Protein AF-A0A8H4RDZ2-F1 (afdb_monomer_lite)

Foldseek 3Di:
DDDDDPPPVVVVVVVVVVVVVVVVVVCPPVVVPDPQPDPPPAQKAKEWEAELFWIKMKMWGADPVRDIDIDMDIGGDDDVSNVLSVLQQDPVLAAQDPPDPDPVSVVVCVVLVVQLVVQVVVLHQSDPSLVSVLVRVLVNQVVVCVVPVDHAAAHEYEYADGNHDAVVSVCSSCVSSRHHHHDDPPDDGDHQYVVLVLCVLVVHQFAPPSSDPVVRVVRLVVADWFWEWEWEAEQQWTKTFGWTDSHSNRIRTPPLRIDIGRCLHPVNCLVDPHNVVSLVVVLCRSCVSCVVCVVDDDGPAYEYHYPPCDDPNVVSSQVSCCVPVVDGHPYDYRCSPPDDDPDDDDPDDDLPFDQKKKWKWWQQPPPGIDTDDIEPDDPPDDPCVVQVPPCVRDQQCADQLVVDQKAKGKWWGWRPADDPRHIWIKIKIKIKGKDQQVLAPDRDPSCPDRMIIMIMMMIGRACQLVVVVVVLRVLLVVLCVVLSYNVDCVSVRLQSVLSRVQVVVVVVPPPPPDRNQQAPFLLCVCLLCQLCLVLLLLVLLLFWLEEEEENGNRNLLRSLSSSQLLQPCQSVVRTQAAAQQFAVDLVPAAFDDDADLVDPVRLCVQLQPPLHSGGHQEHETSEDGPVRVVSLQDPRNGGYHYYGHDCVCVVVVVRRGCWYQYPVVRDIDGPDPLSVQLSDFAPLSNQLSNLLNVQSVVQADPVDRQAGVVLFDGNHSVNSSVSSVLQVLLLSLLVLVVVQCVVCVPPPVSDDPVDDDRQNPNGPPSSVVSSCPHPSVVSSVVRHDSRSCVVRPNHGLRPDPRHSVNSVVVVVVVCVVVVRRVVSNVVCVVVVCVVVVVVCVLVVVVVVVVVVVVVVVVVVVVVVVVVVVVCVPPPDDDDDDDDDDDDPPPPPVVPVVVPPPPPPPDDDPPPVPPDDDDDDDDDDDDDDDDDDDDDDDDDDDDDDDDDDDDDDDDDDDDDDDDDDDDDDDDDDDDDDDDDDDDDDDDDDDDDDDDDDDDDDDDDDDDDDDDDDDDDDDDDDDDDDDDDDDDDDDDDDDPDDPPDDDDDDDDSVVSCVVSVVVSCVSSSDRSPD

pLDDT: mean 70.74, std 25.77, range [21.31, 97.94]

Organism: NCBI:txid354080

Structure (mmCIF, N/CA/C/O backbone):
data_AF-A0A8H4RDZ2-F1
#
_entry.id   AF-A0A8H4RDZ2-F1
#
loop_
_atom_site.group_PDB
_atom_site.id
_atom_site.type_symbol
_atom_site.label_atom_id
_atom_site.label_alt_id
_atom_site.label_comp_id
_atom_site.label_asym_id
_atom_site.label_entity_id
_atom_site.label_seq_id
_atom_site.pdbx_PDB_ins_code
_atom_site.Cartn_x
_atom_site.Cartn_y
_atom_site.Cartn_z
_atom_site.occupancy
_atom_site.B_iso_or_equiv
_atom_site.auth_seq_id
_atom_site.auth_comp_id
_atom_site.auth_asym_id
_atom_site.auth_atom_id
_atom_site.pdbx_PDB_model_num
ATOM 1 N N . MET A 1 1 ? 24.893 74.018 -33.056 1.00 38.31 1 MET A N 1
ATOM 2 C CA . MET A 1 1 ? 23.865 74.024 -34.118 1.00 38.31 1 MET A CA 1
ATOM 3 C C . MET A 1 1 ? 24.213 72.903 -35.084 1.00 38.31 1 MET A C 1
ATOM 5 O O . MET A 1 1 ? 24.991 73.124 -35.998 1.00 38.31 1 MET A O 1
ATOM 9 N N . SER A 1 2 ? 23.742 71.685 -34.803 1.00 29.33 2 SER A N 1
ATOM 10 C CA . SER A 1 2 ? 24.086 70.484 -35.578 1.00 29.33 2 SER A CA 1
ATOM 11 C C . SER A 1 2 ? 23.153 69.316 -35.227 1.00 29.33 2 SER A C 1
ATOM 13 O O . SER A 1 2 ? 23.283 68.683 -34.184 1.00 29.33 2 SER A O 1
ATOM 15 N N . LEU A 1 3 ? 22.215 69.053 -36.131 1.00 38.19 3 LEU A N 1
ATOM 16 C CA . LEU A 1 3 ? 21.516 67.783 -36.361 1.00 38.19 3 LEU A CA 1
ATOM 17 C C . LEU A 1 3 ? 21.890 67.392 -37.810 1.00 38.19 3 LEU A C 1
ATOM 19 O O . LEU A 1 3 ? 22.105 68.316 -38.601 1.00 38.19 3 LEU A O 1
ATOM 23 N N . PRO A 1 4 ? 22.028 66.099 -38.171 1.00 44.91 4 PRO A N 1
ATOM 24 C CA . PRO A 1 4 ? 20.987 65.089 -37.951 1.00 44.91 4 PRO A CA 1
ATOM 25 C C . PRO A 1 4 ? 21.491 63.694 -37.514 1.00 44.91 4 PRO A C 1
ATOM 27 O O . PRO A 1 4 ? 22.685 63.472 -37.351 1.00 44.91 4 PRO A O 1
ATOM 30 N N . ASN A 1 5 ? 20.532 62.775 -37.304 1.00 37.06 5 ASN A N 1
ATOM 31 C CA . ASN A 1 5 ? 20.542 61.347 -37.716 1.00 37.06 5 ASN A CA 1
ATOM 32 C C . ASN A 1 5 ? 19.446 60.519 -37.008 1.00 37.06 5 ASN A C 1
ATOM 34 O O . ASN A 1 5 ? 19.099 59.436 -37.464 1.00 37.06 5 ASN A O 1
ATOM 38 N N . TYR A 1 6 ? 18.853 61.028 -35.922 1.00 38.53 6 TYR A N 1
ATOM 39 C CA . TYR A 1 6 ? 17.926 60.256 -35.077 1.00 38.53 6 TYR A CA 1
ATOM 40 C C . TYR A 1 6 ? 16.517 60.003 -35.650 1.00 38.53 6 TYR A C 1
ATOM 42 O O . TYR A 1 6 ? 15.778 59.192 -35.094 1.00 38.53 6 TYR A O 1
ATOM 50 N N . PHE A 1 7 ? 16.123 60.680 -36.734 1.00 38.53 7 PHE A N 1
ATOM 51 C CA . PHE A 1 7 ? 14.777 60.535 -37.305 1.00 38.53 7 PHE A CA 1
ATOM 52 C C . PHE A 1 7 ? 14.648 59.345 -38.262 1.00 38.53 7 PHE A C 1
ATOM 54 O O . PHE A 1 7 ? 13.670 58.610 -38.171 1.00 38.53 7 PHE A O 1
ATOM 61 N N . THR A 1 8 ? 15.639 59.097 -39.124 1.00 40.09 8 THR A N 1
ATOM 62 C CA . THR A 1 8 ? 15.565 58.044 -40.151 1.00 40.09 8 THR A CA 1
ATOM 63 C C . THR A 1 8 ? 15.389 56.658 -39.535 1.00 40.09 8 THR A C 1
ATOM 65 O O . THR A 1 8 ? 14.474 55.937 -39.922 1.00 40.09 8 THR A O 1
ATOM 68 N N . SER A 1 9 ? 16.186 56.304 -38.521 1.00 40.53 9 SER A N 1
ATOM 69 C CA . SER A 1 9 ? 16.080 54.990 -37.872 1.00 40.53 9 SER A CA 1
ATOM 70 C C . SER A 1 9 ? 14.755 54.784 -37.138 1.00 40.53 9 SER A C 1
ATOM 72 O O . SER A 1 9 ? 14.264 53.664 -37.121 1.00 40.53 9 SER A O 1
ATOM 74 N N . ARG A 1 10 ? 14.139 55.833 -36.567 1.00 42.47 10 ARG A N 1
ATOM 75 C CA . ARG A 1 10 ? 12.811 55.712 -35.935 1.00 42.47 10 ARG A CA 1
ATOM 76 C C . ARG A 1 10 ? 11.699 55.533 -36.963 1.00 42.47 10 ARG A C 1
ATOM 78 O O . ARG A 1 10 ? 10.831 54.697 -36.739 1.00 42.47 10 ARG A O 1
ATOM 85 N N . THR A 1 11 ? 11.747 56.244 -38.089 1.00 42.66 11 THR A N 1
ATOM 86 C CA . THR A 1 11 ? 10.783 56.037 -39.181 1.00 42.66 11 THR A CA 1
ATOM 87 C C . THR A 1 11 ? 10.941 54.649 -39.804 1.00 42.66 11 THR A C 1
ATOM 89 O O . THR A 1 11 ? 9.939 54.012 -40.096 1.00 42.66 11 THR A O 1
ATOM 92 N N . ILE A 1 12 ? 12.171 54.137 -39.936 1.00 44.69 12 ILE A N 1
ATOM 93 C CA . ILE A 1 12 ? 12.432 52.771 -40.420 1.00 44.69 12 ILE A CA 1
ATOM 94 C C . ILE A 1 12 ? 11.966 51.717 -39.404 1.00 44.69 12 ILE A C 1
ATOM 96 O O . ILE A 1 12 ? 11.333 50.751 -39.812 1.00 44.69 12 ILE A O 1
ATOM 100 N N . LEU A 1 13 ? 12.198 51.900 -38.096 1.00 42.69 13 LEU A N 1
ATOM 101 C CA . LEU A 1 13 ? 11.701 50.959 -37.081 1.00 42.69 13 LEU A CA 1
ATOM 102 C C . LEU A 1 13 ? 10.170 50.945 -37.005 1.00 42.69 13 LEU A C 1
ATOM 104 O O . LEU A 1 13 ? 9.587 49.878 -36.876 1.00 42.69 13 LEU A O 1
ATOM 108 N N . LEU A 1 14 ? 9.518 52.107 -37.112 1.00 40.84 14 LEU A N 1
ATOM 109 C CA . LEU A 1 14 ? 8.056 52.200 -37.154 1.00 40.84 14 LEU A CA 1
ATOM 110 C C . LEU A 1 14 ? 7.483 51.649 -38.464 1.00 40.84 14 LEU A C 1
ATOM 112 O O . LEU A 1 14 ? 6.452 50.990 -38.424 1.00 40.84 14 LEU A O 1
ATOM 116 N N . ALA A 1 15 ? 8.151 51.852 -39.603 1.00 37.69 15 ALA A N 1
ATOM 117 C CA . ALA A 1 15 ? 7.760 51.242 -40.872 1.00 37.69 15 ALA A CA 1
ATOM 118 C C . ALA A 1 15 ? 7.949 49.718 -40.859 1.00 37.69 15 ALA A C 1
ATOM 120 O O . ALA A 1 15 ? 7.100 49.016 -41.389 1.00 37.69 15 ALA A O 1
ATOM 121 N N . LEU A 1 16 ? 8.999 49.194 -40.216 1.00 40.59 16 LEU A N 1
ATOM 122 C CA . LEU A 1 16 ? 9.197 47.754 -40.020 1.00 40.59 16 LEU A CA 1
ATOM 123 C C . LEU A 1 16 ? 8.201 47.165 -39.018 1.00 40.59 16 LEU A C 1
ATOM 125 O O . LEU A 1 16 ? 7.631 46.123 -39.299 1.00 40.59 16 LEU A O 1
ATOM 129 N N . ALA A 1 17 ? 7.927 47.836 -37.897 1.00 40.91 17 ALA A N 1
ATOM 130 C CA . ALA A 1 17 ? 6.894 47.409 -36.953 1.00 40.91 17 ALA A CA 1
ATOM 131 C C . ALA A 1 17 ? 5.498 47.447 -37.594 1.00 40.91 17 ALA A C 1
ATOM 133 O O . ALA A 1 17 ? 4.718 46.520 -37.410 1.00 40.91 17 ALA A O 1
ATOM 134 N N . SER A 1 18 ? 5.214 48.465 -38.415 1.00 36.94 18 SER A N 1
ATOM 135 C CA . SER A 1 18 ? 3.989 48.526 -39.219 1.00 36.94 18 SER A CA 1
ATOM 136 C C . SER A 1 18 ? 3.969 47.440 -40.289 1.00 36.94 18 SER A C 1
ATOM 138 O O . SER A 1 18 ? 2.933 46.833 -40.470 1.00 36.94 18 SER A O 1
ATOM 140 N N . LEU A 1 19 ? 5.081 47.137 -40.967 1.00 35.50 19 LEU A N 1
ATOM 141 C CA . LEU A 1 19 ? 5.150 46.049 -41.951 1.00 35.50 19 LEU A CA 1
ATOM 142 C C . LEU A 1 19 ? 5.032 44.664 -41.311 1.00 35.50 19 LEU A C 1
ATOM 144 O O . LEU A 1 19 ? 4.464 43.785 -41.940 1.00 35.50 19 LEU A O 1
ATOM 148 N N . VAL A 1 20 ? 5.506 44.466 -40.078 1.00 41.31 20 VAL A N 1
ATOM 149 C CA . VAL A 1 20 ? 5.295 43.225 -39.316 1.00 41.31 20 VAL A CA 1
ATOM 150 C C . VAL A 1 20 ? 3.849 43.132 -38.829 1.00 41.31 20 VAL A C 1
ATOM 152 O O . VAL A 1 20 ? 3.243 42.085 -39.004 1.00 41.31 20 VAL A O 1
ATOM 155 N N . ALA A 1 21 ? 3.262 44.219 -38.316 1.00 33.84 21 ALA A N 1
ATOM 156 C CA . ALA A 1 21 ? 1.850 44.261 -37.924 1.00 33.84 21 ALA A CA 1
ATOM 157 C C . ALA A 1 21 ? 0.895 44.112 -39.126 1.00 33.84 21 ALA A C 1
ATOM 159 O O . ALA A 1 21 ? -0.152 43.484 -39.014 1.00 33.84 21 ALA A O 1
ATOM 160 N N . ILE A 1 22 ? 1.267 44.656 -40.288 1.00 34.25 22 ILE A N 1
ATOM 161 C CA . ILE A 1 22 ? 0.556 44.493 -41.560 1.00 34.25 22 ILE A CA 1
ATOM 162 C C . ILE A 1 22 ? 0.773 43.078 -42.100 1.00 34.25 22 ILE A C 1
ATOM 164 O O . ILE A 1 22 ? -0.191 42.472 -42.539 1.00 34.25 22 ILE A O 1
ATOM 168 N N . ALA A 1 23 ? 1.976 42.502 -42.013 1.00 33.03 23 ALA A N 1
ATOM 169 C CA . ALA A 1 23 ? 2.203 41.107 -42.389 1.00 33.03 23 ALA A CA 1
ATOM 170 C C . ALA A 1 23 ? 1.396 40.146 -41.505 1.00 33.03 23 ALA A C 1
ATOM 172 O O . ALA A 1 23 ? 0.756 39.258 -42.045 1.00 33.03 23 ALA A O 1
ATOM 173 N N . SER A 1 24 ? 1.324 40.362 -40.187 1.00 33.22 24 SER A N 1
ATOM 174 C CA . SER A 1 24 ? 0.476 39.553 -39.302 1.00 33.22 24 SER A CA 1
ATOM 175 C C . SER A 1 24 ? -1.022 39.802 -39.517 1.00 33.22 24 SER A C 1
ATOM 177 O O . SER A 1 24 ? -1.807 38.870 -39.405 1.00 33.22 24 SER A O 1
ATOM 179 N N . ALA A 1 25 ? -1.433 41.025 -39.877 1.00 29.70 25 ALA A N 1
ATOM 180 C CA . ALA A 1 25 ? -2.824 41.334 -40.231 1.00 29.70 25 ALA A CA 1
ATOM 181 C C . ALA A 1 25 ? -3.230 40.821 -41.629 1.00 29.70 25 ALA A C 1
ATOM 183 O O . ALA A 1 25 ? -4.409 40.584 -41.862 1.00 29.70 25 ALA A O 1
ATOM 184 N N . PHE A 1 26 ? -2.278 40.609 -42.543 1.00 30.09 26 PHE A N 1
ATOM 185 C CA . PHE A 1 26 ? -2.483 39.900 -43.814 1.00 30.09 26 PHE A CA 1
ATOM 186 C C . PHE A 1 26 ? -2.165 38.395 -43.729 1.00 30.09 26 PHE A C 1
ATOM 188 O O . PHE A 1 26 ? -2.415 37.672 -44.684 1.00 30.09 26 PHE A O 1
ATOM 195 N N . SER A 1 27 ? -1.708 37.897 -42.575 1.00 29.64 27 SER A N 1
ATOM 196 C CA . SER A 1 27 ? -1.743 36.472 -42.203 1.00 29.64 27 SER A CA 1
ATOM 197 C C . SER A 1 27 ? -3.034 36.093 -41.457 1.00 29.64 27 SER A C 1
ATOM 199 O O . SER A 1 27 ? -3.097 35.036 -40.838 1.00 29.64 27 SER A O 1
ATOM 201 N N . LEU A 1 28 ? -4.075 36.937 -41.521 1.00 34.56 28 LEU A N 1
ATOM 202 C CA . LEU A 1 28 ? -5.428 36.602 -41.052 1.00 34.56 28 LEU A CA 1
ATOM 203 C C . LEU A 1 28 ? -6.223 35.728 -42.040 1.00 34.56 28 LEU A C 1
ATOM 205 O O . LEU A 1 28 ? -7.307 35.271 -41.696 1.00 34.56 28 LEU A O 1
ATOM 209 N N . GLU A 1 29 ? -5.665 35.422 -43.214 1.00 34.56 29 GLU A N 1
ATOM 210 C CA . GLU A 1 29 ? -6.064 34.265 -44.024 1.00 34.56 29 GLU A CA 1
ATOM 211 C C . GLU A 1 29 ? -5.061 33.128 -43.771 1.00 34.56 29 GLU A C 1
ATOM 213 O O . GLU A 1 29 ? -4.165 32.856 -44.568 1.00 34.56 29 GLU A O 1
ATOM 218 N N . ASN A 1 30 ? -5.189 32.481 -42.607 1.00 32.09 30 ASN A N 1
ATOM 219 C CA . ASN A 1 30 ? -4.454 31.256 -42.280 1.00 32.09 30 ASN A CA 1
ATOM 220 C C . ASN A 1 30 ? -5.146 30.060 -42.961 1.00 32.09 30 ASN A C 1
ATOM 222 O O . ASN A 1 30 ? -5.777 29.228 -42.306 1.00 32.09 30 ASN A O 1
ATOM 226 N N . ASP A 1 31 ? -5.095 30.056 -44.296 1.00 32.03 31 ASP A N 1
ATOM 227 C CA . ASP A 1 31 ? -5.957 29.268 -45.192 1.00 32.03 31 ASP A CA 1
ATOM 228 C C . ASP A 1 31 ? -5.860 27.746 -44.934 1.00 32.03 31 ASP A C 1
ATOM 230 O O . ASP A 1 31 ? -6.842 27.023 -45.076 1.00 32.03 31 ASP A O 1
ATOM 234 N N . ASP A 1 32 ? -4.729 27.260 -44.406 1.00 33.28 32 ASP A N 1
ATOM 235 C CA . ASP A 1 32 ? -4.523 25.858 -43.999 1.00 33.28 32 ASP A CA 1
ATOM 236 C C . ASP A 1 32 ? -5.460 25.370 -42.866 1.00 33.28 32 ASP A C 1
ATOM 238 O O . ASP A 1 32 ? -5.598 24.158 -42.643 1.00 33.28 32 ASP A O 1
ATOM 242 N N . GLN A 1 33 ? -6.189 26.264 -42.181 1.00 35.22 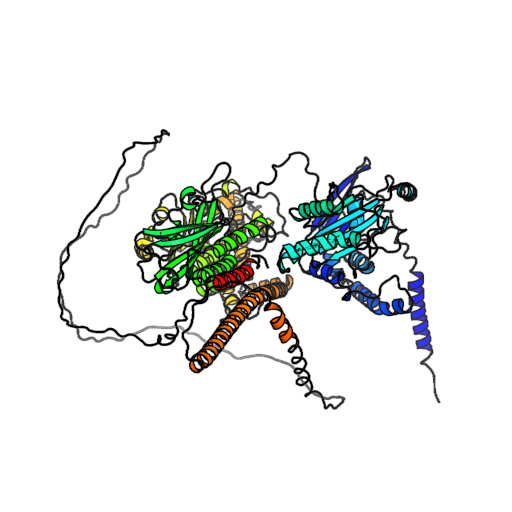33 GLN A N 1
ATOM 243 C CA . GLN A 1 33 ? -7.362 25.883 -41.381 1.00 35.22 33 GLN A CA 1
ATOM 244 C C . GLN A 1 33 ? -8.573 25.567 -42.280 1.00 35.22 33 GLN A C 1
ATOM 246 O O . GLN A 1 33 ? -9.625 26.199 -42.218 1.00 35.22 33 GLN A O 1
ATOM 251 N N . HIS A 1 34 ? -8.437 24.508 -43.081 1.00 29.58 34 HIS A N 1
ATOM 252 C CA . HIS A 1 34 ? -9.537 23.791 -43.725 1.00 29.58 34 HIS A CA 1
ATOM 253 C C . HIS A 1 34 ? -10.074 22.672 -42.797 1.00 29.58 34 HIS A C 1
ATOM 255 O O . HIS A 1 34 ? -9.351 21.701 -42.542 1.00 29.58 34 HIS A O 1
ATOM 261 N N . PRO A 1 35 ? -11.331 22.747 -42.313 1.00 34.28 35 PRO A N 1
ATOM 262 C CA . PRO A 1 35 ? -12.045 21.592 -41.753 1.00 34.28 35 PRO A CA 1
ATOM 263 C C . PRO A 1 35 ? -12.568 20.579 -42.781 1.00 34.28 35 PRO A C 1
ATOM 265 O O . PRO A 1 35 ? -12.789 20.905 -43.952 1.00 34.28 35 PRO A O 1
ATOM 268 N N . LEU A 1 36 ? -12.820 19.361 -42.284 1.00 33.84 36 LEU A N 1
ATOM 269 C CA . LEU A 1 36 ? -13.608 18.256 -42.862 1.00 33.84 36 LEU A CA 1
ATOM 270 C C . LEU A 1 36 ? -13.286 17.777 -44.290 1.00 33.84 36 LEU A C 1
ATOM 272 O O . LEU A 1 36 ? -13.912 16.840 -44.778 1.00 33.84 36 LEU A O 1
ATOM 276 N N . HIS A 1 37 ? -12.195 18.254 -44.882 1.00 37.19 37 HIS A N 1
ATOM 277 C CA . HIS A 1 37 ? -11.285 17.322 -45.540 1.00 37.19 37 HIS A CA 1
ATOM 278 C C . HIS A 1 37 ? -10.313 16.771 -44.501 1.00 37.19 37 HIS A C 1
ATOM 280 O O . HIS A 1 37 ? -9.178 17.231 -44.390 1.00 37.19 37 HIS A O 1
ATOM 286 N N . ALA A 1 38 ? -10.772 15.736 -43.789 1.00 38.62 38 ALA A N 1
ATOM 287 C CA . ALA A 1 38 ? -9.855 14.704 -43.328 1.00 38.62 38 ALA A CA 1
ATOM 288 C C . ALA A 1 38 ? -9.030 14.213 -44.527 1.00 38.62 38 ALA A C 1
ATOM 290 O O . ALA A 1 38 ? -9.506 14.263 -45.673 1.00 38.62 38 ALA A O 1
ATOM 291 N N . HIS A 1 39 ? -7.806 13.732 -44.293 1.00 40.53 39 HIS A N 1
ATOM 292 C CA . HIS A 1 39 ? -7.022 13.118 -45.365 1.00 40.53 39 HIS A CA 1
ATOM 293 C C . HIS A 1 39 ? -7.887 12.069 -46.076 1.00 40.53 39 HIS A C 1
ATOM 295 O O . HIS A 1 39 ? -8.401 11.151 -45.447 1.00 40.53 39 HIS A O 1
ATOM 301 N N . THR A 1 40 ? -8.032 12.165 -47.401 1.00 46.25 40 THR A N 1
ATOM 302 C CA . THR A 1 40 ? -8.973 11.345 -48.197 1.00 46.25 40 THR A CA 1
ATOM 303 C C . THR A 1 40 ? -8.625 9.846 -48.269 1.00 46.25 40 THR A C 1
ATOM 305 O O . THR A 1 40 ? -9.189 9.115 -49.078 1.00 46.25 40 THR A O 1
ATOM 308 N N . ASN A 1 41 ? -7.711 9.400 -47.402 1.00 51.84 41 ASN A N 1
ATOM 309 C CA . ASN A 1 41 ? -7.205 8.045 -47.230 1.00 51.84 41 ASN A CA 1
ATOM 310 C C . ASN A 1 41 ? -7.295 7.541 -45.766 1.00 51.84 41 ASN A C 1
ATOM 312 O O . ASN A 1 41 ? -6.972 6.379 -45.533 1.00 51.84 41 ASN A O 1
ATOM 316 N N . SER A 1 42 ? -7.667 8.368 -44.773 1.00 61.16 42 SER A N 1
ATOM 317 C CA . SER A 1 42 ? -7.775 7.942 -43.365 1.00 61.16 42 SER A CA 1
ATOM 318 C C . SER A 1 42 ? -9.177 7.416 -43.056 1.00 61.16 42 SER A C 1
ATOM 320 O O . SER A 1 42 ? -10.150 8.164 -43.106 1.00 61.16 42 SER A O 1
ATOM 322 N N . ASN A 1 43 ? -9.279 6.135 -42.702 1.00 77.44 43 ASN A N 1
ATOM 323 C CA . ASN A 1 43 ? -10.534 5.453 -42.369 1.00 77.44 43 ASN A CA 1
ATOM 324 C C . ASN A 1 43 ? -10.903 5.548 -40.876 1.00 77.44 43 ASN A C 1
ATOM 326 O O . ASN A 1 43 ? -11.546 4.643 -40.347 1.00 77.44 43 ASN A O 1
ATOM 330 N N . PHE A 1 44 ? -10.459 6.596 -40.179 1.00 84.00 44 PHE A N 1
ATOM 331 C CA . PHE A 1 44 ? -10.735 6.789 -38.758 1.00 84.00 44 PHE A CA 1
ATOM 332 C C . PHE A 1 44 ? -10.823 8.271 -38.371 1.00 84.00 44 PHE A C 1
ATOM 334 O O . PHE A 1 44 ? -10.459 9.160 -39.142 1.00 84.00 44 PHE A O 1
ATOM 341 N N . SER A 1 45 ? -11.315 8.547 -37.166 1.00 82.38 45 SER A N 1
ATOM 342 C CA . SER A 1 45 ? -11.378 9.880 -36.550 1.00 82.38 45 SER A CA 1
ATOM 343 C C . SER A 1 45 ? -11.136 9.778 -35.043 1.00 82.38 45 SER A C 1
ATOM 345 O O . SER A 1 45 ? -11.507 8.773 -34.440 1.00 82.38 45 SER A O 1
ATOM 347 N N . VAL A 1 46 ? -10.517 10.797 -34.433 1.00 86.88 46 VAL A N 1
ATOM 348 C CA . VAL A 1 46 ? -10.157 10.797 -33.001 1.00 86.88 46 VAL A CA 1
ATOM 349 C C . VAL A 1 46 ? -10.679 12.032 -32.272 1.00 86.88 46 VAL A C 1
ATOM 351 O O . VAL A 1 46 ? -10.591 13.155 -32.776 1.00 86.88 46 VAL A O 1
ATOM 354 N N . GLY A 1 47 ? -11.177 11.812 -31.056 1.00 87.81 47 GLY A N 1
ATOM 355 C CA . GLY A 1 47 ? -11.476 12.849 -30.074 1.00 87.81 47 GLY A CA 1
ATOM 356 C C . GLY A 1 47 ? -10.726 12.620 -28.758 1.00 87.81 47 GLY A C 1
ATOM 357 O O . GLY A 1 47 ? -10.564 11.478 -28.328 1.00 87.81 47 GLY A O 1
ATOM 358 N N . PHE A 1 48 ? -10.309 13.705 -28.107 1.00 91.31 48 PHE A N 1
ATOM 359 C CA . PHE A 1 48 ? -9.769 13.722 -26.743 1.00 91.31 48 PHE A CA 1
ATOM 360 C C . PHE A 1 48 ? -10.685 14.537 -25.821 1.00 91.31 48 PHE A C 1
ATOM 362 O O . PHE A 1 48 ? -11.315 15.506 -26.252 1.00 91.31 48 PHE A O 1
ATOM 369 N N . SER A 1 49 ? -10.757 14.156 -24.549 1.00 90.88 49 SER A N 1
ATOM 370 C CA . SER A 1 49 ? -11.602 14.786 -23.535 1.00 90.88 49 SER A CA 1
ATOM 371 C C . SER A 1 49 ? -10.822 15.028 -22.249 1.00 90.88 49 SER A C 1
ATOM 373 O O . SER A 1 49 ? -10.228 14.102 -21.699 1.00 90.88 49 SER A O 1
ATOM 375 N N . LEU A 1 50 ? -10.809 16.277 -21.790 1.00 92.81 50 LEU A N 1
ATOM 376 C CA . LEU A 1 50 ? -10.101 16.740 -20.598 1.00 92.81 50 LEU A CA 1
ATOM 377 C C . LEU A 1 50 ? -11.117 16.990 -19.481 1.00 92.81 50 LEU A C 1
ATOM 379 O O . LEU A 1 50 ? -11.700 18.077 -19.399 1.00 92.81 50 LEU A O 1
ATOM 383 N N . GLN A 1 51 ? -11.357 15.965 -18.662 1.00 91.25 51 GLN A N 1
ATOM 384 C CA . GLN A 1 51 ? -12.321 15.995 -17.562 1.00 91.25 51 GLN A CA 1
ATOM 385 C C . GLN A 1 51 ? -11.672 16.422 -16.243 1.00 91.25 51 GLN A C 1
ATOM 387 O O . GLN A 1 51 ? -10.452 16.356 -16.111 1.00 91.25 51 GLN A O 1
ATOM 392 N N . SER A 1 52 ? -12.454 16.878 -15.262 1.00 90.19 52 SER A N 1
ATOM 393 C CA . SER A 1 52 ? -11.944 17.521 -14.035 1.00 90.19 52 SER A CA 1
ATOM 394 C C . SER A 1 52 ? -10.961 16.680 -13.209 1.00 90.19 52 SER A C 1
ATOM 396 O O . SER A 1 52 ? -10.132 17.259 -12.507 1.00 90.19 52 SER A O 1
ATOM 398 N N . SER A 1 53 ? -11.016 15.350 -13.320 1.00 88.88 53 SER A N 1
ATOM 399 C CA . SER A 1 53 ? -10.094 14.401 -12.676 1.00 88.88 53 SER A CA 1
ATOM 400 C C . SER A 1 53 ? -9.328 13.487 -13.645 1.00 88.88 53 SER A C 1
ATOM 402 O O . SER A 1 53 ? -8.237 13.041 -13.295 1.00 88.88 53 SER A O 1
ATOM 404 N N . TYR A 1 54 ? -9.845 13.231 -14.856 1.00 90.25 54 TYR A N 1
ATOM 405 C CA . TYR A 1 54 ? -9.277 12.269 -15.814 1.00 90.25 54 TYR A CA 1
ATOM 406 C C . TYR A 1 54 ? -9.182 12.797 -17.252 1.00 90.25 54 TYR A C 1
ATOM 408 O O . TYR A 1 54 ? -9.866 13.739 -17.650 1.00 90.25 54 TYR A O 1
ATOM 416 N N . GLY A 1 55 ? -8.334 12.161 -18.059 1.00 90.62 55 GLY A N 1
ATOM 417 C CA . GLY A 1 55 ? -8.326 12.302 -19.511 1.00 90.62 55 GLY A CA 1
ATOM 418 C C . GLY A 1 55 ? -8.992 11.099 -20.176 1.00 90.62 55 GLY A C 1
ATOM 419 O O . GLY A 1 55 ? -8.793 9.962 -19.755 1.00 90.62 55 GLY A O 1
ATOM 420 N N . ALA A 1 56 ? -9.747 11.318 -21.247 1.00 89.62 56 ALA A N 1
ATOM 421 C CA . ALA A 1 56 ? -10.297 10.246 -22.072 1.00 89.62 56 ALA A CA 1
ATOM 422 C C . ALA A 1 56 ? -10.016 10.478 -23.559 1.00 89.62 56 ALA A C 1
ATOM 424 O O . ALA A 1 56 ? -9.801 11.606 -24.005 1.00 89.62 56 ALA A O 1
ATOM 425 N N . ALA A 1 57 ? -10.033 9.405 -24.340 1.00 89.75 57 ALA A N 1
ATOM 426 C CA . ALA A 1 57 ? -9.921 9.453 -25.789 1.00 89.75 57 ALA A CA 1
ATOM 427 C C . ALA A 1 57 ? -10.874 8.454 -26.446 1.00 89.75 57 ALA A C 1
ATOM 429 O O . ALA A 1 57 ? -11.171 7.398 -25.885 1.00 89.75 57 ALA A O 1
ATOM 430 N N . ALA A 1 58 ? -11.320 8.778 -27.654 1.00 84.94 58 ALA A N 1
ATOM 431 C CA . ALA A 1 58 ? -12.120 7.905 -28.497 1.00 84.94 58 ALA A CA 1
ATOM 432 C C . ALA A 1 58 ? -11.550 7.899 -29.917 1.00 84.94 58 ALA A C 1
ATOM 434 O O . ALA A 1 58 ? -11.290 8.962 -30.481 1.00 84.94 58 ALA A O 1
ATOM 435 N N . VAL A 1 59 ? -11.396 6.713 -30.503 1.00 84.44 59 VAL A N 1
ATOM 436 C CA . VAL A 1 59 ? -11.134 6.523 -31.934 1.00 84.44 59 VAL A CA 1
ATOM 437 C C . VAL A 1 59 ? -12.322 5.808 -32.564 1.00 84.44 59 VAL A C 1
ATOM 439 O O . VAL A 1 59 ? -12.803 4.809 -32.033 1.00 84.44 59 VAL A O 1
ATOM 442 N N . ILE A 1 60 ? -12.810 6.329 -33.686 1.00 81.75 60 ILE A N 1
ATOM 443 C CA . ILE A 1 60 ? -13.883 5.731 -34.482 1.00 81.75 60 ILE A CA 1
ATOM 444 C C . ILE A 1 60 ? -13.272 5.289 -35.806 1.00 81.75 60 ILE A C 1
ATOM 446 O O . ILE A 1 60 ? -12.762 6.134 -36.538 1.00 81.75 60 ILE A O 1
ATOM 450 N N . PHE A 1 61 ? -13.327 3.997 -36.116 1.00 83.00 61 PHE A N 1
ATOM 451 C CA . PHE A 1 61 ? -12.958 3.445 -37.421 1.00 83.00 61 PHE A CA 1
ATOM 452 C C . PHE A 1 61 ? -14.188 3.295 -38.314 1.00 83.00 61 PHE A C 1
ATOM 454 O O . PHE A 1 61 ? -15.276 2.995 -37.826 1.00 83.00 61 PHE A O 1
ATOM 461 N N . GLU A 1 62 ? -14.011 3.449 -39.625 1.00 80.38 62 GLU A N 1
ATOM 462 C CA . GLU A 1 62 ? -15.039 3.168 -40.625 1.00 80.38 62 GLU A CA 1
ATOM 463 C C . GLU A 1 62 ? -14.695 1.909 -41.434 1.00 80.38 62 GLU A C 1
ATOM 465 O O . GLU A 1 62 ? -13.601 1.778 -41.998 1.00 80.38 62 GLU A O 1
ATOM 470 N N . GLY A 1 63 ? -15.652 0.982 -41.489 1.00 75.94 63 GLY A N 1
ATOM 471 C CA . GLY A 1 63 ? -15.603 -0.235 -42.289 1.00 75.94 63 GLY A CA 1
ATOM 472 C C . GLY A 1 63 ? -15.866 0.014 -43.778 1.00 75.94 63 GLY A C 1
ATOM 473 O O . GLY A 1 63 ? -16.426 1.028 -44.187 1.00 75.94 63 GLY A O 1
ATOM 474 N N . VAL A 1 64 ? -15.499 -0.956 -44.620 1.00 72.62 64 VAL A N 1
ATOM 475 C CA . VAL A 1 64 ? -15.655 -0.880 -46.093 1.00 72.62 64 VAL A CA 1
ATOM 476 C C . VAL A 1 64 ? -17.133 -0.839 -46.534 1.00 72.62 64 VAL A C 1
ATOM 478 O O . VAL A 1 64 ? -17.443 -0.463 -47.662 1.00 72.62 64 VAL A O 1
ATOM 481 N N . ASP A 1 65 ? -18.049 -1.211 -45.642 1.00 71.44 65 ASP A N 1
ATOM 482 C CA . ASP A 1 65 ? -19.505 -1.147 -45.792 1.00 71.44 65 ASP A CA 1
ATOM 483 C C . ASP A 1 65 ? -20.142 0.125 -45.191 1.00 71.44 65 ASP A C 1
ATOM 485 O O . ASP A 1 65 ? -21.358 0.298 -45.283 1.00 71.44 65 ASP A O 1
ATOM 489 N N . GLY A 1 66 ? -19.340 1.021 -44.602 1.00 66.50 66 GLY A N 1
ATOM 490 C CA . GLY A 1 66 ? -19.804 2.228 -43.914 1.00 66.50 66 GLY A CA 1
ATOM 491 C C . GLY A 1 66 ? -20.238 2.009 -42.459 1.00 66.50 66 GLY A C 1
ATOM 492 O O . GLY A 1 66 ? -20.839 2.907 -41.870 1.00 66.50 66 GLY A O 1
ATOM 493 N N . THR A 1 67 ? -19.966 0.841 -41.864 1.00 73.31 67 THR A N 1
ATOM 494 C CA . THR A 1 67 ? -20.132 0.635 -40.413 1.00 73.31 67 THR A CA 1
ATOM 495 C C . THR A 1 67 ? -19.112 1.452 -39.616 1.00 73.31 67 THR A C 1
ATOM 497 O O . THR A 1 67 ? -18.004 1.693 -40.088 1.00 73.31 67 THR A O 1
ATOM 500 N N . LEU A 1 68 ? -19.481 1.885 -38.406 1.00 75.12 68 LEU A N 1
ATOM 501 C CA . LEU A 1 68 ? -18.607 2.649 -37.510 1.00 75.12 68 LEU A CA 1
ATOM 502 C C . LEU A 1 68 ? -18.277 1.827 -36.258 1.00 75.12 68 LEU A C 1
ATOM 504 O O . LEU A 1 68 ? -19.180 1.302 -35.600 1.00 75.12 68 LEU A O 1
ATOM 508 N N . GLU A 1 69 ? -16.993 1.732 -35.916 1.00 77.38 69 GLU A N 1
ATOM 509 C CA . GLU A 1 69 ? -16.493 1.026 -34.734 1.00 77.38 69 GLU A CA 1
ATOM 510 C C . GLU A 1 69 ? -15.723 1.974 -33.810 1.00 77.38 69 GLU A C 1
ATOM 512 O O . GLU A 1 69 ? -14.606 2.392 -34.114 1.00 77.38 69 GLU A O 1
ATOM 517 N N . THR A 1 70 ? -16.329 2.306 -32.669 1.00 77.25 70 THR A N 1
ATOM 518 C CA . THR A 1 70 ? -15.731 3.165 -31.639 1.00 77.25 70 THR A CA 1
ATOM 519 C C . THR A 1 70 ? -14.953 2.344 -30.612 1.00 77.25 70 THR A C 1
ATOM 521 O O . THR A 1 70 ? -15.474 1.368 -30.071 1.00 77.25 70 THR A O 1
ATOM 524 N N . TYR A 1 71 ? -13.746 2.797 -30.280 1.00 81.00 71 TYR A N 1
ATOM 525 C CA . TYR A 1 71 ? -12.925 2.301 -29.178 1.00 81.00 71 TYR A CA 1
ATOM 526 C C . TYR A 1 71 ? -12.522 3.469 -28.275 1.00 81.00 71 TYR A C 1
ATOM 528 O O . TYR A 1 71 ? -12.155 4.534 -28.772 1.00 81.00 71 TYR A O 1
ATOM 536 N N . THR A 1 72 ? -12.553 3.272 -26.958 1.00 81.31 72 THR A N 1
ATOM 537 C CA . THR A 1 72 ? -12.208 4.304 -25.970 1.00 81.31 72 THR A CA 1
ATOM 538 C C . THR A 1 72 ? -10.969 3.955 -25.152 1.00 81.31 72 THR A C 1
ATOM 540 O O . THR A 1 72 ? -10.581 2.789 -25.026 1.00 81.31 72 THR A O 1
ATOM 543 N N . ARG A 1 73 ? -10.332 4.987 -24.598 1.00 83.94 73 ARG A N 1
ATOM 544 C CA . ARG A 1 73 ? -9.275 4.908 -23.584 1.00 83.94 73 ARG A CA 1
ATOM 545 C C . ARG A 1 73 ? -9.534 5.948 -22.502 1.00 83.94 73 ARG A C 1
ATOM 547 O O . ARG A 1 73 ? -10.045 7.027 -22.795 1.00 83.94 73 ARG A O 1
ATOM 554 N N . ILE A 1 74 ? -9.157 5.619 -21.274 1.00 85.38 74 ILE A N 1
ATOM 555 C CA . ILE A 1 74 ? -9.151 6.520 -20.121 1.00 85.38 74 ILE A CA 1
ATOM 556 C C . ILE A 1 74 ? -7.730 6.503 -19.556 1.00 85.38 74 ILE A C 1
ATOM 558 O O . ILE A 1 74 ? -7.070 5.464 -19.549 1.00 85.38 74 ILE A O 1
ATOM 562 N N . TYR A 1 75 ? -7.264 7.665 -19.120 1.00 88.75 75 TYR A N 1
ATOM 563 C CA . TYR A 1 75 ? -6.008 7.871 -18.416 1.00 88.75 75 TYR A CA 1
ATOM 564 C C . TYR A 1 75 ? -6.310 8.745 -17.199 1.00 88.75 75 TYR A C 1
ATOM 566 O O . TYR A 1 75 ? -6.918 9.804 -17.343 1.00 88.75 75 TYR A O 1
ATOM 574 N N . GLU A 1 76 ? -5.897 8.312 -16.010 1.00 86.12 76 GLU A N 1
ATOM 575 C CA . GLU A 1 76 ? -6.032 9.075 -14.766 1.00 86.12 76 GLU A CA 1
ATOM 576 C C . GLU A 1 76 ? -4.693 9.778 -14.466 1.00 86.12 76 GLU A C 1
ATOM 578 O O . GLU A 1 76 ? -3.765 9.161 -13.937 1.00 86.12 76 GLU A O 1
ATOM 583 N N . PRO A 1 77 ? -4.522 11.057 -14.855 1.00 74.06 77 PRO A N 1
ATOM 584 C CA . PRO A 1 77 ? -3.314 11.808 -14.573 1.00 74.06 77 PRO A CA 1
ATOM 585 C C . PRO A 1 77 ? -3.298 12.252 -13.108 1.00 74.06 77 PRO A C 1
ATOM 587 O O . PRO A 1 77 ? -4.257 12.821 -12.588 1.00 74.06 77 PRO A O 1
ATOM 590 N N . GLY A 1 78 ? -2.162 12.047 -12.445 1.00 76.94 78 GLY A N 1
ATOM 591 C CA . GLY A 1 78 ? -2.011 12.399 -11.036 1.00 76.94 78 GLY A CA 1
ATOM 592 C C . GLY A 1 78 ? -2.175 13.895 -10.727 1.00 76.94 78 GLY A C 1
ATOM 593 O O . GLY A 1 78 ? -2.182 14.758 -11.607 1.00 76.94 78 GLY A O 1
ATOM 594 N N . TYR A 1 79 ? -2.217 14.182 -9.424 1.00 79.06 79 TYR A N 1
ATOM 595 C CA . TYR A 1 79 ? -2.462 15.464 -8.743 1.00 79.06 79 TYR A CA 1
ATOM 596 C C . TYR A 1 79 ? -2.060 16.779 -9.452 1.00 79.06 79 TYR A C 1
ATOM 598 O O . TYR A 1 79 ? -2.753 17.780 -9.295 1.00 79.06 79 TYR A O 1
ATOM 606 N N . LEU A 1 80 ? -0.985 16.826 -10.249 1.00 81.69 80 LEU A N 1
ATOM 607 C CA . LEU A 1 80 ? -0.613 18.032 -11.010 1.00 81.69 80 LEU A CA 1
ATOM 608 C C . LEU A 1 80 ? -1.672 18.441 -12.049 1.00 81.69 80 LEU A C 1
ATOM 610 O O . LEU A 1 80 ? -1.902 19.635 -12.236 1.00 81.69 80 LEU A O 1
ATOM 614 N N . TYR A 1 81 ? -2.335 17.478 -12.696 1.00 91.12 81 TYR A N 1
ATOM 615 C CA . TYR A 1 81 ? -3.445 17.757 -13.611 1.00 91.12 81 TYR A CA 1
ATOM 616 C C . TYR A 1 81 ? -4.679 18.240 -12.850 1.00 91.12 81 TYR A C 1
ATOM 618 O O . TYR A 1 81 ? -5.218 19.294 -13.170 1.00 91.12 81 TYR A O 1
ATOM 626 N N . GLN A 1 82 ? -5.052 17.546 -11.774 1.00 87.31 82 GLN A N 1
ATOM 627 C CA . GLN A 1 82 ? -6.148 17.942 -10.884 1.00 87.31 82 GLN A CA 1
ATOM 628 C C . GLN A 1 82 ? -5.956 19.359 -10.308 1.00 87.31 82 GLN A C 1
ATOM 630 O O . GLN A 1 82 ? -6.907 20.145 -10.248 1.00 87.31 82 GLN A O 1
ATOM 635 N N . GLN A 1 83 ? -4.719 19.730 -9.947 1.00 87.88 83 GLN A N 1
ATOM 636 C CA . GLN A 1 83 ? -4.362 21.096 -9.554 1.00 87.88 83 GLN A CA 1
ATOM 637 C C . GLN A 1 83 ? -4.538 22.101 -10.694 1.00 87.88 83 GLN A C 1
ATOM 639 O O . GLN A 1 83 ? -4.971 23.221 -10.435 1.00 87.88 83 GLN A O 1
ATOM 644 N N . VAL A 1 84 ? -4.211 21.740 -11.939 1.00 92.69 84 VAL A N 1
ATOM 645 C CA . VAL A 1 84 ? -4.428 22.610 -13.104 1.00 92.69 84 VAL A CA 1
ATOM 646 C C . VAL A 1 84 ? -5.921 22.772 -13.395 1.00 92.69 84 VAL A C 1
ATOM 648 O O . VAL A 1 84 ? -6.357 23.910 -13.534 1.00 92.69 84 VAL A O 1
ATOM 651 N N . MET A 1 85 ? -6.725 21.705 -13.371 1.00 92.62 85 MET A N 1
ATOM 652 C CA . MET A 1 85 ? -8.184 21.797 -13.544 1.00 92.62 85 MET A CA 1
ATOM 653 C C . MET A 1 85 ? -8.821 22.663 -12.444 1.00 92.62 85 MET A C 1
ATOM 655 O O . MET A 1 85 ? -9.497 23.645 -12.743 1.00 92.62 85 MET A O 1
ATOM 659 N N . THR A 1 86 ? -8.503 22.396 -11.171 1.00 88.94 86 THR A N 1
ATOM 660 C CA . THR A 1 86 ? -8.961 23.214 -10.028 1.00 88.94 86 THR A CA 1
ATOM 661 C C . THR A 1 86 ? -8.456 24.660 -10.095 1.00 88.94 86 THR A C 1
ATOM 663 O O . THR A 1 86 ? -9.150 25.577 -9.672 1.00 88.94 86 THR A O 1
ATOM 666 N N . LYS A 1 87 ? -7.259 24.917 -10.637 1.00 91.69 87 LYS A N 1
ATOM 667 C CA . LYS A 1 87 ? -6.760 26.285 -10.846 1.00 91.69 87 LYS A CA 1
ATOM 668 C C . LYS A 1 87 ? -7.533 26.999 -11.957 1.00 91.69 87 LYS A C 1
ATOM 670 O O . LYS A 1 87 ? -7.824 28.185 -11.808 1.00 91.69 87 LYS A O 1
ATOM 675 N N . LEU A 1 88 ? -7.835 26.314 -13.058 1.00 92.19 88 LEU A N 1
ATOM 676 C CA . LEU A 1 88 ? -8.516 26.879 -14.226 1.00 92.19 88 LEU A CA 1
ATOM 677 C C . LEU A 1 88 ? -10.016 27.127 -13.989 1.00 92.19 88 LEU A C 1
ATOM 679 O O . LEU A 1 88 ? -10.606 27.917 -14.720 1.00 92.19 88 LEU A O 1
ATOM 683 N N . SER A 1 89 ? -10.631 26.539 -12.959 1.00 89.75 89 SER A N 1
ATOM 684 C CA . SER A 1 89 ? -11.991 26.899 -12.525 1.00 89.75 89 SER A CA 1
ATOM 685 C C . SER A 1 89 ? -12.049 28.119 -11.594 1.00 89.75 89 SER A C 1
ATOM 687 O O . SER A 1 89 ? -13.126 28.670 -11.374 1.00 89.75 89 SER A O 1
ATOM 689 N N . LEU A 1 90 ? -10.917 28.616 -11.075 1.00 88.75 90 LEU A N 1
ATOM 690 C CA . LEU A 1 90 ? -10.905 29.822 -10.240 1.00 88.75 90 LEU A CA 1
ATOM 691 C C . LEU A 1 90 ? -11.024 31.103 -11.074 1.00 88.75 90 LEU A C 1
ATOM 693 O O . LEU A 1 90 ? -10.196 31.380 -11.942 1.00 88.75 90 LEU A O 1
ATOM 697 N N . GLN A 1 91 ? -11.958 31.979 -10.691 1.00 86.06 91 GLN A N 1
ATOM 698 C CA . GLN A 1 91 ? -12.090 33.329 -11.258 1.00 86.06 91 GLN A CA 1
ATOM 699 C C . GLN A 1 91 ? -10.786 34.153 -11.152 1.00 86.06 91 GLN A C 1
ATOM 701 O O . GLN A 1 91 ? -10.485 34.971 -12.016 1.00 86.06 91 GLN A O 1
ATOM 706 N N . SER A 1 92 ? -9.965 33.913 -10.124 1.00 87.62 92 SER A N 1
ATOM 707 C CA . SER A 1 92 ? -8.659 34.567 -9.939 1.00 87.62 92 SER A CA 1
ATOM 708 C C . SER A 1 92 ? -7.579 34.135 -10.942 1.00 87.62 92 SER A C 1
ATOM 710 O O . SER A 1 92 ? -6.539 34.791 -11.013 1.00 87.62 92 SER A O 1
ATOM 712 N N . SER A 1 93 ? -7.813 33.071 -11.716 1.00 90.31 93 SER A N 1
ATOM 713 C CA . SER A 1 93 ? -6.948 32.634 -12.821 1.00 90.31 93 SER A CA 1
ATOM 714 C C . SER A 1 93 ? -7.325 33.268 -14.165 1.00 90.31 93 SER A C 1
ATOM 716 O O . SER A 1 93 ? -6.594 33.086 -15.139 1.00 90.31 93 SER A O 1
ATOM 718 N N . GLN A 1 94 ? -8.442 34.003 -14.249 1.00 89.50 94 GLN A N 1
ATOM 719 C CA . GLN A 1 94 ? -8.881 34.624 -15.499 1.00 89.50 94 GLN A CA 1
ATOM 720 C C . GLN A 1 94 ? -7.929 35.731 -15.975 1.00 89.50 94 GLN A C 1
ATOM 722 O O . GLN A 1 94 ? -7.316 36.452 -15.184 1.00 89.50 94 GLN A O 1
ATOM 727 N N . HIS A 1 95 ? -7.836 35.895 -17.294 1.00 87.75 95 HIS A N 1
ATOM 728 C CA . HIS A 1 95 ? -7.052 36.942 -17.940 1.00 87.75 95 HIS A CA 1
ATOM 729 C C . HIS A 1 95 ? -7.770 37.464 -19.187 1.00 87.75 95 HIS A C 1
ATOM 731 O O . HIS A 1 95 ? -8.619 36.785 -19.757 1.00 87.75 95 HIS A O 1
ATOM 737 N N . VAL A 1 96 ? -7.384 38.650 -19.659 1.00 86.69 96 VAL A N 1
ATOM 738 C CA . VAL A 1 96 ? -7.896 39.206 -20.920 1.00 86.69 96 VAL A CA 1
ATOM 739 C C . VAL A 1 96 ? -7.579 38.250 -22.077 1.00 86.69 96 VAL A C 1
ATOM 741 O O . VAL A 1 96 ? -6.425 37.867 -22.262 1.00 86.69 96 VAL A O 1
ATOM 744 N N . ALA A 1 97 ? -8.596 37.864 -22.845 1.00 83.38 97 ALA A N 1
ATOM 745 C CA . ALA A 1 97 ? -8.506 36.915 -23.954 1.00 83.38 97 ALA A CA 1
ATOM 746 C C . ALA A 1 97 ? -9.519 37.282 -25.061 1.00 83.38 97 ALA A C 1
ATOM 748 O O . ALA A 1 97 ? -10.437 38.060 -24.802 1.00 83.38 97 ALA A O 1
ATOM 749 N N . PRO A 1 98 ? -9.376 36.763 -26.296 1.00 77.62 98 PRO A N 1
ATOM 750 C CA . PRO A 1 98 ? -10.381 36.949 -27.342 1.00 77.62 98 PRO A CA 1
ATOM 751 C C . PRO A 1 98 ? -11.710 36.238 -27.008 1.00 77.62 98 PRO A C 1
ATOM 753 O O . PRO A 1 98 ? -11.661 35.144 -26.449 1.00 77.62 98 PRO A O 1
ATOM 756 N N . PRO A 1 99 ? -12.872 36.766 -27.443 1.00 77.06 99 PRO A N 1
ATOM 757 C CA . PRO A 1 99 ? -13.055 38.034 -28.151 1.00 77.06 99 PRO A CA 1
ATOM 758 C C . PRO A 1 99 ? -12.923 39.240 -27.208 1.00 77.06 99 PRO A C 1
ATOM 760 O O . PRO A 1 99 ? -13.562 39.296 -26.166 1.00 77.06 99 PRO A O 1
ATOM 763 N N . TYR A 1 100 ? -12.115 40.225 -27.603 1.00 81.62 100 TYR A N 1
ATOM 764 C CA . TYR A 1 100 ? -11.951 41.472 -26.851 1.00 81.62 100 TYR A CA 1
ATOM 765 C C . TYR A 1 100 ? -13.136 42.414 -27.110 1.00 81.62 100 TYR A C 1
ATOM 767 O O . TYR A 1 100 ? -13.550 42.564 -28.263 1.00 81.62 100 TYR A O 1
ATOM 775 N N . GLU A 1 101 ? -13.630 43.113 -26.087 1.00 81.31 101 GLU A N 1
ATOM 776 C CA . GLU A 1 101 ? -14.679 44.130 -26.252 1.00 81.31 101 GLU A CA 1
ATOM 777 C C . GLU A 1 101 ? -14.140 45.416 -26.901 1.00 81.31 101 GLU A C 1
ATOM 779 O O . GLU A 1 101 ? -14.898 46.209 -27.465 1.00 81.31 101 GLU A O 1
ATOM 784 N N . ASN A 1 102 ? -12.827 45.661 -26.806 1.00 86.94 102 ASN A N 1
ATOM 785 C CA . ASN A 1 102 ? -12.183 46.884 -27.286 1.00 86.94 102 ASN A CA 1
ATOM 786 C C . ASN A 1 102 ? -10.677 46.722 -27.579 1.00 86.94 102 ASN A C 1
ATOM 788 O O . ASN A 1 102 ? -10.005 45.816 -27.085 1.00 86.94 102 ASN A O 1
ATOM 792 N N . ASP A 1 103 ? -10.116 47.680 -28.326 1.00 82.00 103 ASP A N 1
ATOM 793 C CA . ASP A 1 103 ? -8.681 47.758 -28.643 1.00 82.00 103 ASP A CA 1
ATOM 794 C C . ASP A 1 103 ? -7.776 47.763 -27.394 1.00 82.00 103 ASP A C 1
ATOM 796 O O . ASP A 1 103 ? -6.628 47.321 -27.457 1.00 82.00 103 ASP A O 1
ATOM 800 N N . GLY A 1 104 ? -8.252 48.281 -26.257 1.00 85.88 104 GLY A N 1
ATOM 801 C CA . GLY A 1 104 ? -7.477 48.361 -25.016 1.00 85.88 104 GLY A CA 1
ATOM 802 C C . GLY A 1 104 ? -7.131 46.981 -24.462 1.00 85.88 104 GLY A C 1
ATOM 803 O O . GLY A 1 104 ? -5.979 46.731 -24.109 1.00 85.88 104 GLY A O 1
ATOM 804 N N . GLU A 1 105 ? -8.102 46.072 -24.462 1.00 86.81 105 GLU A N 1
ATOM 805 C CA . GLU A 1 105 ? -7.926 44.657 -24.121 1.00 86.81 105 GLU A CA 1
ATOM 806 C C . GLU A 1 105 ? -7.020 43.930 -25.117 1.00 86.81 105 GLU A C 1
ATOM 808 O O . GLU A 1 105 ? -6.089 43.237 -24.697 1.00 86.81 105 GLU A O 1
ATOM 813 N N . TYR A 1 106 ? -7.208 44.164 -26.422 1.00 85.06 106 TYR A N 1
ATOM 814 C CA . TYR A 1 106 ? -6.309 43.634 -27.453 1.00 85.06 106 TYR A CA 1
ATOM 815 C C . TYR A 1 106 ? -4.846 43.999 -27.158 1.00 85.06 106 TYR A C 1
ATOM 817 O O . TYR A 1 106 ? -3.970 43.132 -27.219 1.00 85.06 106 TYR A O 1
ATOM 825 N N . TRP A 1 107 ? -4.566 45.262 -26.809 1.00 85.94 107 TRP A N 1
ATOM 826 C CA . TRP A 1 107 ? -3.214 45.724 -26.472 1.00 85.94 107 TRP A CA 1
ATOM 827 C C . TRP A 1 107 ? -2.723 45.232 -25.103 1.00 85.94 107 TRP A C 1
ATOM 829 O O . TRP A 1 107 ? -1.519 45.011 -24.946 1.00 85.94 107 TRP A O 1
ATOM 839 N N . ALA A 1 108 ? -3.620 45.022 -24.136 1.00 85.62 108 ALA A N 1
ATOM 840 C CA . ALA A 1 108 ? -3.290 44.487 -22.814 1.00 85.62 108 ALA A CA 1
ATOM 841 C C . ALA A 1 108 ? -2.861 43.008 -22.847 1.00 85.62 108 ALA A C 1
ATOM 843 O O . ALA A 1 108 ? -2.032 42.609 -22.030 1.00 85.62 108 ALA A O 1
ATOM 844 N N . ASP A 1 109 ? -3.369 42.215 -23.797 1.00 89.50 109 ASP A N 1
ATOM 845 C CA . ASP A 1 109 ? -3.041 40.787 -23.951 1.00 89.50 109 ASP A CA 1
ATOM 846 C C . ASP A 1 109 ? -1.748 40.524 -24.765 1.00 89.50 109 ASP A C 1
ATOM 848 O O . ASP A 1 109 ? -1.120 39.468 -24.647 1.00 89.50 109 ASP A O 1
ATOM 852 N N . GLN A 1 110 ? -1.264 41.497 -25.554 1.00 87.81 110 GLN A N 1
ATOM 853 C CA . GLN A 1 110 ? -0.042 41.324 -26.366 1.00 87.81 110 GLN A CA 1
ATOM 854 C C . GLN A 1 110 ? 1.197 40.837 -25.578 1.00 87.81 110 GLN A C 1
ATOM 856 O O . GLN A 1 110 ? 1.936 40.011 -26.118 1.00 87.81 110 GLN A O 1
ATOM 861 N N . PRO A 1 111 ? 1.462 41.267 -24.324 1.00 88.19 111 PRO A N 1
ATOM 862 C CA . PRO A 1 111 ? 2.575 40.741 -23.535 1.00 88.19 111 PRO A CA 1
ATOM 863 C C . PRO A 1 111 ? 2.438 39.249 -23.197 1.00 88.19 111 PRO A C 1
ATOM 865 O O . PRO A 1 111 ? 3.442 38.537 -23.242 1.00 88.19 111 PRO A O 1
ATOM 868 N N . ARG A 1 112 ? 1.220 38.755 -22.908 1.00 89.06 112 ARG A N 1
ATOM 869 C CA . ARG A 1 112 ? 0.965 37.323 -22.655 1.00 89.06 112 ARG A CA 1
ATOM 870 C C . ARG A 1 112 ? 1.199 36.529 -23.936 1.00 89.06 112 ARG A C 1
ATOM 872 O O . ARG A 1 112 ? 1.992 35.590 -23.930 1.00 89.06 112 ARG A O 1
ATOM 879 N N . LYS A 1 113 ? 0.601 36.956 -25.051 1.00 87.25 113 LYS A N 1
ATOM 880 C CA . LYS A 1 113 ? 0.778 36.314 -26.367 1.00 87.25 113 LYS A CA 1
ATOM 881 C C . LYS A 1 113 ? 2.236 36.305 -26.835 1.00 87.25 113 LYS A C 1
ATOM 883 O O . LYS A 1 113 ? 2.717 35.283 -27.318 1.00 87.25 113 LYS A O 1
ATOM 888 N N . GLY A 1 114 ? 2.973 37.395 -26.614 1.00 83.19 114 GLY A N 1
ATOM 889 C CA . GLY A 1 114 ? 4.410 37.464 -26.884 1.00 83.19 114 GLY A CA 1
ATOM 890 C C . GLY A 1 114 ? 5.239 36.490 -26.037 1.00 83.19 114 GLY A C 1
ATOM 891 O O . GLY A 1 114 ? 6.161 35.866 -26.559 1.00 83.19 114 GLY A O 1
ATOM 892 N N . ALA A 1 115 ? 4.896 36.312 -24.756 1.00 82.12 115 ALA A N 1
ATOM 893 C CA . ALA A 1 115 ? 5.558 35.346 -23.877 1.00 82.12 115 ALA A CA 1
ATOM 894 C C . ALA A 1 115 ? 5.263 33.888 -24.277 1.00 82.12 115 ALA A C 1
ATOM 896 O O . ALA A 1 115 ? 6.198 33.092 -24.377 1.00 82.12 115 ALA A O 1
ATOM 897 N N . ARG A 1 116 ? 3.998 33.561 -24.585 1.00 89.38 116 ARG A N 1
ATOM 898 C CA . ARG A 1 116 ? 3.581 32.244 -25.107 1.00 89.38 116 ARG A CA 1
ATOM 899 C C . ARG A 1 116 ? 4.345 31.891 -26.383 1.00 89.38 116 ARG A C 1
ATOM 901 O O . ARG A 1 116 ? 4.979 30.842 -26.454 1.00 89.38 116 ARG A O 1
ATOM 908 N N . MET A 1 117 ? 4.371 32.807 -27.356 1.00 86.38 117 MET A N 1
ATOM 909 C CA . MET A 1 117 ? 5.107 32.615 -28.610 1.00 86.38 117 MET A CA 1
ATOM 910 C C . MET A 1 117 ? 6.610 32.407 -28.371 1.00 86.38 117 MET A C 1
ATOM 912 O O . MET A 1 117 ? 7.209 31.524 -28.981 1.00 86.38 117 MET A O 1
ATOM 916 N N . ALA A 1 118 ? 7.222 33.171 -27.458 1.00 81.31 118 ALA A N 1
ATOM 917 C CA . ALA A 1 118 ? 8.633 33.004 -27.119 1.00 81.31 118 ALA A CA 1
ATOM 918 C C . ALA A 1 118 ? 8.934 31.602 -26.555 1.00 81.31 118 ALA A C 1
ATOM 920 O O . ALA A 1 118 ? 9.910 30.983 -26.979 1.00 81.31 118 ALA A O 1
ATOM 921 N N . LEU A 1 119 ? 8.083 31.072 -25.667 1.00 80.38 119 LEU A N 1
ATOM 922 C CA . LEU A 1 119 ? 8.215 29.709 -25.137 1.00 80.38 119 LEU A CA 1
ATOM 923 C C . LEU A 1 119 ? 8.093 28.652 -26.245 1.00 80.38 119 LEU A C 1
ATOM 925 O O . LEU A 1 119 ? 8.989 27.814 -26.372 1.00 80.38 119 LEU A O 1
ATOM 929 N N . LYS A 1 120 ? 7.081 28.755 -27.120 1.00 88.94 120 LYS A N 1
ATOM 930 C CA . LYS A 1 120 ? 6.922 27.831 -28.259 1.00 88.94 120 LYS A CA 1
ATOM 931 C C . LYS A 1 120 ? 8.127 27.858 -29.206 1.00 88.94 120 LYS A C 1
ATOM 933 O O . LYS A 1 120 ? 8.626 26.804 -29.589 1.00 88.94 120 LYS A O 1
ATOM 938 N N . THR A 1 121 ? 8.702 29.033 -29.494 1.00 81.00 121 THR A N 1
ATOM 939 C CA . THR A 1 121 ? 9.938 29.133 -30.309 1.00 81.00 121 THR A CA 1
ATOM 940 C C . THR A 1 121 ? 11.194 28.541 -29.654 1.00 81.00 121 THR A C 1
ATOM 942 O O . THR A 1 121 ? 12.205 28.367 -30.334 1.00 81.00 121 THR A O 1
ATOM 945 N N . LEU A 1 122 ? 11.146 28.210 -28.359 1.00 81.38 122 LEU A N 1
ATOM 946 C CA . LEU A 1 122 ? 12.199 27.489 -27.632 1.00 81.38 122 LEU A CA 1
ATOM 947 C C . LEU A 1 122 ? 11.901 25.983 -27.483 1.00 81.38 122 LEU A C 1
ATOM 949 O O . LEU A 1 122 ? 12.675 25.282 -26.835 1.00 81.38 122 LEU A O 1
ATOM 953 N N . GLY A 1 123 ? 10.804 25.482 -28.065 1.00 80.81 123 GLY A N 1
ATOM 954 C CA . GLY A 1 123 ? 10.355 24.095 -27.909 1.00 80.81 123 GLY A CA 1
ATOM 955 C C . GLY A 1 123 ? 9.698 23.801 -26.555 1.00 80.81 123 GLY A C 1
ATOM 956 O O . GLY A 1 123 ? 9.626 22.643 -26.154 1.00 80.81 123 GLY A O 1
ATOM 957 N N . LEU A 1 124 ? 9.246 24.834 -25.835 1.00 84.62 124 LEU A N 1
ATOM 958 C CA . LEU A 1 124 ? 8.569 24.710 -24.542 1.00 84.62 124 LEU A CA 1
ATOM 959 C C . LEU A 1 124 ? 7.050 24.921 -24.696 1.00 84.62 124 LEU A C 1
ATOM 961 O O . LEU A 1 124 ? 6.633 25.679 -25.576 1.00 84.62 124 LEU A O 1
ATOM 965 N N . PRO A 1 125 ? 6.212 24.315 -23.832 1.00 90.50 125 PRO A N 1
ATOM 966 C CA . PRO A 1 125 ? 4.783 24.620 -23.780 1.00 90.50 125 PRO A CA 1
ATOM 967 C C . PRO A 1 125 ? 4.514 26.112 -23.534 1.00 90.50 125 PRO A C 1
ATOM 969 O O . PRO A 1 125 ? 5.271 26.785 -22.830 1.00 90.50 125 PRO A O 1
ATOM 972 N N . ALA A 1 126 ? 3.414 26.630 -24.085 1.00 88.69 126 ALA A N 1
ATOM 973 C CA . ALA A 1 126 ? 3.071 28.054 -24.017 1.00 88.69 126 ALA A CA 1
ATOM 974 C C . ALA A 1 126 ? 2.798 28.572 -22.590 1.00 88.69 126 ALA A C 1
ATOM 976 O O . ALA A 1 126 ? 2.998 29.755 -22.310 1.00 88.69 126 ALA A O 1
ATOM 977 N N . SER A 1 127 ? 2.367 27.691 -21.686 1.00 92.25 127 SER A N 1
ATOM 978 C CA . SER A 1 127 ? 2.299 27.918 -20.241 1.00 92.25 127 SER A CA 1
ATOM 979 C C . SER A 1 127 ? 2.536 26.602 -19.487 1.00 92.25 127 SER A C 1
ATOM 981 O O . SER A 1 127 ? 2.637 25.536 -20.098 1.00 92.25 127 SER A O 1
ATOM 983 N N . TYR A 1 128 ? 2.615 26.661 -18.154 1.00 92.12 128 TYR A N 1
ATOM 984 C CA . TYR A 1 128 ? 2.686 25.457 -17.320 1.00 92.12 128 TYR A CA 1
ATOM 985 C C . TYR A 1 128 ? 1.425 24.593 -17.477 1.00 92.12 128 TYR A C 1
ATOM 987 O O . TYR A 1 128 ? 1.515 23.388 -17.684 1.00 92.12 128 TYR A O 1
ATOM 995 N N . GLU A 1 129 ? 0.257 25.233 -17.451 1.00 93.44 129 GLU A N 1
ATOM 996 C CA . GLU A 1 129 ? -1.064 24.620 -17.596 1.00 93.44 129 GLU A CA 1
ATOM 997 C C . GLU A 1 129 ? -1.185 23.916 -18.951 1.00 93.44 129 GLU A C 1
ATOM 999 O O . GLU A 1 129 ? -1.484 22.726 -18.994 1.00 93.44 129 GLU A O 1
ATOM 1004 N N . VAL A 1 130 ? -0.836 24.609 -20.044 1.00 94.81 130 VAL A N 1
ATOM 1005 C CA . VAL A 1 130 ? -0.777 24.029 -21.398 1.00 94.81 130 VAL A CA 1
ATOM 1006 C C . VAL A 1 130 ? 0.134 22.801 -21.438 1.00 94.81 130 VAL A C 1
ATOM 1008 O O . VAL A 1 130 ? -0.228 21.799 -22.044 1.00 94.81 130 VAL A O 1
ATOM 1011 N N . GLY A 1 131 ? 1.289 22.838 -20.763 1.00 94.19 131 GLY A N 1
ATOM 1012 C CA . GLY A 1 131 ? 2.204 21.696 -20.685 1.00 94.19 131 GLY A CA 1
ATOM 1013 C C . GLY A 1 131 ? 1.629 20.484 -19.945 1.00 94.19 131 GLY A C 1
ATOM 1014 O O . GLY A 1 131 ? 1.899 19.351 -20.335 1.00 94.19 131 GLY A O 1
ATOM 1015 N N . VAL A 1 132 ? 0.814 20.704 -18.911 1.00 94.31 132 VAL A N 1
ATOM 1016 C CA . VAL A 1 132 ? 0.130 19.636 -18.162 1.00 94.31 132 VAL A CA 1
ATOM 1017 C C . VAL A 1 132 ? -1.027 19.044 -18.977 1.00 94.31 132 VAL A C 1
ATOM 1019 O O . VAL A 1 132 ? -1.139 17.822 -19.062 1.00 94.31 132 VAL A O 1
ATOM 1022 N N . LEU A 1 133 ? -1.838 19.873 -19.646 1.00 94.94 133 LEU A N 1
ATOM 1023 C CA . LEU A 1 133 ? -2.905 19.393 -20.540 1.00 94.94 133 LEU A CA 1
ATOM 1024 C C . LEU A 1 133 ? -2.326 18.634 -21.751 1.00 94.94 133 LEU A C 1
ATOM 1026 O O . LEU A 1 133 ? -2.808 17.555 -22.101 1.00 94.94 133 LEU A O 1
ATOM 1030 N N . ALA A 1 134 ? -1.239 19.140 -22.343 1.00 95.44 134 ALA A N 1
ATOM 1031 C CA . ALA A 1 134 ? -0.527 18.482 -23.436 1.00 95.44 134 ALA A CA 1
ATOM 1032 C C . ALA A 1 134 ? 0.040 17.108 -23.035 1.00 95.44 134 ALA A C 1
ATOM 1034 O O . ALA A 1 134 ? -0.015 16.181 -23.836 1.00 95.44 134 ALA A O 1
ATOM 1035 N N . GLN A 1 135 ? 0.519 16.919 -21.800 1.00 95.75 135 GLN A N 1
ATOM 1036 C CA . GLN A 1 135 ? 0.987 15.603 -21.332 1.00 95.75 135 GLN A CA 1
ATOM 1037 C C . GLN A 1 135 ? -0.132 14.549 -21.305 1.00 95.75 135 GLN A C 1
ATOM 1039 O O . GLN A 1 135 ? 0.105 13.402 -21.687 1.00 95.75 135 GLN A O 1
ATOM 1044 N N . VAL A 1 136 ? -1.352 14.932 -20.914 1.00 94.81 136 VAL A N 1
ATOM 1045 C CA . VAL A 1 136 ? -2.530 14.042 -20.929 1.00 94.81 136 VAL A CA 1
ATOM 1046 C C . VAL A 1 136 ? -2.891 13.642 -22.358 1.00 94.81 136 VAL A C 1
ATOM 1048 O O . VAL A 1 136 ? -3.051 12.453 -22.646 1.00 94.81 136 VAL A O 1
ATOM 1051 N N . ILE A 1 137 ? -2.935 14.614 -23.274 1.00 95.12 137 ILE A N 1
ATOM 1052 C CA . ILE A 1 137 ? -3.204 14.360 -24.695 1.00 95.12 137 ILE A CA 1
ATOM 1053 C C . ILE A 1 137 ? -2.089 13.498 -25.307 1.00 95.12 137 ILE A C 1
ATOM 1055 O O . ILE A 1 137 ? -2.388 12.541 -26.013 1.00 95.12 137 ILE A O 1
ATOM 1059 N N . GLN A 1 138 ? -0.814 13.766 -25.007 1.00 95.12 138 GLN A N 1
ATOM 1060 C CA . GLN A 1 138 ? 0.320 12.993 -25.525 1.00 95.12 138 GLN A CA 1
ATOM 1061 C C . GLN A 1 138 ? 0.306 11.541 -25.036 1.00 95.12 138 GLN A C 1
ATOM 1063 O O . GLN A 1 138 ? 0.624 10.644 -25.818 1.00 95.12 138 GLN A O 1
ATOM 1068 N N . HIS A 1 139 ? -0.072 11.283 -23.779 1.00 95.06 139 HIS A N 1
ATOM 1069 C CA . HIS A 1 139 ? -0.211 9.920 -23.262 1.00 95.06 139 HIS A CA 1
ATOM 1070 C C . HIS A 1 139 ? -1.283 9.151 -24.047 1.00 95.06 139 HIS A C 1
ATOM 1072 O O . HIS A 1 139 ? -0.991 8.117 -24.649 1.00 95.06 139 HIS A O 1
ATOM 1078 N N . LEU A 1 140 ? -2.497 9.705 -24.120 1.00 93.31 140 LEU A N 1
ATOM 1079 C CA . LEU A 1 140 ? -3.628 9.099 -24.827 1.00 93.31 140 LEU A CA 1
ATOM 1080 C C . LEU A 1 140 ? -3.359 8.951 -26.338 1.00 93.31 140 LEU A C 1
ATOM 1082 O O . LEU A 1 140 ? -3.685 7.918 -26.921 1.00 93.31 140 LEU A O 1
ATOM 1086 N N . ARG A 1 141 ? -2.708 9.940 -26.969 1.00 93.06 141 ARG A N 1
ATOM 1087 C CA . ARG A 1 141 ? -2.226 9.882 -28.361 1.00 93.06 141 ARG A CA 1
ATOM 1088 C C . ARG A 1 141 ? -1.308 8.676 -28.555 1.00 93.06 141 ARG A C 1
ATOM 1090 O O . ARG A 1 141 ? -1.568 7.853 -29.426 1.00 93.06 141 ARG A O 1
ATOM 1097 N N . SER A 1 142 ? -0.271 8.562 -27.725 1.00 92.38 142 SER A N 1
ATOM 1098 C CA . SER A 1 142 ? 0.737 7.496 -27.827 1.00 92.38 142 SER A CA 1
ATOM 1099 C C . SER A 1 142 ? 0.114 6.110 -27.634 1.00 92.38 142 SER A C 1
ATOM 1101 O O . SER A 1 142 ? 0.488 5.168 -28.330 1.00 92.38 142 SER A O 1
ATOM 1103 N N . GLN A 1 143 ? -0.868 5.993 -26.734 1.00 90.50 143 GLN A N 1
ATOM 1104 C CA . GLN A 1 143 ? -1.627 4.763 -26.510 1.00 90.50 143 GLN A CA 1
ATOM 1105 C C . GLN A 1 143 ? -2.472 4.375 -27.734 1.00 90.50 143 GLN A C 1
ATOM 1107 O O . GLN A 1 143 ? -2.419 3.226 -28.160 1.00 90.50 143 GLN A O 1
ATOM 1112 N N . LEU A 1 144 ? -3.205 5.316 -28.343 1.00 87.50 144 LEU A N 1
ATOM 1113 C CA . LEU A 1 144 ? -3.998 5.045 -29.550 1.00 87.50 144 LEU A CA 1
ATOM 1114 C C . LEU A 1 144 ? -3.127 4.719 -30.777 1.00 87.50 144 LEU A C 1
ATOM 1116 O O . LEU A 1 144 ? -3.465 3.816 -31.541 1.00 87.50 144 LEU A O 1
ATOM 1120 N N . GLU A 1 145 ? -2.004 5.418 -30.968 1.00 91.44 145 GLU A N 1
ATOM 1121 C CA . GLU A 1 145 ? -1.056 5.123 -32.054 1.00 91.44 145 GLU A CA 1
ATOM 1122 C C . GLU A 1 145 ? -0.427 3.727 -31.897 1.00 91.44 145 GLU A C 1
ATOM 1124 O O . GLU A 1 145 ? -0.301 2.997 -32.881 1.00 91.44 145 GLU A O 1
ATOM 1129 N N . PHE A 1 146 ? -0.104 3.320 -30.664 1.00 88.50 146 PHE A N 1
ATOM 1130 C CA . PHE A 1 146 ? 0.418 1.986 -30.359 1.00 88.50 146 PHE A CA 1
ATOM 1131 C C . PHE A 1 146 ? -0.637 0.880 -30.525 1.00 88.50 146 PHE A C 1
ATOM 1133 O O . PHE A 1 146 ? -0.402 -0.077 -31.262 1.00 88.50 146 PHE A O 1
ATOM 1140 N N . ASP A 1 147 ? -1.800 1.015 -29.880 1.00 87.69 147 ASP A N 1
ATOM 1141 C CA . ASP A 1 147 ? -2.826 -0.037 -29.807 1.00 87.69 147 ASP A CA 1
ATOM 1142 C C . ASP A 1 147 ? -3.427 -0.391 -31.176 1.00 87.69 147 ASP A C 1
ATOM 1144 O O . ASP A 1 147 ? -3.805 -1.541 -31.408 1.00 87.69 147 ASP A O 1
ATOM 1148 N N . PHE A 1 148 ? -3.526 0.588 -32.083 1.00 86.19 148 PHE A N 1
ATOM 1149 C CA . PHE A 1 148 ? -4.173 0.421 -33.389 1.00 86.19 148 PHE A CA 1
ATOM 1150 C C . PHE A 1 148 ? -3.214 0.530 -34.585 1.00 86.19 148 PHE A C 1
ATOM 1152 O O . PHE A 1 148 ? -3.644 0.359 -35.726 1.00 86.19 148 PHE A O 1
ATOM 1159 N N . GLY A 1 149 ? -1.925 0.816 -34.362 1.00 85.81 149 GLY A N 1
ATOM 1160 C CA . GLY A 1 149 ? -0.934 0.984 -35.436 1.00 85.81 149 GLY A CA 1
ATOM 1161 C C . GLY A 1 149 ? -1.205 2.178 -36.363 1.00 85.81 149 GLY A C 1
ATOM 1162 O O . GLY A 1 149 ? -0.766 2.182 -37.515 1.00 85.81 149 GLY A O 1
ATOM 1163 N N . ILE A 1 150 ? -1.960 3.167 -35.880 1.00 85.75 150 ILE A N 1
ATOM 1164 C CA . ILE A 1 150 ? -2.328 4.390 -36.605 1.00 85.75 150 ILE A CA 1
ATOM 1165 C C . ILE A 1 150 ? -1.315 5.511 -36.344 1.00 85.75 150 ILE A C 1
ATOM 1167 O O . ILE A 1 150 ? -0.517 5.441 -35.415 1.00 85.75 150 ILE A O 1
ATOM 1171 N N . SER A 1 151 ? -1.368 6.575 -37.148 1.00 86.94 151 SER A N 1
ATOM 1172 C CA . SER A 1 151 ? -0.668 7.828 -36.850 1.00 86.94 151 SER A CA 1
ATOM 1173 C C . SER A 1 151 ? -1.659 8.984 -36.832 1.00 86.94 151 SER A C 1
ATOM 1175 O O . SER A 1 151 ? -2.457 9.139 -37.758 1.00 86.94 151 SER A O 1
ATOM 1177 N N . LEU A 1 152 ? -1.631 9.769 -35.759 1.00 87.88 152 LEU A N 1
ATOM 1178 C CA . LEU A 1 152 ? -2.584 10.839 -35.498 1.00 87.88 152 LEU A CA 1
ATOM 1179 C C . LEU A 1 152 ? -2.030 12.174 -35.999 1.00 87.88 152 LEU A C 1
ATOM 1181 O O . LEU A 1 152 ? -1.044 12.695 -35.477 1.00 87.88 152 LEU A O 1
ATOM 1185 N N . SER A 1 153 ? -2.681 12.727 -37.022 1.00 85.25 153 SER A N 1
ATOM 1186 C CA . SER A 1 153 ? -2.390 14.056 -37.571 1.00 85.25 153 SER A CA 1
ATOM 1187 C C . SER A 1 153 ? -3.334 15.139 -37.049 1.00 85.25 153 SER A C 1
ATOM 1189 O O . SER A 1 153 ? -2.953 16.305 -36.989 1.00 85.25 153 SER A O 1
ATOM 1191 N N . GLU A 1 154 ? -4.566 14.777 -36.686 1.00 86.75 154 GLU A N 1
ATOM 1192 C CA . GLU A 1 154 ? -5.608 15.711 -36.254 1.00 86.75 154 GLU A CA 1
ATOM 1193 C C . GLU A 1 154 ? -6.600 15.052 -35.284 1.00 86.75 154 GLU A C 1
ATOM 1195 O O . GLU A 1 154 ? -6.774 13.832 -35.309 1.00 86.75 154 GLU A O 1
ATOM 1200 N N . ALA A 1 155 ? -7.221 15.853 -34.413 1.00 87.88 155 ALA A N 1
ATOM 1201 C CA . ALA A 1 155 ? -8.234 15.398 -33.460 1.00 87.88 155 ALA A CA 1
ATOM 1202 C C . ALA A 1 155 ? -9.149 16.542 -32.988 1.00 87.88 155 ALA A C 1
ATOM 1204 O O . ALA A 1 155 ? -8.774 17.717 -33.006 1.00 87.88 155 ALA A O 1
ATOM 1205 N N . VAL A 1 156 ? -10.342 16.186 -32.511 1.00 85.19 156 VAL A N 1
ATOM 1206 C CA . VAL A 1 156 ? -11.251 17.100 -31.797 1.00 85.19 156 VAL A CA 1
ATOM 1207 C C . VAL A 1 156 ? -10.912 17.076 -30.304 1.00 85.19 156 VAL A C 1
ATOM 1209 O O . VAL A 1 156 ? -10.732 15.998 -29.742 1.00 85.19 156 VAL A O 1
ATOM 1212 N N . PHE A 1 157 ? -10.828 18.231 -29.641 1.00 87.81 157 PHE A N 1
ATOM 1213 C CA . PHE A 1 157 ? -10.674 18.306 -28.178 1.00 87.81 157 PHE A CA 1
ATOM 1214 C C . PHE A 1 157 ? -11.974 18.757 -27.520 1.00 87.81 157 PHE A C 1
ATOM 1216 O O . PHE A 1 157 ? -12.703 19.584 -28.066 1.00 87.81 157 PHE A O 1
ATOM 1223 N N . THR A 1 158 ? -12.228 18.228 -26.328 1.00 87.94 158 THR A N 1
ATOM 1224 C CA . THR A 1 158 ? -13.394 18.531 -25.493 1.00 87.94 158 THR A CA 1
ATOM 1225 C C . THR A 1 158 ? -12.952 18.683 -24.035 1.00 87.94 158 THR A C 1
ATOM 1227 O O . THR A 1 158 ? -11.906 18.147 -23.660 1.00 87.94 158 THR A O 1
ATOM 1230 N N . SER A 1 159 ? -13.692 19.415 -23.200 1.00 88.69 159 SER A N 1
ATOM 1231 C CA . SER A 1 159 ? -13.315 19.618 -21.790 1.00 88.69 159 SER A CA 1
ATOM 1232 C C . SER A 1 159 ? -14.521 19.745 -20.856 1.00 88.69 159 SER A C 1
ATOM 1234 O O . SER A 1 159 ? -15.619 20.094 -21.300 1.00 88.69 159 SER A O 1
ATOM 1236 N N . SER A 1 160 ? -14.313 19.503 -19.556 1.00 86.25 160 SER A N 1
ATOM 1237 C CA . SER A 1 160 ? -15.181 20.074 -18.521 1.00 86.25 160 SER A CA 1
ATOM 1238 C C . SER A 1 160 ? -15.219 21.603 -18.641 1.00 86.25 160 SER A C 1
ATOM 1240 O O . SER A 1 160 ? -14.265 22.236 -19.098 1.00 86.25 160 SER A O 1
ATOM 1242 N N . HIS A 1 161 ? -16.313 22.212 -18.190 1.00 80.81 161 HIS A N 1
ATOM 1243 C CA . HIS A 1 161 ? -16.417 23.667 -18.087 1.00 80.81 161 HIS A CA 1
ATOM 1244 C C . HIS A 1 161 ? -15.366 24.224 -17.105 1.00 80.81 161 HIS A C 1
ATOM 1246 O O . HIS A 1 161 ? -15.194 23.686 -16.011 1.00 80.81 161 HIS A O 1
ATOM 1252 N N . LEU A 1 162 ? -14.630 25.263 -17.524 1.00 88.31 162 LEU A N 1
ATOM 1253 C CA . LEU A 1 162 ? -13.559 25.909 -16.753 1.00 88.31 162 LEU A CA 1
ATOM 1254 C C . LEU A 1 162 ? -13.499 27.415 -17.059 1.00 88.31 162 LEU A C 1
ATOM 1256 O O . LEU A 1 162 ? -13.271 27.810 -18.203 1.00 88.31 162 LEU A O 1
ATOM 1260 N N . LEU A 1 163 ? -13.635 28.262 -16.033 1.00 86.25 163 LEU A N 1
ATOM 1261 C CA . LEU A 1 163 ? -13.703 29.728 -16.169 1.00 86.25 163 LEU A CA 1
ATOM 1262 C C . LEU A 1 163 ? -12.464 30.403 -16.788 1.00 86.25 163 LEU A C 1
ATOM 1264 O O . LEU A 1 163 ? -12.577 31.523 -17.290 1.00 86.25 163 LEU A O 1
ATOM 1268 N N . ALA A 1 164 ? -11.289 29.778 -16.711 1.00 90.12 164 ALA A N 1
ATOM 1269 C CA . ALA A 1 164 ? -10.014 30.325 -17.176 1.00 90.12 164 ALA A CA 1
ATOM 1270 C C . ALA A 1 164 ? -9.261 29.406 -18.158 1.00 90.12 164 ALA A C 1
ATOM 1272 O O . ALA A 1 164 ? -8.062 29.600 -18.352 1.00 90.12 164 ALA A O 1
ATOM 1273 N N . LEU A 1 165 ? -9.939 28.430 -18.776 1.00 90.31 165 LEU A N 1
ATOM 1274 C CA . LEU A 1 165 ? -9.425 27.720 -19.953 1.00 90.31 165 LEU A CA 1
ATOM 1275 C C . LEU A 1 165 ? -9.859 28.469 -21.221 1.00 90.31 165 LEU A C 1
ATOM 1277 O O . LEU A 1 165 ? -11.053 28.683 -21.430 1.00 90.31 165 LEU A O 1
ATOM 1281 N N . TYR A 1 166 ? -8.913 28.829 -22.088 1.00 88.12 166 TYR A N 1
ATOM 1282 C CA . TYR A 1 166 ? -9.192 29.551 -23.332 1.00 88.12 166 TYR A CA 1
ATOM 1283 C C . TYR A 1 166 ? -8.854 28.701 -24.562 1.00 88.12 166 TYR A C 1
ATOM 1285 O O . TYR A 1 166 ? -8.069 27.755 -24.502 1.00 88.12 166 TYR A O 1
ATOM 1293 N N . GLN A 1 167 ? -9.420 29.043 -25.724 1.00 84.00 167 GLN A N 1
ATOM 1294 C CA . GLN A 1 167 ? -9.137 28.287 -26.949 1.00 84.00 167 GLN A CA 1
ATOM 1295 C C . GLN A 1 167 ? -7.652 28.353 -27.357 1.00 84.00 167 GLN A C 1
ATOM 1297 O O . GLN A 1 167 ? -7.155 27.387 -27.932 1.00 84.00 167 GLN A O 1
ATOM 1302 N N . ASP A 1 168 ? -6.917 29.424 -27.031 1.00 87.00 168 ASP A N 1
ATOM 1303 C CA . ASP A 1 168 ? -5.469 29.471 -27.270 1.00 87.00 168 ASP A CA 1
ATOM 1304 C C . ASP A 1 168 ? -4.668 28.519 -26.358 1.00 87.00 168 ASP A C 1
ATOM 1306 O O . ASP A 1 168 ? -3.548 28.159 -26.711 1.00 87.00 168 ASP A O 1
ATOM 1310 N N . ASP A 1 169 ? -5.232 28.021 -25.250 1.00 91.12 169 ASP A N 1
ATOM 1311 C CA . ASP A 1 169 ? -4.631 26.936 -24.457 1.00 91.12 169 ASP A CA 1
ATOM 1312 C C . ASP A 1 169 ? -4.785 25.570 -25.129 1.00 91.12 169 ASP A C 1
ATOM 1314 O O . ASP A 1 169 ? -3.827 24.799 -25.169 1.00 91.12 169 ASP A O 1
ATOM 1318 N N . LEU A 1 170 ? -5.955 25.286 -25.710 1.00 89.81 170 LEU A N 1
ATOM 1319 C CA . LEU A 1 170 ? -6.193 24.047 -26.459 1.00 89.81 170 LEU A CA 1
ATOM 1320 C C . LEU A 1 170 ? -5.442 24.030 -27.800 1.00 89.81 170 LEU A C 1
ATOM 1322 O O . LEU A 1 170 ? -4.892 22.997 -28.178 1.00 89.81 170 LEU A O 1
ATOM 1326 N N . GLU A 1 171 ? -5.353 25.172 -28.488 1.00 89.00 171 GLU A N 1
ATOM 1327 C CA . GLU A 1 171 ? -4.543 25.327 -29.705 1.00 89.00 171 GLU A CA 1
ATOM 1328 C C . GLU A 1 171 ? -3.044 25.158 -29.410 1.00 89.00 171 GLU A C 1
ATOM 1330 O O . GLU A 1 171 ? -2.372 24.392 -30.103 1.00 89.00 171 GLU A O 1
ATOM 1335 N N . ASP A 1 172 ? -2.523 25.786 -28.348 1.00 92.19 172 ASP A N 1
ATOM 1336 C CA . ASP A 1 172 ? -1.117 25.625 -27.955 1.00 92.19 172 ASP A CA 1
ATOM 1337 C C . ASP A 1 172 ? -0.808 24.210 -27.422 1.00 92.19 172 ASP A C 1
ATOM 1339 O O . ASP A 1 172 ? 0.309 23.723 -27.608 1.00 92.19 172 ASP A O 1
ATOM 1343 N N . ALA A 1 173 ? -1.773 23.519 -26.798 1.00 93.19 173 ALA A N 1
ATOM 1344 C CA . ALA A 1 173 ? -1.618 22.121 -26.382 1.00 93.19 173 ALA A CA 1
ATOM 1345 C C . ALA A 1 173 ? -1.580 21.166 -27.588 1.00 93.19 173 ALA A C 1
ATOM 1347 O O . ALA A 1 173 ? -0.744 20.262 -27.625 1.00 93.19 173 ALA A O 1
ATOM 1348 N N . ALA A 1 174 ? -2.427 21.392 -28.599 1.00 91.00 174 ALA A N 1
ATOM 1349 C CA . ALA A 1 174 ? -2.422 20.631 -29.850 1.00 91.00 174 ALA A CA 1
ATOM 1350 C C . ALA A 1 174 ? -1.101 20.803 -30.621 1.00 91.00 174 ALA A C 1
ATOM 1352 O O . ALA A 1 174 ? -0.507 19.820 -31.072 1.00 91.00 174 ALA A O 1
ATOM 1353 N N . GLU A 1 175 ? -0.594 22.039 -30.699 1.00 90.06 175 GLU A N 1
ATOM 1354 C CA . GLU A 1 175 ? 0.720 22.340 -31.277 1.00 90.06 175 GLU A CA 1
ATOM 1355 C C . GLU A 1 175 ? 1.850 21.640 -30.504 1.00 90.06 175 GLU A C 1
ATOM 1357 O O . GLU A 1 175 ? 2.753 21.073 -31.119 1.00 90.06 175 GLU A O 1
ATOM 1362 N N . ASN A 1 176 ? 1.782 21.608 -29.166 1.00 90.19 176 ASN A N 1
ATOM 1363 C CA . ASN A 1 176 ? 2.810 20.985 -28.329 1.00 90.19 176 ASN A CA 1
ATOM 1364 C C . ASN A 1 176 ? 2.902 19.455 -28.494 1.00 90.19 176 ASN A C 1
ATOM 1366 O O . ASN A 1 176 ? 4.008 18.920 -28.460 1.00 90.19 176 ASN A O 1
ATOM 1370 N N . VAL A 1 177 ? 1.777 18.766 -28.724 1.00 92.31 177 VAL A N 1
ATOM 1371 C CA . VAL A 1 177 ? 1.741 17.311 -29.009 1.00 92.31 177 VAL A CA 1
ATOM 1372 C C . VAL A 1 177 ? 1.829 16.973 -30.504 1.00 92.31 177 VAL A C 1
ATOM 1374 O O . VAL A 1 177 ? 1.785 15.800 -30.881 1.00 92.31 177 VAL A O 1
ATOM 1377 N N . GLY A 1 178 ? 1.922 17.979 -31.378 1.00 89.12 178 GLY A N 1
ATOM 1378 C CA . GLY A 1 178 ? 2.054 17.800 -32.824 1.00 89.12 178 GLY A CA 1
ATOM 1379 C C . GLY A 1 178 ? 0.822 17.195 -33.510 1.00 89.12 178 GLY A C 1
ATOM 1380 O O . GLY A 1 178 ? 0.980 16.279 -34.321 1.00 89.12 178 GLY A O 1
ATOM 1381 N N . ILE A 1 179 ? -0.385 17.681 -33.196 1.00 89.06 179 ILE A N 1
ATOM 1382 C CA . ILE A 1 179 ? -1.624 17.385 -33.946 1.00 89.06 179 ILE A CA 1
ATOM 1383 C C . ILE A 1 179 ? -2.412 18.661 -34.256 1.00 89.06 179 ILE A C 1
ATOM 1385 O O . ILE A 1 179 ? -2.361 19.645 -33.523 1.00 89.06 179 ILE A O 1
ATOM 1389 N N . LYS A 1 180 ? -3.185 18.643 -35.341 1.00 86.06 180 LYS A N 1
ATOM 1390 C CA . LYS A 1 180 ? -4.130 19.711 -35.685 1.00 86.06 180 LYS A CA 1
ATOM 1391 C C . LYS A 1 180 ? -5.399 19.587 -34.832 1.00 86.06 180 LYS A C 1
ATOM 1393 O O . LYS A 1 180 ? -6.101 18.582 -34.909 1.00 86.06 180 LYS A O 1
ATOM 1398 N N . TYR A 1 181 ? -5.707 20.621 -34.051 1.00 85.06 181 TYR A N 1
ATOM 1399 C CA . TYR A 1 181 ? -7.004 20.764 -33.381 1.00 85.06 181 TYR A CA 1
ATOM 1400 C C . TYR A 1 181 ? -8.102 21.040 -34.422 1.00 85.06 181 TYR A C 1
ATOM 1402 O O . TYR A 1 181 ? -7.960 21.934 -35.262 1.00 85.06 181 TYR A O 1
ATOM 1410 N N . VAL A 1 182 ? -9.181 20.257 -34.388 1.00 78.88 182 VAL A N 1
ATOM 1411 C CA . VAL A 1 182 ? -10.302 20.334 -35.338 1.00 78.88 182 VAL A CA 1
ATOM 1412 C C . VAL A 1 182 ? -11.531 20.942 -34.660 1.00 78.88 182 VAL A C 1
ATOM 1414 O O . VAL A 1 182 ? -12.009 20.418 -33.657 1.00 78.88 182 VAL A O 1
ATOM 1417 N N . ALA A 1 183 ? -12.073 22.013 -35.249 1.00 68.81 183 ALA A N 1
ATOM 1418 C CA . ALA A 1 183 ? -13.287 22.700 -34.798 1.00 68.81 183 ALA A CA 1
ATOM 1419 C C . ALA A 1 183 ? -14.212 23.077 -35.988 1.00 68.81 183 ALA A C 1
ATOM 1421 O O . ALA A 1 183 ? -13.726 23.185 -37.121 1.00 68.81 183 ALA A O 1
ATOM 1422 N N . PRO A 1 184 ? -15.533 23.275 -35.783 1.00 60.25 184 PRO A N 1
ATOM 1423 C CA . PRO A 1 184 ? -16.481 23.543 -36.875 1.00 60.25 184 PRO A CA 1
ATOM 1424 C C . PRO A 1 184 ? -16.351 24.951 -37.483 1.00 60.25 184 PRO A C 1
ATOM 1426 O O . PRO A 1 184 ? -16.287 25.939 -36.758 1.00 60.25 184 PRO A O 1
ATOM 1429 N N . ARG A 1 185 ? -16.432 25.069 -38.822 1.00 52.72 185 ARG A N 1
ATOM 1430 C CA . ARG A 1 185 ? -16.310 26.348 -39.571 1.00 52.72 185 ARG A CA 1
ATOM 1431 C C . ARG A 1 185 ? -17.262 27.465 -39.115 1.00 52.72 185 ARG A C 1
ATOM 1433 O O . ARG A 1 185 ? -16.945 28.638 -39.274 1.00 52.72 185 ARG A O 1
ATOM 1440 N N . TRP A 1 186 ? -18.456 27.106 -38.647 1.00 55.91 186 TRP A N 1
ATOM 1441 C CA . TRP A 1 186 ? -19.574 28.034 -38.403 1.00 55.91 186 TRP A CA 1
ATOM 1442 C C . TRP A 1 186 ? -19.599 28.592 -36.978 1.00 55.91 186 TRP A C 1
ATOM 1444 O O . TRP A 1 186 ? -20.237 29.611 -36.727 1.00 55.91 186 TRP A O 1
ATOM 1454 N N . GLN A 1 187 ? -18.932 27.910 -36.047 1.00 57.72 187 GLN A N 1
ATOM 1455 C CA . GLN A 1 187 ? -18.883 28.280 -34.640 1.00 57.72 187 GLN A CA 1
ATOM 1456 C C . GLN A 1 187 ? -17.713 29.244 -34.412 1.00 57.72 187 GLN A C 1
ATOM 1458 O O . GLN A 1 187 ? -16.550 28.893 -34.609 1.00 57.72 187 GLN A O 1
ATOM 1463 N N . PHE A 1 188 ? -18.005 30.474 -33.982 1.00 49.25 188 PHE A N 1
ATOM 1464 C CA . PHE A 1 188 ? -16.972 31.478 -33.720 1.00 49.25 188 PHE A CA 1
ATOM 1465 C C . PHE A 1 188 ? -16.255 31.200 -32.387 1.00 49.25 188 PHE A C 1
ATOM 1467 O O . PHE A 1 188 ? -16.618 31.742 -31.348 1.00 49.25 188 PHE A O 1
ATOM 1474 N N . LYS A 1 189 ? -15.247 30.321 -32.439 1.00 59.38 189 LYS A N 1
ATOM 1475 C CA . LYS A 1 189 ? -14.328 29.968 -31.341 1.00 59.38 189 LYS A CA 1
ATOM 1476 C C . LYS A 1 189 ? -14.950 29.607 -29.962 1.00 59.38 189 LYS A C 1
ATOM 1478 O O . LYS A 1 189 ? -14.530 30.163 -28.946 1.00 59.38 189 LYS A O 1
ATOM 1483 N N . PRO A 1 190 ? -15.909 28.662 -29.871 1.00 63.03 190 PRO A N 1
ATOM 1484 C CA . PRO A 1 190 ? -16.235 27.996 -28.614 1.00 63.03 190 PRO A CA 1
ATOM 1485 C C . PRO A 1 190 ? -15.307 26.796 -28.356 1.00 63.03 190 PRO A C 1
ATOM 1487 O O . PRO A 1 190 ? -14.902 26.084 -29.277 1.00 63.03 190 PRO A O 1
ATOM 1490 N N . ILE A 1 191 ? -15.038 26.523 -27.080 1.00 76.00 191 ILE A N 1
ATOM 1491 C CA . ILE A 1 191 ? -14.549 25.214 -26.631 1.00 76.00 191 ILE A CA 1
ATOM 1492 C C . ILE A 1 191 ? -15.724 24.229 -26.712 1.00 76.00 191 ILE A C 1
ATOM 1494 O O . ILE A 1 191 ? -16.846 24.580 -26.348 1.00 76.00 191 ILE A O 1
ATOM 1498 N N . LEU A 1 192 ? -15.487 23.004 -27.191 1.00 80.06 192 LEU A N 1
ATOM 1499 C CA . LEU A 1 192 ? -16.502 21.952 -27.141 1.00 80.06 192 LEU A CA 1
ATOM 1500 C C . LEU A 1 192 ? -16.561 21.364 -25.730 1.00 80.06 192 LEU A C 1
ATOM 1502 O O . LEU A 1 192 ? -15.588 20.803 -25.222 1.00 80.06 192 LEU A O 1
ATOM 1506 N N . TRP A 1 193 ? -17.715 21.501 -25.093 1.00 83.25 193 TRP A N 1
ATOM 1507 C CA . TRP A 1 193 ? -17.924 21.043 -23.727 1.00 83.25 193 TRP A CA 1
ATOM 1508 C C . TRP A 1 193 ? -18.338 19.573 -23.664 1.00 83.25 193 TRP A C 1
ATOM 1510 O O . TRP A 1 193 ? -18.831 18.977 -24.631 1.00 83.25 193 TRP A O 1
ATOM 1520 N N . GLU A 1 194 ? -18.166 18.981 -22.489 1.00 83.25 194 GLU A N 1
ATOM 1521 C CA . GLU A 1 194 ? -18.582 17.609 -22.222 1.00 83.25 194 GLU A CA 1
ATOM 1522 C C . GLU A 1 194 ? -20.063 17.355 -22.541 1.00 83.25 194 GLU A C 1
ATOM 1524 O O . GLU A 1 194 ? -20.362 16.337 -23.156 1.00 83.25 194 GLU A O 1
ATOM 1529 N N . THR A 1 195 ? -20.978 18.272 -22.207 1.00 85.81 195 THR A N 1
ATOM 1530 C CA . THR A 1 195 ? -22.427 18.137 -22.460 1.00 85.81 195 THR A CA 1
ATOM 1531 C C . THR A 1 195 ? -22.728 17.734 -23.908 1.00 85.81 195 THR A C 1
ATOM 1533 O O . THR A 1 195 ? -23.419 16.746 -24.167 1.00 85.81 195 THR A O 1
ATOM 1536 N N . ALA A 1 196 ? -22.146 18.464 -24.863 1.00 82.62 196 ALA A N 1
ATOM 1537 C CA . ALA A 1 196 ? -22.276 18.202 -26.294 1.00 82.62 196 ALA A CA 1
ATOM 1538 C C . ALA A 1 196 ? -21.639 16.859 -26.702 1.00 82.62 196 ALA A C 1
ATOM 1540 O O . ALA A 1 196 ? -22.168 16.127 -27.541 1.00 82.62 196 ALA A O 1
ATOM 1541 N N . THR A 1 197 ? -20.522 16.515 -26.060 1.00 80.00 197 THR A N 1
ATOM 1542 C CA . THR A 1 197 ? -19.740 15.293 -26.300 1.00 80.00 197 THR A CA 1
ATOM 1543 C C . THR A 1 197 ? -20.475 14.043 -25.814 1.00 80.00 197 THR A C 1
ATOM 1545 O O . THR A 1 197 ? -20.524 13.034 -26.517 1.00 80.00 197 THR A O 1
ATOM 1548 N N . ALA A 1 198 ? -21.106 14.113 -24.641 1.00 82.12 198 ALA A N 1
ATOM 1549 C CA . ALA A 1 198 ? -21.945 13.057 -24.094 1.00 82.12 198 ALA A CA 1
ATOM 1550 C C . ALA A 1 198 ? -23.197 12.851 -24.962 1.00 82.12 198 ALA A C 1
ATOM 1552 O O . ALA A 1 198 ? -23.527 11.713 -25.295 1.00 82.12 198 ALA A O 1
ATOM 1553 N N . TYR A 1 199 ? -23.847 13.938 -25.399 1.00 83.44 199 TYR A N 1
ATOM 1554 C CA . TYR A 1 199 ? -24.987 13.892 -26.324 1.00 83.44 199 TYR A CA 1
ATOM 1555 C C . TYR A 1 199 ? -24.625 13.171 -27.636 1.00 83.44 199 TYR A C 1
ATOM 1557 O O . TYR A 1 199 ? -25.289 12.201 -28.011 1.00 83.44 199 TYR A O 1
ATOM 1565 N N . ALA A 1 200 ? -23.501 13.548 -28.257 1.00 78.44 200 ALA A N 1
ATOM 1566 C CA . ALA A 1 200 ? -22.958 12.873 -29.439 1.00 78.44 200 ALA A CA 1
ATOM 1567 C C . ALA A 1 200 ? -22.627 11.392 -29.181 1.00 78.44 200 ALA A C 1
ATOM 1569 O O . ALA A 1 200 ? -22.954 10.529 -29.996 1.00 78.44 200 ALA A O 1
ATOM 1570 N N . GLY A 1 201 ? -22.012 11.084 -28.032 1.00 72.06 201 GLY A N 1
ATOM 1571 C CA . GLY A 1 201 ? -21.635 9.725 -27.632 1.00 72.06 201 GLY A CA 1
ATOM 1572 C C . GLY A 1 201 ? -22.826 8.774 -27.484 1.00 72.06 201 GLY A C 1
ATOM 1573 O O . GLY A 1 201 ? -22.693 7.584 -27.750 1.00 72.06 201 GLY A O 1
ATOM 1574 N N . HIS A 1 202 ? -24.008 9.294 -27.144 1.00 71.25 202 HIS A N 1
ATOM 1575 C CA . HIS A 1 202 ? -25.268 8.543 -27.142 1.00 71.25 202 HIS A CA 1
ATO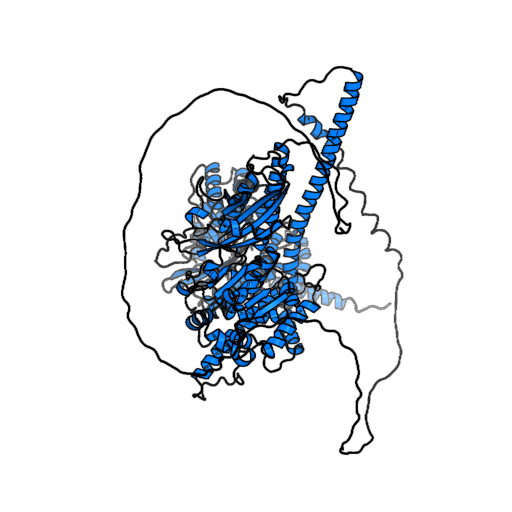M 1576 C C . HIS A 1 202 ? -25.905 8.355 -28.533 1.00 71.25 202 HIS A C 1
ATOM 1578 O O . HIS A 1 202 ? -26.986 7.774 -28.635 1.00 71.25 202 HIS A O 1
ATOM 1584 N N . GLY A 1 203 ? -25.270 8.839 -29.604 1.00 73.00 203 GLY A N 1
ATOM 1585 C CA . GLY A 1 203 ? -25.831 8.833 -30.958 1.00 73.00 203 GLY A CA 1
ATOM 1586 C C . GLY A 1 203 ? -26.915 9.893 -31.179 1.00 73.00 203 GLY A C 1
ATOM 1587 O O . GLY A 1 203 ? -27.692 9.780 -32.128 1.00 73.00 203 GLY A O 1
ATOM 1588 N N . LEU A 1 204 ? -26.994 10.909 -30.313 1.00 79.69 204 LEU A N 1
ATOM 1589 C CA . LEU A 1 204 ? -27.965 12.000 -30.395 1.00 79.69 204 LEU A CA 1
ATOM 1590 C C . LEU A 1 204 ? -27.327 13.243 -31.033 1.00 79.69 204 LEU A C 1
ATOM 1592 O O . LEU A 1 204 ? -26.121 13.459 -30.946 1.00 79.69 204 LEU A O 1
ATOM 1596 N N . GLY A 1 205 ? -28.136 14.078 -31.691 1.00 77.50 205 GLY A N 1
ATOM 1597 C CA . GLY A 1 205 ? -27.665 15.355 -32.245 1.00 77.50 205 GLY A CA 1
ATOM 1598 C C . GLY A 1 205 ? -26.699 15.258 -33.433 1.00 77.50 205 GLY A C 1
ATOM 1599 O O . GLY A 1 205 ? -25.998 16.231 -33.703 1.00 77.50 205 GLY A O 1
ATOM 1600 N N . MET A 1 206 ? -26.645 14.112 -34.121 1.00 78.88 206 MET A N 1
ATOM 1601 C CA . MET A 1 206 ? -25.740 13.839 -35.246 1.00 78.88 206 MET A CA 1
ATOM 1602 C C . MET A 1 206 ? -26.521 13.674 -36.561 1.00 78.88 206 MET A C 1
ATOM 1604 O O . MET A 1 206 ? -27.532 12.971 -36.607 1.00 78.88 206 MET A O 1
ATOM 1608 N N . CYS A 1 207 ? -26.041 14.290 -37.645 1.00 79.31 207 CYS A N 1
ATOM 1609 C CA . CYS A 1 207 ? -26.594 14.115 -38.992 1.00 79.31 207 CYS A CA 1
ATOM 1610 C C . CYS A 1 207 ? -26.238 12.738 -39.586 1.00 79.31 207 CYS A C 1
ATOM 1612 O O . CYS A 1 207 ? -25.213 12.144 -39.245 1.00 79.31 207 CYS A O 1
ATOM 1614 N N . GLN A 1 208 ? -27.046 12.238 -40.527 1.00 77.25 208 GLN A N 1
ATOM 1615 C CA . GLN A 1 208 ? -26.767 10.957 -41.189 1.00 77.25 208 GLN A CA 1
ATOM 1616 C C . GLN A 1 208 ? -25.694 11.118 -42.271 1.00 77.25 208 GLN A C 1
ATOM 1618 O O . GLN A 1 208 ? -24.817 10.267 -42.417 1.00 77.25 208 GLN A O 1
ATOM 1623 N N . HIS A 1 209 ? -25.728 12.226 -43.013 1.00 78.75 209 HIS A N 1
ATOM 1624 C CA . HIS A 1 209 ? -24.840 12.464 -44.154 1.00 78.75 209 HIS A CA 1
ATOM 1625 C C . HIS A 1 209 ? -23.658 13.367 -43.786 1.00 78.75 209 HIS A C 1
ATOM 1627 O O . HIS A 1 209 ? -23.361 14.327 -44.487 1.00 78.75 209 HIS A O 1
ATOM 1633 N N . TRP A 1 210 ? -22.954 13.033 -42.701 1.00 73.06 210 TRP A N 1
ATOM 1634 C CA . TRP A 1 210 ? -21.814 13.785 -42.144 1.00 73.06 210 TRP A CA 1
ATOM 1635 C C . TRP A 1 210 ? -20.654 14.052 -43.124 1.00 73.06 210 TRP A C 1
ATOM 1637 O O . TRP A 1 210 ? -19.908 15.010 -42.943 1.00 73.06 210 TRP A O 1
ATOM 1647 N N . ARG A 1 211 ? -20.523 13.247 -44.188 1.00 70.38 211 ARG A N 1
ATOM 1648 C CA . ARG A 1 211 ? -19.569 13.461 -45.297 1.00 70.38 211 ARG A CA 1
ATOM 1649 C C . ARG A 1 211 ? -19.983 14.550 -46.295 1.00 70.38 211 ARG A C 1
ATOM 1651 O O . ARG A 1 211 ? -19.150 14.995 -47.079 1.00 70.38 211 ARG A O 1
ATOM 1658 N N . ASP A 1 212 ? -21.251 14.945 -46.307 1.00 75.19 212 ASP A N 1
ATOM 1659 C CA . ASP A 1 212 ? -21.784 16.026 -47.134 1.00 75.19 212 ASP A CA 1
ATOM 1660 C C . ASP A 1 212 ? -22.095 17.214 -46.221 1.00 75.19 212 ASP A C 1
ATOM 1662 O O . ASP A 1 212 ? -23.144 17.289 -45.583 1.00 75.19 212 ASP A O 1
ATOM 1666 N N . GLU A 1 213 ? -21.155 18.156 -46.160 1.00 70.25 213 GLU A N 1
ATOM 1667 C CA . GLU A 1 213 ? -21.228 19.359 -45.325 1.00 70.25 213 GLU A CA 1
ATOM 1668 C C . GLU A 1 213 ? -22.507 20.186 -45.584 1.00 70.25 213 GLU A C 1
ATOM 1670 O O . GLU A 1 213 ? -23.026 20.843 -44.678 1.00 70.25 213 GLU A O 1
ATOM 1675 N N . THR A 1 214 ? -23.060 20.129 -46.803 1.00 77.88 214 THR A N 1
ATOM 1676 C CA . THR A 1 214 ? -24.292 20.848 -47.153 1.00 77.88 214 THR A CA 1
ATOM 1677 C C . THR A 1 214 ? -25.540 20.112 -46.682 1.00 77.88 214 THR A C 1
ATOM 1679 O O . THR A 1 214 ? -26.396 20.720 -46.037 1.00 77.88 214 THR A O 1
ATOM 1682 N N . ARG A 1 215 ? -25.614 18.801 -46.921 1.00 81.00 215 ARG A N 1
ATOM 1683 C CA . ARG A 1 215 ? -26.757 17.967 -46.544 1.00 81.00 215 ARG A CA 1
ATOM 1684 C C . ARG A 1 215 ? -26.823 17.694 -45.044 1.00 81.00 215 ARG A C 1
ATOM 1686 O O . ARG A 1 215 ? -27.907 17.751 -44.475 1.00 81.00 215 ARG A O 1
ATOM 1693 N N . CYS A 1 216 ? -25.687 17.475 -44.385 1.00 80.50 216 CYS A N 1
ATOM 1694 C CA . CYS A 1 216 ? -25.612 17.373 -42.926 1.00 80.50 216 CYS A CA 1
ATOM 1695 C C . CYS A 1 216 ? -26.215 18.615 -42.249 1.00 80.50 216 CYS A C 1
ATOM 1697 O O . CYS A 1 216 ? -26.963 18.498 -41.283 1.00 80.50 216 CYS A O 1
ATOM 1699 N N . ARG A 1 217 ? -25.962 19.812 -42.799 1.00 78.50 217 ARG A N 1
ATOM 1700 C CA . ARG A 1 217 ? -26.535 21.068 -42.295 1.00 78.50 217 ARG A CA 1
ATOM 1701 C C . ARG A 1 217 ? -28.049 21.169 -42.521 1.00 78.50 217 ARG A C 1
ATOM 1703 O O . ARG A 1 217 ? -28.740 21.707 -41.662 1.00 78.50 217 ARG A O 1
ATOM 1710 N N . GLU A 1 218 ? -28.568 20.657 -43.636 1.00 83.38 218 GLU A N 1
ATOM 1711 C CA . GLU A 1 218 ? -30.019 20.564 -43.876 1.00 83.38 218 GLU A CA 1
ATOM 1712 C C . GLU A 1 218 ? -30.698 19.520 -42.974 1.00 83.38 218 GLU A C 1
ATOM 1714 O O . GLU A 1 218 ? -31.837 19.718 -42.562 1.00 83.38 218 GLU A O 1
ATOM 1719 N N . GLU A 1 219 ? -30.013 18.426 -42.635 1.00 83.88 219 GLU A N 1
ATOM 1720 C CA . GLU A 1 219 ? -30.492 17.421 -41.675 1.00 83.88 219 GLU A CA 1
ATOM 1721 C C . GLU A 1 219 ? -30.485 17.972 -40.238 1.00 83.88 219 GLU A C 1
ATOM 1723 O O . GLU A 1 219 ? -31.465 17.805 -39.514 1.00 83.88 219 GLU A O 1
ATOM 1728 N N . ASN A 1 220 ? -29.442 18.712 -39.850 1.00 82.38 220 ASN A N 1
ATOM 1729 C CA . ASN A 1 220 ? -29.321 19.337 -38.530 1.00 82.38 220 ASN A CA 1
ATOM 1730 C C . ASN A 1 220 ? -30.473 20.304 -38.209 1.00 82.38 220 ASN A C 1
ATOM 1732 O O . ASN A 1 220 ? -31.004 20.258 -37.104 1.00 82.38 220 ASN A O 1
ATOM 1736 N N . THR A 1 221 ? -30.924 21.123 -39.168 1.00 83.12 221 THR A N 1
ATOM 1737 C CA . THR A 1 221 ? -32.066 22.041 -38.954 1.00 83.12 221 THR A CA 1
ATOM 1738 C C . THR A 1 221 ? -33.423 21.334 -38.840 1.00 83.12 221 THR A C 1
ATOM 1740 O O . THR A 1 221 ? -34.423 21.983 -38.533 1.00 83.12 221 THR A O 1
ATOM 1743 N N . GLN A 1 222 ? -33.473 20.018 -39.073 1.00 85.31 222 GLN A N 1
ATOM 1744 C CA . GLN A 1 222 ? -34.659 19.169 -38.911 1.00 85.31 222 GLN A CA 1
ATOM 1745 C C . GLN A 1 222 ? -34.609 18.301 -37.640 1.00 85.31 222 GLN A C 1
ATOM 1747 O O . GLN A 1 222 ? -35.602 17.641 -37.323 1.00 85.31 222 GLN A O 1
ATOM 1752 N N . LEU A 1 223 ? -33.490 18.291 -36.904 1.00 83.50 223 LEU A N 1
ATOM 1753 C CA . LEU A 1 223 ? -33.401 17.614 -35.609 1.00 83.50 223 LEU A CA 1
ATOM 1754 C C . LEU A 1 223 ? -34.236 18.361 -34.550 1.00 83.50 223 LEU A C 1
ATOM 1756 O O . LEU A 1 223 ? -34.316 19.591 -34.593 1.00 83.50 223 LEU A O 1
ATOM 1760 N N . PRO A 1 224 ? -34.884 17.653 -33.606 1.00 85.25 224 PRO A N 1
ATOM 1761 C CA . PRO A 1 224 ? -35.668 18.291 -32.557 1.00 85.25 224 PRO A CA 1
ATOM 1762 C C . PRO A 1 224 ? -34.760 18.944 -31.508 1.00 85.25 224 PRO A C 1
ATOM 1764 O O . PRO A 1 224 ? -33.849 18.310 -30.982 1.00 85.25 224 PRO A O 1
ATOM 1767 N N . GLU A 1 225 ? -35.063 20.193 -31.164 1.00 88.38 225 GLU A N 1
ATOM 1768 C CA . GLU A 1 225 ? -34.522 20.858 -29.979 1.00 88.38 225 GLU A CA 1
ATOM 1769 C C . GLU A 1 225 ? -35.044 20.170 -28.704 1.00 88.38 225 GLU A C 1
ATOM 1771 O O . GLU A 1 225 ? -36.226 19.821 -28.604 1.00 88.38 225 GLU A O 1
ATOM 1776 N N . THR A 1 226 ? -34.164 19.951 -27.727 1.00 90.81 226 THR A N 1
ATOM 1777 C CA . THR A 1 226 ? -34.485 19.283 -26.460 1.00 90.81 226 THR A CA 1
ATOM 1778 C C . THR A 1 226 ? -33.714 19.901 -25.297 1.00 90.81 226 THR A C 1
ATOM 1780 O O . THR A 1 226 ? -32.564 20.307 -25.444 1.00 90.81 226 THR A O 1
ATOM 1783 N N . THR A 1 227 ? -34.319 19.934 -24.108 1.00 92.38 227 THR A N 1
ATOM 1784 C CA . THR A 1 227 ? -33.624 20.351 -22.883 1.00 92.38 227 THR A CA 1
ATOM 1785 C C . THR A 1 227 ? -32.964 19.147 -22.215 1.00 92.38 227 THR A C 1
ATOM 1787 O O . THR A 1 227 ? -33.606 18.111 -22.006 1.00 92.38 227 THR A O 1
ATOM 1790 N N . VAL A 1 228 ? -31.691 19.279 -21.856 1.00 91.88 228 VAL A N 1
ATOM 1791 C CA . VAL A 1 228 ? -30.873 18.222 -21.253 1.00 91.88 228 VAL A CA 1
ATOM 1792 C C . VAL A 1 228 ? -30.344 18.700 -19.907 1.00 91.88 228 VAL A C 1
ATOM 1794 O O . VAL A 1 228 ? -29.732 19.760 -19.829 1.00 91.88 228 VAL A O 1
ATOM 1797 N N . LEU A 1 229 ? -30.561 17.909 -18.855 1.00 93.12 229 LEU A N 1
ATOM 1798 C CA . LEU A 1 229 ? -29.835 18.055 -17.595 1.00 93.12 229 LEU A CA 1
ATOM 1799 C C . LEU A 1 229 ? -28.602 17.150 -17.660 1.00 93.12 229 LEU A C 1
ATOM 1801 O O . LEU A 1 229 ? -28.719 15.933 -17.500 1.00 93.12 229 LEU A O 1
ATOM 1805 N N . ALA A 1 230 ? -27.445 17.739 -17.941 1.00 92.31 230 ALA A N 1
ATOM 1806 C CA . ALA A 1 230 ? -26.158 17.059 -17.901 1.00 92.31 230 ALA A CA 1
ATOM 1807 C C . ALA A 1 230 ? -25.545 17.200 -16.503 1.00 92.31 230 ALA A C 1
ATOM 1809 O O . ALA A 1 230 ? -25.517 18.295 -15.938 1.00 92.31 230 ALA A O 1
ATOM 1810 N N . VAL A 1 231 ? -25.075 16.086 -15.945 1.00 93.50 231 VAL A N 1
ATOM 1811 C CA . VAL A 1 231 ? -24.485 16.011 -14.606 1.00 93.50 231 VAL A CA 1
ATOM 1812 C C . VAL A 1 231 ? -23.177 15.231 -14.689 1.00 93.50 231 VAL A C 1
ATOM 1814 O O . VAL A 1 231 ? -23.187 14.007 -14.818 1.00 93.50 231 VAL A O 1
ATOM 1817 N N . HIS A 1 232 ? -22.055 15.937 -14.593 1.00 91.81 232 HIS A N 1
ATOM 1818 C CA . HIS A 1 232 ? -20.743 15.328 -14.423 1.00 91.81 232 HIS A CA 1
ATOM 1819 C C . HIS A 1 232 ? -20.424 15.245 -12.935 1.00 91.81 232 HIS A C 1
ATOM 1821 O O . HIS A 1 232 ? -20.397 16.270 -12.251 1.00 91.81 232 HIS A O 1
ATOM 1827 N N . TYR A 1 233 ? -20.154 14.045 -12.431 1.00 93.62 233 TYR A N 1
ATOM 1828 C CA . TYR A 1 233 ? -19.721 13.851 -11.052 1.00 93.62 233 TYR A CA 1
ATOM 1829 C C . TYR A 1 233 ? -18.410 13.080 -11.008 1.00 93.62 233 TYR A C 1
ATOM 1831 O O . TYR A 1 233 ? -18.329 11.921 -11.426 1.00 93.62 233 TYR A O 1
ATOM 1839 N N . SER A 1 234 ? -17.377 13.756 -10.512 1.00 91.31 234 SER A N 1
ATOM 1840 C CA . SER A 1 234 ? -16.010 13.256 -10.505 1.00 91.31 234 SER A CA 1
ATOM 1841 C C . SER A 1 234 ? -15.342 13.351 -9.148 1.00 91.31 234 SER A C 1
ATOM 1843 O O . SER A 1 234 ? -15.850 14.005 -8.237 1.00 91.31 234 SER A O 1
ATOM 1845 N N . ARG A 1 235 ? -14.149 12.767 -9.037 1.00 88.00 235 ARG A N 1
ATOM 1846 C CA . ARG A 1 235 ? -13.248 12.949 -7.888 1.00 88.00 235 ARG A CA 1
ATOM 1847 C C . ARG A 1 235 ? -13.065 14.419 -7.502 1.00 88.00 235 ARG A C 1
ATOM 1849 O O . ARG A 1 235 ? -13.160 14.759 -6.327 1.00 88.00 235 ARG A O 1
ATOM 1856 N N . ASN A 1 236 ? -12.872 15.302 -8.486 1.00 89.19 236 ASN A N 1
ATOM 1857 C CA . ASN A 1 236 ? -12.492 16.702 -8.261 1.00 89.19 236 ASN A CA 1
ATOM 1858 C C . ASN A 1 236 ? -13.642 17.717 -8.324 1.00 89.19 236 ASN A C 1
ATOM 1860 O O . ASN A 1 236 ? -13.503 18.798 -7.758 1.00 89.19 236 ASN A O 1
ATOM 1864 N N . ALA A 1 237 ? -14.752 17.413 -8.999 1.00 92.44 237 ALA A N 1
ATOM 1865 C CA . ALA A 1 237 ? -15.855 18.358 -9.171 1.00 92.44 237 ALA A CA 1
ATOM 1866 C C . ALA A 1 237 ? -17.217 17.689 -9.396 1.00 92.44 237 ALA A C 1
ATOM 1868 O O . ALA A 1 237 ? -17.305 16.619 -10.008 1.00 92.44 237 ALA A O 1
ATOM 1869 N N . LEU A 1 238 ? -18.267 18.400 -8.982 1.00 94.19 238 LEU A N 1
ATOM 1870 C CA . LEU A 1 238 ? -19.633 18.249 -9.478 1.00 94.19 238 LEU A CA 1
ATOM 1871 C C . LEU A 1 238 ? -19.919 19.400 -10.451 1.00 94.19 238 LEU A C 1
ATOM 1873 O O . LEU A 1 238 ? -19.825 20.565 -10.063 1.00 94.19 238 LEU A O 1
ATOM 1877 N N . THR A 1 239 ? -20.305 19.082 -11.684 1.00 92.25 239 THR A N 1
ATOM 1878 C CA . THR A 1 239 ? -20.706 20.066 -12.699 1.00 92.25 239 THR A CA 1
ATOM 1879 C C . THR A 1 239 ? -22.097 19.726 -13.224 1.00 92.25 239 THR A C 1
ATOM 1881 O O . THR A 1 239 ? -22.382 18.578 -13.563 1.00 92.25 239 THR A O 1
ATOM 1884 N N . VAL A 1 240 ? -22.974 20.726 -13.282 1.00 93.75 240 VAL A N 1
ATOM 1885 C CA . VAL A 1 240 ? -24.394 20.585 -13.635 1.00 93.75 240 VAL A CA 1
ATOM 1886 C C . VAL A 1 240 ? -24.735 21.601 -14.721 1.00 93.75 240 VAL A C 1
ATOM 1888 O O . VAL A 1 240 ? -24.430 22.780 -14.569 1.00 93.75 240 VAL A O 1
ATOM 1891 N N . SER A 1 241 ? -25.374 21.170 -15.809 1.00 92.44 241 SER A N 1
ATOM 1892 C CA . SER A 1 241 ? -25.782 22.039 -16.922 1.00 92.44 241 SER A CA 1
ATOM 1893 C C . SER A 1 241 ? -27.212 21.734 -17.369 1.00 92.44 241 SER A C 1
ATOM 1895 O O . SER A 1 241 ? -27.565 20.571 -17.569 1.00 92.44 241 SER A O 1
ATOM 1897 N N . LEU A 1 242 ? -28.041 22.771 -17.535 1.00 93.31 242 LEU A N 1
ATOM 1898 C CA . LEU A 1 242 ? -29.398 22.690 -18.092 1.00 93.31 242 LEU A CA 1
ATOM 1899 C C . LEU A 1 242 ? -29.415 23.268 -19.517 1.00 93.31 242 LEU A C 1
ATOM 1901 O O . LEU A 1 242 ? -29.955 24.351 -19.786 1.00 93.31 242 LEU A O 1
ATOM 1905 N N . ALA A 1 243 ? -28.768 22.537 -20.418 1.00 91.31 243 ALA A N 1
ATOM 1906 C CA . ALA A 1 243 ? -28.561 22.925 -21.803 1.00 91.31 243 ALA A CA 1
ATOM 1907 C C . ALA A 1 243 ? -29.841 22.792 -22.644 1.00 91.31 243 ALA A C 1
ATOM 1909 O O . ALA A 1 243 ? -30.611 21.840 -22.499 1.00 91.31 243 ALA A O 1
ATOM 1910 N N . GLU A 1 244 ? -30.037 23.717 -23.580 1.00 91.81 244 GLU A N 1
ATOM 1911 C CA . GLU A 1 244 ? -30.893 23.505 -24.754 1.00 91.81 244 GLU A CA 1
ATOM 1912 C C . GLU A 1 244 ? -30.015 22.985 -25.895 1.00 91.81 244 GLU A C 1
ATOM 1914 O O . GLU A 1 244 ? -28.976 23.571 -26.185 1.00 91.81 244 GLU A O 1
ATOM 1919 N N . ILE A 1 245 ? -30.374 21.850 -26.498 1.00 89.50 245 ILE A N 1
ATOM 1920 C CA . ILE A 1 245 ? -29.543 21.174 -27.502 1.00 89.50 245 ILE A CA 1
ATOM 1921 C C . ILE A 1 245 ? -30.391 20.810 -28.715 1.00 89.50 245 ILE A C 1
ATOM 1923 O O . ILE A 1 245 ? -31.397 20.111 -28.581 1.00 89.50 245 ILE A O 1
ATOM 1927 N N . GLN A 1 246 ? -29.953 21.224 -29.905 1.00 85.94 246 GLN A N 1
ATOM 1928 C CA . GLN A 1 246 ? -30.470 20.698 -31.175 1.00 85.94 246 GLN A CA 1
ATOM 1929 C C . GLN A 1 246 ? -29.480 19.709 -31.808 1.00 85.94 246 GLN A C 1
ATOM 1931 O O . GLN A 1 246 ? -29.888 18.676 -32.345 1.00 85.94 246 GLN A O 1
ATOM 1936 N N . THR A 1 247 ? -28.171 19.975 -31.712 1.00 83.31 247 THR A N 1
ATOM 1937 C CA . THR A 1 247 ? -27.119 19.119 -32.290 1.00 83.31 247 THR A CA 1
ATOM 1938 C C . THR A 1 247 ? -25.888 19.050 -31.388 1.00 83.31 247 THR A C 1
ATOM 1940 O O . THR A 1 247 ? -25.696 19.910 -30.537 1.00 83.31 247 THR A O 1
ATOM 1943 N N . ALA A 1 248 ? -24.992 18.091 -31.626 1.00 75.81 248 ALA A N 1
ATOM 1944 C CA . ALA A 1 248 ? -23.690 18.017 -30.950 1.00 75.81 248 ALA A CA 1
ATOM 1945 C C . ALA A 1 248 ? -22.770 19.242 -31.185 1.00 75.81 248 ALA A C 1
ATOM 1947 O O . ALA A 1 248 ? -21.739 19.375 -30.531 1.00 75.81 248 ALA A O 1
ATOM 1948 N N . PHE A 1 249 ? -23.129 20.139 -32.108 1.00 73.44 249 PHE A N 1
ATOM 1949 C CA . PHE A 1 249 ? -22.424 21.395 -32.391 1.00 73.44 249 PHE A CA 1
ATOM 1950 C C . PHE A 1 249 ? -23.316 22.628 -32.158 1.00 73.44 249 PHE A C 1
ATOM 1952 O O . PHE A 1 249 ? -22.934 23.741 -32.515 1.00 73.44 249 PHE A O 1
ATOM 1959 N N . ASP A 1 250 ? -24.503 22.430 -31.579 1.00 78.50 250 ASP A N 1
ATOM 1960 C CA . ASP A 1 250 ? -25.506 23.459 -31.303 1.00 78.50 250 ASP A CA 1
ATOM 1961 C C . ASP A 1 250 ? -26.143 23.165 -29.934 1.00 78.50 250 ASP A C 1
ATOM 1963 O O . ASP A 1 250 ? -27.228 22.580 -29.817 1.00 78.50 250 ASP A O 1
ATOM 1967 N N . THR A 1 251 ? -25.351 23.496 -28.910 1.00 83.69 251 THR A N 1
ATOM 1968 C CA . THR A 1 251 ? -25.574 23.263 -27.478 1.00 83.69 251 THR A CA 1
ATOM 1969 C C . THR A 1 251 ? -25.518 24.614 -26.769 1.00 83.69 251 THR A C 1
ATOM 1971 O O . THR A 1 251 ? -24.483 25.284 -26.768 1.00 83.69 251 THR A O 1
ATOM 1974 N N . TRP A 1 252 ? -26.628 25.023 -26.163 1.00 86.19 252 TRP A N 1
ATOM 1975 C CA . TRP A 1 252 ? -26.810 26.323 -25.528 1.00 86.19 252 TRP A CA 1
ATOM 1976 C C . TRP A 1 252 ? -26.773 26.205 -23.998 1.00 86.19 252 TRP A C 1
ATOM 1978 O O . TRP A 1 252 ? -27.786 25.976 -23.334 1.00 86.19 252 TRP A O 1
ATOM 1988 N N . GLU A 1 253 ? -25.571 26.377 -23.440 1.00 85.25 253 GLU A N 1
ATOM 1989 C CA . GLU A 1 253 ? -25.278 26.327 -21.997 1.00 85.25 253 GLU A CA 1
ATOM 1990 C C . GLU A 1 253 ? -24.429 27.530 -21.506 1.00 85.25 253 GLU A C 1
ATOM 1992 O O . GLU A 1 253 ? -23.310 27.361 -21.023 1.00 85.25 253 GLU A O 1
ATOM 1997 N N . PRO A 1 254 ? -24.924 28.778 -21.637 1.00 84.06 254 PRO A N 1
ATOM 1998 C CA . PRO A 1 254 ? -24.269 29.965 -21.073 1.00 84.06 254 PRO A CA 1
ATOM 1999 C C . PRO A 1 254 ? -24.172 29.915 -19.536 1.00 84.06 254 PRO A C 1
ATOM 2001 O O . PRO A 1 254 ? -24.933 29.202 -18.889 1.00 84.06 254 PRO A O 1
ATOM 2004 N N . ASP A 1 255 ? -23.317 30.755 -18.943 1.00 82.00 255 ASP A N 1
ATOM 2005 C CA . ASP A 1 255 ? -22.972 30.795 -17.502 1.00 82.00 255 ASP A CA 1
ATOM 2006 C C . ASP A 1 255 ? -24.137 30.698 -16.504 1.00 82.00 255 ASP A C 1
ATOM 2008 O O . ASP A 1 255 ? -23.971 30.170 -15.414 1.00 82.00 255 ASP A O 1
ATOM 2012 N N . TYR A 1 256 ? -25.327 31.198 -16.843 1.00 86.19 256 TYR A N 1
ATOM 2013 C CA . TYR A 1 256 ? -26.504 31.143 -15.964 1.00 86.19 256 TYR A CA 1
ATOM 2014 C C . TYR A 1 256 ? -27.310 29.829 -16.070 1.00 86.19 256 TYR A C 1
ATOM 2016 O O . TYR A 1 256 ? -28.311 29.665 -15.373 1.00 86.19 256 TYR A O 1
ATOM 2024 N N . ARG A 1 257 ? -26.899 28.906 -16.947 1.00 88.81 257 ARG A N 1
ATOM 2025 C CA . ARG A 1 257 ? -27.447 27.550 -17.133 1.00 88.81 257 ARG A CA 1
ATOM 2026 C C . ARG A 1 257 ? -26.469 26.442 -16.735 1.00 88.81 257 ARG A C 1
ATOM 2028 O O . ARG A 1 257 ? -26.845 25.279 -16.839 1.00 88.81 257 ARG A O 1
ATOM 2035 N N . ARG A 1 258 ? -25.262 26.784 -16.275 1.00 88.81 258 ARG A N 1
ATOM 2036 C CA . ARG A 1 258 ? -24.247 25.846 -15.776 1.00 88.81 258 ARG A CA 1
ATOM 2037 C C . ARG A 1 258 ? -23.811 26.213 -14.356 1.00 88.81 258 ARG A C 1
ATOM 2039 O O . ARG A 1 258 ? -23.855 27.380 -13.979 1.00 88.81 258 ARG A O 1
ATOM 2046 N N . VAL A 1 259 ? -23.414 25.214 -13.576 1.00 90.00 259 VAL A N 1
ATOM 2047 C CA . VAL A 1 259 ? -22.809 25.355 -12.246 1.00 90.00 259 VAL A CA 1
ATOM 2048 C C . VAL A 1 259 ? -21.632 24.390 -12.163 1.00 90.00 259 VAL A C 1
ATOM 2050 O O . VAL A 1 259 ? -21.778 23.204 -12.450 1.00 90.00 259 VAL A O 1
ATOM 2053 N N . GLU A 1 260 ? -20.469 24.901 -11.768 1.00 89.19 260 GLU A N 1
ATOM 2054 C CA . GLU A 1 260 ? -19.206 24.165 -11.657 1.00 89.19 260 GLU A CA 1
ATOM 2055 C C . GLU A 1 260 ? -18.733 24.231 -10.203 1.00 89.19 260 GLU A C 1
ATOM 2057 O O . GLU A 1 260 ? -18.395 25.310 -9.711 1.00 89.19 260 GLU A O 1
ATOM 2062 N N . ASN A 1 261 ? -18.709 23.100 -9.494 1.00 91.38 261 ASN A N 1
ATOM 2063 C CA . ASN A 1 261 ? -18.356 23.070 -8.079 1.00 91.38 261 ASN A CA 1
ATOM 2064 C C . ASN A 1 261 ? -17.208 22.092 -7.777 1.00 91.38 261 ASN A C 1
ATOM 2066 O O . ASN A 1 261 ? -17.401 20.913 -7.469 1.00 91.38 261 ASN A O 1
ATOM 2070 N N . PHE A 1 262 ? -15.992 22.642 -7.801 1.00 90.62 262 PHE A N 1
ATOM 2071 C CA . PHE A 1 262 ? -14.736 21.968 -7.447 1.00 90.62 262 PHE A CA 1
ATOM 2072 C C . PHE A 1 262 ? -14.534 21.779 -5.927 1.00 90.62 262 PHE A C 1
ATOM 2074 O O . PHE A 1 262 ? -13.487 21.294 -5.506 1.00 90.62 262 PHE A O 1
ATOM 2081 N N . THR A 1 263 ? -15.516 22.130 -5.084 1.00 88.88 263 THR A N 1
ATOM 2082 C CA . THR A 1 263 ? -15.569 21.675 -3.679 1.00 88.88 263 THR A CA 1
ATOM 2083 C C . THR A 1 263 ? -16.588 20.558 -3.459 1.00 88.88 263 THR A C 1
ATOM 2085 O O . THR A 1 263 ? -16.700 20.077 -2.340 1.00 88.88 263 THR A O 1
ATOM 2088 N N . LEU A 1 264 ? -17.309 20.112 -4.496 1.00 91.88 264 LEU A N 1
ATOM 2089 C CA . LEU A 1 264 ? -18.272 19.003 -4.430 1.00 91.88 264 LEU A CA 1
ATOM 2090 C C . LEU A 1 264 ? -17.875 17.805 -5.308 1.00 91.88 264 LEU A C 1
ATOM 2092 O O . LEU A 1 264 ? -18.726 17.015 -5.700 1.00 91.88 264 LEU A O 1
ATOM 2096 N N . GLY A 1 265 ? -16.582 17.628 -5.588 1.00 90.38 265 GLY A N 1
ATOM 2097 C CA . GLY A 1 265 ? -16.070 16.342 -6.070 1.00 90.38 265 GLY A CA 1
ATOM 2098 C C . GLY A 1 265 ? -16.190 15.232 -5.017 1.00 90.38 265 GLY A C 1
ATOM 2099 O O . GLY A 1 265 ? -16.399 15.511 -3.833 1.00 90.38 265 GLY A O 1
ATOM 2100 N N . GLY A 1 266 ? -16.064 13.969 -5.424 1.00 85.31 266 GLY A N 1
ATOM 2101 C CA . GLY A 1 266 ? -16.079 12.812 -4.519 1.00 85.31 266 GLY A CA 1
ATOM 2102 C C . GLY A 1 266 ? -14.953 12.840 -3.477 1.00 85.31 266 GLY A C 1
ATOM 2103 O O . GLY A 1 266 ? -15.193 12.564 -2.302 1.00 85.31 266 GLY A O 1
ATOM 2104 N N . ASP A 1 267 ? -13.757 13.289 -3.864 1.00 87.00 267 ASP A N 1
ATOM 2105 C CA . ASP A 1 267 ? -12.596 13.391 -2.969 1.00 87.00 267 ASP A CA 1
ATOM 2106 C C . ASP A 1 267 ? -12.755 14.545 -1.948 1.00 87.00 267 ASP A C 1
ATOM 2108 O O . ASP A 1 267 ? -11.999 14.639 -0.983 1.00 87.00 267 ASP A O 1
ATOM 2112 N N . ALA A 1 268 ? -13.761 15.417 -2.114 1.00 84.25 268 ALA A N 1
ATOM 2113 C CA . ALA A 1 268 ? -14.065 16.500 -1.178 1.00 84.25 268 ALA A CA 1
ATOM 2114 C C . ALA A 1 268 ? -14.964 16.073 0.000 1.00 84.25 268 ALA A C 1
ATOM 2116 O O . ALA A 1 268 ? -15.075 16.828 0.968 1.00 84.25 268 ALA A O 1
ATOM 2117 N N . ILE A 1 269 ? -15.573 14.877 -0.032 1.00 82.00 269 ILE A N 1
ATOM 2118 C CA . ILE A 1 269 ? -16.460 14.369 1.038 1.00 82.00 269 ILE A CA 1
ATOM 2119 C C . ILE A 1 269 ? -15.804 14.433 2.437 1.00 82.00 269 ILE A C 1
ATOM 2121 O O . ILE A 1 269 ? -16.452 14.949 3.351 1.00 82.00 269 ILE A O 1
ATOM 2125 N N . PRO A 1 270 ? -14.532 14.016 2.645 1.00 76.50 270 PRO A N 1
ATOM 2126 C CA . PRO A 1 270 ? -13.867 14.102 3.954 1.00 76.50 270 PRO A CA 1
ATOM 2127 C C . PRO A 1 270 ? -13.567 15.538 4.424 1.00 76.50 270 PRO A C 1
ATOM 2129 O O . PRO A 1 270 ? -13.110 15.736 5.548 1.00 76.50 270 PRO A O 1
ATOM 2132 N N . GLY A 1 271 ? -13.776 16.544 3.568 1.00 71.19 271 GLY A N 1
ATOM 2133 C CA . GLY A 1 271 ? -13.595 17.959 3.888 1.00 71.19 271 GLY A CA 1
ATOM 2134 C C . GLY A 1 271 ? -14.820 18.635 4.514 1.00 71.19 271 GLY A C 1
ATOM 2135 O O . GLY A 1 271 ? -14.690 19.764 4.991 1.00 71.19 271 GLY A O 1
ATOM 2136 N N . TYR A 1 272 ? -15.990 17.984 4.521 1.00 76.12 272 TYR A N 1
ATOM 2137 C CA . TYR A 1 272 ? -17.228 18.546 5.075 1.00 76.12 272 TYR A CA 1
ATOM 2138 C C . TYR A 1 272 ? -17.464 18.133 6.537 1.00 76.12 272 TYR A C 1
ATOM 2140 O O . TYR A 1 272 ? -17.126 17.010 6.909 1.00 76.12 272 TYR A O 1
ATOM 2148 N N . PRO A 1 273 ? -18.105 18.985 7.368 1.00 76.81 273 PRO A N 1
ATOM 2149 C CA . PRO A 1 273 ? -18.394 18.663 8.770 1.00 76.81 273 PRO A CA 1
ATOM 2150 C C . PRO A 1 273 ? -19.314 17.449 8.965 1.00 76.81 273 PRO A C 1
ATOM 2152 O O . PRO A 1 273 ? -19.324 16.854 10.038 1.00 76.81 273 PRO A O 1
ATOM 2155 N N . SER A 1 274 ? -20.099 17.075 7.950 1.00 84.69 274 SER A N 1
ATOM 2156 C CA . SER A 1 274 ? -20.808 15.795 7.909 1.00 84.69 274 SER A CA 1
ATOM 2157 C C . SER A 1 274 ? -21.115 15.366 6.471 1.00 84.69 274 SER A C 1
ATOM 2159 O O . SER A 1 274 ? -21.296 16.204 5.585 1.00 84.69 274 SER A O 1
ATOM 2161 N N . SER A 1 275 ? -21.266 14.056 6.251 1.00 80.25 275 SER A N 1
ATOM 2162 C CA . SER A 1 275 ? -21.734 13.509 4.965 1.00 80.25 275 SER A CA 1
ATOM 2163 C C . SER A 1 275 ? -23.112 14.073 4.578 1.00 80.25 275 SER A C 1
ATOM 2165 O O . SER A 1 275 ? -23.339 14.437 3.429 1.00 80.25 275 SER A O 1
ATOM 2167 N N . ASN A 1 276 ? -24.011 14.259 5.553 1.00 86.44 276 ASN A N 1
ATOM 2168 C CA . ASN A 1 276 ? -25.327 14.868 5.330 1.00 86.44 276 ASN A CA 1
ATOM 2169 C C . ASN A 1 276 ? -25.235 16.314 4.812 1.00 86.44 276 ASN A C 1
ATOM 2171 O O . ASN A 1 276 ? -26.050 16.716 3.988 1.00 86.44 276 ASN A O 1
ATOM 2175 N N . GLU A 1 277 ? -24.251 17.092 5.271 1.00 87.62 277 GLU A N 1
ATOM 2176 C CA . GLU A 1 277 ? -24.011 18.458 4.793 1.00 87.62 277 GLU A CA 1
ATOM 2177 C C . GLU A 1 277 ? -23.431 18.461 3.373 1.00 87.62 277 GLU A C 1
ATOM 2179 O O . GLU A 1 277 ? -23.909 19.212 2.526 1.00 87.62 277 GLU A O 1
ATOM 2184 N N . TYR A 1 278 ? -22.482 17.568 3.068 1.00 92.44 278 TYR A N 1
ATOM 2185 C CA . TYR A 1 278 ? -22.010 17.363 1.694 1.00 92.44 278 TYR A CA 1
ATOM 2186 C C . TYR A 1 278 ? -23.172 17.026 0.748 1.00 92.44 278 TYR A C 1
ATOM 2188 O O . TYR A 1 278 ? -23.377 17.715 -0.250 1.00 92.44 278 TYR A O 1
ATOM 2196 N N . TRP A 1 279 ? -23.985 16.019 1.084 1.00 93.56 279 TRP A N 1
ATOM 2197 C CA . TRP A 1 279 ? -25.102 15.592 0.238 1.00 93.56 279 TRP A CA 1
ATOM 2198 C C . TRP A 1 279 ? -26.220 16.639 0.151 1.00 93.56 279 TRP A C 1
ATOM 2200 O O . TRP A 1 279 ? -26.831 16.780 -0.908 1.00 93.56 279 TRP A O 1
ATOM 2210 N N . ALA A 1 280 ? -26.443 17.449 1.192 1.00 93.19 280 ALA A N 1
ATOM 2211 C CA . ALA A 1 280 ? -27.321 18.617 1.107 1.00 93.19 280 ALA A CA 1
ATOM 2212 C C . ALA A 1 280 ? -26.806 19.649 0.086 1.00 93.19 280 ALA A C 1
ATOM 2214 O O . ALA A 1 280 ? -27.576 20.088 -0.766 1.00 93.19 280 ALA A O 1
ATOM 2215 N N . ASN A 1 281 ? -25.508 19.964 0.102 1.00 93.56 281 ASN A N 1
ATOM 2216 C CA . ASN A 1 281 ? -24.886 20.890 -0.852 1.00 93.56 281 ASN A CA 1
ATOM 2217 C C . ASN A 1 281 ? -24.855 20.322 -2.288 1.00 93.56 281 ASN A C 1
ATOM 2219 O O . ASN A 1 281 ? -25.025 21.068 -3.255 1.00 93.56 281 ASN A O 1
ATOM 2223 N N . VAL A 1 282 ? -24.710 18.999 -2.448 1.00 95.50 282 VAL A N 1
ATOM 2224 C CA . VAL A 1 282 ? -24.905 18.305 -3.736 1.00 95.50 282 VAL A CA 1
ATOM 2225 C C . VAL A 1 282 ? -26.357 18.435 -4.206 1.00 95.50 282 VAL A C 1
ATOM 2227 O O . VAL A 1 282 ? -26.577 18.784 -5.362 1.00 95.50 282 VAL A O 1
ATOM 2230 N N . LYS A 1 283 ? -27.357 18.227 -3.335 1.00 95.75 283 LYS A N 1
ATOM 2231 C CA . LYS A 1 283 ? -28.785 18.399 -3.677 1.00 95.75 283 LYS A CA 1
ATOM 2232 C C . LYS A 1 283 ? -29.121 19.842 -4.056 1.00 95.75 283 LYS A C 1
ATOM 2234 O O . LYS A 1 283 ? -29.846 20.041 -5.024 1.00 95.75 283 LYS A O 1
ATOM 2239 N N . GLU A 1 284 ? -28.561 20.829 -3.359 1.00 95.12 284 GLU A N 1
ATOM 2240 C CA . GLU A 1 284 ? -28.688 22.246 -3.723 1.00 95.12 284 GLU A CA 1
ATOM 2241 C C . GLU A 1 284 ? -28.059 22.518 -5.100 1.00 95.12 284 GLU A C 1
ATOM 2243 O O . GLU A 1 284 ? -28.730 23.045 -5.982 1.00 95.12 284 GLU A O 1
ATOM 2248 N N . THR A 1 285 ? -26.829 22.055 -5.345 1.00 95.56 285 THR A N 1
ATOM 2249 C CA . THR A 1 285 ? -26.120 22.243 -6.629 1.00 95.56 285 THR A CA 1
ATOM 2250 C C . THR A 1 285 ? -26.824 21.551 -7.809 1.00 95.56 285 THR A C 1
ATOM 2252 O O . THR A 1 285 ? -26.909 22.115 -8.898 1.00 95.56 285 THR A O 1
ATOM 2255 N N . LEU A 1 286 ? -27.383 20.352 -7.602 1.00 95.44 286 LEU A N 1
ATOM 2256 C CA . LEU A 1 286 ? -28.160 19.611 -8.609 1.00 95.44 286 LEU A CA 1
ATOM 2257 C C . LEU A 1 286 ? -29.480 20.300 -8.993 1.00 95.44 286 LEU A C 1
ATOM 2259 O O . LEU A 1 286 ? -30.006 20.046 -10.080 1.00 95.44 286 LEU A O 1
ATOM 2263 N N . LEU A 1 287 ? -30.032 21.135 -8.109 1.00 94.06 287 LEU A N 1
ATOM 2264 C CA . LEU A 1 287 ? -31.322 21.802 -8.300 1.00 94.06 287 LEU A CA 1
ATOM 2265 C C . LEU A 1 287 ? -31.196 23.309 -8.581 1.00 94.06 287 LEU A C 1
ATOM 2267 O O . LEU A 1 287 ? -32.140 23.879 -9.131 1.00 94.06 287 LEU A O 1
ATOM 2271 N N . GLU A 1 288 ? -30.047 23.940 -8.292 1.00 94.12 288 GLU A N 1
ATOM 2272 C CA . GLU A 1 288 ? -29.866 25.403 -8.283 1.00 94.12 288 GLU A CA 1
ATOM 2273 C C . GLU A 1 288 ? -30.430 26.074 -9.540 1.00 94.12 288 GLU A C 1
ATOM 2275 O O . GLU A 1 288 ? -31.234 26.997 -9.443 1.00 94.12 288 GLU A O 1
ATOM 2280 N N . ILE A 1 289 ? -30.067 25.589 -10.731 1.00 92.50 289 ILE A N 1
ATOM 2281 C CA . ILE A 1 289 ? -30.491 26.186 -12.007 1.00 92.50 289 ILE A CA 1
ATOM 2282 C C . ILE A 1 289 ? -32.022 26.136 -12.165 1.00 92.50 289 ILE A C 1
ATOM 2284 O O . ILE A 1 289 ? -32.623 27.091 -12.658 1.00 92.50 289 ILE A O 1
ATOM 2288 N N . MET A 1 290 ? -32.667 25.051 -11.724 1.00 91.62 290 MET A N 1
ATOM 2289 C CA . MET A 1 290 ? -34.119 24.874 -11.828 1.00 91.62 290 MET A CA 1
ATOM 2290 C C . MET A 1 290 ? -34.882 25.701 -10.781 1.00 91.62 290 MET A C 1
ATOM 2292 O O . MET A 1 290 ? -35.911 26.288 -11.116 1.00 91.62 290 MET A O 1
ATOM 2296 N N . ASP A 1 291 ? -34.363 25.816 -9.554 1.00 91.75 291 ASP A N 1
ATOM 2297 C CA . ASP A 1 291 ? -34.964 26.636 -8.489 1.00 91.75 291 ASP A CA 1
ATOM 2298 C C . ASP A 1 291 ? -34.772 28.144 -8.709 1.00 91.75 291 ASP A C 1
ATOM 2300 O O . ASP A 1 291 ? -35.658 28.950 -8.409 1.00 91.75 291 ASP A O 1
ATOM 2304 N N . LYS A 1 292 ? -33.631 28.537 -9.279 1.00 91.81 292 LYS A N 1
ATOM 2305 C CA . LYS A 1 292 ? -33.265 29.923 -9.613 1.00 91.81 292 LYS A CA 1
ATOM 2306 C C . LYS A 1 292 ? -33.976 30.420 -10.874 1.00 91.81 292 LYS A C 1
ATOM 2308 O O . LYS A 1 292 ? -34.304 31.605 -10.963 1.00 91.81 292 LYS A O 1
ATOM 2313 N N . TYR A 1 293 ? -34.265 29.521 -11.820 1.00 90.06 293 TYR A N 1
ATOM 2314 C CA . TYR A 1 293 ? -34.941 29.825 -13.084 1.00 90.06 293 TYR A CA 1
ATOM 2315 C C . TYR A 1 293 ? -36.132 28.883 -13.376 1.00 90.06 293 TYR A C 1
ATOM 2317 O O . TYR A 1 293 ? -36.169 28.235 -14.424 1.00 90.06 293 TYR A O 1
ATOM 2325 N N . PRO A 1 294 ? -37.190 28.869 -12.537 1.00 84.50 294 PRO A N 1
ATOM 2326 C CA . PRO A 1 294 ? -38.331 27.944 -12.656 1.00 84.50 294 PRO A CA 1
ATOM 2327 C C . PRO A 1 294 ? -39.253 28.211 -13.866 1.00 84.50 294 PRO A C 1
ATOM 2329 O O . PRO A 1 294 ? -40.314 27.599 -13.992 1.00 84.50 294 PRO A O 1
ATOM 2332 N N . LEU A 1 295 ? -38.874 29.149 -14.742 1.00 86.19 295 LEU A N 1
ATOM 2333 C CA . LEU A 1 295 ? -39.511 29.425 -16.033 1.00 86.19 295 LEU A CA 1
ATOM 2334 C C . LEU A 1 295 ? -38.769 28.784 -17.219 1.00 86.19 295 LEU A C 1
ATOM 2336 O O . LEU A 1 295 ? -39.283 28.836 -18.336 1.00 86.19 295 LEU A O 1
ATOM 2340 N N . PHE A 1 296 ? -37.580 28.207 -17.011 1.00 88.06 296 PHE A N 1
ATOM 2341 C CA . PHE A 1 296 ? -36.911 27.400 -18.032 1.00 88.06 296 PHE A CA 1
ATOM 2342 C C . PHE A 1 296 ? -37.669 26.085 -18.257 1.00 88.06 296 PHE A C 1
ATOM 2344 O O . PHE A 1 296 ? -38.430 25.617 -17.404 1.00 88.06 296 PHE A O 1
ATOM 2351 N N . ALA A 1 297 ? -37.470 25.480 -19.428 1.00 85.12 297 ALA A N 1
ATOM 2352 C CA . ALA A 1 297 ? -38.016 24.164 -19.709 1.00 85.12 297 ALA A CA 1
ATOM 2353 C C . ALA A 1 297 ? -37.457 23.133 -18.711 1.00 85.12 297 ALA A C 1
ATOM 2355 O O . ALA A 1 297 ? -36.257 23.090 -18.439 1.00 85.12 297 ALA A O 1
ATOM 2356 N N . ARG A 1 298 ? -38.334 22.286 -18.157 1.00 87.94 298 ARG A N 1
ATOM 2357 C CA . ARG A 1 298 ? -37.896 21.111 -17.389 1.00 87.94 298 ARG A CA 1
ATOM 2358 C C . ARG A 1 298 ? -37.171 20.150 -18.339 1.00 87.94 298 ARG A C 1
ATOM 2360 O O . ARG A 1 298 ? -37.641 19.997 -19.466 1.00 87.94 298 ARG A O 1
ATOM 2367 N N . PRO A 1 299 ? -36.100 19.466 -17.902 1.00 90.88 299 PRO A N 1
ATOM 2368 C CA . PRO A 1 299 ? -35.331 18.595 -18.781 1.00 90.88 299 PRO A CA 1
ATOM 2369 C C . PRO A 1 299 ? -36.196 17.495 -19.412 1.00 90.88 299 PRO A C 1
ATOM 2371 O O . PRO A 1 299 ? -37.097 16.923 -18.790 1.00 90.88 299 PRO A O 1
ATOM 2374 N N . ASN A 1 300 ? -35.901 17.168 -20.662 1.00 87.12 300 ASN A N 1
ATOM 2375 C CA . ASN A 1 300 ? -36.456 16.016 -21.363 1.00 87.12 300 ASN A CA 1
ATOM 2376 C C . ASN A 1 300 ? -35.575 14.780 -21.149 1.00 87.12 300 ASN A C 1
ATOM 2378 O O . ASN A 1 300 ? -36.103 13.677 -21.031 1.00 87.12 300 ASN A O 1
ATOM 2382 N N . ILE A 1 301 ? -34.258 14.983 -21.056 1.00 87.81 301 ILE A N 1
ATOM 2383 C CA . ILE A 1 301 ? -33.233 13.946 -20.899 1.00 87.81 301 ILE A CA 1
ATOM 2384 C C . ILE A 1 301 ? -32.379 14.287 -19.670 1.00 87.81 301 ILE A C 1
ATOM 2386 O O . ILE A 1 301 ? -32.072 15.457 -19.437 1.00 87.81 301 ILE A O 1
ATOM 2390 N N . VAL A 1 302 ? -31.984 13.268 -18.902 1.00 90.00 302 VAL A N 1
ATOM 2391 C CA . VAL A 1 302 ? -30.957 13.375 -17.853 1.00 90.00 302 VAL A CA 1
ATOM 2392 C C . VAL A 1 302 ? -29.767 12.523 -18.280 1.00 90.00 302 VAL A C 1
ATOM 2394 O O . VAL A 1 302 ? -29.917 11.324 -18.538 1.00 90.00 302 VAL A O 1
ATOM 2397 N N . MET A 1 303 ? -28.603 13.156 -18.383 1.00 88.25 303 MET A N 1
ATOM 2398 C CA . MET A 1 303 ? -27.357 12.550 -18.847 1.00 88.25 303 MET A CA 1
ATOM 2399 C C . MET A 1 303 ? -26.320 12.632 -17.740 1.00 88.25 303 MET A C 1
ATOM 2401 O O . MET A 1 303 ? -26.151 13.696 -17.147 1.00 88.25 303 MET A O 1
ATOM 2405 N N . VAL A 1 304 ? -25.647 11.518 -17.449 1.00 89.31 304 VAL A N 1
ATOM 2406 C CA . VAL A 1 304 ? -24.703 11.454 -16.326 1.00 89.31 304 VAL A CA 1
ATOM 2407 C C . VAL A 1 304 ? -23.375 10.857 -16.763 1.00 89.31 304 VAL A C 1
ATOM 2409 O O . VAL A 1 304 ? -23.331 9.803 -17.405 1.00 89.31 304 VAL A O 1
ATOM 2412 N N . THR A 1 305 ? -22.305 11.550 -16.391 1.00 86.69 305 THR A N 1
ATOM 2413 C CA . THR A 1 305 ? -20.913 11.265 -16.750 1.00 86.69 305 THR A CA 1
ATOM 2414 C C . THR A 1 305 ? -19.985 11.521 -15.554 1.00 86.69 305 THR A C 1
ATOM 2416 O O . THR A 1 305 ? -20.426 11.966 -14.493 1.00 86.69 305 THR A O 1
ATOM 2419 N N . GLY A 1 306 ? -18.695 11.217 -15.710 1.00 86.00 306 GLY A N 1
ATOM 2420 C CA . GLY A 1 306 ? -17.687 11.361 -14.655 1.00 86.00 306 GLY A CA 1
ATOM 2421 C C . GLY A 1 306 ? -17.257 10.031 -14.031 1.00 86.00 306 GLY A C 1
ATOM 2422 O O . GLY A 1 306 ? -17.956 9.021 -14.126 1.00 86.00 306 GLY A O 1
ATOM 2423 N N . ASP A 1 307 ? -16.071 10.027 -13.422 1.00 83.69 307 ASP A N 1
ATOM 2424 C CA . ASP A 1 307 ? -15.430 8.839 -12.843 1.00 83.69 307 ASP A CA 1
ATOM 2425 C C . ASP A 1 307 ? -16.045 8.408 -11.502 1.00 83.69 307 ASP A C 1
ATOM 2427 O O . ASP A 1 307 ? -15.815 7.282 -11.079 1.00 83.69 307 ASP A O 1
ATOM 2431 N N . MET A 1 308 ? -16.890 9.237 -10.875 1.00 86.62 308 MET A N 1
ATOM 2432 C CA . MET A 1 308 ? -17.594 8.920 -9.620 1.00 86.62 308 MET A CA 1
ATOM 2433 C C . MET A 1 308 ? -19.104 8.677 -9.810 1.00 86.62 308 MET A C 1
ATOM 2435 O O . MET A 1 308 ? -19.837 8.501 -8.837 1.00 86.62 308 MET A O 1
ATOM 2439 N N . ALA A 1 309 ? -19.599 8.639 -11.053 1.00 84.44 309 ALA A N 1
ATOM 2440 C CA . ALA A 1 309 ? -21.023 8.536 -11.400 1.00 84.44 309 ALA A CA 1
ATOM 2441 C C . ALA A 1 309 ? -21.647 7.131 -11.194 1.00 84.44 309 ALA A C 1
ATOM 2443 O O . ALA A 1 309 ? -22.329 6.579 -12.071 1.00 84.44 309 ALA A O 1
ATOM 2444 N N . TYR A 1 310 ? -21.428 6.516 -10.032 1.00 82.62 310 TYR A N 1
ATOM 2445 C CA . TYR A 1 310 ? -21.915 5.182 -9.669 1.00 82.62 310 TYR A CA 1
ATOM 2446 C C . TYR A 1 310 ? -22.339 5.081 -8.195 1.00 82.62 310 TYR A C 1
ATOM 2448 O O . TYR A 1 310 ? -22.303 6.059 -7.452 1.00 82.62 310 TYR A O 1
ATOM 2456 N N . GLY A 1 311 ? -22.815 3.894 -7.797 1.00 84.56 311 GLY A N 1
ATOM 2457 C CA . GLY A 1 311 ? -23.230 3.602 -6.424 1.00 84.56 311 GLY A CA 1
ATOM 2458 C C . GLY A 1 311 ? -24.236 4.616 -5.878 1.00 84.56 311 GLY A C 1
ATOM 2459 O O . GLY A 1 311 ? -25.164 5.022 -6.582 1.00 84.56 311 GLY A O 1
ATOM 2460 N N . TYR A 1 312 ? -23.999 5.052 -4.639 1.00 84.88 312 TYR A N 1
ATOM 2461 C CA . TYR A 1 312 ? -24.861 5.969 -3.894 1.00 84.88 312 TYR A CA 1
ATOM 2462 C C . TYR A 1 312 ? -25.212 7.253 -4.664 1.00 84.88 312 TYR A C 1
ATOM 2464 O O . TYR A 1 312 ? -26.372 7.657 -4.659 1.00 84.88 312 TYR A O 1
ATOM 2472 N N . PHE A 1 313 ? -24.269 7.861 -5.400 1.00 91.44 313 PHE A N 1
ATOM 2473 C CA . PHE A 1 313 ? -24.542 9.079 -6.178 1.00 91.44 313 PHE A CA 1
ATOM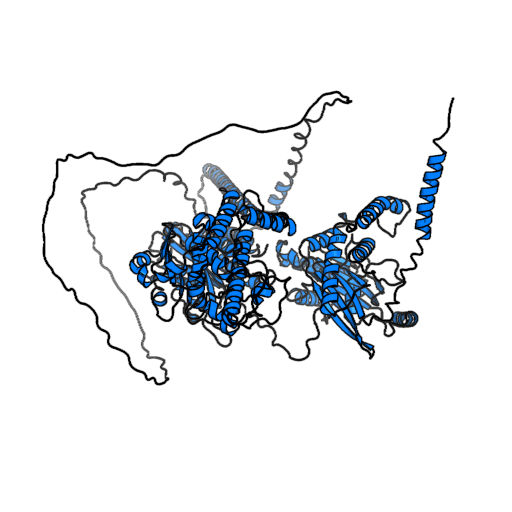 2474 C C . PHE A 1 313 ? -25.689 8.878 -7.183 1.00 91.44 313 PHE A C 1
ATOM 2476 O O . PHE A 1 313 ? -26.563 9.732 -7.327 1.00 91.44 313 PHE A O 1
ATOM 2483 N N . MET A 1 314 ? -25.727 7.722 -7.852 1.00 89.50 314 MET A N 1
ATOM 2484 C CA . MET A 1 314 ? -26.760 7.402 -8.843 1.00 89.50 314 MET A CA 1
ATOM 2485 C C . MET A 1 314 ? -28.121 7.081 -8.219 1.00 89.50 314 MET A C 1
ATOM 2487 O O . MET A 1 314 ? -29.133 7.160 -8.917 1.00 89.50 314 MET A O 1
ATOM 2491 N N . GLU A 1 315 ? -28.166 6.698 -6.946 1.00 88.19 315 GLU A N 1
ATOM 2492 C CA . GLU A 1 315 ? -29.408 6.502 -6.192 1.00 88.19 315 GLU A CA 1
ATOM 2493 C C . GLU A 1 315 ? -29.914 7.851 -5.671 1.00 88.19 315 GLU A C 1
ATOM 2495 O O . GLU A 1 315 ? -31.038 8.247 -5.986 1.00 88.19 315 GLU A O 1
ATOM 2500 N N . PHE A 1 316 ? -29.031 8.620 -5.029 1.00 92.06 316 PHE A N 1
ATOM 2501 C CA . PHE A 1 316 ? -29.274 9.974 -4.532 1.00 92.06 316 PHE A CA 1
ATOM 2502 C C . PHE A 1 316 ? -29.769 10.940 -5.621 1.00 92.06 316 PHE A C 1
ATOM 2504 O O . PHE A 1 316 ? -30.712 11.707 -5.404 1.00 92.06 316 PHE A O 1
ATOM 2511 N N . LEU A 1 317 ? -29.173 10.884 -6.818 1.00 92.81 317 LEU A N 1
ATOM 2512 C CA . LEU A 1 317 ? -29.593 11.674 -7.978 1.00 92.81 317 LEU A CA 1
ATOM 2513 C C . LEU A 1 317 ? -30.999 11.279 -8.458 1.00 92.81 317 LEU A C 1
ATOM 2515 O O . LEU A 1 317 ? -31.814 12.152 -8.761 1.00 92.81 317 LEU A O 1
ATOM 2519 N N . LYS A 1 318 ? -31.312 9.977 -8.510 1.00 89.44 318 LYS A N 1
ATOM 2520 C CA . LYS A 1 318 ? -32.642 9.489 -8.918 1.00 89.44 318 LYS A CA 1
ATOM 2521 C C . LYS A 1 318 ? -33.718 9.876 -7.910 1.00 89.44 318 LYS A C 1
ATOM 2523 O O . LYS A 1 318 ? -34.791 10.295 -8.333 1.00 89.44 318 LYS A O 1
ATOM 2528 N N . GLU A 1 319 ? -33.436 9.760 -6.615 1.00 90.88 319 GLU A N 1
ATOM 2529 C CA . GLU A 1 319 ? -34.337 10.183 -5.539 1.00 90.88 319 GLU A CA 1
ATOM 2530 C C . GLU A 1 319 ? -34.566 11.701 -5.586 1.00 90.88 319 GLU A C 1
ATOM 2532 O O . GLU A 1 319 ? -35.703 12.155 -5.687 1.00 90.88 319 GLU A O 1
ATOM 2537 N N . THR A 1 320 ? -33.492 12.492 -5.663 1.00 93.62 320 THR A N 1
ATOM 2538 C CA . THR A 1 320 ? -33.552 13.960 -5.760 1.00 93.62 320 THR A CA 1
ATOM 2539 C C . THR A 1 320 ? -34.342 14.453 -6.977 1.00 93.62 320 THR A C 1
ATOM 2541 O O . THR A 1 320 ? -35.161 15.366 -6.853 1.00 93.62 320 THR A O 1
ATOM 2544 N N . LEU A 1 321 ? -34.159 13.845 -8.153 1.00 91.12 321 LEU A N 1
ATOM 2545 C CA . LEU A 1 321 ? -34.918 14.208 -9.357 1.00 91.12 321 LEU A CA 1
ATOM 2546 C C . LEU A 1 321 ? -36.353 13.655 -9.354 1.00 91.12 321 LEU A C 1
ATOM 2548 O O . LEU A 1 321 ? -37.228 14.237 -10.003 1.00 91.12 321 LEU A O 1
ATOM 2552 N N . TYR A 1 322 ? -36.622 12.569 -8.625 1.00 88.00 322 TYR A N 1
ATOM 2553 C CA . TYR A 1 322 ? -37.976 12.061 -8.406 1.00 88.00 322 TYR A CA 1
ATOM 2554 C C . TYR A 1 322 ? -38.774 12.992 -7.481 1.00 88.00 322 TYR A C 1
ATOM 2556 O O . TYR A 1 322 ? -39.859 13.427 -7.877 1.00 88.00 322 TYR A O 1
ATOM 2564 N N . ASP A 1 323 ? -38.208 13.370 -6.327 1.00 89.19 323 ASP A N 1
ATOM 2565 C CA . ASP A 1 323 ? -38.759 14.360 -5.386 1.00 89.19 323 ASP A CA 1
ATOM 2566 C C . ASP A 1 323 ? -39.160 15.654 -6.105 1.00 89.19 323 ASP A C 1
ATOM 2568 O O . ASP A 1 323 ? -40.277 16.155 -5.961 1.00 89.19 323 ASP A O 1
ATOM 2572 N N . TYR A 1 324 ? -38.227 16.204 -6.888 1.00 90.44 324 TYR A N 1
ATOM 2573 C CA . TYR A 1 324 ? -38.347 17.544 -7.454 1.00 90.44 324 TYR A CA 1
ATOM 2574 C C . TYR A 1 324 ? -39.236 17.598 -8.708 1.00 90.44 324 TYR A C 1
ATOM 2576 O O . TYR A 1 324 ? -40.003 18.547 -8.924 1.00 90.44 324 TYR A O 1
ATOM 2584 N N . LEU A 1 325 ? -39.147 16.576 -9.568 1.00 86.88 325 LEU A N 1
ATOM 2585 C CA . LEU A 1 325 ? -39.802 16.588 -10.879 1.00 86.88 325 LEU A CA 1
ATOM 2586 C C . LEU A 1 325 ? -41.052 15.699 -10.951 1.00 86.88 325 LEU A C 1
ATOM 2588 O O . LEU A 1 325 ? -41.820 15.843 -11.906 1.00 86.88 325 LEU A O 1
ATOM 2592 N N . GLY A 1 326 ? -41.302 14.853 -9.946 1.00 80.94 326 GLY A N 1
ATOM 2593 C CA . GLY A 1 326 ? -42.539 14.078 -9.793 1.00 80.94 326 GLY A CA 1
ATOM 2594 C C . GLY A 1 326 ? -42.698 12.916 -10.779 1.00 80.94 326 GLY A C 1
ATOM 2595 O O . GLY A 1 326 ? -43.823 12.499 -11.058 1.00 80.94 326 GLY A O 1
ATOM 2596 N N . ARG A 1 327 ? -41.594 12.415 -11.348 1.00 76.25 327 ARG A N 1
ATOM 2597 C CA . ARG A 1 327 ? -41.567 11.250 -12.247 1.00 76.25 327 ARG A CA 1
ATOM 2598 C C . ARG A 1 327 ? -40.280 10.450 -12.071 1.00 76.25 327 ARG A C 1
ATOM 2600 O O . ARG A 1 327 ? -39.256 11.017 -11.707 1.00 76.25 327 ARG A O 1
ATOM 2607 N N . HIS A 1 328 ? -40.321 9.151 -12.364 1.00 65.12 328 HIS A N 1
ATOM 2608 C CA . HIS A 1 328 ? -39.096 8.369 -12.548 1.00 65.12 328 HIS A CA 1
ATOM 2609 C C . HIS A 1 328 ? -38.410 8.760 -13.864 1.00 65.12 328 HIS A C 1
ATOM 2611 O O . HIS A 1 328 ? -39.079 9.140 -14.828 1.00 65.12 328 HIS A O 1
ATOM 2617 N N . TRP A 1 329 ? -37.083 8.645 -13.892 1.00 68.06 329 TRP A N 1
ATOM 2618 C CA . TRP A 1 329 ? -36.242 9.004 -15.030 1.00 68.06 329 TRP A CA 1
ATOM 2619 C C . TRP A 1 329 ? -35.380 7.816 -15.443 1.00 68.06 329 TRP A C 1
ATOM 2621 O O . TRP A 1 329 ? -34.713 7.207 -14.605 1.00 68.06 329 TRP A O 1
ATOM 2631 N N . GLU A 1 330 ? -35.353 7.524 -16.740 1.00 55.66 330 GLU A N 1
ATOM 2632 C CA . GLU A 1 330 ? -34.325 6.672 -17.331 1.00 55.66 330 GLU A CA 1
ATOM 2633 C C . GLU A 1 330 ? -33.051 7.514 -17.458 1.00 55.66 330 GLU A C 1
ATOM 2635 O O . GLU A 1 330 ? -32.906 8.343 -18.353 1.00 55.66 330 GLU A O 1
ATOM 2640 N N . VAL A 1 331 ? -32.165 7.371 -16.470 1.00 60.66 331 VAL A N 1
ATOM 2641 C CA . VAL A 1 331 ? -30.883 8.080 -16.419 1.00 60.66 331 VAL A CA 1
ATOM 2642 C C . VAL A 1 331 ? -29.907 7.381 -17.360 1.00 60.66 331 VAL A C 1
ATOM 2644 O O . VAL A 1 331 ? -29.552 6.224 -17.127 1.00 60.66 331 VAL A O 1
ATOM 2647 N N . THR A 1 332 ? -29.468 8.077 -18.408 1.00 57.81 332 THR A N 1
ATOM 2648 C CA . THR A 1 332 ? -28.614 7.488 -19.453 1.00 57.81 332 THR A CA 1
ATOM 2649 C C . THR A 1 332 ? -27.138 7.790 -19.174 1.00 57.81 332 THR A C 1
ATOM 2651 O O . THR A 1 332 ? -26.781 8.935 -18.896 1.00 57.81 332 THR A O 1
ATOM 2654 N N . ARG A 1 333 ? -26.290 6.753 -19.225 1.00 53.31 333 ARG A N 1
ATOM 2655 C CA . ARG A 1 333 ? -24.830 6.815 -19.014 1.00 53.31 333 ARG A CA 1
ATOM 2656 C C . ARG A 1 333 ? -24.086 6.705 -20.339 1.00 53.31 333 ARG A C 1
ATOM 2658 O O . ARG A 1 333 ? -24.435 5.837 -21.140 1.00 53.31 333 ARG A O 1
ATOM 2665 N N . SER A 1 334 ? -23.044 7.511 -20.539 1.00 45.91 334 SER A N 1
ATOM 2666 C CA . SER A 1 334 ? -22.294 7.519 -21.798 1.00 45.91 334 SER A CA 1
ATOM 2667 C C . SER A 1 334 ? -21.644 6.157 -22.096 1.00 45.91 334 SER A C 1
ATOM 2669 O O . SER A 1 334 ? -20.988 5.589 -21.220 1.00 45.91 334 SER A O 1
ATOM 2671 N N . PRO A 1 335 ? -21.729 5.643 -23.342 1.00 38.34 335 PRO A N 1
ATOM 2672 C CA . PRO A 1 335 ? -21.151 4.346 -23.722 1.00 38.34 335 PRO A CA 1
ATOM 2673 C C . PRO A 1 335 ? -19.611 4.348 -23.779 1.00 38.34 335 PRO A C 1
ATOM 2675 O O . PRO A 1 335 ? -18.998 3.411 -24.276 1.00 38.34 335 PRO A O 1
ATOM 2678 N N . THR A 1 336 ? -18.963 5.391 -23.257 1.00 39.56 336 THR A N 1
ATOM 2679 C CA . THR A 1 336 ? -17.510 5.477 -23.081 1.00 39.56 336 THR A CA 1
ATOM 2680 C C . THR A 1 336 ? -16.970 4.504 -22.029 1.00 39.56 336 THR A C 1
ATOM 2682 O O . THR A 1 336 ? -15.771 4.232 -22.048 1.00 39.56 336 THR A O 1
ATOM 2685 N N . MET A 1 337 ? -17.841 3.994 -21.145 1.00 38.53 337 MET A N 1
ATOM 2686 C CA . MET A 1 337 ? -17.525 3.028 -20.081 1.00 38.53 337 MET A CA 1
ATOM 2687 C C . MET A 1 337 ? -17.664 1.553 -20.506 1.00 38.53 337 MET A C 1
ATOM 2689 O O . MET A 1 337 ? -16.959 0.709 -19.965 1.00 38.53 337 MET A O 1
ATOM 2693 N N . ASP A 1 338 ? -18.521 1.234 -21.484 1.00 32.19 338 ASP A N 1
ATOM 2694 C CA . ASP A 1 338 ? -18.818 -0.149 -21.894 1.00 32.19 338 ASP A CA 1
ATOM 2695 C C . ASP A 1 338 ? -18.165 -0.488 -23.247 1.00 32.19 338 ASP A C 1
ATOM 2697 O O . ASP A 1 338 ? -18.763 -0.354 -24.319 1.00 32.19 338 ASP A O 1
ATOM 2701 N N . GLY A 1 339 ? -16.916 -0.961 -23.209 1.00 29.61 339 GLY A N 1
ATOM 2702 C CA . GLY A 1 339 ? -16.276 -1.569 -24.380 1.00 29.61 339 GLY A CA 1
ATOM 2703 C C . GLY A 1 339 ? -17.004 -2.849 -24.822 1.00 29.61 339 GLY A C 1
ATOM 2704 O O . GLY A 1 339 ? -17.482 -3.610 -23.986 1.00 29.61 339 GLY A O 1
ATOM 2705 N N . LYS A 1 340 ? -17.082 -3.116 -26.138 1.00 25.67 340 LYS A N 1
ATOM 2706 C CA . LYS A 1 340 ? -17.769 -4.297 -26.711 1.00 25.67 340 LYS A CA 1
ATOM 2707 C C . LYS A 1 340 ? -17.198 -5.640 -26.199 1.00 25.67 340 LYS A C 1
ATOM 2709 O O . LYS A 1 340 ? -16.370 -6.256 -26.874 1.00 25.67 340 LYS A O 1
ATOM 2714 N N . GLU A 1 341 ? -17.711 -6.171 -25.091 1.00 25.97 341 GLU A N 1
ATOM 2715 C CA . GLU A 1 341 ? -17.510 -7.581 -24.738 1.00 25.97 341 GLU A CA 1
ATOM 2716 C C . GLU A 1 341 ? -18.373 -8.491 -25.623 1.00 25.97 341 GLU A C 1
ATOM 2718 O O . GLU A 1 341 ? -19.604 -8.525 -25.543 1.00 25.97 341 GLU A O 1
ATOM 2723 N N . THR A 1 342 ? -17.724 -9.272 -26.487 1.00 25.19 342 THR A N 1
ATOM 2724 C CA . THR A 1 342 ? -18.410 -10.205 -27.389 1.00 25.19 342 THR A CA 1
ATOM 2725 C C . THR A 1 342 ? -18.704 -11.552 -26.723 1.00 25.19 342 THR A C 1
ATOM 2727 O O . THR A 1 342 ? -18.082 -12.568 -27.011 1.00 25.19 342 THR A O 1
ATOM 2730 N N . GLY A 1 343 ? -19.767 -11.588 -25.917 1.00 28.66 343 GLY A N 1
ATOM 2731 C CA . GLY A 1 343 ? -20.629 -12.776 -25.881 1.00 28.66 343 GLY A CA 1
ATOM 2732 C C . GLY A 1 343 ? -20.269 -13.919 -24.925 1.00 28.66 343 GLY A C 1
ATOM 2733 O O . GLY A 1 343 ? -20.497 -15.078 -25.271 1.00 28.66 343 GLY A O 1
ATOM 2734 N N . SER A 1 344 ? -19.844 -13.627 -23.696 1.00 23.84 344 SER A N 1
ATOM 2735 C CA . SER A 1 344 ? -20.086 -14.543 -22.568 1.00 23.84 344 SER A CA 1
ATOM 2736 C C . SER A 1 344 ? -20.257 -13.761 -21.272 1.00 23.84 344 SER A C 1
ATOM 2738 O O . SER A 1 344 ? -19.280 -13.235 -20.760 1.00 23.84 344 SER A O 1
ATOM 2740 N N . THR A 1 345 ? -21.483 -13.689 -20.747 1.00 23.30 345 THR A N 1
ATOM 2741 C CA . THR A 1 345 ? -21.807 -12.954 -19.515 1.00 23.30 345 THR A CA 1
ATOM 2742 C C . THR A 1 345 ? -20.961 -13.467 -18.341 1.00 23.30 345 THR A C 1
ATOM 2744 O O . THR A 1 345 ? -21.172 -14.611 -17.923 1.00 23.30 345 THR A O 1
ATOM 2747 N N . PRO A 1 346 ? -20.039 -12.664 -17.778 1.00 24.86 346 PRO A N 1
ATOM 2748 C CA . PRO A 1 346 ? -19.444 -12.978 -16.487 1.00 24.86 346 PRO A CA 1
ATOM 2749 C C . PRO A 1 346 ? -20.549 -12.930 -15.419 1.00 24.86 346 PRO A C 1
ATOM 2751 O O . PRO A 1 346 ? -21.492 -12.142 -15.559 1.00 24.86 346 PRO A O 1
ATOM 2754 N N . PRO A 1 347 ? -20.484 -13.731 -14.341 1.00 25.52 347 PRO A N 1
ATOM 2755 C CA . PRO A 1 347 ? -21.308 -13.442 -13.174 1.00 25.52 347 PRO A CA 1
ATOM 2756 C C . PRO A 1 347 ? -20.986 -12.023 -12.683 1.00 25.52 347 PRO A C 1
ATOM 2758 O O . PRO A 1 347 ? -19.834 -11.592 -12.744 1.00 25.52 347 PRO A O 1
ATOM 2761 N N . ALA A 1 348 ? -21.997 -11.297 -12.199 1.00 23.36 348 ALA A N 1
ATOM 2762 C CA . ALA A 1 348 ? -21.767 -10.004 -11.560 1.00 23.36 348 ALA A CA 1
ATOM 2763 C C . ALA A 1 348 ? -20.748 -10.171 -10.414 1.00 23.36 348 ALA A C 1
ATOM 2765 O O . ALA A 1 348 ? -20.792 -11.203 -9.736 1.00 23.36 348 ALA A O 1
ATOM 2766 N N . PRO A 1 349 ? -19.840 -9.203 -10.190 1.00 28.52 349 PRO A N 1
ATOM 2767 C CA . PRO A 1 349 ? -18.812 -9.331 -9.167 1.00 28.52 349 PRO A CA 1
ATOM 2768 C C . PRO A 1 349 ? -19.455 -9.425 -7.781 1.00 28.52 349 PRO A C 1
ATOM 2770 O O . PRO A 1 349 ? -19.940 -8.440 -7.225 1.00 28.52 349 PRO A O 1
ATOM 2773 N N . GLU A 1 350 ? -19.456 -10.633 -7.220 1.00 26.73 350 GLU A N 1
ATOM 2774 C CA . GLU A 1 350 ? -19.720 -10.853 -5.803 1.00 26.73 350 GLU A CA 1
ATOM 2775 C C . GLU A 1 350 ? -18.699 -10.056 -4.982 1.00 26.73 350 GLU A C 1
ATOM 2777 O O . GLU A 1 350 ? -17.498 -10.101 -5.270 1.00 26.73 350 GLU A O 1
ATOM 2782 N N . ILE A 1 351 ? -19.159 -9.361 -3.938 1.00 35.22 351 ILE A N 1
ATOM 2783 C CA . ILE A 1 351 ? -18.296 -8.605 -3.019 1.00 35.22 351 ILE A CA 1
ATOM 2784 C C . ILE A 1 351 ? -17.545 -9.604 -2.121 1.00 35.22 351 ILE A C 1
ATOM 2786 O O . ILE A 1 351 ? -17.875 -9.811 -0.957 1.00 35.22 351 ILE A O 1
ATOM 2790 N N . ASN A 1 352 ? -16.528 -10.256 -2.685 1.00 42.44 352 ASN A N 1
ATOM 2791 C CA . ASN A 1 352 ? -15.675 -11.252 -2.030 1.00 42.44 352 ASN A CA 1
ATOM 2792 C C . ASN A 1 352 ? -14.607 -10.593 -1.126 1.00 42.44 352 ASN A C 1
ATOM 2794 O O . ASN A 1 352 ? -13.425 -10.928 -1.177 1.00 42.44 352 ASN A O 1
ATOM 2798 N N . GLY A 1 353 ? -15.030 -9.637 -0.295 1.00 62.81 353 GLY A N 1
ATOM 2799 C CA . GLY A 1 353 ? -14.200 -8.981 0.716 1.00 62.81 353 GLY A CA 1
ATOM 2800 C C . GLY A 1 353 ? -14.479 -9.523 2.117 1.00 62.81 353 GLY A C 1
ATOM 2801 O O . GLY A 1 353 ? -15.628 -9.775 2.476 1.00 62.81 353 GLY A O 1
ATOM 2802 N N . PHE A 1 354 ? -13.442 -9.674 2.941 1.00 84.69 354 PHE A N 1
ATOM 2803 C CA . PHE A 1 354 ? -13.630 -9.894 4.375 1.00 84.69 354 PHE A CA 1
ATOM 2804 C C . PHE A 1 354 ? -13.876 -8.545 5.063 1.00 84.69 354 PHE A C 1
ATOM 2806 O O . PHE A 1 354 ? -13.057 -7.632 4.943 1.00 84.69 354 PHE A O 1
ATOM 2813 N N . ILE A 1 355 ? -14.991 -8.412 5.784 1.00 88.44 355 ILE A N 1
ATOM 2814 C CA . ILE A 1 355 ? -15.260 -7.229 6.612 1.00 88.44 355 ILE A CA 1
ATOM 2815 C C . ILE A 1 355 ? -14.347 -7.292 7.849 1.00 88.44 355 ILE A C 1
ATOM 2817 O O . ILE A 1 355 ? -14.353 -8.322 8.528 1.00 88.44 355 ILE A O 1
ATOM 2821 N N . PRO A 1 356 ? -13.575 -6.234 8.171 1.00 92.12 356 PRO A N 1
ATOM 2822 C CA . PRO A 1 356 ? -12.725 -6.232 9.355 1.00 92.12 356 PRO A CA 1
ATOM 2823 C C . PRO A 1 356 ? -13.531 -6.419 10.643 1.00 92.12 356 PRO A C 1
ATOM 2825 O O . PRO A 1 356 ? -14.525 -5.726 10.875 1.00 92.12 356 PRO A O 1
ATOM 2828 N N . LEU A 1 357 ? -13.081 -7.341 11.492 1.00 95.56 357 LEU A N 1
ATOM 2829 C CA . LEU A 1 357 ? -13.709 -7.635 12.781 1.00 95.56 357 LEU A CA 1
ATOM 2830 C C . LEU A 1 357 ? -12.938 -6.953 13.905 1.00 95.56 357 LEU A C 1
ATOM 2832 O O . LEU A 1 357 ? -11.708 -6.895 13.862 1.00 95.56 357 LEU A O 1
ATOM 2836 N N . VAL A 1 358 ? -13.646 -6.508 14.942 1.00 97.38 358 VAL A N 1
ATOM 2837 C CA . VAL A 1 358 ? -13.029 -6.029 16.187 1.00 97.38 358 VAL A CA 1
ATOM 2838 C C . VAL A 1 358 ? -13.451 -6.949 17.327 1.00 97.38 358 VAL A C 1
ATOM 2840 O O . VAL A 1 358 ? -14.591 -7.412 17.372 1.00 97.38 358 VAL A O 1
ATOM 2843 N N . THR A 1 359 ? -12.540 -7.236 18.253 1.00 97.31 359 THR A N 1
ATOM 2844 C CA . THR A 1 359 ? -12.821 -8.084 19.418 1.00 97.31 359 THR A CA 1
ATOM 2845 C C . THR A 1 359 ? -12.040 -7.641 20.647 1.00 97.31 359 THR A C 1
ATOM 2847 O O . THR A 1 359 ? -10.931 -7.113 20.539 1.00 97.31 359 THR A O 1
ATOM 2850 N N . VAL A 1 360 ? -12.615 -7.859 21.830 1.00 96.94 360 VAL A N 1
ATOM 2851 C CA . VAL A 1 360 ? -11.943 -7.635 23.118 1.00 96.94 360 VAL A CA 1
ATOM 2852 C C . VAL A 1 360 ? -11.460 -8.964 23.675 1.00 96.94 360 VAL A C 1
ATOM 2854 O O . VAL A 1 360 ? -12.246 -9.900 23.826 1.00 96.94 360 VAL A O 1
ATOM 2857 N N . VAL A 1 361 ? -10.183 -9.022 24.047 1.00 96.50 361 VAL A N 1
ATOM 2858 C CA . VAL A 1 361 ? -9.605 -10.128 24.819 1.00 96.50 361 VAL A CA 1
ATOM 2859 C C . VAL A 1 361 ? -9.262 -9.628 26.217 1.00 96.50 361 VAL A C 1
ATOM 2861 O O . VAL A 1 361 ? -8.510 -8.666 26.367 1.00 96.50 361 VAL A O 1
ATOM 2864 N N . GLY A 1 362 ? -9.787 -10.279 27.250 1.00 93.38 362 GLY A N 1
ATOM 2865 C CA . GLY A 1 362 ? -9.499 -9.971 28.650 1.00 93.38 362 GLY A CA 1
ATOM 2866 C C . GLY A 1 362 ? -8.690 -11.056 29.344 1.00 93.38 362 GLY A C 1
ATOM 2867 O O . GLY A 1 362 ? -8.636 -12.196 28.891 1.00 93.38 362 GLY A O 1
ATOM 2868 N N . PHE A 1 363 ? -8.058 -10.712 30.469 1.00 91.25 363 PHE A N 1
ATOM 2869 C CA . PHE A 1 363 ? -7.395 -11.691 31.332 1.00 91.25 363 PHE A CA 1
ATOM 2870 C C . PHE A 1 363 ? -8.245 -12.019 32.569 1.00 91.25 363 PHE A C 1
ATOM 2872 O O . PHE A 1 363 ? -8.267 -11.251 33.538 1.00 91.25 363 PHE A O 1
ATOM 2879 N N . HIS A 1 364 ? -8.879 -13.193 32.597 1.00 88.56 364 HIS A N 1
ATOM 2880 C CA . HIS A 1 364 ? -9.581 -13.668 33.787 1.00 88.56 364 HIS A CA 1
ATOM 2881 C C . HIS A 1 364 ? -8.648 -14.455 34.716 1.00 88.56 364 HIS A C 1
ATOM 2883 O O . HIS A 1 364 ? -8.044 -15.465 34.354 1.00 88.56 364 HIS A O 1
ATOM 2889 N N . HIS A 1 365 ? -8.580 -14.023 35.976 1.00 82.88 365 HIS A N 1
ATOM 2890 C CA . HIS A 1 365 ? -7.568 -14.434 36.954 1.00 82.88 365 HIS A CA 1
ATOM 2891 C C . HIS A 1 365 ? -7.441 -15.947 37.223 1.00 82.88 365 HIS A C 1
ATOM 2893 O O . HIS A 1 365 ? -6.386 -16.368 37.704 1.00 82.88 365 HIS A O 1
ATOM 2899 N N . ALA A 1 366 ? -8.489 -16.729 36.938 1.00 83.56 366 ALA A N 1
ATOM 2900 C CA . ALA A 1 366 ? -8.551 -18.182 37.126 1.00 83.56 366 ALA A CA 1
ATOM 2901 C C . ALA A 1 366 ? -8.817 -18.987 35.833 1.00 83.56 366 ALA A C 1
ATOM 2903 O O . ALA A 1 366 ? -8.850 -20.213 35.898 1.00 83.56 366 ALA A O 1
ATOM 2904 N N . ARG A 1 367 ? -9.021 -18.327 34.679 1.00 86.75 367 ARG A N 1
ATOM 2905 C CA . ARG A 1 367 ? -9.230 -18.990 33.369 1.00 86.75 367 ARG A CA 1
ATOM 2906 C C . ARG A 1 367 ? -8.108 -18.704 32.361 1.00 86.75 367 ARG A C 1
ATOM 2908 O O . ARG A 1 367 ? -7.832 -19.556 31.527 1.00 86.75 367 ARG A O 1
ATOM 2915 N N . GLY A 1 368 ? -7.414 -17.574 32.502 1.00 88.94 368 GLY A N 1
ATOM 2916 C CA . GLY A 1 368 ? -6.406 -17.090 31.557 1.00 88.94 368 GLY A CA 1
ATOM 2917 C C . GLY A 1 368 ? -6.969 -16.008 30.626 1.00 88.94 368 GLY A C 1
ATOM 2918 O O . GLY A 1 368 ? -7.977 -15.382 30.964 1.00 88.94 368 GLY A O 1
ATOM 2919 N N . PRO A 1 369 ? -6.306 -15.755 29.486 1.00 92.12 369 PRO A N 1
ATOM 2920 C CA . PRO A 1 369 ? -6.850 -14.959 28.390 1.00 92.12 369 PRO A CA 1
ATOM 2921 C C . PRO A 1 369 ? -8.152 -15.559 27.836 1.00 92.12 369 PRO A C 1
ATOM 2923 O O . PRO A 1 369 ? -8.220 -16.761 27.588 1.00 92.12 369 PRO A O 1
ATOM 2926 N N . GLU A 1 370 ? -9.162 -14.727 27.593 1.00 93.50 370 GLU A N 1
ATOM 2927 C CA . GLU A 1 370 ? -10.455 -15.126 27.020 1.00 93.50 370 GLU A CA 1
ATOM 2928 C C . GLU A 1 370 ? -11.052 -14.013 26.144 1.00 93.50 370 GLU A C 1
ATOM 2930 O O . GLU A 1 370 ? -10.794 -12.831 26.376 1.00 93.50 370 GLU A O 1
ATOM 2935 N N . VAL A 1 371 ? -11.836 -14.381 25.124 1.00 95.56 371 VAL A N 1
ATOM 2936 C CA . VAL A 1 371 ? -12.610 -13.413 24.327 1.00 95.56 371 VAL A CA 1
ATOM 2937 C C . VAL A 1 371 ? -13.822 -12.954 25.140 1.00 95.56 371 VAL A C 1
ATOM 2939 O O . VAL A 1 371 ? -14.531 -13.780 25.711 1.00 95.56 371 VAL A O 1
ATOM 2942 N N . GLU A 1 372 ? -14.062 -11.644 25.191 1.00 93.50 372 GLU A N 1
ATOM 2943 C CA . GLU A 1 372 ? -15.161 -11.045 25.960 1.00 93.50 372 GLU A CA 1
ATOM 2944 C C . GLU A 1 372 ? -16.311 -10.527 25.084 1.00 93.50 372 GLU A C 1
ATOM 2946 O O . GLU A 1 372 ? -17.461 -10.537 25.519 1.00 93.50 372 GLU A O 1
ATOM 2951 N N . SER A 1 373 ? -16.018 -10.017 23.882 1.00 93.38 373 SER A N 1
ATOM 2952 C CA . SER A 1 373 ? -17.019 -9.410 22.990 1.00 93.38 373 SER A CA 1
ATOM 2953 C C . SER A 1 373 ? -16.516 -9.282 21.552 1.00 93.38 373 SER A C 1
ATOM 2955 O O . SER A 1 373 ? -15.326 -9.050 21.340 1.00 93.38 373 SER A O 1
ATOM 2957 N N . TRP A 1 374 ? -17.443 -9.369 20.593 1.00 95.69 374 TRP A N 1
ATOM 2958 C CA . TRP A 1 374 ? -17.212 -9.242 19.152 1.00 95.69 374 TRP A CA 1
ATOM 2959 C C . TRP A 1 374 ? -17.993 -8.067 18.552 1.00 95.69 374 TRP A C 1
ATOM 2961 O O . TRP A 1 374 ? -19.099 -7.754 18.996 1.00 95.69 374 TRP A O 1
ATOM 2971 N N . TYR A 1 375 ? -17.435 -7.468 17.500 1.00 94.75 375 TYR A N 1
ATOM 2972 C CA . TYR A 1 375 ? -18.038 -6.409 16.688 1.00 94.75 375 TYR A CA 1
ATOM 2973 C C . TYR A 1 375 ? -17.762 -6.701 15.203 1.00 94.75 375 TYR A C 1
ATOM 2975 O O . TYR A 1 375 ? -16.709 -7.246 14.860 1.00 94.75 375 TYR A O 1
ATOM 2983 N N . GLY A 1 376 ? -18.699 -6.346 14.320 1.00 89.38 376 GLY A N 1
ATOM 2984 C CA . GLY A 1 376 ? -18.653 -6.696 12.891 1.00 89.38 376 GLY A CA 1
ATOM 2985 C C . GLY A 1 376 ? -19.296 -8.033 12.521 1.00 89.38 376 GLY A C 1
ATOM 2986 O O . GLY A 1 376 ? -19.144 -8.486 11.390 1.00 89.38 376 GLY A O 1
ATOM 2987 N N . VAL A 1 377 ? -20.019 -8.659 13.454 1.00 90.62 377 VAL A N 1
ATOM 2988 C CA . VAL A 1 377 ? -20.746 -9.924 13.254 1.00 90.62 377 VAL A CA 1
ATOM 2989 C C . VAL A 1 377 ? -22.167 -9.850 13.809 1.00 90.62 377 VAL A C 1
ATOM 2991 O O . VAL A 1 377 ? -22.500 -8.934 14.560 1.00 90.62 377 VAL A O 1
ATOM 2994 N N . GLU A 1 378 ? -23.007 -10.813 13.427 1.00 87.69 378 GLU A N 1
ATOM 2995 C CA . GLU A 1 378 ? -24.377 -10.936 13.932 1.00 87.69 378 GLU A CA 1
ATOM 2996 C C . GLU A 1 378 ? -24.405 -11.235 15.444 1.00 87.69 378 GLU A C 1
ATOM 2998 O O . GLU A 1 378 ? -23.511 -11.882 15.997 1.00 87.69 378 GLU A O 1
ATOM 3003 N N . GLU A 1 379 ? -25.440 -10.750 16.134 1.00 83.56 379 GLU A N 1
ATOM 3004 C CA . GLU A 1 379 ? -25.533 -10.836 17.594 1.00 83.56 379 GLU A CA 1
ATOM 3005 C C . GLU A 1 379 ? -25.638 -12.297 18.071 1.00 83.56 379 GLU A C 1
ATOM 3007 O O . GLU A 1 379 ? -26.565 -13.024 17.717 1.00 83.56 379 GLU A O 1
ATOM 3012 N N . GLY A 1 380 ? -24.678 -12.719 18.900 1.00 83.31 380 GLY A N 1
ATOM 3013 C CA . GLY A 1 380 ? -24.582 -14.087 19.423 1.00 83.31 380 GLY A CA 1
ATOM 3014 C C . GLY A 1 380 ? -23.681 -15.036 18.621 1.00 83.31 380 GLY A C 1
ATOM 3015 O O . GLY A 1 380 ? -23.525 -16.184 19.036 1.00 83.31 380 GLY A O 1
ATOM 3016 N N . VAL A 1 381 ? -23.067 -14.582 17.523 1.00 89.75 381 VAL A N 1
ATOM 3017 C CA . VAL A 1 381 ? -22.052 -15.345 16.772 1.00 89.75 381 VAL A CA 1
ATOM 3018 C C . VAL A 1 381 ? -20.669 -15.190 17.423 1.00 89.75 381 VAL A C 1
ATOM 3020 O O . VAL A 1 381 ? -20.289 -14.090 17.822 1.00 89.75 381 VAL A O 1
ATOM 3023 N N . ASP A 1 382 ? -19.895 -16.279 17.496 1.00 91.75 382 ASP A N 1
ATOM 3024 C CA . ASP A 1 382 ? -18.497 -16.273 17.953 1.00 91.75 382 ASP A CA 1
ATOM 3025 C C . ASP A 1 382 ? -17.551 -16.753 16.833 1.00 91.75 382 ASP A C 1
ATOM 3027 O O . ASP A 1 382 ? -17.334 -17.957 16.663 1.00 91.75 382 ASP A O 1
ATOM 3031 N N . PRO A 1 383 ? -16.933 -15.825 16.080 1.00 93.12 383 PRO A N 1
ATOM 3032 C CA . PRO A 1 383 ? -15.936 -16.142 15.065 1.00 93.12 383 PRO A CA 1
ATOM 3033 C C . PRO A 1 383 ? -14.759 -16.999 15.536 1.00 93.12 383 PRO A C 1
ATOM 3035 O O . PRO A 1 383 ? -14.213 -17.724 14.703 1.00 93.12 383 PRO A O 1
ATOM 3038 N N . ALA A 1 384 ? -14.358 -16.959 16.813 1.00 93.31 384 ALA A N 1
ATOM 3039 C CA . ALA A 1 384 ? -13.289 -17.834 17.298 1.00 93.31 384 ALA A CA 1
ATOM 3040 C C . ALA A 1 384 ? -13.763 -19.280 17.482 1.00 93.31 384 ALA A C 1
ATOM 3042 O O . ALA A 1 384 ? -12.991 -20.198 17.210 1.00 93.31 384 ALA A O 1
ATOM 3043 N N . ALA A 1 385 ? -15.019 -19.497 17.875 1.00 92.50 385 ALA A N 1
ATOM 3044 C CA . ALA A 1 385 ? -15.613 -20.830 17.886 1.00 92.50 385 ALA A CA 1
ATOM 3045 C C . ALA A 1 385 ? -15.842 -21.349 16.455 1.00 92.50 385 ALA A C 1
ATOM 3047 O O . ALA A 1 385 ? -15.432 -22.462 16.128 1.00 92.50 385 ALA A O 1
ATOM 3048 N N . ASP A 1 386 ? -16.428 -20.533 15.573 1.00 91.00 386 ASP A N 1
ATOM 3049 C CA . ASP A 1 386 ? -16.807 -20.975 14.225 1.00 91.00 386 ASP A CA 1
ATOM 3050 C C . ASP A 1 386 ? -15.605 -21.249 13.295 1.00 91.00 386 ASP A C 1
ATOM 3052 O O . ASP A 1 386 ? -15.735 -21.976 12.304 1.00 91.00 386 ASP A O 1
ATOM 3056 N N . ASN A 1 387 ? -14.457 -20.601 13.521 1.00 91.25 387 ASN A N 1
ATOM 3057 C CA . ASN A 1 387 ? -13.240 -20.767 12.709 1.00 91.25 387 ASN A CA 1
ATOM 3058 C C . ASN A 1 387 ? -12.143 -21.599 13.403 1.00 91.25 387 ASN A C 1
ATOM 3060 O O . ASN A 1 387 ? -11.080 -21.769 12.812 1.00 91.25 387 ASN A O 1
ATOM 3064 N N . ASP A 1 388 ? -12.401 -22.113 14.611 1.00 93.12 388 ASP A N 1
ATOM 3065 C CA . ASP A 1 388 ? -11.435 -22.816 15.471 1.00 93.12 388 ASP A CA 1
ATOM 3066 C C . ASP A 1 388 ? -10.161 -21.986 15.750 1.00 93.12 388 ASP A C 1
ATOM 3068 O O . ASP A 1 388 ? -9.048 -22.307 15.330 1.00 93.12 388 ASP A O 1
ATOM 3072 N N . TRP A 1 389 ? -10.328 -20.875 16.480 1.00 94.75 389 TRP A N 1
ATOM 3073 C CA . TRP A 1 389 ? -9.247 -19.980 16.929 1.00 94.75 389 TRP A CA 1
ATOM 3074 C C . TRP A 1 389 ? -8.984 -20.050 18.451 1.00 94.75 389 TRP A C 1
ATOM 3076 O O . TRP A 1 389 ? -8.939 -19.006 19.111 1.00 94.75 389 TRP A O 1
ATOM 3086 N N . PRO A 1 390 ? -8.748 -21.233 19.059 1.00 92.06 390 PRO A N 1
ATOM 3087 C CA . PRO A 1 390 ? -8.584 -21.366 20.512 1.00 92.06 390 PRO A CA 1
ATOM 3088 C C . PRO A 1 390 ? -7.352 -20.623 21.054 1.00 92.06 390 PRO A C 1
ATOM 3090 O O . PRO A 1 390 ? -7.255 -20.372 22.254 1.00 92.06 390 PRO A O 1
ATOM 3093 N N . LEU A 1 391 ? -6.405 -20.259 20.180 1.00 93.56 391 LEU A N 1
ATOM 3094 C CA . LEU A 1 391 ? -5.191 -19.527 20.539 1.00 93.56 391 LEU A CA 1
ATOM 3095 C C . LEU A 1 391 ? -5.298 -18.003 20.362 1.00 93.56 391 LEU A C 1
ATOM 3097 O O . LEU A 1 391 ? -4.392 -17.298 20.805 1.00 93.56 391 LEU A O 1
ATOM 3101 N N . LEU A 1 392 ? -6.390 -17.474 19.789 1.00 96.19 392 LEU A N 1
ATOM 3102 C CA . LEU A 1 392 ? -6.593 -16.027 19.609 1.00 96.19 392 LEU A CA 1
ATOM 3103 C C . LEU A 1 392 ? -6.377 -15.225 20.912 1.00 96.19 392 LEU A C 1
ATOM 3105 O O . LEU A 1 392 ? -5.642 -14.237 20.865 1.00 96.19 392 LEU A O 1
ATOM 3109 N N . PRO A 1 393 ? -6.896 -15.644 22.087 1.00 95.38 393 PRO A N 1
ATOM 3110 C CA . PRO A 1 393 ? -6.645 -14.925 23.335 1.00 95.38 393 PRO A CA 1
ATOM 3111 C C . PRO A 1 393 ? -5.165 -14.862 23.743 1.00 95.38 393 PRO A C 1
ATOM 3113 O O . PRO A 1 393 ? -4.706 -13.845 24.261 1.00 95.38 393 PRO A O 1
ATOM 3116 N N . PHE A 1 394 ? -4.406 -15.931 23.484 1.00 93.38 394 PHE A N 1
ATOM 3117 C CA . PHE A 1 394 ? -2.976 -16.026 23.800 1.00 93.38 394 PHE A CA 1
ATOM 3118 C C . PHE A 1 394 ? -2.098 -15.283 22.785 1.00 93.38 394 PHE A C 1
ATOM 3120 O O . PHE A 1 394 ? -1.024 -14.808 23.138 1.00 93.38 394 PHE A O 1
ATOM 3127 N N . MET A 1 395 ? -2.557 -15.149 21.538 1.00 94.75 395 MET A N 1
ATOM 3128 C CA . MET A 1 395 ? -1.912 -14.295 20.539 1.00 94.75 395 MET A CA 1
ATOM 3129 C C . MET A 1 395 ? -2.171 -12.808 20.806 1.00 94.75 395 MET A C 1
ATOM 3131 O O . MET A 1 395 ? -1.267 -11.993 20.633 1.00 94.75 395 MET A O 1
ATOM 3135 N N . ALA A 1 396 ? -3.371 -12.451 21.271 1.00 95.25 396 ALA A N 1
ATOM 3136 C CA . ALA A 1 396 ? -3.751 -11.075 21.580 1.00 95.25 396 ALA A CA 1
ATOM 3137 C C . ALA A 1 396 ? -3.085 -10.517 22.851 1.00 95.25 396 ALA A C 1
ATOM 3139 O O . ALA A 1 396 ? -2.667 -9.359 22.847 1.00 95.25 396 ALA A O 1
ATOM 3140 N N . LEU A 1 397 ? -2.980 -11.320 23.918 1.00 92.31 397 LEU A N 1
ATOM 3141 C CA . LEU A 1 397 ? -2.320 -10.962 25.180 1.00 92.31 397 LEU A CA 1
ATOM 3142 C C . LEU A 1 397 ? -0.964 -11.675 25.294 1.00 92.31 397 LEU A C 1
ATOM 3144 O O . LEU A 1 397 ? -0.866 -12.744 25.897 1.00 92.31 397 LEU A O 1
ATOM 3148 N N . SER A 1 398 ? 0.079 -11.075 24.719 1.00 87.19 398 SER A N 1
ATOM 3149 C CA . SER A 1 398 ? 1.417 -11.672 24.641 1.00 87.19 398 SER A CA 1
ATOM 3150 C C . SER A 1 398 ? 2.073 -11.915 26.013 1.00 87.19 398 SER A C 1
ATOM 3152 O O . SER A 1 398 ? 1.954 -11.122 26.957 1.00 87.19 398 SER A O 1
ATOM 3154 N N . ASP A 1 399 ? 2.835 -13.012 26.105 1.00 82.00 399 ASP A N 1
ATOM 3155 C CA . ASP A 1 399 ? 3.738 -13.315 27.222 1.00 82.00 399 ASP A CA 1
ATOM 3156 C C . ASP A 1 399 ? 4.699 -12.129 27.431 1.00 82.00 399 ASP A C 1
ATOM 3158 O O . ASP A 1 399 ? 5.634 -11.934 26.655 1.00 82.00 399 ASP A O 1
ATOM 3162 N N . GLY A 1 400 ? 4.463 -11.331 28.477 1.00 76.88 400 GLY A N 1
ATOM 3163 C CA . GLY A 1 400 ? 5.264 -10.145 28.811 1.00 76.88 400 GLY A CA 1
ATOM 3164 C C . GLY A 1 400 ? 4.508 -8.810 28.800 1.00 76.88 400 GLY A C 1
ATOM 3165 O O . GLY A 1 400 ? 4.951 -7.887 29.482 1.00 76.88 400 GLY A O 1
ATOM 3166 N N . ALA A 1 401 ? 3.325 -8.711 28.177 1.00 76.56 401 ALA A N 1
ATOM 3167 C CA . ALA A 1 401 ? 2.519 -7.473 28.082 1.00 76.56 401 ALA A CA 1
ATOM 3168 C C . ALA A 1 401 ? 1.892 -6.976 29.414 1.00 76.56 401 ALA A C 1
ATOM 3170 O O . ALA A 1 401 ? 0.922 -6.218 29.444 1.00 76.56 401 ALA A O 1
ATOM 3171 N N . HIS A 1 402 ? 2.437 -7.426 30.545 1.00 74.75 402 HIS A N 1
ATOM 3172 C CA . HIS A 1 402 ? 2.186 -6.905 31.889 1.00 74.75 402 HIS A CA 1
ATOM 3173 C C . HIS A 1 402 ? 3.386 -6.145 32.478 1.00 74.75 402 HIS A C 1
ATOM 3175 O O . HIS A 1 402 ? 3.292 -5.626 33.588 1.00 74.75 402 HIS A O 1
ATOM 3181 N N . ALA A 1 403 ? 4.503 -6.064 31.747 1.00 77.38 403 ALA A N 1
ATOM 3182 C CA . ALA A 1 403 ? 5.650 -5.222 32.081 1.00 77.38 403 ALA A CA 1
ATOM 3183 C C . ALA A 1 403 ? 5.541 -3.790 31.506 1.00 77.38 403 ALA A C 1
ATOM 3185 O O . ALA A 1 403 ? 6.343 -2.927 31.861 1.00 77.38 403 ALA A O 1
ATOM 3186 N N . SER A 1 404 ? 4.559 -3.526 30.637 1.00 79.25 404 SER A N 1
ATOM 3187 C CA . SER A 1 404 ? 4.318 -2.234 29.985 1.00 79.25 404 SER A CA 1
ATOM 3188 C C . SER A 1 404 ? 2.885 -1.729 30.205 1.00 79.25 404 SER A C 1
ATOM 3190 O O . SER A 1 404 ? 1.985 -2.480 30.580 1.00 79.25 404 SER A O 1
ATOM 3192 N N . SER A 1 405 ? 2.662 -0.430 29.976 1.00 82.25 405 SER A N 1
ATOM 3193 C CA . SER A 1 405 ? 1.320 0.178 29.952 1.00 82.25 405 SER A CA 1
ATOM 3194 C C . SER A 1 405 ? 0.579 -0.040 28.629 1.00 82.25 405 SER A C 1
ATOM 3196 O O . SER A 1 405 ? -0.644 0.091 28.586 1.00 82.25 405 SER A O 1
ATOM 3198 N N . GLU A 1 406 ? 1.334 -0.336 27.572 1.00 89.81 406 GLU A N 1
ATOM 3199 C CA . GLU A 1 406 ? 0.894 -0.629 26.211 1.00 89.81 406 GLU A CA 1
ATOM 3200 C C . GLU A 1 406 ? 1.900 -1.601 25.561 1.00 89.81 406 GLU A C 1
ATOM 3202 O O . GLU A 1 406 ? 3.104 -1.484 25.809 1.00 89.81 406 GLU A O 1
ATOM 3207 N N . ASP A 1 407 ? 1.433 -2.565 24.769 1.00 91.81 407 ASP A N 1
ATOM 3208 C CA . ASP A 1 407 ? 2.250 -3.390 23.857 1.00 91.81 407 ASP A CA 1
ATOM 3209 C C . ASP A 1 407 ? 1.382 -3.838 22.672 1.00 91.81 407 ASP A C 1
ATOM 3211 O O . ASP A 1 407 ? 0.152 -3.904 22.790 1.00 91.81 407 ASP A O 1
ATOM 3215 N N . PHE A 1 408 ? 2.019 -4.159 21.546 1.00 93.81 408 PHE A N 1
ATOM 3216 C CA . PHE A 1 408 ? 1.344 -4.622 20.334 1.00 93.81 408 PHE A CA 1
ATOM 3217 C C . PHE A 1 408 ? 1.779 -6.035 19.954 1.00 93.81 408 PHE A C 1
ATOM 3219 O O . PHE A 1 408 ? 2.971 -6.350 19.917 1.00 93.81 408 PHE A O 1
ATOM 3226 N N . SER A 1 409 ? 0.812 -6.880 19.603 1.00 94.75 409 SER A N 1
ATOM 3227 C CA . SER A 1 409 ? 1.070 -8.177 18.974 1.00 94.75 409 SER A CA 1
ATOM 3228 C C . SER A 1 409 ? 0.421 -8.249 17.599 1.00 94.75 409 SER A C 1
ATOM 3230 O O . SER A 1 409 ? -0.599 -7.612 17.332 1.00 94.75 409 SER A O 1
ATOM 3232 N N . TYR A 1 410 ? 1.051 -9.016 16.715 1.00 95.94 410 TYR A N 1
ATOM 3233 C CA . TYR A 1 410 ? 0.616 -9.217 15.342 1.00 95.94 410 TYR A CA 1
ATOM 3234 C C . TYR A 1 410 ? 0.696 -10.702 15.039 1.00 95.94 410 TYR A C 1
ATOM 3236 O O . TYR A 1 410 ? 1.701 -11.338 15.353 1.00 95.94 410 TYR A O 1
ATOM 3244 N N . PHE A 1 411 ? -0.337 -11.266 14.438 1.00 96.19 411 PHE A N 1
ATOM 3245 C CA . PHE A 1 411 ? -0.445 -12.710 14.259 1.00 96.19 411 PHE A CA 1
ATOM 3246 C C . PHE A 1 411 ? -1.310 -13.057 13.050 1.00 96.19 411 PHE A C 1
ATOM 3248 O O . PHE A 1 411 ? -1.917 -12.191 12.419 1.00 96.19 411 PHE A O 1
ATOM 3255 N N . THR A 1 412 ? -1.337 -14.337 12.712 1.00 96.44 412 THR A N 1
ATOM 3256 C CA . THR A 1 412 ? -2.099 -14.903 11.601 1.00 96.44 412 THR A CA 1
ATOM 3257 C C . THR A 1 412 ? -3.199 -15.815 12.138 1.00 96.44 412 THR A C 1
ATOM 3259 O O . THR A 1 412 ? -3.098 -16.365 13.234 1.00 96.44 412 THR A O 1
ATOM 3262 N N . LEU A 1 413 ? -4.285 -15.941 11.381 1.00 96.31 413 LEU A N 1
ATOM 3263 C CA . LEU A 1 413 ? -5.426 -16.799 11.694 1.00 96.31 413 LEU A CA 1
ATOM 3264 C C . LEU A 1 413 ? -5.832 -17.558 10.432 1.00 96.31 413 LEU A C 1
ATOM 3266 O O . LEU A 1 413 ? -5.959 -16.959 9.366 1.00 96.31 413 LEU A O 1
ATOM 3270 N N . LEU A 1 414 ? -6.078 -18.861 10.540 1.00 95.12 414 LEU A N 1
ATOM 3271 C CA . LEU A 1 414 ? -6.678 -19.632 9.454 1.00 95.12 414 LEU A CA 1
ATOM 3272 C C . LEU A 1 414 ? -8.178 -19.327 9.391 1.00 95.12 414 LEU A C 1
ATOM 3274 O O . LEU A 1 414 ? -8.892 -19.591 10.353 1.00 95.12 414 LEU A O 1
ATOM 3278 N N . ARG A 1 415 ? -8.694 -18.846 8.258 1.00 94.25 415 ARG A N 1
ATOM 3279 C CA . ARG A 1 415 ? -10.130 -18.933 7.951 1.00 94.25 415 ARG A CA 1
ATOM 3280 C C . ARG A 1 415 ? -10.373 -20.254 7.213 1.00 94.25 415 ARG A C 1
ATOM 3282 O O . ARG A 1 415 ? -9.887 -20.378 6.087 1.00 94.25 415 ARG A O 1
ATOM 3289 N N . PRO A 1 416 ? -11.101 -21.236 7.779 1.00 92.12 416 PRO A N 1
ATOM 3290 C CA . PRO A 1 416 ? -11.399 -22.486 7.083 1.00 92.12 416 PRO A CA 1
ATOM 3291 C C . PRO A 1 416 ? -12.270 -22.268 5.837 1.00 92.12 416 PRO A C 1
ATOM 3293 O O . PRO A 1 416 ? -13.005 -21.284 5.735 1.00 92.12 416 PRO A O 1
ATOM 3296 N N . ALA A 1 417 ? -12.227 -23.212 4.893 1.00 88.62 417 ALA A N 1
ATOM 3297 C CA . ALA A 1 417 ? -13.081 -23.172 3.706 1.00 88.62 417 ALA A CA 1
ATOM 3298 C C . ALA A 1 417 ? -14.563 -23.365 4.082 1.00 88.62 417 ALA A C 1
ATOM 3300 O O . ALA A 1 417 ? -14.902 -24.273 4.846 1.00 88.62 417 ALA A O 1
ATOM 3301 N N . ARG A 1 418 ? -15.458 -22.542 3.521 1.00 84.56 418 ARG A N 1
ATOM 3302 C CA . ARG A 1 418 ? -16.905 -22.565 3.806 1.00 84.56 418 ARG A CA 1
ATOM 3303 C C . ARG A 1 418 ? -17.717 -22.414 2.521 1.00 84.56 418 ARG A C 1
ATOM 3305 O O . ARG A 1 418 ? -17.778 -21.335 1.940 1.00 84.56 418 ARG A O 1
ATOM 3312 N N . GLY A 1 419 ? -18.387 -23.485 2.095 1.00 82.00 419 GLY A N 1
ATOM 3313 C CA . GLY A 1 419 ? -19.219 -23.467 0.887 1.00 82.00 419 GLY A CA 1
ATOM 3314 C C . GLY A 1 419 ? -18.388 -23.202 -0.372 1.00 82.00 419 GLY A C 1
ATOM 3315 O O . GLY A 1 419 ? -17.571 -24.038 -0.750 1.00 82.00 419 GLY A O 1
ATOM 3316 N N . SER A 1 420 ? -18.607 -22.051 -1.012 1.00 75.88 420 SER A N 1
ATOM 3317 C CA . SER A 1 420 ? -17.808 -21.549 -2.140 1.00 75.88 420 SER A CA 1
ATOM 3318 C C . SER A 1 420 ? -16.518 -20.834 -1.717 1.00 75.88 420 SER A C 1
ATOM 3320 O O . SER A 1 420 ? -15.600 -20.730 -2.528 1.00 75.88 420 SER A O 1
ATOM 3322 N N . LEU A 1 421 ? -16.420 -20.353 -0.471 1.00 83.00 421 LEU A N 1
ATOM 3323 C CA . LEU A 1 421 ? -15.275 -19.570 -0.005 1.00 83.00 421 LEU A CA 1
ATOM 3324 C C . LEU A 1 421 ? -14.067 -20.478 0.289 1.00 83.00 421 LEU A C 1
ATOM 3326 O O . LEU A 1 421 ? -14.186 -21.396 1.112 1.00 83.00 421 LEU A O 1
ATOM 3330 N N . PRO A 1 422 ? -12.891 -20.222 -0.318 1.00 88.12 422 PRO A N 1
ATOM 3331 C CA . PRO A 1 422 ? -11.676 -20.966 -0.019 1.00 88.12 422 PRO A CA 1
ATOM 3332 C C . PRO A 1 422 ? -11.127 -20.620 1.372 1.00 88.12 422 PRO A C 1
ATOM 3334 O O . PRO A 1 422 ? -11.395 -19.547 1.932 1.00 88.12 422 PRO A O 1
ATOM 3337 N N . ALA A 1 423 ? -10.318 -21.543 1.898 1.00 92.19 423 ALA A N 1
ATOM 3338 C CA . ALA A 1 423 ? -9.494 -21.291 3.071 1.00 92.19 423 ALA A CA 1
ATOM 3339 C C . ALA A 1 423 ? -8.398 -20.262 2.746 1.00 92.19 423 ALA A C 1
ATOM 3341 O O . ALA A 1 423 ? -7.915 -20.219 1.615 1.00 92.19 423 ALA A O 1
ATOM 3342 N N . THR A 1 424 ? -8.034 -19.435 3.725 1.00 94.50 424 THR A N 1
ATOM 3343 C CA . THR A 1 424 ? -7.043 -18.353 3.578 1.00 94.50 424 THR A CA 1
ATOM 3344 C C . THR A 1 424 ? -6.494 -17.939 4.939 1.00 94.50 424 THR A C 1
ATOM 3346 O O . THR A 1 424 ? -7.169 -18.104 5.959 1.00 94.50 424 THR A O 1
ATOM 3349 N N . SER A 1 425 ? -5.319 -17.317 4.950 1.00 95.75 425 SER A N 1
ATOM 3350 C CA . SER A 1 425 ? -4.893 -16.435 6.035 1.00 95.75 425 SER A CA 1
ATOM 3351 C C . SER A 1 425 ? -5.874 -15.281 6.248 1.00 95.75 425 SER A C 1
ATOM 3353 O O . SER A 1 425 ? -6.398 -14.705 5.292 1.00 95.75 425 SER A O 1
ATOM 3355 N N . LEU A 1 426 ? -6.023 -14.900 7.510 1.00 95.94 426 LEU A N 1
ATOM 3356 C CA . LEU A 1 426 ? -6.387 -13.575 7.996 1.00 95.94 426 LEU A CA 1
ATOM 3357 C C . LEU A 1 426 ? -5.267 -13.081 8.926 1.00 95.94 426 LEU A C 1
ATOM 3359 O O . LEU A 1 426 ? -4.433 -13.866 9.387 1.00 95.94 426 LEU A O 1
ATOM 3363 N N . PHE A 1 427 ? -5.264 -11.788 9.227 1.00 96.06 427 PHE A N 1
ATOM 3364 C CA . PHE A 1 427 ? -4.217 -11.115 9.992 1.00 96.06 427 PHE A CA 1
ATOM 3365 C C . PHE A 1 427 ? -4.834 -10.395 11.184 1.00 96.06 427 PHE A C 1
ATOM 3367 O O . PHE A 1 427 ? -5.798 -9.648 11.024 1.00 96.06 427 PHE A O 1
ATOM 3374 N N . GLY A 1 428 ? -4.273 -10.613 12.370 1.00 96.06 428 GLY A N 1
ATOM 3375 C CA . GLY A 1 428 ? -4.649 -9.930 13.602 1.00 96.06 428 GLY A CA 1
ATOM 3376 C C . GLY A 1 428 ? -3.609 -8.892 14.014 1.00 96.06 428 GLY A C 1
ATOM 3377 O O . GLY A 1 428 ? -2.407 -9.162 13.961 1.00 96.06 428 GLY A O 1
ATOM 3378 N N . ILE A 1 429 ? -4.077 -7.732 14.472 1.00 96.31 429 ILE A N 1
ATOM 3379 C CA . ILE A 1 429 ? -3.299 -6.746 15.234 1.00 96.31 429 ILE A CA 1
ATOM 3380 C C . ILE A 1 429 ? -3.992 -6.507 16.580 1.00 96.31 429 ILE A C 1
ATOM 3382 O O . ILE A 1 429 ? -5.204 -6.314 16.638 1.00 96.31 429 ILE A O 1
ATOM 3386 N N . SER A 1 430 ? -3.224 -6.524 17.665 1.00 96.69 430 SER A N 1
ATOM 3387 C CA . SER A 1 430 ? -3.689 -6.336 19.042 1.00 96.69 430 SER A CA 1
ATOM 3388 C C . SER A 1 430 ? -3.004 -5.135 19.682 1.00 96.69 430 SER A C 1
ATOM 3390 O O . SER A 1 430 ? -1.786 -5.007 19.571 1.00 96.69 430 SER A O 1
ATOM 3392 N N . CYS A 1 431 ? -3.757 -4.305 20.404 1.00 96.25 431 CYS A N 1
ATOM 3393 C CA . CYS A 1 431 ? -3.222 -3.341 21.367 1.00 96.25 431 CYS A CA 1
ATOM 3394 C C . CYS A 1 431 ? -3.602 -3.795 22.778 1.00 96.25 431 CYS A C 1
ATOM 3396 O O . CYS A 1 431 ? -4.768 -3.715 23.170 1.00 96.25 431 CYS A O 1
ATOM 3398 N N . THR A 1 432 ? -2.621 -4.266 23.549 1.00 94.88 432 THR A N 1
ATOM 3399 C CA . THR A 1 432 ? -2.803 -4.613 24.965 1.00 94.88 432 THR A CA 1
ATOM 3400 C C . THR A 1 432 ? -2.576 -3.385 25.833 1.00 94.88 432 THR A C 1
ATOM 3402 O O . THR A 1 432 ? -1.561 -2.712 25.670 1.00 94.88 432 THR A O 1
ATOM 3405 N N . ARG A 1 433 ? -3.452 -3.123 26.813 1.00 92.88 433 ARG A N 1
ATOM 3406 C CA . ARG A 1 433 ? -3.246 -2.084 27.840 1.00 92.88 433 ARG A CA 1
ATOM 3407 C C . ARG A 1 433 ? -3.577 -2.586 29.251 1.00 92.88 433 ARG A C 1
ATOM 3409 O O . ARG A 1 433 ? -4.281 -3.582 29.443 1.00 92.88 433 ARG A O 1
ATOM 3416 N N . GLN A 1 434 ? -3.047 -1.887 30.256 1.00 90.69 434 GLN A N 1
ATOM 3417 C CA . GLN A 1 434 ? -3.205 -2.203 31.685 1.00 90.69 434 GLN A CA 1
ATOM 3418 C C . GLN A 1 434 ? -3.831 -1.032 32.460 1.00 90.69 434 GLN A C 1
ATOM 3420 O O . GLN A 1 434 ? -3.564 0.136 32.169 1.00 90.69 434 GLN A O 1
ATOM 3425 N N . MET A 1 435 ? -4.625 -1.337 33.490 1.00 87.50 435 MET A N 1
ATOM 3426 C CA . MET A 1 435 ? -5.155 -0.356 34.447 1.00 87.50 435 MET A CA 1
ATOM 3427 C C . MET A 1 435 ? -5.221 -0.938 35.866 1.00 87.50 435 MET A C 1
ATOM 3429 O O . MET A 1 435 ? -5.545 -2.108 36.041 1.00 87.50 435 MET A O 1
ATOM 3433 N N . ASP A 1 436 ? -4.976 -0.119 36.892 1.00 90.00 436 ASP A N 1
ATOM 3434 C CA . ASP A 1 436 ? -5.237 -0.497 38.288 1.00 90.00 436 ASP A CA 1
ATOM 3435 C C . ASP A 1 436 ? -6.754 -0.627 38.552 1.00 90.00 436 ASP A C 1
ATOM 3437 O O . ASP A 1 436 ? -7.539 0.281 38.273 1.00 90.00 436 ASP A O 1
ATOM 3441 N N . ALA A 1 437 ? -7.175 -1.758 39.118 1.00 88.88 437 ALA A N 1
ATOM 3442 C CA . ALA A 1 437 ? -8.571 -2.112 39.362 1.00 88.88 437 ALA A CA 1
ATOM 3443 C C . ALA A 1 437 ? -9.283 -1.215 40.399 1.00 88.88 437 ALA A C 1
ATOM 3445 O O . ALA A 1 437 ? -10.503 -1.301 40.544 1.00 88.88 437 ALA A O 1
ATOM 3446 N N . SER A 1 438 ? -8.557 -0.367 41.135 1.00 88.31 438 SER A N 1
ATOM 3447 C CA . SER A 1 438 ? -9.122 0.685 41.994 1.00 88.31 438 SER A CA 1
ATOM 3448 C C . SER A 1 438 ? -9.581 1.928 41.223 1.00 88.31 438 SER A C 1
ATOM 3450 O O . SER A 1 438 ? -10.351 2.723 41.760 1.00 88.31 438 SER A O 1
ATOM 3452 N N . LEU A 1 439 ? -9.150 2.096 39.966 1.00 89.12 439 LEU A N 1
ATOM 3453 C CA . LEU A 1 439 ? -9.535 3.229 39.119 1.00 89.12 439 LEU A CA 1
ATOM 3454 C C . LEU A 1 439 ? -10.895 3.039 38.430 1.00 89.12 439 LEU A C 1
ATOM 3456 O O . LEU A 1 439 ? -11.424 4.013 37.897 1.00 89.12 439 LEU A O 1
ATOM 3460 N N . LEU A 1 440 ? -11.447 1.821 38.435 1.00 88.19 440 LEU A N 1
ATOM 3461 C CA . LEU A 1 440 ? -12.718 1.487 37.788 1.00 88.19 440 LEU A CA 1
ATOM 3462 C C . LEU A 1 440 ? -13.899 2.211 38.450 1.00 88.19 440 LEU A C 1
ATOM 3464 O O . LEU A 1 440 ? -14.002 2.265 39.676 1.00 88.19 440 LEU A O 1
ATOM 3468 N N . ILE A 1 441 ? -14.831 2.724 37.642 1.00 88.38 441 ILE A N 1
ATOM 3469 C CA . ILE A 1 441 ? -16.051 3.392 38.136 1.00 88.38 441 ILE A CA 1
ATOM 3470 C C . ILE A 1 441 ? -16.951 2.396 38.875 1.00 88.38 441 ILE A C 1
ATOM 3472 O O . ILE A 1 441 ? -17.490 2.737 39.938 1.00 88.38 441 ILE A O 1
ATOM 3476 N N . ASN A 1 442 ? -17.055 1.192 38.304 1.00 83.56 442 ASN A N 1
ATOM 3477 C CA . ASN A 1 442 ? -17.732 0.007 38.808 1.00 83.56 442 ASN A CA 1
ATOM 3478 C C . ASN A 1 442 ? -16.753 -1.176 38.700 1.00 83.56 442 ASN A C 1
ATOM 3480 O O . ASN A 1 442 ? -16.360 -1.565 37.602 1.00 83.56 442 ASN A O 1
ATOM 3484 N N . ARG A 1 443 ? -16.328 -1.742 39.837 1.00 84.94 443 ARG A N 1
ATOM 3485 C CA . ARG A 1 443 ? -15.466 -2.936 39.883 1.00 84.94 443 ARG A CA 1
ATOM 3486 C C . ARG A 1 443 ? -16.341 -4.187 40.051 1.00 84.94 443 ARG A C 1
ATOM 3488 O O . ARG A 1 443 ? -16.938 -4.331 41.122 1.00 84.94 443 ARG A O 1
ATOM 3495 N N . PRO A 1 444 ? -16.431 -5.081 39.052 1.00 81.75 444 PRO A N 1
ATOM 3496 C CA . PRO A 1 444 ? -17.205 -6.311 39.172 1.00 81.75 444 PRO A CA 1
ATOM 3497 C C . PRO A 1 444 ? -16.445 -7.367 40.003 1.00 81.75 444 PRO A C 1
ATOM 3499 O O . PRO A 1 444 ? -15.254 -7.223 40.294 1.00 81.75 444 PRO A O 1
ATOM 3502 N N . ALA A 1 445 ? -17.156 -8.393 40.479 1.00 80.94 445 ALA A N 1
ATOM 3503 C CA . ALA A 1 445 ? -16.675 -9.294 41.539 1.00 80.94 445 ALA A CA 1
ATOM 3504 C C . ALA A 1 445 ? -15.609 -10.317 41.085 1.00 80.94 445 ALA A C 1
ATOM 3506 O O . ALA A 1 445 ? -14.864 -10.846 41.910 1.00 80.94 445 ALA A O 1
ATOM 3507 N N . ASP A 1 446 ? -15.537 -10.580 39.785 1.00 77.38 446 ASP A N 1
ATOM 3508 C CA . ASP A 1 446 ? -14.549 -11.399 39.073 1.00 77.38 446 ASP A CA 1
ATOM 3509 C C . ASP A 1 446 ? -13.176 -10.710 38.943 1.00 77.38 446 ASP A C 1
ATOM 3511 O O . ASP A 1 446 ? -12.139 -11.382 38.876 1.00 77.38 446 ASP A O 1
ATOM 3515 N N . VAL A 1 447 ? -13.139 -9.371 38.995 1.00 81.50 447 VAL A N 1
ATOM 3516 C CA . VAL A 1 447 ? -11.903 -8.579 39.050 1.00 81.50 447 VAL A CA 1
ATOM 3517 C C . VAL A 1 447 ? -11.317 -8.672 40.462 1.00 81.50 447 VAL A C 1
ATOM 3519 O O . VAL A 1 447 ? -11.452 -7.778 41.301 1.00 81.50 447 VAL A O 1
ATOM 3522 N N . THR A 1 448 ? -10.651 -9.791 40.743 1.00 81.88 448 THR A N 1
ATOM 3523 C CA . THR A 1 448 ? -9.991 -10.085 42.029 1.00 81.88 448 THR A CA 1
ATOM 3524 C C . THR A 1 448 ? -8.560 -9.544 42.112 1.00 81.88 448 THR A C 1
ATOM 3526 O O . THR A 1 448 ? -8.075 -9.265 43.208 1.00 81.88 448 THR A O 1
ATOM 3529 N N . ARG A 1 449 ? -7.884 -9.350 40.970 1.00 82.19 449 ARG A N 1
ATOM 3530 C CA . ARG A 1 449 ? -6.509 -8.820 40.887 1.00 82.19 449 ARG A CA 1
ATOM 3531 C C . ARG A 1 449 ? -6.429 -7.316 41.197 1.00 82.19 449 ARG A C 1
ATOM 3533 O O . ARG A 1 449 ? -7.441 -6.622 41.302 1.00 82.19 449 ARG A O 1
ATOM 3540 N N . SER A 1 450 ? -5.206 -6.819 41.382 1.00 87.00 450 SER A N 1
ATOM 3541 C CA . SER A 1 450 ? -4.903 -5.387 41.521 1.00 87.00 450 SER A CA 1
ATOM 3542 C C . SER A 1 450 ? -4.914 -4.642 40.186 1.00 87.00 450 SER A C 1
ATOM 3544 O O . SER A 1 450 ? -5.231 -3.462 40.175 1.00 87.00 450 SER A O 1
ATOM 3546 N N . THR A 1 451 ? -4.628 -5.314 39.069 1.00 88.38 451 THR A N 1
ATOM 3547 C CA . THR A 1 451 ? -4.735 -4.752 37.716 1.00 88.38 451 THR A CA 1
ATOM 3548 C C . THR A 1 451 ? -5.755 -5.507 36.868 1.00 88.38 451 THR A C 1
ATOM 3550 O O . THR A 1 451 ? -5.983 -6.705 37.054 1.00 88.38 451 THR A O 1
ATOM 3553 N N . VAL A 1 452 ? -6.363 -4.784 35.930 1.00 89.56 452 VAL A N 1
ATOM 3554 C CA . VAL A 1 452 ? -7.093 -5.323 34.783 1.00 89.56 452 VAL A CA 1
ATOM 3555 C C . VAL A 1 452 ? -6.209 -5.174 33.550 1.00 89.56 452 VAL A C 1
ATOM 3557 O O . VAL A 1 452 ? -5.654 -4.103 33.298 1.00 89.56 452 VAL A O 1
ATOM 3560 N N . GLN A 1 453 ? -6.105 -6.257 32.787 1.00 91.69 453 GLN A N 1
ATOM 3561 C CA . GLN A 1 453 ? -5.423 -6.324 31.502 1.00 91.69 453 GLN A CA 1
ATOM 3562 C C . GLN A 1 453 ? -6.448 -6.737 30.449 1.00 91.69 453 GLN A C 1
ATOM 3564 O O . GLN A 1 453 ? -7.148 -7.738 30.632 1.00 91.69 453 GLN A O 1
ATOM 3569 N N . LYS A 1 454 ? -6.534 -5.961 29.369 1.00 94.19 454 LYS A N 1
ATOM 3570 C CA . LYS A 1 454 ? -7.348 -6.269 28.189 1.00 94.19 454 LYS A CA 1
ATOM 3571 C C . LYS A 1 454 ? -6.611 -5.817 26.933 1.00 94.19 454 LYS A C 1
ATOM 3573 O O . LYS A 1 454 ? -5.769 -4.918 26.998 1.00 94.19 454 LYS A O 1
ATOM 3578 N N . ALA A 1 455 ? -6.969 -6.410 25.808 1.00 96.12 455 ALA A N 1
ATOM 3579 C CA . ALA A 1 455 ? -6.579 -5.971 24.485 1.00 96.12 455 ALA A CA 1
ATOM 3580 C C . ALA A 1 455 ? -7.807 -5.707 23.617 1.00 96.12 455 ALA A C 1
ATOM 3582 O O . ALA A 1 455 ? -8.797 -6.436 23.704 1.00 96.12 455 ALA A O 1
ATOM 3583 N N . VAL A 1 456 ? -7.710 -4.693 22.759 1.00 97.62 456 VAL A N 1
ATOM 3584 C CA . VAL A 1 456 ? -8.590 -4.548 21.594 1.00 97.62 456 VAL A CA 1
ATOM 3585 C C . VAL A 1 456 ? -7.822 -5.084 20.393 1.00 97.62 456 VAL A C 1
ATOM 3587 O O . VAL A 1 456 ? -6.658 -4.737 20.182 1.00 97.62 456 VAL A O 1
ATOM 3590 N N . VAL A 1 457 ? -8.470 -5.957 19.634 1.00 97.94 457 VAL A N 1
ATOM 3591 C CA . VAL A 1 457 ? -7.897 -6.670 18.494 1.00 97.94 457 VAL A CA 1
ATOM 3592 C C . VAL A 1 457 ? -8.700 -6.331 17.249 1.00 97.94 457 VAL A C 1
ATOM 3594 O O . VAL A 1 457 ? -9.929 -6.327 17.301 1.00 97.94 457 VAL A O 1
ATOM 3597 N N . VAL A 1 458 ? -8.014 -6.105 16.131 1.00 97.38 458 VAL A N 1
ATOM 3598 C CA . VAL A 1 458 ? -8.618 -6.013 14.796 1.00 97.38 458 VAL A CA 1
ATOM 3599 C C . VAL A 1 458 ? -8.152 -7.200 13.961 1.00 97.38 458 VAL A C 1
ATOM 3601 O O . VAL A 1 458 ? -6.963 -7.523 13.966 1.00 97.38 458 VAL A O 1
ATOM 3604 N N . ILE A 1 459 ? -9.074 -7.835 13.242 1.00 96.69 459 ILE A N 1
ATOM 3605 C CA . ILE A 1 459 ? -8.795 -8.907 12.279 1.00 96.69 459 ILE A CA 1
ATOM 3606 C C . ILE A 1 459 ? -9.142 -8.400 10.876 1.00 96.69 459 ILE A C 1
ATOM 3608 O O . ILE A 1 459 ? -10.223 -7.847 10.679 1.00 96.69 459 ILE A O 1
ATOM 3612 N N . ALA A 1 460 ? -8.254 -8.612 9.904 1.00 92.88 460 ALA A N 1
ATOM 3613 C CA . ALA A 1 460 ? -8.416 -8.219 8.501 1.00 92.88 460 ALA A CA 1
ATOM 3614 C C . ALA A 1 460 ? -7.938 -9.323 7.533 1.00 92.88 460 ALA A C 1
ATOM 3616 O O . ALA A 1 460 ? -7.266 -10.270 7.937 1.00 92.88 460 ALA A O 1
ATOM 3617 N N . ASP A 1 461 ? -8.248 -9.194 6.241 1.00 89.44 461 ASP A N 1
ATOM 3618 C CA . ASP A 1 461 ? -7.756 -10.079 5.168 1.00 89.44 461 ASP A CA 1
ATOM 3619 C C . ASP A 1 461 ? -6.387 -9.679 4.594 1.00 89.44 461 ASP A C 1
ATOM 3621 O O . ASP A 1 461 ? -5.788 -10.444 3.843 1.00 89.44 461 ASP A O 1
ATOM 3625 N N . SER A 1 462 ? -5.863 -8.510 4.964 1.00 87.12 462 SER A N 1
ATOM 3626 C CA . SER A 1 462 ? -4.581 -7.990 4.486 1.00 87.12 462 SER A CA 1
ATOM 3627 C C . SER A 1 462 ? -3.865 -7.210 5.594 1.00 87.12 462 SER A C 1
ATOM 3629 O O . SER A 1 462 ? -4.508 -6.390 6.253 1.00 87.12 462 SER A O 1
ATOM 3631 N N . PRO A 1 463 ? -2.544 -7.392 5.788 1.00 87.12 463 PRO A N 1
ATOM 3632 C CA . PRO A 1 463 ? -1.777 -6.621 6.760 1.00 87.12 463 PRO A CA 1
ATOM 3633 C C . PRO A 1 463 ? -1.279 -5.275 6.202 1.00 87.12 463 PRO A C 1
ATOM 3635 O O . PRO A 1 463 ? -0.645 -4.528 6.935 1.00 87.12 463 PRO A O 1
ATOM 3638 N N . GLN A 1 464 ? -1.535 -4.943 4.928 1.00 77.12 464 GLN A N 1
ATOM 3639 C CA . GLN A 1 464 ? -0.960 -3.760 4.255 1.00 77.12 464 GLN A CA 1
ATOM 3640 C C . GLN A 1 464 ? -1.162 -2.455 5.048 1.00 77.12 464 GLN A C 1
ATOM 3642 O O . GLN A 1 464 ? -0.209 -1.722 5.286 1.00 77.12 464 GLN A O 1
ATOM 3647 N N . PHE A 1 465 ? -2.373 -2.217 5.552 1.00 74.31 465 PHE A N 1
ATOM 3648 C CA . PHE A 1 465 ? -2.733 -0.992 6.278 1.00 74.31 465 PHE A CA 1
ATOM 3649 C C . PHE A 1 465 ? -2.421 -1.034 7.785 1.00 74.31 465 PHE A C 1
ATOM 3651 O O . PHE A 1 465 ? -2.830 -0.149 8.542 1.00 74.31 465 PHE A O 1
ATOM 3658 N N . PHE A 1 466 ? -1.703 -2.058 8.266 1.00 82.94 466 PHE A N 1
ATOM 3659 C CA . PHE A 1 466 ? -1.425 -2.220 9.697 1.00 82.94 466 PHE A CA 1
ATOM 3660 C C . PHE A 1 466 ? -0.604 -1.070 10.295 1.00 82.94 466 PHE A C 1
ATOM 3662 O O . PHE A 1 466 ? -0.743 -0.812 11.488 1.00 82.94 466 PHE A O 1
ATOM 3669 N N . GLY A 1 467 ? 0.185 -0.342 9.495 1.00 77.00 467 GLY A N 1
ATOM 3670 C CA . GLY A 1 467 ? 0.922 0.840 9.957 1.00 77.00 467 GLY A CA 1
ATOM 3671 C C . GLY A 1 467 ? -0.000 1.945 10.489 1.00 77.00 467 GLY A C 1
ATOM 3672 O O . GLY A 1 467 ? 0.168 2.400 11.619 1.00 77.00 467 GLY A O 1
ATOM 3673 N N . MET A 1 468 ? -1.022 2.332 9.720 1.00 74.88 468 MET A N 1
ATOM 3674 C CA . MET A 1 468 ? -2.015 3.320 10.162 1.00 74.88 468 MET A CA 1
ATOM 3675 C C . MET A 1 468 ? -3.070 2.736 11.114 1.00 74.88 468 MET A C 1
ATOM 3677 O O . MET A 1 468 ? -3.524 3.428 12.031 1.00 74.88 468 MET A O 1
ATOM 3681 N N . LEU A 1 469 ? -3.428 1.457 10.962 1.00 83.75 469 LEU A N 1
ATOM 3682 C CA . LEU A 1 469 ? -4.342 0.774 11.882 1.00 83.75 469 LEU A CA 1
ATOM 3683 C C . LEU A 1 469 ? -3.766 0.688 13.306 1.00 83.75 469 LEU A C 1
ATOM 3685 O O . LEU A 1 469 ? -4.514 0.851 14.267 1.00 83.75 469 LEU A O 1
ATOM 3689 N N . ARG A 1 470 ? -2.444 0.514 13.453 1.00 87.94 470 ARG A N 1
ATOM 3690 C CA . ARG A 1 470 ? -1.716 0.531 14.736 1.00 87.94 470 ARG A CA 1
ATOM 3691 C C . ARG A 1 470 ? -1.917 1.838 15.500 1.00 87.94 470 ARG A C 1
ATOM 3693 O O . ARG A 1 470 ? -2.249 1.806 16.685 1.00 87.94 470 ARG A O 1
ATOM 3700 N N . GLU A 1 471 ? -1.764 2.980 14.830 1.00 83.00 471 GLU A N 1
ATOM 3701 C CA . GLU A 1 471 ? -1.949 4.298 15.455 1.00 83.00 471 GLU A CA 1
ATOM 3702 C C . GLU A 1 471 ? -3.401 4.504 15.910 1.00 83.00 471 GLU A C 1
ATOM 3704 O O . GLU A 1 471 ? -3.645 4.895 17.055 1.00 83.00 471 GLU A O 1
ATOM 3709 N N . ARG A 1 472 ? -4.378 4.152 15.063 1.00 86.75 472 ARG A N 1
ATOM 3710 C CA . ARG A 1 472 ? -5.809 4.202 15.421 1.00 86.75 472 ARG A CA 1
ATOM 3711 C C . ARG A 1 472 ? -6.123 3.310 16.608 1.00 86.75 472 ARG A C 1
ATOM 3713 O O . ARG A 1 472 ? -6.786 3.748 17.543 1.00 86.75 472 ARG A O 1
ATOM 3720 N N . LEU A 1 473 ? -5.616 2.081 16.595 1.00 91.19 473 LEU A N 1
ATOM 3721 C CA . LEU A 1 473 ? -5.849 1.105 17.647 1.00 91.19 473 LEU A CA 1
ATOM 3722 C C . LEU A 1 473 ? -5.238 1.554 18.986 1.00 91.19 473 LEU A C 1
ATOM 3724 O O . LEU A 1 473 ? -5.881 1.368 20.019 1.00 91.19 473 LEU A O 1
ATOM 3728 N N . SER A 1 474 ? -4.078 2.227 18.987 1.00 88.31 474 SER A N 1
ATOM 3729 C CA . SER A 1 474 ? -3.524 2.881 20.187 1.00 88.31 474 SER A CA 1
ATOM 3730 C C . SER A 1 474 ? -4.478 3.945 20.742 1.00 88.31 474 SER A C 1
ATOM 3732 O O . SER A 1 474 ? -4.797 3.934 21.936 1.00 88.31 474 SER A O 1
ATOM 3734 N N . VAL A 1 475 ? -4.987 4.837 19.881 1.00 86.50 475 VAL A N 1
ATOM 3735 C CA . VAL A 1 475 ? -5.906 5.925 20.268 1.00 86.50 475 VAL A CA 1
ATOM 3736 C C . VAL A 1 475 ? -7.236 5.374 20.787 1.00 86.50 475 VAL A C 1
ATOM 3738 O O . VAL A 1 475 ? -7.646 5.727 21.892 1.00 86.50 475 VAL A O 1
ATOM 3741 N N . VAL A 1 476 ? -7.875 4.467 20.047 1.00 90.38 476 VAL A N 1
ATOM 3742 C CA . VAL A 1 476 ? -9.163 3.842 20.395 1.00 90.38 476 VAL A CA 1
ATOM 3743 C C . VAL A 1 476 ? -9.062 3.052 21.701 1.00 90.38 476 VAL A C 1
ATOM 3745 O O . VAL A 1 476 ? -9.879 3.246 22.603 1.00 90.38 476 VAL A O 1
ATOM 3748 N N . THR A 1 477 ? -8.023 2.227 21.866 1.00 92.50 477 THR A N 1
ATOM 3749 C CA . THR A 1 477 ? -7.816 1.454 23.105 1.00 92.50 477 THR A CA 1
ATOM 3750 C C . THR A 1 477 ? -7.511 2.377 24.287 1.00 92.50 477 THR A C 1
ATOM 3752 O O . THR A 1 477 ? -7.997 2.148 25.395 1.00 92.50 477 THR A O 1
ATOM 3755 N N . SER A 1 478 ? -6.758 3.461 24.069 1.00 90.38 478 SER A N 1
ATOM 3756 C CA . SER A 1 478 ? -6.496 4.477 25.098 1.00 90.38 478 SER A CA 1
ATOM 3757 C C . SER A 1 478 ? -7.763 5.226 25.518 1.00 90.38 478 SER A C 1
ATOM 3759 O O . SER A 1 478 ? -7.975 5.429 26.714 1.00 90.38 478 SER A O 1
ATOM 3761 N N . ALA A 1 479 ? -8.614 5.603 24.560 1.00 87.50 479 ALA A N 1
ATOM 3762 C CA . ALA A 1 479 ? -9.889 6.278 24.797 1.00 87.50 479 ALA A CA 1
ATOM 3763 C C . ALA A 1 479 ? -10.866 5.383 25.574 1.00 87.50 479 ALA A C 1
ATOM 3765 O O . ALA A 1 479 ? -11.413 5.812 26.591 1.00 87.50 479 ALA A O 1
ATOM 3766 N N . TRP A 1 480 ? -11.005 4.117 25.168 1.00 92.44 480 TRP A N 1
ATOM 3767 C CA . TRP A 1 480 ? -11.827 3.120 25.858 1.00 92.44 480 TRP A CA 1
ATOM 3768 C C . TRP A 1 480 ? -11.350 2.874 27.299 1.00 92.44 480 TRP A C 1
ATOM 3770 O O . TRP A 1 480 ? -12.129 2.974 28.247 1.00 92.44 480 TRP A O 1
ATOM 3780 N N . PHE A 1 481 ? -10.042 2.690 27.517 1.00 91.56 481 PHE A N 1
ATOM 3781 C CA . PHE A 1 481 ? -9.491 2.607 28.876 1.00 91.56 481 PHE A CA 1
ATOM 3782 C C . PHE A 1 481 ? -9.734 3.897 29.686 1.00 91.56 481 PHE A C 1
ATOM 3784 O O . PHE A 1 481 ? -9.999 3.821 30.888 1.00 91.56 481 PHE A O 1
ATOM 3791 N N . ALA A 1 482 ? -9.693 5.083 29.068 1.00 90.00 482 ALA A N 1
ATOM 3792 C CA . ALA A 1 482 ? -9.937 6.354 29.756 1.00 90.00 482 ALA A CA 1
ATOM 3793 C C . ALA A 1 482 ? -11.374 6.510 30.297 1.00 90.00 482 ALA A C 1
ATOM 3795 O O . ALA A 1 482 ? -11.570 7.269 31.254 1.00 90.00 482 ALA A O 1
ATOM 3796 N N . GLN A 1 483 ? -12.350 5.758 29.769 1.00 86.69 483 GLN A N 1
ATOM 3797 C CA . GLN A 1 483 ? -13.718 5.703 30.306 1.00 86.69 483 GLN A CA 1
ATOM 3798 C C . GLN A 1 483 ? -13.767 5.103 31.721 1.00 86.69 483 GLN A C 1
ATOM 3800 O O . GLN A 1 483 ? -14.585 5.528 32.537 1.00 86.69 483 GLN A O 1
ATOM 3805 N N . LYS A 1 484 ? -12.848 4.175 32.045 1.00 89.81 484 LYS A N 1
ATOM 3806 C CA . LYS A 1 484 ? -12.757 3.452 33.336 1.00 89.81 484 LYS A CA 1
ATOM 3807 C C . LYS A 1 484 ? -13.975 2.573 33.659 1.00 89.81 484 LYS A C 1
ATOM 3809 O O . LYS A 1 484 ? -14.216 2.232 34.821 1.00 89.81 484 LYS A O 1
ATOM 3814 N N . GLU A 1 485 ? -14.717 2.192 32.629 1.00 87.31 485 GLU A N 1
ATOM 3815 C CA . GLU A 1 485 ? -15.881 1.316 32.676 1.00 87.31 485 GLU A CA 1
ATOM 3816 C C . GLU A 1 485 ? -15.954 0.549 31.349 1.00 87.31 485 GLU A C 1
ATOM 3818 O O . GLU A 1 485 ? -16.161 1.145 30.303 1.00 87.31 485 GLU A O 1
ATOM 3823 N N . PHE A 1 486 ? -15.726 -0.767 31.387 1.00 89.62 486 PHE A N 1
ATOM 3824 C CA . PHE A 1 486 ? -15.578 -1.604 30.183 1.00 89.62 486 PHE A CA 1
ATOM 3825 C C . PHE A 1 486 ? -16.902 -2.194 29.661 1.00 89.62 486 PHE A C 1
ATOM 3827 O O . PHE A 1 486 ? -16.893 -3.021 28.755 1.00 89.62 486 PHE A O 1
ATOM 3834 N N . THR A 1 487 ? -18.033 -1.826 30.269 1.00 87.75 487 THR A N 1
ATOM 3835 C CA . THR A 1 487 ? -19.383 -2.173 29.797 1.00 87.75 487 THR A CA 1
ATOM 3836 C C . THR A 1 487 ? -19.886 -1.208 28.728 1.00 87.75 487 THR A C 1
ATOM 3838 O O . THR A 1 487 ? -20.739 -1.592 27.928 1.00 87.75 487 THR A O 1
ATOM 3841 N N . ASP A 1 488 ? -19.347 0.016 28.677 1.00 87.44 488 ASP A N 1
ATOM 3842 C CA . ASP A 1 488 ? -19.452 0.835 27.475 1.00 87.44 488 ASP A CA 1
ATOM 3843 C C . ASP A 1 488 ? -18.532 0.254 26.393 1.00 87.44 488 ASP A C 1
ATOM 3845 O O . ASP A 1 488 ? -17.391 -0.147 26.636 1.00 87.44 488 ASP A O 1
ATOM 3849 N N . THR A 1 489 ? -19.092 0.150 25.196 1.00 90.94 489 THR A N 1
ATOM 3850 C CA . THR A 1 489 ? -18.506 -0.461 24.003 1.00 90.94 489 THR A CA 1
ATOM 3851 C C . THR A 1 489 ? -18.846 0.343 22.744 1.00 90.94 489 THR A C 1
ATOM 3853 O O . THR A 1 489 ? -18.501 -0.083 21.642 1.00 90.94 489 THR A O 1
ATOM 3856 N N . GLU A 1 490 ? -19.490 1.515 22.866 1.00 88.31 490 GLU A N 1
ATOM 3857 C CA . GLU A 1 490 ? -19.894 2.335 21.713 1.00 88.31 490 GLU A CA 1
ATOM 3858 C C . GLU A 1 490 ? -18.678 2.776 20.884 1.00 88.31 490 GLU A C 1
ATOM 3860 O O . GLU A 1 490 ? -18.709 2.712 19.658 1.00 88.31 490 GLU A O 1
ATOM 3865 N N . ILE A 1 491 ? -17.569 3.109 21.554 1.00 86.88 491 ILE A N 1
ATOM 3866 C CA . ILE A 1 491 ? -16.274 3.416 20.926 1.00 86.88 491 ILE A CA 1
ATOM 3867 C C . ILE A 1 491 ? -15.804 2.275 20.009 1.00 86.88 491 ILE A C 1
ATOM 3869 O O . ILE A 1 491 ? -15.334 2.524 18.901 1.00 86.88 491 ILE A O 1
ATOM 3873 N N . LEU A 1 492 ? -15.931 1.023 20.462 1.00 92.19 492 LEU A N 1
ATOM 3874 C CA . LEU A 1 492 ? -15.459 -0.154 19.726 1.00 92.19 492 LEU A CA 1
ATOM 3875 C C . LEU A 1 492 ? -16.381 -0.497 18.549 1.00 92.19 492 LEU A C 1
ATOM 3877 O O . LEU A 1 492 ? -15.895 -0.935 17.508 1.00 92.19 492 LEU A O 1
ATOM 3881 N N . LYS A 1 493 ? -17.687 -0.232 18.695 1.00 91.62 493 LYS A N 1
ATOM 3882 C CA . LYS A 1 493 ? -18.680 -0.328 17.614 1.00 91.62 493 LYS A CA 1
ATOM 3883 C C . LYS A 1 493 ? -18.394 0.698 16.521 1.00 91.62 493 LYS A C 1
ATOM 3885 O O . LYS A 1 493 ? -18.033 0.292 15.425 1.00 91.62 493 LYS A O 1
ATOM 3890 N N . ARG A 1 494 ? -18.380 1.997 16.859 1.00 86.00 494 ARG A N 1
ATOM 3891 C CA . ARG A 1 494 ? -18.045 3.098 15.930 1.00 86.00 494 ARG A CA 1
ATOM 3892 C C . ARG A 1 494 ? -16.714 2.869 15.206 1.00 86.00 494 ARG A C 1
ATOM 3894 O O . ARG A 1 494 ? -16.600 3.137 14.014 1.00 86.00 494 ARG A O 1
ATOM 3901 N N . PHE A 1 495 ? -15.705 2.351 15.912 1.00 90.69 495 PHE A N 1
ATOM 3902 C CA . PHE A 1 495 ? -14.426 1.996 15.299 1.00 90.69 495 PHE A CA 1
ATOM 3903 C C . PHE A 1 495 ? -14.572 0.862 14.274 1.00 90.69 495 PHE A C 1
ATOM 3905 O O . PHE A 1 495 ? -14.086 1.006 13.153 1.00 90.69 495 PHE A O 1
ATOM 3912 N N . GLN A 1 496 ? -15.273 -0.227 14.605 1.00 94.19 496 GLN A N 1
ATOM 3913 C CA . GLN A 1 496 ? -15.516 -1.322 13.663 1.00 94.19 496 GLN A CA 1
ATOM 3914 C C . GLN A 1 496 ? -16.371 -0.880 12.465 1.00 94.19 496 GLN A C 1
ATOM 3916 O O . GLN A 1 496 ? -16.023 -1.215 11.333 1.00 94.19 496 GLN A O 1
ATOM 3921 N N . ASP A 1 497 ? -17.411 -0.073 12.689 1.00 89.50 497 ASP A N 1
ATOM 3922 C CA . ASP A 1 497 ? -18.230 0.522 11.629 1.00 89.50 497 ASP A CA 1
ATOM 3923 C C . ASP A 1 497 ? -17.359 1.351 10.664 1.00 89.50 497 ASP A C 1
ATOM 3925 O O . ASP A 1 497 ? -17.448 1.167 9.451 1.00 89.50 497 ASP A O 1
ATOM 3929 N N . SER A 1 498 ? -16.423 2.166 11.175 1.00 87.00 498 SER A N 1
ATOM 3930 C CA . SER A 1 498 ? -15.492 2.940 10.330 1.00 87.00 498 SER A CA 1
ATOM 3931 C C . SER A 1 498 ? -14.577 2.059 9.463 1.00 87.00 498 SER A C 1
ATOM 3933 O O . SER A 1 498 ? -14.357 2.362 8.291 1.00 87.00 498 SER A O 1
ATOM 3935 N N . LEU A 1 499 ? -14.099 0.927 10.000 1.00 86.38 499 LEU A N 1
ATOM 3936 C CA . LEU A 1 499 ? -13.267 -0.036 9.263 1.00 86.38 499 LEU A CA 1
ATOM 3937 C C . LEU A 1 499 ? -14.075 -0.804 8.206 1.00 86.38 499 LEU A C 1
ATOM 3939 O O . LEU A 1 499 ? -13.546 -1.164 7.152 1.00 86.38 499 LEU A O 1
ATOM 3943 N N . LYS A 1 500 ? -15.359 -1.057 8.478 1.00 86.88 500 LYS A N 1
ATOM 3944 C CA . LYS A 1 500 ? -16.293 -1.643 7.516 1.00 86.88 500 LYS A CA 1
ATOM 3945 C C . LYS A 1 500 ? -16.583 -0.665 6.377 1.00 86.88 500 LYS A C 1
ATOM 3947 O O . LYS A 1 500 ? -16.410 -1.041 5.220 1.00 86.88 500 LYS A O 1
ATOM 3952 N N . GLU A 1 501 ? -16.976 0.571 6.687 1.00 81.50 501 GLU A N 1
ATOM 3953 C CA . GLU A 1 501 ? -17.273 1.589 5.673 1.00 81.50 501 GLU A CA 1
ATOM 3954 C C . GLU A 1 501 ? -16.084 1.817 4.735 1.00 81.50 501 GLU A C 1
ATOM 3956 O O . GLU A 1 501 ? -16.257 1.922 3.526 1.00 81.50 501 GLU A O 1
ATOM 3961 N N . GLU A 1 502 ? -14.863 1.863 5.262 1.00 72.50 502 GLU A N 1
ATOM 3962 C CA . GLU A 1 502 ? -13.660 2.050 4.452 1.00 72.50 502 GLU A CA 1
ATOM 3963 C C . GLU A 1 502 ? -13.385 0.875 3.499 1.00 72.50 502 GLU A C 1
ATOM 3965 O O . GLU A 1 502 ? -13.039 1.085 2.331 1.00 72.50 502 GLU A O 1
ATOM 3970 N N . LYS A 1 503 ? -13.614 -0.360 3.967 1.00 73.44 503 LYS A N 1
ATOM 3971 C CA . LYS A 1 503 ? -13.550 -1.574 3.141 1.00 73.44 503 LYS A CA 1
ATOM 3972 C C . LYS A 1 503 ? -14.617 -1.554 2.039 1.00 73.44 503 LYS A C 1
ATOM 3974 O O . LYS A 1 503 ? -14.313 -1.906 0.901 1.00 73.44 503 LYS A O 1
ATOM 3979 N N . GLU A 1 504 ? -15.836 -1.114 2.356 1.00 72.44 504 GLU A N 1
ATOM 3980 C CA . GLU A 1 504 ? -16.961 -0.995 1.413 1.00 72.44 504 GLU A CA 1
ATOM 3981 C C . GLU A 1 504 ? -16.772 0.146 0.395 1.00 72.44 504 GLU A C 1
ATOM 3983 O O . GLU A 1 504 ? -17.163 0.004 -0.762 1.00 72.44 504 GLU A O 1
ATOM 3988 N N . ARG A 1 505 ? -16.098 1.240 0.776 1.00 65.00 505 ARG A N 1
ATOM 3989 C CA . ARG A 1 505 ? -15.707 2.348 -0.120 1.00 65.00 505 ARG A CA 1
ATOM 3990 C C . ARG A 1 505 ? -14.608 1.970 -1.128 1.00 65.00 505 ARG A C 1
ATOM 3992 O O . ARG A 1 505 ? -14.284 2.783 -1.988 1.00 65.00 505 ARG A O 1
ATOM 3999 N N . GLY A 1 506 ? -14.013 0.776 -1.035 1.00 53.28 506 GLY A N 1
ATOM 4000 C CA . GLY A 1 506 ? -13.029 0.276 -2.008 1.00 53.28 506 GLY A CA 1
ATOM 4001 C C . GLY A 1 506 ? -11.675 0.999 -1.995 1.00 53.28 506 GLY A C 1
ATOM 4002 O O . GLY A 1 506 ? -10.905 0.869 -2.944 1.00 53.28 506 GLY A O 1
ATOM 4003 N N . VAL A 1 507 ? -11.360 1.737 -0.924 1.00 44.91 507 VAL A N 1
ATOM 4004 C CA . VAL A 1 507 ? -10.195 2.645 -0.829 1.00 44.91 507 VAL A CA 1
ATOM 4005 C C . VAL A 1 507 ? -8.848 1.929 -1.047 1.00 44.91 507 VAL A C 1
ATOM 4007 O O . VAL A 1 507 ? -7.895 2.532 -1.529 1.00 44.91 507 VAL A O 1
ATOM 4010 N N . GLY A 1 508 ? -8.782 0.617 -0.795 1.00 39.94 508 GLY A N 1
ATOM 4011 C CA . GLY A 1 508 ? -7.605 -0.220 -1.057 1.00 39.94 508 GLY A CA 1
ATOM 4012 C C . GLY A 1 508 ? -7.439 -0.753 -2.491 1.00 39.94 508 GLY A C 1
ATOM 4013 O O . GLY A 1 508 ? -6.562 -1.589 -2.691 1.00 39.94 508 GLY A O 1
ATOM 4014 N N . LEU A 1 509 ? -8.264 -0.341 -3.465 1.00 36.97 509 LEU A N 1
ATOM 4015 C CA . LEU A 1 509 ? -8.197 -0.819 -4.862 1.00 36.97 509 LEU A CA 1
ATOM 4016 C C . LEU A 1 509 ? -7.605 0.194 -5.860 1.00 36.97 509 LEU A C 1
ATOM 4018 O O . LEU A 1 509 ? -7.326 -0.180 -6.992 1.00 36.97 509 LEU A O 1
ATOM 4022 N N . ALA A 1 510 ? -7.413 1.460 -5.468 1.00 33.25 510 ALA A N 1
ATOM 4023 C CA . ALA A 1 510 ? -6.909 2.512 -6.364 1.00 33.25 510 ALA A CA 1
ATOM 4024 C C . ALA A 1 510 ? -5.412 2.845 -6.177 1.00 33.25 510 ALA A C 1
ATOM 4026 O O . ALA A 1 510 ? -4.801 3.427 -7.068 1.00 33.25 510 ALA A O 1
ATOM 4027 N N . GLU A 1 511 ? -4.794 2.466 -5.052 1.00 42.19 511 GLU A N 1
ATOM 4028 C CA . GLU A 1 511 ? -3.355 2.671 -4.800 1.00 42.19 511 GLU A CA 1
ATOM 4029 C C . GLU A 1 511 ? -2.518 1.408 -5.102 1.00 42.19 511 GLU A C 1
ATOM 4031 O O . GLU A 1 511 ? -1.675 0.987 -4.307 1.00 42.19 511 GLU A O 1
ATOM 4036 N N . GLU A 1 512 ? -2.716 0.793 -6.276 1.00 42.91 512 GLU A N 1
ATOM 4037 C CA . GLU A 1 512 ? -2.050 -0.468 -6.655 1.00 42.91 512 GLU A CA 1
ATOM 4038 C C . GLU A 1 512 ? -0.508 -0.417 -6.636 1.00 42.91 512 GLU A C 1
ATOM 4040 O O . GLU A 1 512 ? 0.124 -1.464 -6.528 1.00 42.91 512 GLU A O 1
ATOM 4045 N N . ASP A 1 513 ? 0.135 0.754 -6.643 1.00 39.41 513 ASP A N 1
ATOM 4046 C CA . ASP A 1 513 ? 1.605 0.890 -6.578 1.00 39.41 513 ASP A CA 1
ATOM 4047 C C . ASP A 1 513 ? 2.161 1.321 -5.204 1.00 39.41 513 ASP A C 1
ATOM 4049 O O . ASP A 1 513 ? 3.380 1.360 -5.024 1.00 39.41 513 ASP A O 1
ATOM 4053 N N . ARG A 1 514 ? 1.314 1.605 -4.202 1.00 46.62 514 ARG A N 1
ATOM 4054 C CA . ARG A 1 514 ? 1.775 1.914 -2.835 1.00 46.62 514 ARG A CA 1
ATOM 4055 C C . ARG A 1 514 ? 1.608 0.709 -1.920 1.00 46.62 514 ARG A C 1
ATOM 4057 O O . ARG A 1 514 ? 0.519 0.375 -1.467 1.00 46.62 514 ARG A O 1
ATOM 4064 N N . GLU A 1 515 ? 2.718 0.045 -1.624 1.00 49.50 515 GLU A N 1
ATOM 4065 C CA . GLU A 1 515 ? 2.817 -0.759 -0.409 1.00 49.50 515 GLU A CA 1
ATOM 4066 C C . GLU A 1 515 ? 2.957 0.219 0.769 1.00 49.50 515 GLU A C 1
ATOM 4068 O O . GLU A 1 515 ? 3.992 0.867 0.910 1.00 49.50 515 GLU A O 1
ATOM 4073 N N . GLU A 1 516 ? 1.927 0.377 1.610 1.00 55.50 516 GLU A N 1
ATOM 4074 C CA . GLU A 1 516 ? 2.112 1.130 2.854 1.00 55.50 516 GLU A CA 1
ATOM 4075 C C . GLU A 1 516 ? 2.984 0.306 3.815 1.00 55.50 516 GLU A C 1
ATOM 4077 O O . GLU A 1 516 ? 2.755 -0.880 4.065 1.00 55.50 516 GLU A O 1
ATOM 4082 N N . TYR A 1 517 ? 4.078 0.911 4.276 1.00 60.12 517 TYR A N 1
ATOM 4083 C CA . TYR A 1 517 ? 5.251 0.147 4.693 1.00 60.12 517 TYR A CA 1
ATOM 4084 C C . TYR A 1 517 ? 5.203 -0.332 6.148 1.00 60.12 517 TYR A C 1
ATOM 4086 O O . TYR A 1 517 ? 5.839 0.234 7.037 1.00 60.12 517 TYR A O 1
ATOM 4094 N N . LEU A 1 518 ? 4.490 -1.438 6.365 1.00 65.06 518 LEU A N 1
ATOM 4095 C CA . LEU A 1 518 ? 4.460 -2.174 7.628 1.00 65.06 518 LEU A CA 1
ATOM 4096 C C . LEU A 1 518 ? 5.845 -2.703 8.046 1.00 65.06 518 LEU A C 1
ATOM 4098 O O . LEU A 1 518 ? 6.474 -3.487 7.332 1.00 65.06 518 LEU A O 1
ATOM 4102 N N . GLY A 1 519 ? 6.269 -2.353 9.262 1.00 62.12 519 GLY A N 1
ATOM 4103 C CA . GLY A 1 519 ? 7.457 -2.898 9.918 1.00 62.12 519 GLY A CA 1
ATOM 4104 C C . GLY A 1 519 ? 8.183 -1.864 10.778 1.00 62.12 519 GLY A C 1
ATOM 4105 O O . GLY A 1 519 ? 7.711 -0.748 10.984 1.00 62.12 519 GLY A O 1
ATOM 4106 N N . MET A 1 520 ? 9.373 -2.224 11.260 1.00 75.50 520 MET A N 1
ATOM 4107 C CA . MET A 1 520 ? 10.356 -1.232 11.701 1.00 75.50 520 MET A CA 1
ATOM 4108 C C . MET A 1 520 ? 11.015 -0.577 10.479 1.00 75.50 520 MET A C 1
ATOM 4110 O O . MET A 1 520 ? 11.094 -1.182 9.406 1.00 75.50 520 MET A O 1
ATOM 4114 N N . SER A 1 521 ? 11.541 0.635 10.654 1.00 84.81 521 SER A N 1
ATOM 4115 C CA . SER A 1 521 ? 12.266 1.359 9.606 1.00 84.81 521 SER A CA 1
ATOM 4116 C C . SER A 1 521 ? 13.317 0.473 8.928 1.00 84.81 521 SER A C 1
ATOM 4118 O O . SER A 1 521 ? 14.190 -0.092 9.599 1.00 84.81 521 SER A O 1
ATOM 4120 N N . LEU A 1 522 ? 13.299 0.385 7.595 1.00 90.19 522 LEU A N 1
ATOM 4121 C CA . LEU A 1 522 ? 14.328 -0.350 6.848 1.00 90.19 522 LEU A CA 1
ATOM 4122 C C . LEU A 1 522 ? 15.718 0.257 7.066 1.00 90.19 522 LEU A C 1
ATOM 4124 O O . LEU A 1 522 ? 16.720 -0.458 7.048 1.00 90.19 522 LEU A O 1
ATOM 4128 N N . ARG A 1 523 ? 15.790 1.565 7.337 1.00 92.38 523 ARG A N 1
ATOM 4129 C CA . ARG A 1 523 ? 17.038 2.237 7.723 1.00 92.38 523 ARG A CA 1
ATOM 4130 C C . ARG A 1 523 ? 17.534 1.733 9.080 1.00 92.38 523 ARG A C 1
ATOM 4132 O O . ARG A 1 523 ? 18.732 1.502 9.229 1.00 92.38 523 ARG A O 1
ATOM 4139 N N . GLU A 1 524 ? 16.645 1.518 10.052 1.00 91.50 524 GLU A N 1
ATOM 4140 C CA . GLU A 1 524 ? 17.008 0.906 11.341 1.00 91.50 524 GLU A CA 1
ATOM 4141 C C . GLU A 1 524 ? 17.463 -0.545 11.156 1.00 91.50 524 GLU A C 1
ATOM 4143 O O . GLU A 1 524 ? 18.551 -0.885 11.619 1.00 91.50 524 GLU A O 1
ATOM 4148 N N . LEU A 1 525 ? 16.716 -1.358 10.396 1.00 92.88 525 LEU A N 1
ATOM 4149 C CA . LEU A 1 525 ? 17.074 -2.748 10.080 1.00 92.88 525 LEU A CA 1
ATOM 4150 C C . LEU A 1 525 ? 18.483 -2.838 9.463 1.00 92.88 525 LEU A C 1
ATOM 4152 O O . LEU A 1 525 ? 19.332 -3.591 9.945 1.00 92.88 525 LEU A O 1
ATOM 4156 N N . VAL A 1 526 ? 18.766 -2.012 8.449 1.00 95.12 526 VAL A N 1
ATOM 4157 C CA . VAL A 1 526 ? 20.072 -1.956 7.773 1.00 95.12 526 VAL A CA 1
ATOM 4158 C C . VAL A 1 526 ? 21.181 -1.423 8.685 1.00 95.12 526 VAL A C 1
ATOM 4160 O O . VAL A 1 526 ? 22.293 -1.946 8.653 1.00 95.12 526 VAL A O 1
ATOM 4163 N N . ARG A 1 527 ? 20.937 -0.410 9.522 1.00 92.69 527 ARG A N 1
ATOM 4164 C CA . ARG A 1 527 ? 21.961 0.116 10.448 1.00 92.69 527 ARG A CA 1
ATOM 4165 C C . ARG A 1 527 ? 22.312 -0.880 11.556 1.00 92.69 527 ARG A C 1
ATOM 4167 O O . ARG A 1 527 ? 23.480 -0.966 11.960 1.00 92.69 527 ARG A O 1
ATOM 4174 N N . GLU A 1 528 ? 21.307 -1.600 12.045 1.00 92.12 528 GLU A N 1
ATOM 4175 C CA . GLU A 1 528 ? 21.413 -2.560 13.139 1.00 92.12 528 GLU A CA 1
ATOM 4176 C C . GLU A 1 528 ? 22.063 -3.874 12.678 1.00 92.12 528 GLU A C 1
ATOM 4178 O O . GLU A 1 528 ? 23.100 -4.257 13.222 1.00 92.12 528 GLU A O 1
ATOM 4183 N N . PHE A 1 529 ? 21.541 -4.511 11.624 1.00 93.88 529 PHE A N 1
ATOM 4184 C CA . PHE A 1 529 ? 22.036 -5.804 11.128 1.00 93.88 529 PHE A CA 1
ATOM 4185 C C . PHE A 1 529 ? 23.108 -5.685 10.030 1.00 93.88 529 PHE A C 1
ATOM 4187 O O . PHE A 1 529 ? 23.930 -6.591 9.867 1.00 93.88 529 PHE A O 1
ATOM 4194 N N . ARG A 1 530 ? 23.184 -4.566 9.296 1.00 95.69 530 ARG A N 1
ATOM 4195 C CA . ARG A 1 530 ? 24.222 -4.293 8.275 1.00 95.69 530 ARG A CA 1
ATOM 4196 C C . ARG A 1 530 ? 24.250 -5.399 7.216 1.00 95.69 530 ARG A C 1
ATOM 4198 O O . ARG A 1 530 ? 23.203 -5.791 6.708 1.00 95.69 530 ARG A O 1
ATOM 4205 N N . TRP A 1 531 ? 25.423 -5.970 6.936 1.00 94.62 531 TRP A N 1
ATOM 4206 C CA . TRP A 1 531 ? 25.600 -7.158 6.094 1.00 94.62 531 TRP A CA 1
ATOM 4207 C C . TRP A 1 531 ? 24.728 -8.364 6.500 1.00 94.62 531 TRP A C 1
ATOM 4209 O O . TRP A 1 531 ? 24.371 -9.167 5.641 1.00 94.62 531 TRP A O 1
ATOM 4219 N N . GLN A 1 532 ? 24.334 -8.488 7.773 1.00 96.06 532 GLN A N 1
ATOM 4220 C CA . GLN A 1 532 ? 23.457 -9.569 8.238 1.00 96.06 532 GLN A CA 1
ATOM 4221 C C . GLN A 1 532 ? 22.005 -9.386 7.762 1.00 96.06 532 GLN A C 1
ATOM 4223 O O . GLN A 1 532 ? 21.263 -10.362 7.740 1.00 96.06 532 GLN A O 1
ATOM 4228 N N . THR A 1 533 ? 21.613 -8.193 7.296 1.00 97.06 533 THR A N 1
ATOM 4229 C CA . THR A 1 533 ? 20.315 -7.963 6.631 1.00 97.06 533 THR A CA 1
ATOM 4230 C C . THR A 1 533 ? 20.199 -8.820 5.369 1.00 97.06 533 THR A C 1
ATOM 4232 O O . THR A 1 533 ? 19.218 -9.537 5.199 1.00 97.06 533 THR A O 1
ATOM 4235 N N . LEU A 1 534 ? 21.245 -8.840 4.528 1.00 97.56 534 LEU A N 1
ATOM 4236 C CA . LEU A 1 534 ? 21.291 -9.710 3.349 1.00 97.56 534 LEU A CA 1
ATOM 4237 C C . LEU A 1 534 ? 21.375 -11.196 3.732 1.00 97.56 534 LEU A C 1
ATOM 4239 O O . LEU A 1 534 ? 20.781 -12.023 3.051 1.00 97.56 534 LEU A O 1
ATOM 4243 N N . VAL A 1 535 ? 22.050 -11.548 4.834 1.00 97.19 535 VAL A N 1
ATOM 4244 C CA . VAL A 1 535 ? 22.053 -12.932 5.354 1.00 97.19 535 VAL A CA 1
ATOM 4245 C C . VAL A 1 535 ? 20.640 -13.379 5.735 1.00 97.19 535 VAL A C 1
ATOM 4247 O O . VAL A 1 535 ? 20.233 -14.474 5.362 1.00 97.19 535 VAL A O 1
ATOM 4250 N N . LEU A 1 536 ? 19.878 -12.539 6.439 1.00 97.44 536 LEU A N 1
ATOM 4251 C CA . LEU A 1 536 ? 18.497 -12.832 6.827 1.00 97.44 536 LEU A CA 1
ATOM 4252 C C . LEU A 1 536 ? 17.562 -12.901 5.611 1.00 97.44 536 LEU A C 1
ATOM 4254 O O . LEU A 1 536 ? 16.759 -13.826 5.523 1.00 97.44 536 LEU A O 1
ATOM 4258 N N . PHE A 1 537 ? 17.713 -11.997 4.640 1.00 97.81 537 PHE A N 1
ATOM 4259 C CA . PHE A 1 537 ? 16.967 -12.021 3.377 1.00 97.81 537 PHE A CA 1
ATOM 4260 C C . PHE A 1 537 ? 17.243 -13.305 2.577 1.00 97.81 537 PHE A C 1
ATOM 4262 O O . PHE A 1 537 ? 16.321 -14.048 2.238 1.00 97.81 537 PHE A O 1
ATOM 4269 N N . LYS A 1 538 ? 18.527 -13.641 2.377 1.00 97.88 538 LYS A N 1
ATOM 4270 C CA . LYS A 1 538 ? 18.957 -14.912 1.773 1.00 97.88 538 LYS A CA 1
ATOM 4271 C C . LYS A 1 538 ? 18.479 -16.130 2.557 1.00 97.88 538 LYS A C 1
ATOM 4273 O O . LYS A 1 538 ? 18.265 -17.172 1.950 1.00 97.88 538 LYS A O 1
ATOM 4278 N N . CYS A 1 539 ? 18.306 -16.018 3.872 1.00 97.44 539 CYS A N 1
ATOM 4279 C CA . CYS A 1 539 ? 17.773 -17.086 4.710 1.00 97.44 539 CYS A CA 1
ATOM 4280 C C . CYS A 1 539 ? 16.273 -17.306 4.471 1.00 97.44 539 CYS A C 1
ATOM 4282 O O . CYS A 1 539 ? 15.882 -18.449 4.259 1.00 97.44 539 CYS A O 1
ATOM 4284 N N . CYS A 1 540 ? 15.465 -16.244 4.380 1.00 96.75 540 CYS A N 1
ATOM 4285 C CA . CYS A 1 540 ? 14.031 -16.342 4.065 1.00 96.75 540 CYS A CA 1
ATOM 4286 C C . CYS A 1 540 ? 13.788 -17.089 2.743 1.00 96.75 540 CYS A C 1
ATOM 4288 O O . CYS A 1 540 ? 12.974 -18.008 2.678 1.00 96.75 540 CYS A O 1
ATOM 4290 N N . LEU A 1 541 ? 14.564 -16.752 1.708 1.00 97.69 541 LEU A N 1
ATOM 4291 C CA . LEU A 1 541 ? 14.489 -17.385 0.387 1.00 97.69 541 LEU A CA 1
ATOM 4292 C C . LEU A 1 541 ? 14.929 -18.864 0.368 1.00 97.69 541 LEU A C 1
ATOM 4294 O O . LEU A 1 541 ? 14.556 -19.591 -0.550 1.00 97.69 541 LEU A O 1
ATOM 4298 N N . LEU A 1 542 ? 15.675 -19.345 1.371 1.00 97.62 542 LEU A N 1
ATOM 4299 C CA . LEU A 1 542 ? 15.984 -20.776 1.527 1.00 97.62 542 LEU A CA 1
ATOM 4300 C C . LEU A 1 542 ? 14.882 -21.564 2.258 1.00 97.62 542 LEU A C 1
ATOM 4302 O O . LEU A 1 542 ? 14.981 -22.786 2.332 1.00 97.62 542 LEU A O 1
ATOM 4306 N N . GLN A 1 543 ? 13.855 -20.891 2.793 1.00 96.25 543 GLN A N 1
ATOM 4307 C CA . GLN A 1 543 ? 12.751 -21.484 3.560 1.00 96.25 543 GLN A CA 1
ATOM 4308 C C . GLN A 1 543 ? 13.185 -22.489 4.665 1.00 96.25 543 GLN A C 1
ATOM 4310 O O . GLN A 1 543 ? 12.733 -23.634 4.651 1.00 96.25 543 GLN A O 1
ATOM 4315 N N . PRO A 1 544 ? 14.039 -22.116 5.640 1.00 96.12 544 PRO A N 1
ATOM 4316 C CA . PRO A 1 544 ? 14.309 -22.931 6.827 1.00 96.12 544 PRO A CA 1
ATOM 4317 C C . PRO A 1 544 ? 13.304 -22.643 7.963 1.00 96.12 544 PRO A C 1
ATOM 4319 O O . PRO A 1 544 ? 12.382 -21.837 7.814 1.00 96.12 544 PRO A O 1
ATOM 4322 N N . LYS A 1 545 ? 13.488 -23.270 9.130 1.00 95.62 545 LYS A N 1
ATOM 4323 C CA . LYS A 1 545 ? 12.775 -22.936 10.375 1.00 95.62 545 LYS A CA 1
ATOM 4324 C C . LYS A 1 545 ? 13.435 -21.732 11.059 1.00 95.62 545 LYS A C 1
ATOM 4326 O O . LYS A 1 545 ? 14.382 -21.894 11.837 1.00 95.62 545 LYS A O 1
ATOM 4331 N N . MET A 1 546 ? 12.959 -20.524 10.742 1.00 96.50 546 MET A N 1
ATOM 4332 C CA . MET A 1 546 ? 13.436 -19.254 11.302 1.00 96.50 546 MET A CA 1
ATOM 4333 C C . MET A 1 546 ? 12.644 -18.865 12.551 1.00 96.50 546 MET A C 1
ATOM 4335 O O . MET A 1 546 ? 11.444 -18.597 12.485 1.00 96.50 546 MET A O 1
ATOM 4339 N N . LEU A 1 547 ? 13.339 -18.793 13.684 1.00 95.19 547 LEU A N 1
ATOM 4340 C CA . LEU A 1 547 ? 12.765 -18.421 14.973 1.00 95.19 547 LEU A CA 1
ATOM 4341 C C . LEU A 1 547 ? 13.355 -17.098 15.458 1.00 95.19 547 LEU A C 1
ATOM 4343 O O . LEU A 1 547 ? 14.560 -16.991 15.691 1.00 95.19 547 LEU A O 1
ATOM 4347 N N . PHE A 1 548 ? 12.494 -16.113 15.661 1.00 95.69 548 PHE A N 1
ATOM 4348 C CA . PHE A 1 548 ? 12.828 -14.824 16.245 1.00 95.69 548 PHE A CA 1
ATOM 4349 C C . PHE A 1 548 ? 12.441 -14.833 17.727 1.00 95.69 548 PHE A C 1
ATOM 4351 O O . PHE A 1 548 ? 11.345 -15.251 18.100 1.00 95.69 548 PHE A O 1
ATOM 4358 N N . PHE A 1 549 ? 13.345 -14.374 18.585 1.00 94.56 549 PHE A N 1
ATOM 4359 C CA . PHE A 1 549 ? 13.117 -14.220 20.017 1.00 94.56 549 PHE A CA 1
ATOM 4360 C C . PHE A 1 549 ? 13.376 -12.773 20.431 1.00 94.56 549 PHE A C 1
ATOM 4362 O O . PHE A 1 549 ? 14.358 -12.174 19.993 1.00 94.56 549 PHE A O 1
ATOM 4369 N N . GLY A 1 550 ? 12.543 -12.223 21.310 1.00 91.75 550 GLY A N 1
ATOM 4370 C CA . GLY A 1 550 ? 12.827 -10.948 21.962 1.00 91.75 550 GLY A CA 1
ATOM 4371 C C . GLY A 1 550 ? 11.768 -10.554 22.983 1.00 91.75 550 GLY A C 1
ATOM 4372 O O . GLY A 1 550 ? 10.602 -10.909 22.846 1.00 91.75 550 GLY A O 1
ATOM 4373 N N . SER A 1 551 ? 12.174 -9.782 23.985 1.00 88.25 551 SER A N 1
ATOM 4374 C CA . SER A 1 551 ? 11.359 -9.357 25.130 1.00 88.25 551 SER A CA 1
ATOM 4375 C C . SER A 1 551 ? 10.213 -8.388 24.809 1.00 88.25 551 SER A C 1
ATOM 4377 O O . SER A 1 551 ? 9.303 -8.239 25.620 1.00 88.25 551 SER A O 1
ATOM 4379 N N . ARG A 1 552 ? 10.247 -7.712 23.650 1.00 89.25 552 ARG A N 1
ATOM 4380 C CA . ARG A 1 552 ? 9.239 -6.723 23.222 1.00 89.25 552 ARG A CA 1
ATOM 4381 C C . ARG A 1 552 ? 8.472 -7.225 22.002 1.00 89.25 552 ARG A C 1
ATOM 4383 O O . ARG A 1 552 ? 9.054 -7.315 20.918 1.00 89.25 552 ARG A O 1
ATOM 4390 N N . CYS A 1 553 ? 7.179 -7.503 22.175 1.00 91.38 553 CYS A N 1
ATOM 4391 C CA . CYS A 1 553 ? 6.341 -8.131 21.155 1.00 91.38 553 CYS A CA 1
ATOM 4392 C C . CYS A 1 553 ? 6.191 -7.262 19.897 1.00 91.38 553 CYS A C 1
ATOM 4394 O O . CYS A 1 553 ? 6.375 -7.766 18.787 1.00 91.38 553 CYS A O 1
ATOM 4396 N N . GLU A 1 554 ? 5.971 -5.951 20.050 1.00 91.31 554 GLU A N 1
ATOM 4397 C CA . GLU A 1 554 ? 5.852 -5.041 18.902 1.00 91.31 554 GLU A CA 1
ATOM 4398 C C . GLU A 1 554 ? 7.121 -5.070 18.030 1.00 91.31 554 GLU A C 1
ATOM 4400 O O . GLU A 1 554 ? 7.048 -5.344 16.833 1.00 91.31 554 GLU A O 1
ATOM 4405 N N . ARG A 1 555 ? 8.308 -4.891 18.634 1.00 89.69 555 ARG A N 1
ATOM 4406 C CA . ARG A 1 555 ? 9.603 -4.918 17.920 1.00 89.69 555 ARG A CA 1
ATOM 4407 C C . ARG A 1 555 ? 9.838 -6.255 17.213 1.00 89.69 555 ARG A C 1
ATOM 4409 O O . ARG A 1 555 ? 10.316 -6.274 16.081 1.00 89.69 555 ARG A O 1
ATOM 4416 N N . LEU A 1 556 ? 9.519 -7.353 17.893 1.00 92.31 556 LEU A N 1
ATOM 4417 C CA . LEU A 1 556 ? 9.653 -8.719 17.396 1.00 92.31 556 LEU A CA 1
ATOM 4418 C C . LEU A 1 556 ? 8.821 -8.947 16.126 1.00 92.31 556 LEU A C 1
ATOM 4420 O O . LEU A 1 556 ? 9.345 -9.462 15.137 1.00 92.31 556 LEU A O 1
ATOM 4424 N N . CYS A 1 557 ? 7.560 -8.516 16.123 1.00 93.88 557 CYS A N 1
ATOM 4425 C CA . CYS A 1 557 ? 6.686 -8.597 14.952 1.00 93.88 557 CYS A CA 1
ATOM 4426 C C . CYS A 1 557 ? 7.166 -7.667 13.829 1.00 93.88 557 CYS A C 1
ATOM 4428 O O . CYS A 1 557 ? 7.333 -8.089 12.685 1.00 93.88 557 CYS A O 1
ATOM 4430 N N . MET A 1 558 ? 7.432 -6.402 14.167 1.00 91.00 558 MET A N 1
ATOM 4431 C CA . MET A 1 558 ? 7.829 -5.357 13.221 1.00 91.00 558 MET A CA 1
ATOM 4432 C C . MET A 1 558 ? 9.116 -5.697 12.463 1.00 91.00 558 MET A C 1
ATOM 4434 O O . MET A 1 558 ? 9.188 -5.443 11.265 1.00 91.00 558 MET A O 1
ATOM 4438 N N . MET A 1 559 ? 10.099 -6.324 13.116 1.00 92.06 559 MET A N 1
ATOM 4439 C CA . MET A 1 559 ? 11.343 -6.773 12.478 1.00 92.06 559 MET A CA 1
ATOM 4440 C C . MET A 1 559 ? 11.101 -7.848 11.404 1.00 92.06 559 MET A C 1
ATOM 4442 O O . MET A 1 559 ? 11.686 -7.781 10.321 1.00 92.06 559 MET A O 1
ATOM 4446 N N . GLN A 1 560 ? 10.197 -8.799 11.666 1.00 94.88 560 GLN A N 1
ATOM 4447 C CA . GLN A 1 560 ? 9.833 -9.844 10.703 1.00 94.88 560 GLN A CA 1
ATOM 4448 C C . GLN A 1 560 ? 9.090 -9.264 9.492 1.00 94.88 560 GLN A C 1
ATOM 4450 O O . GLN A 1 560 ? 9.431 -9.608 8.361 1.00 94.88 560 GLN A O 1
ATOM 4455 N N . PHE A 1 561 ? 8.139 -8.344 9.708 1.00 93.50 561 PHE A N 1
ATOM 4456 C CA . PHE A 1 561 ? 7.451 -7.648 8.613 1.00 93.50 561 PHE A CA 1
ATOM 4457 C C . PHE A 1 561 ? 8.416 -6.834 7.742 1.00 93.50 561 PHE A C 1
ATOM 4459 O O . PHE A 1 561 ? 8.387 -6.978 6.520 1.00 93.50 561 PHE A O 1
ATOM 4466 N N . SER A 1 562 ? 9.344 -6.078 8.344 1.00 91.81 562 SER A N 1
ATOM 4467 C CA . SER A 1 562 ? 10.395 -5.369 7.599 1.00 91.81 562 SER A CA 1
ATOM 4468 C C . SER A 1 562 ? 11.196 -6.308 6.704 1.00 91.81 562 SER A C 1
ATOM 4470 O O . SER A 1 562 ? 11.434 -5.984 5.541 1.00 91.81 562 SER A O 1
ATOM 4472 N N . LEU A 1 563 ? 11.589 -7.471 7.232 1.00 94.19 563 LEU A N 1
ATOM 4473 C CA . LEU A 1 563 ? 12.403 -8.455 6.526 1.00 94.19 563 LEU A CA 1
ATOM 4474 C C . LEU A 1 563 ? 11.676 -9.060 5.314 1.00 94.19 563 LEU A C 1
ATOM 4476 O O . LEU A 1 563 ? 12.283 -9.160 4.248 1.00 94.19 563 LEU A O 1
ATOM 4480 N N . ILE A 1 564 ? 10.390 -9.411 5.439 1.00 94.19 564 ILE A N 1
ATOM 4481 C CA . ILE A 1 564 ? 9.607 -9.909 4.293 1.00 94.19 564 ILE A CA 1
ATOM 4482 C C . ILE A 1 564 ? 9.185 -8.789 3.322 1.00 94.19 564 ILE A C 1
ATOM 4484 O O . ILE A 1 564 ? 9.037 -9.063 2.134 1.00 94.19 564 ILE A O 1
ATOM 4488 N N . SER A 1 565 ? 9.105 -7.524 3.766 1.00 91.81 565 SER A N 1
ATOM 4489 C CA . SER A 1 565 ? 8.863 -6.351 2.893 1.00 91.81 565 SER A CA 1
ATOM 4490 C C . SER A 1 565 ? 10.021 -6.014 1.936 1.00 91.81 565 SER A C 1
ATOM 4492 O O . SER A 1 565 ? 9.907 -5.096 1.127 1.00 91.81 565 SER A O 1
ATOM 4494 N N . LEU A 1 566 ? 11.144 -6.738 2.023 1.00 93.75 566 LEU A N 1
ATOM 4495 C CA . LEU A 1 566 ? 12.245 -6.667 1.056 1.00 93.75 566 LEU A CA 1
ATOM 4496 C C . LEU A 1 566 ? 12.031 -7.588 -0.160 1.00 93.75 566 LEU A C 1
ATOM 4498 O O . LEU A 1 566 ? 12.815 -7.522 -1.104 1.00 93.75 566 LEU A O 1
ATOM 4502 N N . ILE A 1 567 ? 11.011 -8.458 -0.148 1.00 94.44 567 ILE A N 1
ATOM 4503 C CA . ILE A 1 567 ? 10.628 -9.307 -1.286 1.00 94.44 567 ILE A CA 1
ATOM 4504 C C . ILE A 1 567 ? 9.446 -8.617 -2.001 1.00 94.44 567 ILE A C 1
ATOM 4506 O O . ILE A 1 567 ? 8.343 -8.613 -1.446 1.00 94.44 567 ILE A O 1
ATOM 4510 N N . PRO A 1 568 ? 9.637 -8.031 -3.203 1.00 91.44 568 PRO A N 1
ATOM 4511 C CA . PRO A 1 568 ? 8.619 -7.207 -3.864 1.00 91.44 568 PRO A CA 1
ATOM 4512 C C . PRO A 1 568 ? 7.287 -7.940 -4.050 1.00 91.44 568 PRO A C 1
ATOM 4514 O O . PRO A 1 568 ? 7.266 -9.055 -4.577 1.00 91.44 568 PRO A O 1
ATOM 4517 N N . GLY A 1 569 ? 6.179 -7.329 -3.618 1.00 87.44 569 GLY A N 1
ATOM 4518 C CA . GLY A 1 569 ? 4.831 -7.889 -3.739 1.00 87.44 569 GLY A CA 1
ATOM 4519 C C . GLY A 1 569 ? 4.481 -9.004 -2.745 1.00 87.44 569 GLY A C 1
ATOM 4520 O O . GLY A 1 569 ? 3.340 -9.473 -2.755 1.00 87.44 569 GLY A O 1
ATOM 4521 N N . LEU A 1 570 ? 5.399 -9.444 -1.871 1.00 92.31 570 LEU A N 1
ATOM 4522 C CA . LEU A 1 570 ? 5.138 -10.573 -0.966 1.00 92.31 570 LEU A CA 1
ATOM 4523 C C . LEU A 1 570 ? 4.091 -10.237 0.104 1.00 92.31 570 LEU A C 1
ATOM 4525 O O . LEU A 1 570 ? 3.215 -11.056 0.356 1.00 92.31 570 LEU A O 1
ATOM 4529 N N . ILE A 1 571 ? 4.122 -9.026 0.676 1.00 89.06 571 ILE A N 1
ATOM 4530 C CA . ILE A 1 571 ? 3.145 -8.548 1.681 1.00 89.06 571 ILE A CA 1
ATOM 4531 C C . ILE A 1 571 ? 1.694 -8.647 1.172 1.00 89.06 571 ILE A C 1
ATOM 4533 O O . ILE A 1 571 ? 0.770 -8.872 1.953 1.00 89.06 571 ILE A O 1
ATOM 4537 N N . ARG A 1 572 ? 1.499 -8.508 -0.144 1.00 83.81 572 ARG A N 1
ATOM 4538 C CA . ARG A 1 572 ? 0.197 -8.579 -0.822 1.00 83.81 572 ARG A CA 1
ATOM 4539 C C . ARG A 1 572 ? -0.279 -10.011 -1.084 1.00 83.81 572 ARG A C 1
ATOM 4541 O O . ARG A 1 572 ? -1.457 -10.214 -1.345 1.00 83.81 572 ARG A O 1
ATOM 4548 N N . ASN A 1 573 ? 0.621 -10.991 -1.001 1.00 90.56 573 ASN A N 1
ATOM 4549 C CA . ASN A 1 573 ? 0.400 -12.390 -1.371 1.00 90.56 573 ASN A CA 1
ATOM 4550 C C . ASN A 1 573 ? 0.669 -13.329 -0.181 1.00 90.56 573 ASN A C 1
ATOM 4552 O O . ASN A 1 573 ? 1.431 -14.291 -0.278 1.00 90.56 573 ASN A O 1
ATOM 4556 N N . LEU A 1 574 ? 0.067 -13.027 0.973 1.00 92.94 574 LEU A N 1
ATOM 4557 C CA . LEU A 1 574 ? 0.218 -13.796 2.216 1.00 92.94 574 LEU A CA 1
ATOM 4558 C C . LEU A 1 574 ? -0.973 -14.738 2.505 1.00 92.94 574 LEU A C 1
ATOM 4560 O O . LEU A 1 574 ? -1.110 -15.231 3.624 1.00 92.94 574 LEU A O 1
ATOM 4564 N N . GLN A 1 575 ? -1.835 -15.021 1.524 1.00 92.56 575 GLN A N 1
ATOM 4565 C CA . GLN A 1 575 ? -3.065 -15.812 1.700 1.00 92.56 575 GLN A CA 1
ATOM 4566 C C . GLN A 1 575 ? -2.846 -17.275 2.133 1.00 92.56 575 GLN A C 1
ATOM 4568 O O . GLN A 1 575 ? -3.783 -17.895 2.627 1.00 92.56 575 GLN A O 1
ATOM 4573 N N . ASP A 1 576 ? -1.625 -17.808 2.005 1.00 94.69 576 ASP A N 1
ATOM 4574 C CA . ASP A 1 576 ? -1.268 -19.186 2.381 1.00 94.69 576 ASP A CA 1
ATOM 4575 C C . ASP A 1 576 ? -0.278 -19.290 3.559 1.00 94.69 576 ASP A C 1
ATOM 4577 O O . ASP A 1 576 ? 0.390 -20.306 3.727 1.00 94.69 576 ASP A O 1
ATOM 4581 N N . CYS A 1 577 ? -0.124 -18.235 4.363 1.00 95.38 577 CYS A N 1
ATOM 4582 C CA . CYS A 1 577 ? 0.890 -18.190 5.423 1.00 95.38 577 CYS A CA 1
ATOM 4583 C C . CYS A 1 577 ? 0.394 -18.589 6.828 1.00 95.38 577 CYS A C 1
ATOM 4585 O O . CYS A 1 577 ? 1.221 -18.877 7.692 1.00 95.38 577 CYS A O 1
ATOM 4587 N N . ALA A 1 578 ? -0.919 -18.614 7.079 1.00 94.88 578 ALA A N 1
ATOM 4588 C CA . ALA A 1 578 ? -1.471 -18.857 8.417 1.00 94.88 578 ALA A CA 1
ATOM 4589 C C . ALA A 1 578 ? -1.481 -20.330 8.867 1.00 94.88 578 ALA A C 1
ATOM 4591 O O . ALA A 1 578 ? -1.582 -20.585 10.065 1.00 94.88 578 ALA A O 1
ATOM 4592 N N . ASP A 1 579 ? -1.400 -21.289 7.940 1.00 93.88 579 ASP A N 1
ATOM 4593 C CA . ASP A 1 579 ? -1.428 -22.726 8.236 1.00 93.88 579 ASP A CA 1
ATOM 4594 C C . ASP A 1 579 ? -0.644 -23.537 7.174 1.00 93.88 579 ASP A C 1
ATOM 4596 O O . ASP A 1 579 ? -0.775 -23.236 5.983 1.00 93.88 579 ASP A O 1
ATOM 4600 N N . PRO A 1 580 ? 0.137 -24.575 7.549 1.00 94.06 580 PRO A N 1
ATOM 4601 C CA . PRO A 1 580 ? 0.984 -25.325 6.618 1.00 94.06 580 PRO A CA 1
ATOM 4602 C C . PRO A 1 580 ? 0.254 -26.131 5.538 1.00 94.06 580 PRO A C 1
ATOM 4604 O O . PRO A 1 580 ? 0.904 -26.544 4.573 1.00 94.06 580 PRO A O 1
ATOM 4607 N N . ASP A 1 581 ? -1.048 -26.399 5.652 1.00 92.81 581 ASP A N 1
ATOM 4608 C CA . ASP A 1 581 ? -1.798 -27.090 4.596 1.00 92.81 581 ASP A CA 1
ATOM 4609 C C . ASP A 1 581 ? -2.337 -26.143 3.501 1.00 92.81 581 ASP A C 1
ATOM 4611 O O . ASP A 1 581 ? -2.793 -26.634 2.457 1.00 92.81 581 ASP A O 1
ATOM 4615 N N . LEU A 1 582 ? -2.221 -24.817 3.684 1.00 93.50 582 LEU A N 1
ATOM 4616 C CA . LEU A 1 582 ? -2.576 -23.801 2.685 1.00 93.50 582 LEU A CA 1
ATOM 4617 C C . LEU A 1 582 ? -1.625 -23.800 1.475 1.00 93.50 582 LEU A C 1
ATOM 4619 O O . LEU A 1 582 ? -0.438 -24.112 1.569 1.00 93.50 582 LEU A O 1
ATOM 4623 N N . ASP A 1 583 ? -2.200 -23.522 0.301 1.00 93.19 583 ASP A N 1
ATOM 4624 C CA . ASP A 1 583 ? -1.614 -23.804 -1.019 1.00 93.19 583 ASP A CA 1
ATOM 4625 C C . ASP A 1 583 ? -2.528 -23.262 -2.152 1.00 93.19 583 ASP A C 1
ATOM 4627 O O . ASP A 1 583 ? -2.807 -23.948 -3.138 1.00 93.19 583 ASP A O 1
ATOM 4631 N N . SER A 1 584 ? -3.141 -22.091 -1.985 1.00 91.44 584 SER A N 1
ATOM 4632 C CA . SER A 1 584 ? -4.031 -21.469 -2.977 1.00 91.44 584 SER A CA 1
ATOM 4633 C C . SER A 1 584 ? -3.257 -20.758 -4.096 1.00 91.44 584 SER A C 1
ATOM 4635 O O . SER A 1 584 ? -3.647 -20.869 -5.260 1.00 91.44 584 SER A O 1
ATOM 4637 N N . TYR A 1 585 ? -2.121 -20.134 -3.776 1.00 91.38 585 TYR A N 1
ATOM 4638 C CA . TYR A 1 585 ? -1.268 -19.381 -4.695 1.00 91.38 585 TYR A CA 1
ATOM 4639 C C . TYR A 1 585 ? -0.725 -20.257 -5.834 1.00 91.38 585 TYR A C 1
ATOM 4641 O O . TYR A 1 585 ? -1.002 -19.963 -6.994 1.00 91.38 585 TYR A O 1
ATOM 4649 N N . GLU A 1 586 ? -0.042 -21.385 -5.561 1.00 91.75 586 GLU A N 1
ATOM 4650 C CA . GLU A 1 586 ? 0.455 -22.262 -6.648 1.00 91.75 586 GLU A CA 1
ATOM 4651 C C . GLU A 1 586 ? -0.698 -22.846 -7.493 1.00 91.75 586 GLU A C 1
ATOM 4653 O O . GLU A 1 586 ? -0.522 -23.085 -8.689 1.00 91.75 586 GLU A O 1
ATOM 4658 N N . LYS A 1 587 ? -1.895 -23.040 -6.918 1.00 89.81 587 LYS A N 1
ATOM 4659 C CA . LYS A 1 587 ? -3.068 -23.536 -7.663 1.00 89.81 587 LYS A CA 1
ATOM 4660 C C . LYS A 1 587 ? -3.682 -22.502 -8.610 1.00 89.81 587 LYS A C 1
ATOM 4662 O O . LYS A 1 587 ? -4.337 -22.906 -9.569 1.00 89.81 587 LYS A O 1
ATOM 4667 N N . GLN A 1 588 ? -3.514 -21.211 -8.329 1.00 87.75 588 GLN A N 1
ATOM 4668 C CA . GLN A 1 588 ? -4.053 -20.102 -9.128 1.00 87.75 588 GLN A CA 1
ATOM 4669 C C . GLN A 1 588 ? -3.000 -19.462 -10.048 1.00 87.75 588 GLN A C 1
ATOM 4671 O O . GLN A 1 588 ? -3.363 -18.770 -10.997 1.00 87.75 588 GLN A O 1
ATOM 4676 N N . LEU A 1 589 ? -1.710 -19.705 -9.799 1.00 88.69 589 LEU A N 1
ATOM 4677 C CA . LEU A 1 589 ? -0.603 -19.136 -10.562 1.00 88.69 589 LEU A CA 1
ATOM 4678 C C . LEU A 1 589 ? -0.592 -19.624 -12.022 1.00 88.69 589 LEU A C 1
ATOM 4680 O O . LEU A 1 589 ? -0.572 -20.823 -12.305 1.00 88.69 589 LEU A O 1
ATOM 4684 N N . VAL A 1 590 ? -0.541 -18.672 -12.955 1.00 86.81 590 VAL A N 1
ATOM 4685 C CA . VAL A 1 590 ? -0.443 -18.906 -14.402 1.00 86.81 590 VAL A CA 1
ATOM 4686 C C . VAL A 1 590 ? 0.803 -18.198 -14.927 1.00 86.81 590 VAL A C 1
ATOM 4688 O O . VAL A 1 590 ? 1.014 -17.027 -14.623 1.00 86.81 590 VAL A O 1
ATOM 4691 N N . LYS A 1 591 ? 1.620 -18.884 -15.740 1.00 87.69 591 LYS A N 1
ATOM 4692 C CA . LYS A 1 591 ? 2.777 -18.264 -16.407 1.00 87.69 591 LYS A CA 1
ATOM 4693 C C . LYS A 1 591 ? 2.324 -17.082 -17.287 1.00 87.69 591 LYS A C 1
ATOM 4695 O O . LYS A 1 591 ? 1.540 -17.314 -18.212 1.00 87.69 591 LYS A O 1
ATOM 4700 N N . PRO A 1 592 ? 2.848 -15.858 -17.084 1.00 85.06 592 PRO A N 1
ATOM 4701 C CA . PRO A 1 592 ? 2.522 -14.713 -17.929 1.00 85.06 592 PRO A CA 1
ATOM 4702 C C . PRO A 1 592 ? 2.936 -14.908 -19.393 1.00 85.06 592 PRO A C 1
ATOM 4704 O O . PRO A 1 592 ? 3.993 -15.462 -19.697 1.00 85.06 592 PRO A O 1
ATOM 4707 N N . THR A 1 593 ? 2.102 -14.414 -20.310 1.00 78.81 593 THR A N 1
ATOM 4708 C CA . THR A 1 593 ? 2.297 -14.516 -21.770 1.00 78.81 593 THR A CA 1
ATOM 4709 C C . THR A 1 593 ? 2.638 -13.184 -22.443 1.00 78.81 593 THR A C 1
ATOM 4711 O O . THR A 1 593 ? 2.876 -13.151 -23.648 1.00 78.81 593 THR A O 1
ATOM 4714 N N . SER A 1 594 ? 2.638 -12.082 -21.693 1.00 75.38 594 SER A N 1
ATOM 4715 C CA . SER A 1 594 ? 2.849 -10.719 -22.191 1.00 75.38 594 SER A CA 1
ATOM 4716 C C . SER A 1 594 ? 3.534 -9.857 -21.134 1.00 75.38 594 SER A C 1
ATOM 4718 O O . SER A 1 594 ? 3.210 -9.971 -19.953 1.00 75.38 594 SER A O 1
ATOM 4720 N N . LEU A 1 595 ? 4.424 -8.967 -21.570 1.00 74.50 595 LEU A N 1
ATOM 4721 C CA . LEU A 1 595 ? 5.177 -8.042 -20.725 1.00 74.50 595 LEU A CA 1
ATOM 4722 C C . LEU A 1 595 ? 4.928 -6.599 -21.179 1.00 74.50 595 LEU A C 1
ATOM 4724 O O . LEU A 1 595 ? 5.181 -6.267 -22.337 1.00 74.50 595 LEU A O 1
ATOM 4728 N N . LYS A 1 596 ? 4.495 -5.734 -20.258 1.00 69.62 596 LYS A N 1
ATOM 4729 C CA . LYS A 1 596 ? 4.523 -4.276 -20.414 1.00 69.62 596 LYS A CA 1
ATOM 4730 C C . LYS A 1 596 ? 5.741 -3.743 -19.655 1.00 69.62 596 LYS A C 1
ATOM 4732 O O . LYS A 1 596 ? 5.696 -3.594 -18.442 1.00 69.62 596 LYS A O 1
ATOM 4737 N N . THR A 1 597 ? 6.842 -3.450 -20.344 1.00 63.34 597 THR A N 1
ATOM 4738 C CA . THR A 1 597 ? 8.093 -2.994 -19.694 1.00 63.34 597 THR A CA 1
ATOM 4739 C C . THR A 1 597 ? 7.995 -1.622 -19.016 1.00 63.34 597 THR A C 1
ATOM 4741 O O . THR A 1 597 ? 8.870 -1.273 -18.230 1.00 63.34 597 THR A O 1
ATOM 4744 N N . SER A 1 598 ? 6.947 -0.845 -19.303 1.00 55.50 598 SER A N 1
ATOM 4745 C CA . SER A 1 598 ? 6.642 0.445 -18.669 1.00 55.50 598 SER A CA 1
ATOM 4746 C C . SER A 1 598 ? 5.833 0.334 -17.368 1.00 55.50 598 SER A C 1
ATOM 4748 O O . SER A 1 598 ? 5.533 1.355 -16.759 1.00 55.50 598 SER A O 1
ATOM 4750 N N . ASP A 1 599 ? 5.430 -0.876 -16.980 1.00 69.12 599 ASP A N 1
ATOM 4751 C CA . ASP A 1 599 ? 4.541 -1.179 -15.857 1.00 69.12 599 ASP A CA 1
ATOM 4752 C C . ASP A 1 599 ? 5.289 -2.107 -14.887 1.00 69.12 599 ASP A C 1
ATOM 4754 O O . ASP A 1 599 ? 5.697 -3.217 -15.248 1.00 69.12 599 ASP A O 1
ATOM 4758 N N . ARG A 1 600 ? 5.506 -1.635 -13.652 1.00 78.06 600 ARG A N 1
ATOM 4759 C CA . ARG A 1 600 ? 6.263 -2.374 -12.633 1.00 78.06 600 ARG A CA 1
ATOM 4760 C C . ARG A 1 600 ? 5.542 -3.654 -12.213 1.00 78.06 600 ARG A C 1
ATOM 4762 O O . ARG A 1 600 ? 6.199 -4.681 -12.057 1.00 78.06 600 ARG A O 1
ATOM 4769 N N . SER A 1 601 ? 4.217 -3.625 -12.085 1.00 77.88 601 SER A N 1
ATOM 4770 C CA . SER A 1 601 ? 3.417 -4.802 -11.735 1.00 77.88 601 SER A CA 1
ATOM 4771 C C . SER A 1 601 ? 3.520 -5.875 -12.825 1.00 77.88 601 SER A C 1
ATOM 4773 O O . SER A 1 601 ? 3.794 -7.044 -12.530 1.00 77.88 601 SER A O 1
ATOM 4775 N N . SER A 1 602 ? 3.431 -5.480 -14.101 1.00 78.38 602 SER A N 1
ATOM 4776 C CA . SER A 1 602 ? 3.640 -6.388 -15.238 1.00 78.38 602 SER A CA 1
ATOM 4777 C C . SER A 1 602 ? 5.066 -6.946 -15.296 1.00 78.38 602 SER A C 1
ATOM 4779 O O . SER A 1 602 ? 5.225 -8.147 -15.532 1.00 78.38 602 SER A O 1
ATOM 4781 N N . LEU A 1 603 ? 6.095 -6.126 -15.048 1.00 82.62 603 LEU A N 1
ATOM 4782 C CA . LEU A 1 603 ? 7.490 -6.575 -15.027 1.00 82.62 603 LEU A CA 1
ATOM 4783 C C . LEU A 1 603 ? 7.756 -7.582 -13.899 1.00 82.62 603 LEU A C 1
ATOM 4785 O O . LEU A 1 603 ? 8.277 -8.666 -14.169 1.00 82.62 603 LEU A O 1
ATOM 4789 N N . LEU A 1 604 ? 7.375 -7.258 -12.659 1.00 87.38 604 LEU A N 1
ATOM 4790 C CA . LEU A 1 604 ? 7.548 -8.146 -11.504 1.00 87.38 604 LEU A CA 1
ATOM 4791 C C . LEU A 1 604 ? 6.817 -9.478 -11.724 1.00 87.38 604 LEU A C 1
ATOM 4793 O O . LEU A 1 604 ? 7.422 -10.541 -11.569 1.00 87.38 604 LEU A O 1
ATOM 4797 N N . SER A 1 605 ? 5.565 -9.424 -12.190 1.00 88.81 605 SER A N 1
ATOM 4798 C CA . SER A 1 605 ? 4.766 -10.614 -12.507 1.00 88.81 605 SER A CA 1
ATOM 4799 C C . SER A 1 605 ? 5.436 -11.488 -13.572 1.00 88.81 605 SER A C 1
ATOM 4801 O O . SER A 1 605 ? 5.579 -12.695 -13.381 1.00 88.81 605 SER A O 1
ATOM 4803 N N . TYR A 1 606 ? 5.904 -10.899 -14.680 1.00 89.00 606 TYR A N 1
ATOM 4804 C CA . TYR A 1 606 ? 6.566 -11.634 -15.768 1.00 89.00 606 TYR A CA 1
ATOM 4805 C C . TYR A 1 606 ? 7.884 -12.292 -15.326 1.00 89.00 606 TYR A C 1
ATOM 4807 O O . TYR A 1 606 ? 8.208 -13.404 -15.749 1.00 89.00 606 TYR A O 1
ATOM 4815 N N . MET A 1 607 ? 8.627 -11.630 -14.437 1.00 90.88 607 MET A N 1
ATOM 4816 C CA . MET A 1 607 ? 9.851 -12.161 -13.827 1.00 90.88 607 MET A CA 1
ATOM 4817 C C . MET A 1 607 ? 9.576 -13.246 -12.763 1.00 90.88 607 MET A C 1
ATOM 4819 O O . MET A 1 607 ? 10.516 -13.893 -12.291 1.00 90.88 607 MET A O 1
ATOM 4823 N N . GLY A 1 608 ? 8.304 -13.490 -12.423 1.00 91.44 608 GLY A N 1
ATOM 4824 C CA . GLY A 1 608 ? 7.854 -14.516 -11.480 1.00 91.44 608 GLY A CA 1
ATOM 4825 C C . GLY A 1 608 ? 7.887 -14.083 -10.015 1.00 91.44 608 GLY A C 1
ATOM 4826 O O . GLY A 1 608 ? 8.095 -14.930 -9.147 1.00 91.44 608 GLY A O 1
ATOM 4827 N N . LEU A 1 609 ? 7.739 -12.785 -9.741 1.00 93.00 609 LEU A N 1
ATOM 4828 C CA . LEU A 1 609 ? 7.693 -12.224 -8.390 1.00 93.00 609 LEU A CA 1
ATOM 4829 C C . LEU A 1 609 ? 6.237 -11.995 -7.924 1.00 93.00 609 LEU A C 1
ATOM 4831 O O . LEU A 1 609 ? 5.383 -11.713 -8.765 1.00 93.00 609 LEU A O 1
ATOM 4835 N N . PRO A 1 610 ? 5.939 -12.093 -6.610 1.00 94.19 610 PRO A N 1
ATOM 4836 C CA . PRO A 1 610 ? 6.857 -12.413 -5.510 1.00 94.19 610 PRO A CA 1
ATOM 4837 C C . PRO A 1 610 ? 7.396 -13.850 -5.563 1.00 94.19 610 PRO A C 1
ATOM 4839 O O . PRO A 1 610 ? 6.689 -14.784 -5.943 1.00 94.19 610 PRO A O 1
ATOM 4842 N N . LEU A 1 611 ? 8.642 -14.043 -5.105 1.00 95.50 611 LEU A N 1
ATOM 4843 C CA . LEU A 1 611 ? 9.118 -15.382 -4.752 1.00 95.50 611 LEU A CA 1
ATOM 4844 C C . LEU A 1 611 ? 8.319 -15.854 -3.538 1.00 95.50 611 LEU A C 1
ATOM 4846 O O . LEU A 1 611 ? 8.554 -15.404 -2.416 1.00 95.50 611 LEU A O 1
ATOM 4850 N N . GLN A 1 612 ? 7.349 -16.733 -3.780 1.00 95.00 612 GLN A N 1
ATOM 4851 C CA . GLN A 1 612 ? 6.396 -17.142 -2.760 1.00 95.00 612 GLN A CA 1
ATOM 4852 C C . GLN A 1 612 ? 7.051 -18.074 -1.731 1.00 95.00 612 GLN A C 1
ATOM 4854 O O . GLN A 1 612 ? 7.133 -19.288 -1.928 1.00 95.00 612 GLN A O 1
ATOM 4859 N N . ILE A 1 613 ? 7.534 -17.495 -0.629 1.00 96.00 613 ILE A N 1
ATOM 4860 C CA . ILE A 1 613 ? 8.126 -18.242 0.488 1.00 96.00 613 ILE A CA 1
ATOM 4861 C C . ILE A 1 613 ? 7.076 -18.876 1.414 1.00 96.00 613 ILE A C 1
ATOM 4863 O O . ILE A 1 613 ? 7.451 -19.743 2.208 1.00 96.00 613 ILE A O 1
ATOM 4867 N N . PHE A 1 614 ? 5.795 -18.501 1.292 1.00 96.00 614 PHE A N 1
ATOM 4868 C CA . PHE A 1 614 ? 4.689 -19.040 2.085 1.00 96.00 614 PHE A CA 1
ATOM 4869 C C . PHE A 1 614 ? 3.683 -19.824 1.228 1.00 96.00 614 PHE A C 1
ATOM 4871 O O . PHE A 1 614 ? 3.113 -19.328 0.264 1.00 96.00 614 PHE A O 1
ATOM 4878 N N . GLY A 1 615 ? 3.479 -21.080 1.594 1.00 90.69 615 GLY A N 1
ATOM 4879 C CA . GLY A 1 615 ? 2.605 -22.049 0.944 1.00 90.69 615 GLY A CA 1
ATOM 4880 C C . GLY A 1 615 ? 2.777 -23.425 1.588 1.00 90.69 615 GLY A C 1
ATOM 4881 O O . GLY A 1 615 ? 3.155 -23.528 2.760 1.00 90.69 615 GLY A O 1
ATOM 4882 N N . LYS A 1 616 ? 2.567 -24.501 0.820 1.00 93.44 616 LYS A N 1
ATOM 4883 C CA . LYS A 1 616 ? 2.442 -25.844 1.399 1.00 93.44 616 LYS A CA 1
ATOM 4884 C C . LYS A 1 616 ? 3.665 -26.311 2.205 1.00 93.44 616 LYS A C 1
ATOM 4886 O O . LYS A 1 616 ? 4.745 -26.576 1.668 1.00 93.44 616 LYS A O 1
ATOM 4891 N N . GLY A 1 617 ? 3.432 -26.546 3.492 1.00 94.25 617 GLY A N 1
ATOM 4892 C CA . GLY A 1 617 ? 4.410 -26.972 4.488 1.00 94.25 617 GLY A CA 1
ATOM 4893 C C . GLY A 1 617 ? 5.132 -25.817 5.183 1.00 94.25 617 GLY A C 1
ATOM 4894 O O . GLY A 1 617 ? 6.216 -26.048 5.715 1.00 94.25 617 GLY A O 1
ATOM 4895 N N . SER A 1 618 ? 4.581 -24.598 5.169 1.00 95.50 618 SER A N 1
ATOM 4896 C CA . SER A 1 618 ? 5.200 -23.415 5.784 1.00 95.50 618 SER A CA 1
ATOM 4897 C C . SER A 1 618 ? 4.244 -22.606 6.667 1.00 95.50 618 SER A C 1
ATOM 4899 O O . SER A 1 618 ? 3.033 -22.729 6.534 1.00 95.50 618 SER A O 1
ATOM 4901 N N . LEU A 1 619 ? 4.787 -21.772 7.559 1.00 95.38 619 LEU A N 1
ATOM 4902 C CA . LEU A 1 619 ? 4.007 -20.899 8.447 1.00 95.38 619 LEU A CA 1
ATOM 4903 C C . LEU A 1 619 ? 4.637 -19.497 8.561 1.00 95.38 619 LEU A C 1
ATOM 4905 O O . LEU A 1 619 ? 5.862 -19.358 8.625 1.00 95.38 619 LEU A O 1
ATOM 4909 N N . PHE A 1 620 ? 3.804 -18.465 8.673 1.00 96.62 620 PHE A N 1
ATOM 4910 C CA . PHE A 1 620 ? 4.175 -17.138 9.161 1.00 96.62 620 PHE A CA 1
ATOM 4911 C C . PHE A 1 620 ? 3.393 -16.829 10.439 1.00 96.62 620 PHE A C 1
ATOM 4913 O O . PHE A 1 620 ? 2.167 -16.762 10.412 1.00 96.62 620 PHE A O 1
ATOM 4920 N N . GLY A 1 621 ? 4.095 -16.629 11.553 1.00 95.06 621 GLY A N 1
ATOM 4921 C CA . GLY A 1 621 ? 3.501 -16.357 12.867 1.00 95.06 621 GLY A CA 1
ATOM 4922 C C . GLY A 1 621 ? 4.256 -15.243 13.593 1.00 95.06 621 GLY A C 1
ATOM 4923 O O . GLY A 1 621 ? 5.033 -15.551 14.504 1.00 95.06 621 GLY A O 1
ATOM 4924 N N . PRO A 1 622 ? 4.084 -13.963 13.192 1.00 94.50 622 PRO A N 1
ATOM 4925 C CA . PRO A 1 622 ? 4.904 -12.849 13.679 1.00 94.50 622 PRO A CA 1
ATOM 4926 C C . PRO A 1 622 ? 4.960 -12.760 15.213 1.00 94.50 622 PRO A C 1
ATOM 4928 O O . PRO A 1 622 ? 6.038 -12.543 15.770 1.00 94.50 622 PRO A O 1
ATOM 4931 N N . TYR A 1 623 ? 3.850 -13.059 15.887 1.00 95.50 623 TYR A N 1
ATOM 4932 C CA . TYR A 1 623 ? 3.816 -13.535 17.263 1.00 95.50 623 TYR A CA 1
ATOM 4933 C C . TYR A 1 623 ? 3.189 -14.933 17.333 1.00 95.50 623 TYR A C 1
ATOM 4935 O O . TYR A 1 623 ? 2.097 -15.158 16.816 1.00 95.50 623 TYR A O 1
ATOM 4943 N N . THR A 1 624 ? 3.884 -15.859 17.992 1.00 92.94 624 THR A N 1
ATOM 4944 C CA . THR A 1 624 ? 3.498 -17.259 18.199 1.00 92.94 624 THR A CA 1
ATOM 4945 C C . THR A 1 624 ? 3.615 -17.599 19.697 1.00 92.94 624 THR A C 1
ATOM 4947 O O . THR A 1 624 ? 4.721 -17.537 20.256 1.00 92.94 624 THR A O 1
ATOM 4950 N N . PRO A 1 625 ? 2.508 -17.940 20.383 1.00 90.69 625 PRO A N 1
ATOM 4951 C CA . PRO A 1 625 ? 2.488 -18.210 21.817 1.00 90.69 625 PRO A CA 1
ATOM 4952 C C . PRO A 1 625 ? 2.926 -19.651 22.136 1.00 90.69 625 PRO A C 1
ATOM 4954 O O . PRO A 1 625 ? 2.960 -20.526 21.269 1.00 90.69 625 PRO A O 1
ATOM 4957 N N . LEU A 1 626 ? 3.229 -19.924 23.410 1.00 85.19 626 LEU A N 1
ATOM 4958 C CA . LEU A 1 626 ? 3.738 -21.223 23.883 1.00 85.19 626 LEU A CA 1
ATOM 4959 C C . LEU A 1 626 ? 2.820 -22.415 23.537 1.00 85.19 626 LEU A C 1
ATOM 4961 O O . LEU A 1 626 ? 3.284 -23.534 23.326 1.00 85.19 626 LEU A O 1
ATOM 4965 N N . GLN A 1 627 ? 1.514 -22.176 23.459 1.00 86.56 627 GLN A N 1
ATOM 4966 C CA . GLN A 1 627 ? 0.486 -23.162 23.129 1.00 86.56 627 GLN A CA 1
ATOM 4967 C C . GLN A 1 627 ? 0.578 -23.663 21.674 1.00 86.56 627 GLN A C 1
ATOM 4969 O O . GLN A 1 627 ? 0.006 -24.699 21.353 1.00 86.56 627 GLN A O 1
ATOM 4974 N N . GLN A 1 628 ? 1.309 -22.957 20.803 1.00 84.12 628 GLN A N 1
ATOM 4975 C CA . GLN A 1 628 ? 1.449 -23.260 19.375 1.00 84.12 628 GLN A CA 1
ATOM 4976 C C . GLN A 1 628 ? 2.781 -23.967 19.039 1.00 84.12 628 GLN A C 1
ATOM 4978 O O . GLN A 1 628 ? 3.115 -24.142 17.870 1.00 84.12 628 GLN A O 1
ATOM 4983 N N . LEU A 1 629 ? 3.564 -24.413 20.033 1.00 81.75 629 LEU A N 1
ATOM 4984 C CA . LEU A 1 629 ? 4.853 -25.078 19.770 1.00 81.75 629 LEU A CA 1
ATOM 4985 C C . LEU A 1 629 ? 4.739 -26.421 19.034 1.00 81.75 629 LEU A C 1
ATOM 4987 O O . LEU A 1 629 ? 5.663 -26.788 18.305 1.00 81.75 629 LEU A O 1
ATOM 4991 N N . ASP A 1 630 ? 3.640 -27.159 19.196 1.00 85.12 630 ASP A N 1
ATOM 4992 C CA . ASP A 1 630 ? 3.529 -28.496 18.603 1.00 85.12 630 ASP A CA 1
ATOM 4993 C C . ASP A 1 630 ? 3.381 -28.457 17.071 1.00 85.12 630 ASP A C 1
ATOM 4995 O O . ASP A 1 630 ? 3.988 -29.288 16.399 1.00 85.12 630 ASP A O 1
ATOM 4999 N N . ILE A 1 631 ? 2.713 -27.446 16.492 1.00 88.12 631 ILE A N 1
ATOM 5000 C CA . ILE A 1 631 ? 2.672 -27.262 15.026 1.00 88.12 631 ILE A CA 1
ATOM 5001 C C . ILE A 1 631 ? 4.036 -26.834 14.454 1.00 88.12 631 ILE A C 1
ATOM 5003 O O . ILE A 1 631 ? 4.362 -27.191 13.325 1.00 88.12 631 ILE A O 1
ATOM 5007 N N . LEU A 1 632 ? 4.893 -26.162 15.233 1.00 88.00 632 LEU A N 1
ATOM 5008 C CA . LEU A 1 632 ? 6.277 -25.869 14.824 1.00 88.00 632 LEU A CA 1
ATOM 5009 C C . LEU A 1 632 ? 7.161 -27.130 14.822 1.00 88.00 632 LEU A C 1
ATOM 5011 O O . LEU A 1 632 ? 8.060 -27.272 13.985 1.00 88.00 632 LEU A O 1
ATOM 5015 N N . ALA A 1 633 ? 6.904 -28.052 15.753 1.00 87.69 633 ALA A N 1
ATOM 5016 C CA . ALA A 1 633 ? 7.593 -29.337 15.855 1.00 87.69 633 ALA A CA 1
ATOM 5017 C C . ALA A 1 633 ? 7.035 -30.429 14.922 1.00 87.69 633 ALA A C 1
ATOM 5019 O O . ALA A 1 633 ? 7.663 -31.484 14.815 1.00 87.69 633 ALA A O 1
ATOM 5020 N N . ASP A 1 634 ? 5.894 -30.201 14.265 1.00 91.12 634 ASP A N 1
ATOM 5021 C CA . ASP A 1 634 ? 5.296 -31.176 13.354 1.00 91.12 634 ASP A CA 1
ATOM 5022 C C . ASP A 1 634 ? 6.154 -31.433 12.097 1.00 91.12 634 ASP A C 1
ATOM 5024 O O . ASP A 1 634 ? 6.992 -30.622 11.684 1.00 91.12 634 ASP A O 1
ATOM 5028 N N . TYR A 1 635 ? 5.943 -32.606 11.496 1.00 85.62 635 TYR A N 1
ATOM 5029 C CA . TYR A 1 635 ? 6.629 -33.077 10.297 1.00 85.62 635 TYR A CA 1
ATOM 5030 C C . TYR A 1 635 ? 6.085 -32.469 8.991 1.00 85.62 635 TYR A C 1
ATOM 5032 O O . TYR A 1 635 ? 6.834 -32.354 8.019 1.00 85.62 635 TYR A O 1
ATOM 5040 N N . GLY A 1 636 ? 4.807 -32.080 8.940 1.00 89.44 636 GLY A N 1
ATOM 5041 C CA . GLY A 1 636 ? 4.219 -31.356 7.809 1.00 89.44 636 GLY A CA 1
ATOM 5042 C C . GLY A 1 636 ? 4.769 -29.934 7.686 1.00 89.44 636 GLY A C 1
ATOM 5043 O O . GLY A 1 636 ? 5.030 -29.460 6.578 1.00 89.44 636 GLY A O 1
ATOM 5044 N N . THR A 1 637 ? 5.027 -29.289 8.824 1.00 94.38 637 THR A N 1
ATOM 5045 C CA . THR A 1 637 ? 5.653 -27.968 8.917 1.00 94.38 637 THR A CA 1
ATOM 5046 C C . THR A 1 637 ? 7.153 -28.059 8.617 1.00 94.38 637 THR A C 1
ATOM 5048 O O . THR A 1 637 ? 7.974 -28.299 9.505 1.00 94.38 637 THR A O 1
ATOM 5051 N N . LYS A 1 638 ? 7.536 -27.859 7.353 1.00 94.38 638 LYS A N 1
ATOM 5052 C CA . LYS A 1 638 ? 8.929 -27.882 6.875 1.00 94.38 638 LYS A CA 1
ATOM 5053 C C . LYS A 1 638 ? 9.691 -26.605 7.236 1.00 94.38 638 LYS A C 1
ATOM 5055 O O . LYS A 1 638 ? 10.845 -26.689 7.642 1.00 94.38 638 LYS A O 1
ATOM 5060 N N . SER A 1 639 ? 9.056 -25.446 7.073 1.00 95.81 639 SER A N 1
ATOM 5061 C CA . SER A 1 639 ? 9.687 -24.121 7.135 1.00 95.81 639 SER A CA 1
ATOM 5062 C C . SER A 1 639 ? 8.804 -23.108 7.857 1.00 95.81 639 SER A C 1
ATOM 5064 O O . SER A 1 639 ? 7.598 -23.318 7.967 1.00 95.81 639 SER A O 1
ATOM 5066 N N . TYR A 1 640 ? 9.377 -22.014 8.364 1.00 96.56 640 TYR A N 1
ATOM 5067 C CA . TYR A 1 640 ? 8.582 -20.899 8.889 1.00 96.56 640 TYR A CA 1
ATOM 5068 C C . TYR A 1 640 ? 9.392 -19.648 9.206 1.00 96.56 640 TYR A C 1
ATOM 5070 O O . TYR A 1 640 ? 10.607 -19.703 9.386 1.00 96.56 640 TYR A O 1
ATOM 5078 N N . ILE A 1 641 ? 8.670 -18.539 9.360 1.00 97.38 641 ILE A N 1
ATOM 5079 C CA . ILE A 1 641 ? 9.115 -17.317 10.032 1.00 97.38 641 ILE A CA 1
ATOM 5080 C C . ILE A 1 641 ? 8.163 -17.092 11.213 1.00 97.38 641 ILE A C 1
ATOM 5082 O O . ILE A 1 641 ? 6.983 -16.803 11.010 1.00 97.38 641 ILE A O 1
ATOM 5086 N N . VAL A 1 642 ? 8.653 -17.273 12.443 1.00 95.81 642 VAL A N 1
ATOM 5087 C CA . VAL A 1 642 ? 7.858 -17.058 13.667 1.00 95.81 642 VAL A CA 1
ATOM 5088 C C . VAL A 1 642 ? 8.613 -16.269 14.723 1.00 95.81 642 VAL A C 1
ATOM 5090 O O . VAL A 1 642 ? 9.811 -16.477 14.923 1.00 95.81 642 VAL A O 1
ATOM 5093 N N . GLY A 1 643 ? 7.896 -15.419 15.454 1.00 95.19 643 GLY A N 1
ATOM 5094 C CA . GLY A 1 643 ? 8.411 -14.725 16.629 1.00 95.19 643 GLY A CA 1
ATOM 5095 C C . GLY A 1 643 ? 7.806 -15.258 17.920 1.00 95.19 643 GLY A C 1
ATOM 5096 O O . GLY A 1 643 ? 6.618 -15.553 17.969 1.00 95.19 643 GLY A O 1
ATOM 5097 N N . SER A 1 644 ? 8.582 -15.326 19.002 1.00 93.06 644 SER A N 1
ATOM 5098 C CA . SER A 1 644 ? 8.018 -15.501 20.346 1.00 93.06 644 SER A CA 1
ATOM 5099 C C . SER A 1 644 ? 8.780 -14.723 21.420 1.00 93.06 644 SER A C 1
ATOM 5101 O O . SER A 1 644 ? 9.996 -14.549 21.350 1.00 93.06 644 SER A O 1
ATOM 5103 N N . THR A 1 645 ? 8.057 -14.288 22.450 1.00 91.81 645 THR A N 1
ATOM 5104 C CA . THR A 1 645 ? 8.611 -13.670 23.666 1.00 91.81 645 THR A CA 1
ATOM 5105 C C . THR A 1 645 ? 8.979 -14.717 24.731 1.00 91.81 645 THR A C 1
ATOM 5107 O O . THR A 1 645 ? 9.611 -14.389 25.737 1.00 91.81 645 THR A O 1
ATOM 5110 N N . ASN A 1 646 ? 8.604 -15.990 24.541 1.00 88.31 646 ASN A N 1
ATOM 5111 C CA . ASN A 1 646 ? 8.743 -17.027 25.562 1.00 88.31 646 ASN A CA 1
ATOM 5112 C C . ASN A 1 646 ? 10.153 -17.652 25.589 1.00 88.31 646 ASN A C 1
ATOM 5114 O O . ASN A 1 646 ? 10.606 -18.270 24.625 1.00 88.31 646 ASN A O 1
ATOM 5118 N N . SER A 1 647 ? 10.853 -17.539 26.721 1.00 86.19 647 SER A N 1
ATOM 5119 C CA . SER A 1 647 ? 12.257 -17.959 26.854 1.00 86.19 647 SER A CA 1
ATOM 5120 C C . SER A 1 647 ? 12.486 -19.477 26.912 1.00 86.19 647 SER A C 1
ATOM 5122 O O . SER A 1 647 ? 13.633 -19.916 26.788 1.00 86.19 647 SER A O 1
ATOM 5124 N N . LEU A 1 648 ? 11.439 -20.308 27.024 1.00 83.19 648 LEU A N 1
ATOM 5125 C CA . LEU A 1 648 ? 11.569 -21.771 26.928 1.00 83.19 648 LEU A CA 1
ATOM 5126 C C . LEU A 1 648 ? 12.115 -22.201 25.555 1.00 83.19 648 LEU A C 1
ATOM 5128 O O . LEU A 1 648 ? 12.889 -23.156 25.455 1.00 83.19 648 LEU A O 1
ATOM 5132 N N . LEU A 1 649 ? 11.771 -21.453 24.504 1.00 80.75 649 LEU A N 1
ATOM 5133 C CA . LEU A 1 649 ? 12.254 -21.668 23.141 1.00 80.75 649 LEU A CA 1
ATOM 5134 C C . LEU A 1 649 ? 13.778 -21.547 23.012 1.00 80.75 649 LEU A C 1
ATOM 5136 O O . LEU A 1 649 ? 14.372 -22.258 22.208 1.00 80.75 649 LEU A O 1
ATOM 5140 N N . LEU A 1 650 ? 14.434 -20.729 23.843 1.00 83.31 650 LEU A N 1
ATOM 5141 C CA . LEU A 1 650 ? 15.900 -20.641 23.878 1.00 83.31 650 LEU A CA 1
ATOM 5142 C C . LEU A 1 650 ? 16.537 -21.941 24.396 1.00 83.31 650 LEU A C 1
ATOM 5144 O O . LEU A 1 650 ? 17.612 -22.329 23.938 1.00 83.31 650 LEU A O 1
ATOM 5148 N N . GLN A 1 651 ? 15.867 -22.631 25.326 1.00 84.75 651 GLN A N 1
ATOM 5149 C CA . GLN A 1 651 ? 16.341 -23.887 25.922 1.00 84.75 651 GLN A CA 1
ATOM 5150 C C . GLN A 1 651 ? 16.179 -25.081 24.972 1.00 84.75 651 GLN A C 1
ATOM 5152 O O . GLN A 1 651 ? 16.972 -26.017 25.020 1.00 84.75 651 GLN A O 1
ATOM 5157 N N . GLN A 1 652 ? 15.160 -25.049 24.109 1.00 85.19 652 GLN A N 1
ATOM 5158 C CA . GLN A 1 652 ? 14.858 -26.100 23.129 1.00 85.19 652 GLN A CA 1
ATOM 5159 C C . GLN A 1 652 ? 15.103 -25.648 21.679 1.00 85.19 652 GLN A C 1
ATOM 5161 O O . GLN A 1 652 ? 14.520 -26.212 20.756 1.00 85.19 652 GLN A O 1
ATOM 5166 N N . LYS A 1 653 ? 15.966 -24.646 21.458 1.00 84.81 653 LYS A N 1
ATOM 5167 C CA . LYS A 1 653 ? 16.206 -24.035 20.137 1.00 84.81 653 LYS A CA 1
ATOM 5168 C C . LYS A 1 653 ? 16.461 -25.069 19.031 1.00 84.81 653 LYS A C 1
ATOM 5170 O O . LYS A 1 653 ? 15.843 -24.996 17.981 1.00 84.81 653 LYS A O 1
ATOM 5175 N N . ASP A 1 654 ? 17.254 -26.107 19.312 1.00 86.12 654 ASP A N 1
ATOM 5176 C CA . ASP A 1 654 ? 17.652 -27.122 18.327 1.00 86.12 654 ASP A CA 1
ATOM 5177 C C . ASP A 1 654 ? 16.493 -28.077 17.935 1.00 86.12 654 ASP A C 1
ATOM 5179 O O . ASP A 1 654 ? 16.644 -28.891 17.028 1.00 86.12 654 ASP A O 1
ATOM 5183 N N . ARG A 1 655 ? 15.328 -27.981 18.604 1.00 87.12 655 ARG A N 1
ATOM 5184 C CA . ARG A 1 655 ? 14.059 -28.640 18.229 1.00 87.12 655 ARG A CA 1
ATOM 5185 C C . ARG A 1 655 ? 13.160 -27.742 17.366 1.00 87.12 655 ARG A C 1
ATOM 5187 O O . ARG A 1 655 ? 12.385 -28.270 16.574 1.00 87.12 655 ARG A O 1
ATOM 5194 N N . TYR A 1 656 ? 13.239 -26.420 17.534 1.00 88.31 656 TYR A N 1
ATOM 5195 C CA . TYR A 1 656 ? 12.309 -25.453 16.935 1.00 88.31 656 TYR A CA 1
ATOM 5196 C C . TYR A 1 656 ? 12.973 -24.446 15.978 1.00 88.31 656 TYR A C 1
ATOM 5198 O O . TYR A 1 656 ? 12.285 -23.542 15.501 1.00 88.31 656 TYR A O 1
ATOM 5206 N N . SER A 1 657 ? 14.270 -24.555 15.670 1.00 92.12 657 SER A N 1
ATOM 5207 C CA . SER A 1 657 ? 14.893 -23.726 14.632 1.00 92.12 657 SER A CA 1
ATOM 5208 C C . SER A 1 657 ? 16.175 -24.280 13.999 1.00 92.12 657 SER A C 1
ATOM 5210 O O . SER A 1 657 ? 17.060 -24.835 14.654 1.00 92.12 657 SER A O 1
ATOM 5212 N N . ASP A 1 658 ? 16.305 -24.021 12.695 1.00 94.38 658 ASP A N 1
ATOM 5213 C CA . ASP A 1 658 ? 17.583 -24.068 11.970 1.00 94.38 658 ASP A CA 1
ATOM 5214 C C . ASP A 1 658 ? 18.414 -22.795 12.222 1.00 94.38 658 ASP A C 1
ATOM 5216 O O . ASP A 1 658 ? 19.642 -22.779 12.083 1.00 94.38 658 ASP A O 1
ATOM 5220 N N . ILE A 1 659 ? 17.725 -21.700 12.566 1.00 95.31 659 ILE A N 1
ATOM 5221 C CA . ILE A 1 659 ? 18.293 -20.386 12.856 1.00 95.31 659 ILE A CA 1
ATOM 5222 C C . ILE A 1 659 ? 17.462 -19.662 13.926 1.00 95.31 659 ILE A C 1
ATOM 5224 O O . ILE A 1 659 ? 16.259 -19.448 13.779 1.00 95.31 659 ILE A O 1
ATOM 5228 N N . LEU A 1 660 ? 18.125 -19.276 15.016 1.00 95.19 660 LEU A N 1
ATOM 5229 C CA . LEU A 1 660 ? 17.569 -18.475 16.106 1.00 95.19 660 LEU A CA 1
ATOM 5230 C C . LEU A 1 660 ? 18.118 -17.042 16.029 1.00 95.19 660 LEU A C 1
ATOM 5232 O O . LEU A 1 660 ? 19.331 -16.838 16.128 1.00 95.19 660 LEU A O 1
ATOM 5236 N N . ILE A 1 661 ? 17.231 -16.060 15.891 1.00 95.75 661 ILE A N 1
ATOM 5237 C CA . ILE A 1 661 ? 17.536 -14.628 15.880 1.00 95.75 661 ILE A CA 1
ATOM 5238 C C . ILE A 1 661 ? 17.106 -14.045 17.230 1.00 95.75 661 ILE A C 1
ATOM 5240 O O . ILE A 1 661 ? 15.914 -13.924 17.497 1.00 95.75 661 ILE A O 1
ATOM 5244 N N . ASN A 1 662 ? 18.059 -13.685 18.088 1.00 94.56 662 ASN A N 1
ATOM 5245 C CA . ASN A 1 662 ? 17.788 -13.068 19.385 1.00 94.56 662 ASN A CA 1
ATOM 5246 C C . ASN A 1 662 ? 17.882 -11.537 19.270 1.00 94.56 662 ASN A C 1
ATOM 5248 O O . ASN A 1 662 ? 18.964 -10.996 19.042 1.00 94.56 662 ASN A O 1
ATOM 5252 N N . LEU A 1 663 ? 16.753 -10.848 19.439 1.00 93.25 663 LEU A N 1
ATOM 5253 C CA . LEU A 1 663 ? 16.594 -9.394 19.332 1.00 93.25 663 LEU A CA 1
ATOM 5254 C C . LEU A 1 663 ? 16.880 -8.637 20.642 1.00 93.25 663 LEU A C 1
ATOM 5256 O O . LEU A 1 663 ? 16.883 -7.405 20.633 1.00 93.25 663 LEU A O 1
ATOM 5260 N N . ASP A 1 664 ? 17.113 -9.341 21.753 1.00 91.31 664 ASP A N 1
ATOM 5261 C CA . ASP A 1 664 ? 17.572 -8.737 23.012 1.00 91.31 664 ASP A CA 1
ATOM 5262 C C . ASP A 1 664 ? 19.109 -8.746 23.095 1.00 91.31 664 ASP A C 1
ATOM 5264 O O . ASP A 1 664 ? 19.722 -7.756 23.488 1.00 91.31 664 ASP A O 1
ATOM 5268 N N . GLU A 1 665 ? 19.744 -9.845 22.671 1.00 91.75 665 GLU A N 1
ATOM 5269 C CA . GLU A 1 665 ? 21.211 -9.970 22.589 1.00 91.75 665 GLU A CA 1
ATOM 5270 C C . GLU A 1 665 ? 21.805 -9.457 21.265 1.00 91.75 665 GLU A C 1
ATOM 5272 O O . GLU A 1 665 ? 23.022 -9.301 21.154 1.00 91.75 665 GLU A O 1
ATOM 5277 N N . MET A 1 666 ? 20.968 -9.247 20.244 1.00 90.31 666 MET A N 1
ATOM 5278 C CA . MET A 1 666 ? 21.363 -8.985 18.852 1.00 90.31 666 MET A CA 1
ATOM 5279 C C . MET A 1 666 ? 22.255 -10.088 18.243 1.00 90.31 666 MET A C 1
ATOM 5281 O O . MET A 1 666 ? 23.188 -9.813 17.484 1.00 90.31 666 MET A O 1
ATOM 5285 N N . THR A 1 667 ? 21.968 -11.358 18.560 1.00 92.62 667 THR A N 1
ATOM 5286 C CA . THR A 1 667 ? 22.728 -12.528 18.080 1.00 92.62 667 THR A CA 1
ATOM 5287 C C . THR A 1 667 ? 21.952 -13.345 17.041 1.00 92.62 667 THR A C 1
ATOM 5289 O O . THR A 1 667 ? 20.734 -13.492 17.113 1.00 92.62 667 THR A O 1
ATOM 5292 N N . ILE A 1 668 ? 22.669 -13.909 16.061 1.00 94.25 668 ILE A N 1
ATOM 5293 C CA . ILE A 1 668 ? 22.120 -14.850 15.071 1.00 94.25 668 ILE A CA 1
ATOM 5294 C C . ILE A 1 668 ? 22.833 -16.192 15.242 1.00 94.25 668 ILE A C 1
ATOM 5296 O O . ILE A 1 668 ? 24.037 -16.304 15.009 1.00 94.25 668 ILE A O 1
ATOM 5300 N N . ASN A 1 669 ? 22.080 -17.211 15.643 1.00 93.44 669 ASN A N 1
ATOM 5301 C CA . ASN A 1 669 ? 22.569 -18.545 15.963 1.00 93.44 669 ASN A CA 1
ATOM 5302 C C . ASN A 1 669 ? 22.033 -19.554 14.940 1.00 93.44 669 ASN A C 1
ATOM 5304 O O . ASN A 1 669 ? 20.919 -20.049 15.080 1.00 93.44 669 ASN A O 1
ATOM 5308 N N . ILE A 1 670 ? 22.832 -19.859 13.915 1.00 94.12 670 ILE A N 1
ATOM 5309 C CA . ILE A 1 670 ? 22.524 -20.906 12.930 1.00 94.12 670 ILE A CA 1
ATOM 5310 C C . ILE A 1 670 ? 22.951 -22.261 13.514 1.00 94.12 670 ILE A C 1
ATOM 5312 O O . ILE A 1 670 ? 24.136 -22.452 13.806 1.00 94.12 670 ILE A O 1
ATOM 5316 N N . THR A 1 671 ? 22.003 -23.183 13.687 1.00 87.88 671 THR A N 1
ATOM 5317 C CA . THR A 1 671 ? 22.236 -24.536 14.227 1.00 87.88 671 THR A CA 1
ATOM 5318 C C . THR A 1 671 ? 22.714 -25.489 13.125 1.00 87.88 671 THR A C 1
ATOM 5320 O O . THR A 1 671 ? 23.659 -26.255 13.323 1.00 87.88 671 THR A O 1
ATOM 5323 N N . SER A 1 672 ? 22.130 -25.381 11.927 1.00 87.00 672 SER A N 1
ATOM 5324 C CA . SER A 1 672 ? 22.458 -26.203 10.759 1.00 87.00 672 SER A CA 1
ATOM 5325 C C . SER A 1 672 ? 23.779 -25.795 10.085 1.00 87.00 672 SER A C 1
ATOM 5327 O O . SER A 1 672 ? 23.968 -24.660 9.640 1.00 87.00 672 SER A O 1
ATOM 5329 N N . SER A 1 673 ? 24.714 -26.742 9.958 1.00 89.44 673 SER A N 1
ATOM 5330 C CA . SER A 1 673 ? 26.031 -26.505 9.349 1.00 89.44 673 SER A CA 1
ATOM 5331 C C . SER A 1 673 ? 25.976 -26.292 7.832 1.00 89.44 673 SER A C 1
ATOM 5333 O O . SER A 1 673 ? 26.760 -25.498 7.310 1.00 89.44 673 SER A O 1
ATOM 5335 N N . SER A 1 674 ? 25.043 -26.937 7.124 1.00 92.38 674 SER A N 1
ATOM 5336 C CA . SER A 1 674 ? 24.830 -26.722 5.687 1.00 92.38 674 SER A CA 1
ATOM 5337 C C . SER A 1 674 ? 24.209 -25.354 5.412 1.00 92.38 674 SER A C 1
ATOM 5339 O O . SER A 1 674 ? 24.701 -24.631 4.546 1.00 92.38 674 SER A O 1
ATOM 5341 N N . LEU A 1 675 ? 23.207 -24.950 6.205 1.00 94.56 675 LEU A N 1
ATOM 5342 C CA . LEU A 1 675 ? 22.624 -23.606 6.143 1.00 94.56 675 LEU A CA 1
ATOM 5343 C C . LEU A 1 675 ? 23.693 -22.538 6.418 1.00 94.56 675 LEU A C 1
ATOM 5345 O O . LEU A 1 675 ? 23.751 -21.522 5.732 1.00 94.56 675 LEU A O 1
ATOM 5349 N N . ARG A 1 676 ? 24.605 -22.794 7.364 1.00 95.31 676 ARG A N 1
ATOM 5350 C CA . ARG A 1 676 ? 25.731 -21.898 7.656 1.00 95.31 676 ARG A CA 1
ATOM 5351 C C . ARG A 1 676 ? 26.741 -21.775 6.505 1.00 95.31 676 ARG A C 1
ATOM 5353 O O . ARG A 1 676 ? 27.304 -20.696 6.355 1.00 95.31 676 ARG A O 1
ATOM 5360 N N . SER A 1 677 ? 26.959 -22.821 5.699 1.00 95.06 677 SER A N 1
ATOM 5361 C CA . SER A 1 677 ? 27.772 -22.712 4.469 1.00 95.06 677 SER A CA 1
ATOM 5362 C C . SER A 1 677 ? 27.045 -21.853 3.436 1.00 95.06 677 SER A C 1
ATOM 5364 O O . SER A 1 677 ? 27.562 -20.813 3.031 1.00 95.06 677 SER A O 1
ATOM 5366 N N . ALA A 1 678 ? 25.796 -22.216 3.116 1.00 95.75 678 ALA A N 1
ATOM 5367 C CA . ALA A 1 678 ? 24.964 -21.542 2.117 1.00 95.75 678 ALA A CA 1
ATOM 5368 C C . ALA A 1 678 ? 24.694 -20.057 2.419 1.00 95.75 678 ALA A C 1
ATOM 5370 O O . ALA A 1 678 ? 24.502 -19.273 1.499 1.00 95.75 678 ALA A O 1
ATOM 5371 N N . LEU A 1 679 ? 24.705 -19.639 3.688 1.00 96.38 679 LEU A N 1
ATOM 5372 C CA . LEU A 1 679 ? 24.550 -18.235 4.092 1.00 96.38 679 LEU A CA 1
ATOM 5373 C C . LEU A 1 679 ? 25.866 -17.429 4.133 1.00 96.38 679 LEU A C 1
ATOM 5375 O O . LEU A 1 679 ? 25.881 -16.289 4.605 1.00 96.38 679 LEU A O 1
ATOM 5379 N N . THR A 1 680 ? 26.973 -17.982 3.632 1.00 96.00 680 THR A N 1
ATOM 5380 C CA . THR A 1 680 ? 28.235 -17.243 3.476 1.00 96.00 680 THR A CA 1
ATOM 5381 C C . THR A 1 680 ? 28.146 -16.294 2.280 1.00 96.00 680 THR A C 1
ATOM 5383 O O . THR A 1 680 ? 28.127 -16.730 1.132 1.00 96.00 680 THR A O 1
ATOM 5386 N N . LEU A 1 681 ? 28.108 -14.985 2.548 1.00 95.62 681 LEU A N 1
ATOM 5387 C CA . LEU A 1 681 ? 28.031 -13.956 1.505 1.00 95.62 681 LEU A CA 1
ATOM 5388 C C . LEU A 1 681 ? 29.262 -13.948 0.585 1.00 95.62 681 LEU A C 1
ATOM 5390 O O . LEU A 1 681 ? 30.399 -14.097 1.043 1.00 95.62 681 LEU A O 1
ATOM 5394 N N . SER A 1 682 ? 29.034 -13.678 -0.700 1.00 94.69 682 SER A N 1
ATOM 5395 C CA . SER A 1 682 ? 30.085 -13.487 -1.699 1.00 94.69 682 SER A CA 1
ATOM 5396 C C . SER A 1 682 ? 30.861 -12.172 -1.501 1.00 94.69 682 SER A C 1
ATOM 5398 O O . SER A 1 682 ? 30.461 -11.262 -0.768 1.00 94.69 682 SER A O 1
ATOM 5400 N N . ALA A 1 683 ? 31.973 -12.018 -2.226 1.00 92.38 683 ALA A N 1
ATOM 5401 C CA . ALA A 1 683 ? 32.712 -10.756 -2.277 1.00 92.38 683 ALA A CA 1
ATOM 5402 C C . ALA A 1 683 ? 31.963 -9.630 -3.026 1.00 92.38 683 ALA A C 1
ATOM 5404 O O . ALA A 1 683 ? 32.368 -8.468 -2.937 1.00 92.38 683 ALA A O 1
ATOM 5405 N N . ALA A 1 684 ? 30.903 -9.942 -3.777 1.00 91.81 684 ALA A N 1
ATOM 5406 C CA . ALA A 1 684 ? 30.032 -8.962 -4.422 1.00 91.81 684 ALA A CA 1
ATOM 5407 C C . ALA A 1 684 ? 28.849 -8.588 -3.517 1.00 91.81 684 ALA A C 1
ATOM 5409 O O . ALA A 1 684 ? 28.664 -7.395 -3.264 1.00 91.81 684 ALA A O 1
ATOM 5410 N N . ASP A 1 685 ? 28.170 -9.582 -2.927 1.00 95.44 685 ASP A N 1
ATOM 5411 C CA . ASP A 1 685 ? 27.155 -9.422 -1.871 1.00 95.44 685 ASP A CA 1
ATOM 5412 C C . ASP A 1 685 ? 27.653 -8.467 -0.778 1.00 95.44 685 ASP A C 1
ATOM 5414 O O . ASP A 1 685 ? 26.971 -7.524 -0.370 1.00 95.44 685 ASP A O 1
ATOM 5418 N N . ARG A 1 686 ? 28.882 -8.718 -0.302 1.00 94.25 686 ARG A N 1
ATOM 5419 C CA . ARG A 1 686 ? 29.503 -7.973 0.792 1.00 94.25 686 ARG A CA 1
ATOM 5420 C C . ARG A 1 686 ? 29.699 -6.501 0.436 1.00 94.25 686 ARG A C 1
ATOM 5422 O O . ARG A 1 686 ? 29.296 -5.645 1.215 1.00 94.25 686 ARG A O 1
ATOM 5429 N N . ARG A 1 687 ? 30.268 -6.209 -0.742 1.00 92.00 687 ARG A N 1
ATOM 5430 C CA . ARG A 1 687 ? 30.474 -4.830 -1.231 1.00 92.00 687 ARG A CA 1
ATOM 5431 C C . ARG A 1 687 ? 29.148 -4.089 -1.405 1.00 92.00 687 ARG A C 1
ATOM 5433 O O . ARG A 1 687 ? 29.066 -2.924 -1.031 1.00 92.00 687 ARG A O 1
ATOM 5440 N N . TRP A 1 688 ? 28.126 -4.766 -1.925 1.00 93.81 688 TRP A N 1
ATOM 5441 C CA . TRP A 1 688 ? 26.794 -4.199 -2.134 1.00 93.81 688 TRP A CA 1
ATOM 5442 C C . TRP A 1 688 ? 26.091 -3.864 -0.810 1.00 93.81 688 TRP A C 1
ATOM 5444 O O . TRP A 1 688 ? 25.659 -2.728 -0.609 1.00 93.81 688 TRP A O 1
ATOM 5454 N N . MET A 1 689 ? 26.052 -4.799 0.144 1.00 94.94 689 MET A N 1
ATOM 5455 C CA . MET A 1 689 ? 25.371 -4.559 1.420 1.00 94.94 689 MET A CA 1
ATOM 5456 C C . MET A 1 689 ? 26.156 -3.599 2.334 1.00 94.94 689 MET A C 1
ATOM 5458 O O . MET A 1 689 ? 25.543 -2.824 3.072 1.00 94.94 689 MET A O 1
ATOM 5462 N N . ASP A 1 690 ? 27.494 -3.577 2.264 1.00 93.00 690 ASP A N 1
ATOM 5463 C CA . ASP A 1 690 ? 28.303 -2.538 2.921 1.00 93.00 690 ASP A CA 1
ATOM 5464 C C . ASP A 1 690 ? 28.063 -1.151 2.292 1.00 93.00 690 ASP A C 1
ATOM 5466 O O . ASP A 1 690 ? 27.973 -0.171 3.030 1.00 93.00 690 ASP A O 1
ATOM 5470 N N . PHE A 1 691 ? 27.873 -1.051 0.968 1.00 92.12 691 PHE A N 1
ATOM 5471 C CA . PHE A 1 691 ? 27.490 0.200 0.296 1.00 92.12 691 PHE A CA 1
ATOM 5472 C C . PHE A 1 691 ? 26.126 0.727 0.780 1.00 92.12 691 PHE A C 1
ATOM 5474 O O . PHE A 1 691 ? 26.047 1.880 1.206 1.00 92.12 691 PHE A O 1
ATOM 5481 N N . ILE A 1 692 ? 25.077 -0.104 0.808 1.00 93.50 692 ILE A N 1
ATOM 5482 C CA . ILE A 1 692 ? 23.751 0.316 1.310 1.00 93.50 692 ILE A CA 1
ATOM 5483 C C . ILE A 1 692 ? 23.841 0.722 2.789 1.00 93.50 692 ILE A C 1
ATOM 5485 O O . ILE A 1 692 ? 23.305 1.758 3.189 1.00 93.50 692 ILE A O 1
ATOM 5489 N N . THR A 1 693 ? 24.584 -0.045 3.596 1.00 94.94 693 THR A N 1
ATOM 5490 C CA . THR A 1 693 ? 24.860 0.289 5.004 1.00 94.94 693 THR A CA 1
ATOM 5491 C C . THR A 1 693 ? 25.547 1.654 5.132 1.00 94.94 693 THR A C 1
ATOM 5493 O O . THR A 1 693 ? 25.205 2.436 6.022 1.00 94.94 693 THR A O 1
ATOM 5496 N N . GLN A 1 694 ? 26.487 1.977 4.241 1.00 92.00 694 GLN A N 1
ATOM 5497 C CA . GLN A 1 694 ? 27.172 3.268 4.214 1.00 92.00 694 GLN A CA 1
ATOM 5498 C C . GLN A 1 694 ? 26.212 4.413 3.847 1.00 92.00 694 GLN A C 1
ATOM 5500 O O . GLN A 1 694 ? 26.125 5.379 4.601 1.00 92.00 694 GLN A O 1
ATOM 5505 N N . SER A 1 695 ? 25.403 4.279 2.788 1.00 91.00 695 SER A N 1
ATOM 5506 C CA . SER A 1 695 ? 24.405 5.294 2.396 1.00 91.00 695 SER A CA 1
ATOM 5507 C C . SER A 1 695 ? 23.353 5.575 3.480 1.00 91.00 695 SER A C 1
ATOM 5509 O O . SER A 1 695 ? 22.931 6.721 3.656 1.00 91.00 695 SER A O 1
ATOM 5511 N N . VAL A 1 696 ? 22.947 4.557 4.244 1.00 92.38 696 VAL A N 1
ATOM 5512 C CA . VAL A 1 696 ? 22.052 4.725 5.403 1.00 92.38 696 VAL A CA 1
ATOM 5513 C C . VAL A 1 696 ? 22.752 5.455 6.556 1.00 92.38 696 VAL A C 1
ATOM 5515 O O . VAL A 1 696 ? 22.136 6.310 7.193 1.00 92.38 696 VAL A O 1
ATOM 5518 N N . ASN A 1 697 ? 24.035 5.175 6.809 1.00 92.50 697 ASN A N 1
ATOM 5519 C CA . ASN A 1 697 ? 24.809 5.843 7.860 1.00 92.50 697 ASN A CA 1
ATOM 5520 C C . ASN A 1 697 ? 25.141 7.307 7.529 1.00 92.50 697 ASN A C 1
ATOM 5522 O O . ASN A 1 697 ? 24.961 8.170 8.388 1.00 92.50 697 ASN A O 1
ATOM 5526 N N . ASP A 1 698 ? 25.564 7.607 6.299 1.00 89.81 698 ASP A N 1
ATOM 5527 C CA . ASP A 1 698 ? 25.895 8.974 5.864 1.00 89.81 698 ASP A CA 1
ATOM 5528 C C . ASP A 1 698 ? 24.669 9.901 5.888 1.00 89.81 698 ASP A C 1
ATOM 5530 O O . ASP A 1 698 ? 24.774 11.092 6.185 1.00 89.81 698 ASP A O 1
ATOM 5534 N N . THR A 1 699 ? 23.479 9.342 5.652 1.00 88.75 699 THR A N 1
ATOM 5535 C CA . THR A 1 699 ? 22.199 10.059 5.745 1.00 88.75 699 THR A CA 1
ATOM 5536 C C . THR A 1 699 ? 21.500 9.889 7.100 1.00 88.75 699 THR A C 1
ATOM 5538 O O . THR A 1 699 ? 20.333 10.264 7.235 1.00 88.75 699 THR A O 1
ATOM 5541 N N . TRP A 1 700 ? 22.151 9.321 8.121 1.00 88.44 700 TRP A N 1
ATOM 5542 C CA . TRP A 1 700 ? 21.483 8.972 9.379 1.00 88.44 700 TRP A CA 1
ATOM 5543 C C . TRP A 1 700 ? 21.059 10.189 10.204 1.00 88.44 700 TRP A C 1
ATOM 5545 O O . TRP A 1 700 ? 21.916 10.987 10.586 1.00 88.44 700 TRP A O 1
ATOM 5555 N N . ASP A 1 701 ? 19.781 10.292 10.574 1.00 83.50 701 ASP A N 1
ATOM 5556 C CA . ASP A 1 701 ? 19.295 11.260 11.563 1.00 83.50 701 ASP A CA 1
ATOM 5557 C C . ASP A 1 701 ? 19.042 10.574 12.914 1.00 83.50 701 ASP A C 1
ATOM 5559 O O . ASP A 1 701 ? 18.354 9.561 12.996 1.00 83.50 701 ASP A O 1
ATOM 5563 N N . GLU A 1 702 ? 19.609 11.125 13.988 1.00 83.75 702 GLU A N 1
ATOM 5564 C CA . GLU A 1 702 ? 19.409 10.625 15.356 1.00 83.75 702 GLU A CA 1
ATOM 5565 C C . GLU A 1 702 ? 18.102 11.139 15.973 1.00 83.75 702 GLU A C 1
ATOM 5567 O O . GLU A 1 702 ? 17.576 10.519 16.892 1.00 83.75 702 GLU A O 1
ATOM 5572 N N . SER A 1 703 ? 17.553 12.238 15.446 1.00 77.69 703 SER A N 1
ATOM 5573 C CA . SER A 1 703 ? 16.249 12.778 15.844 1.00 77.69 703 SER A CA 1
ATOM 5574 C C . SER A 1 703 ? 15.074 12.122 15.109 1.00 77.69 703 SER A C 1
ATOM 5576 O O . SER A 1 703 ? 13.939 12.198 15.578 1.00 77.69 703 SER A O 1
ATOM 5578 N N . ASN A 1 704 ? 15.333 11.465 13.971 1.00 73.50 704 ASN A N 1
ATOM 5579 C CA . ASN A 1 704 ? 14.327 10.753 13.182 1.00 73.50 704 ASN A CA 1
ATOM 5580 C C . ASN A 1 704 ? 14.956 9.589 12.377 1.00 73.50 704 ASN A C 1
ATOM 5582 O O . ASN A 1 704 ? 15.266 9.758 11.195 1.00 73.50 704 ASN A O 1
ATOM 5586 N N . PRO A 1 705 ? 15.128 8.396 12.980 1.00 73.56 705 PRO A N 1
ATOM 5587 C CA . PRO A 1 705 ? 15.719 7.223 12.323 1.00 73.56 705 PRO A CA 1
ATOM 5588 C C . PRO A 1 705 ? 15.128 6.879 10.942 1.00 73.56 705 PRO A C 1
ATOM 5590 O O . PRO A 1 705 ? 15.868 6.560 10.007 1.00 73.56 705 PRO A O 1
ATOM 5593 N N . GLY A 1 706 ? 13.808 7.016 10.770 1.00 68.38 706 GLY A N 1
ATOM 5594 C CA . GLY A 1 706 ? 13.089 6.784 9.507 1.00 68.38 706 GLY A CA 1
ATOM 5595 C C . GLY A 1 706 ? 13.293 7.848 8.415 1.00 68.38 706 GLY A C 1
ATOM 5596 O O . GLY A 1 706 ? 12.764 7.708 7.310 1.00 68.38 706 GLY A O 1
ATOM 5597 N N . ARG A 1 707 ? 14.053 8.926 8.663 1.00 70.00 707 ARG A N 1
ATOM 5598 C CA . ARG A 1 707 ? 14.252 10.018 7.692 1.00 70.00 707 ARG A CA 1
ATOM 5599 C C . ARG A 1 707 ? 15.735 10.273 7.385 1.00 70.00 707 ARG A C 1
ATOM 5601 O O . ARG A 1 707 ? 16.533 10.389 8.311 1.00 70.00 707 ARG A O 1
ATOM 5608 N N . PRO A 1 708 ? 16.131 10.400 6.102 1.00 72.81 708 PRO A N 1
ATOM 5609 C CA . PRO A 1 708 ? 17.467 10.867 5.750 1.00 72.81 708 PRO A CA 1
ATOM 5610 C C . PRO A 1 708 ? 17.652 12.350 6.110 1.00 72.81 708 PRO A C 1
ATOM 5612 O O . PRO A 1 708 ? 16.814 13.179 5.747 1.00 72.81 708 PRO A O 1
ATOM 5615 N N . LYS A 1 709 ? 18.778 12.698 6.757 1.00 72.75 709 LYS A N 1
ATOM 5616 C CA . LYS A 1 709 ? 19.164 14.088 7.110 1.00 72.75 709 LYS A CA 1
ATOM 5617 C C . LYS A 1 709 ? 19.100 15.060 5.929 1.00 72.75 709 LYS A C 1
ATOM 5619 O O . LYS A 1 709 ? 18.778 16.230 6.097 1.00 72.75 709 LYS A O 1
ATOM 5624 N N . THR A 1 710 ? 19.447 14.576 4.740 1.00 61.72 710 THR A N 1
ATOM 5625 C CA . THR A 1 710 ? 19.489 15.336 3.484 1.00 61.72 710 THR A CA 1
ATOM 5626 C C . THR A 1 710 ? 18.126 15.479 2.808 1.00 61.72 710 THR A C 1
ATOM 5628 O O . THR A 1 710 ? 18.042 16.158 1.792 1.00 61.72 710 THR A O 1
ATOM 5631 N N . MET A 1 711 ? 17.076 14.822 3.319 1.00 62.88 711 MET A N 1
ATOM 5632 C CA . MET A 1 711 ? 15.748 14.668 2.698 1.00 62.88 711 MET A CA 1
ATOM 5633 C C . MET A 1 711 ? 15.700 14.003 1.308 1.00 62.88 711 MET A C 1
ATOM 5635 O O . MET A 1 711 ? 14.601 13.696 0.855 1.00 62.88 711 MET A O 1
ATOM 5639 N N . GLY A 1 712 ? 16.844 13.731 0.676 1.00 70.38 712 GLY A N 1
ATOM 5640 C CA . GLY A 1 712 ? 16.933 13.063 -0.622 1.00 70.38 712 GLY A CA 1
ATOM 5641 C C . GLY A 1 712 ? 16.570 11.575 -0.605 1.00 70.38 712 GLY A C 1
ATOM 5642 O O . GLY A 1 712 ? 16.355 10.960 0.444 1.00 70.38 712 GLY A O 1
ATOM 5643 N N . TYR A 1 713 ? 16.528 11.006 -1.803 1.00 77.44 713 TYR A N 1
ATOM 5644 C CA . TYR A 1 713 ? 16.170 9.625 -2.096 1.00 77.44 713 TYR A CA 1
ATOM 5645 C C . TYR A 1 713 ? 17.242 8.623 -1.640 1.00 77.44 713 TYR A C 1
ATOM 5647 O O . TYR A 1 713 ? 16.911 7.590 -1.060 1.00 77.44 713 TYR A O 1
ATOM 5655 N N . VAL A 1 714 ? 18.531 8.911 -1.858 1.00 81.94 714 VAL A N 1
ATOM 5656 C CA . VAL A 1 714 ? 19.626 7.987 -1.502 1.00 81.94 714 VAL A CA 1
ATOM 5657 C C . VAL A 1 714 ? 19.650 7.738 0.010 1.00 81.94 714 VAL A C 1
ATOM 5659 O O . VAL A 1 714 ? 19.631 8.673 0.808 1.00 81.94 714 VAL A O 1
ATOM 5662 N N . GLY A 1 715 ? 19.686 6.467 0.415 1.00 81.88 715 GLY A N 1
ATOM 5663 C CA . GLY A 1 715 ? 19.605 6.061 1.823 1.00 81.88 715 GLY A CA 1
ATOM 5664 C C . GLY A 1 715 ? 18.200 6.147 2.441 1.00 81.88 715 GLY A C 1
ATOM 5665 O O . GLY A 1 715 ? 18.048 5.839 3.625 1.00 81.88 715 GLY A O 1
ATOM 5666 N N . SER A 1 716 ? 17.168 6.545 1.689 1.00 84.81 716 SER A N 1
ATOM 5667 C CA . SER A 1 716 ? 15.769 6.388 2.108 1.00 84.81 716 SER A CA 1
ATOM 5668 C C . SER A 1 716 ? 15.341 4.913 2.135 1.00 84.81 716 SER A C 1
ATOM 5670 O O . SER A 1 716 ? 16.040 4.038 1.632 1.00 84.81 716 SER A O 1
ATOM 5672 N N . GLU A 1 717 ? 14.173 4.627 2.707 1.00 85.69 717 GLU A N 1
ATOM 5673 C CA . GLU A 1 717 ? 13.604 3.271 2.698 1.00 85.69 717 GLU A CA 1
ATOM 5674 C C . GLU A 1 717 ? 13.190 2.816 1.294 1.00 85.69 717 GLU A C 1
ATOM 5676 O O . GLU A 1 717 ? 13.381 1.655 0.951 1.00 85.69 717 GLU A O 1
ATOM 5681 N N . GLU A 1 718 ? 12.713 3.746 0.463 1.00 82.88 718 GLU A N 1
ATOM 5682 C CA . GLU A 1 718 ? 12.378 3.501 -0.943 1.00 82.88 718 GLU A CA 1
ATOM 5683 C C . GLU A 1 718 ? 13.621 3.097 -1.748 1.00 82.88 718 GLU A C 1
ATOM 5685 O O . GLU A 1 718 ? 13.607 2.138 -2.513 1.00 82.88 718 GLU A O 1
ATOM 5690 N N . PHE A 1 719 ? 14.745 3.774 -1.497 1.00 87.88 719 PHE A N 1
ATOM 5691 C CA . PHE A 1 719 ? 16.046 3.384 -2.037 1.00 87.88 719 PHE A CA 1
ATOM 5692 C C . PHE A 1 719 ? 16.472 1.984 -1.572 1.00 87.88 719 PHE A C 1
ATOM 5694 O O . PHE A 1 719 ? 16.979 1.213 -2.383 1.00 87.88 719 PHE A O 1
ATOM 5701 N N . ILE A 1 720 ? 16.249 1.619 -0.303 1.00 91.38 720 ILE A N 1
ATOM 5702 C CA . ILE A 1 720 ? 16.559 0.262 0.177 1.00 91.38 720 ILE A CA 1
ATOM 5703 C C . ILE A 1 720 ? 15.700 -0.772 -0.568 1.00 91.38 720 ILE A C 1
ATOM 5705 O O . ILE A 1 720 ? 16.252 -1.762 -1.044 1.00 91.38 720 ILE A O 1
ATOM 5709 N N . ARG A 1 721 ? 14.390 -0.538 -0.735 1.00 89.81 721 ARG A N 1
ATOM 5710 C CA . ARG A 1 721 ? 13.509 -1.459 -1.476 1.00 89.81 721 ARG A CA 1
ATOM 5711 C C . ARG A 1 721 ? 13.914 -1.603 -2.934 1.00 89.81 721 ARG A C 1
ATOM 5713 O O . ARG A 1 721 ? 14.125 -2.732 -3.364 1.00 89.81 721 ARG A O 1
ATOM 5720 N N . LEU A 1 722 ? 14.139 -0.500 -3.656 1.00 88.06 722 LEU A N 1
ATOM 5721 C CA . LEU A 1 722 ? 14.581 -0.578 -5.052 1.00 88.06 722 LEU A CA 1
ATOM 5722 C C . LEU A 1 722 ? 15.923 -1.312 -5.186 1.00 88.06 722 LEU A C 1
ATOM 5724 O O . LEU A 1 722 ? 16.101 -2.077 -6.126 1.00 88.06 722 LEU A O 1
ATOM 5728 N N . GLN A 1 723 ? 16.860 -1.142 -4.246 1.00 92.62 723 GLN A N 1
ATOM 5729 C CA . GLN A 1 723 ? 18.111 -1.904 -4.277 1.00 92.62 723 GLN A CA 1
ATOM 5730 C C . GLN A 1 723 ? 17.891 -3.410 -4.064 1.00 92.62 723 GLN A C 1
ATOM 5732 O O . GLN A 1 723 ? 18.507 -4.202 -4.776 1.00 92.62 723 GLN A O 1
ATOM 5737 N N . PHE A 1 724 ? 17.028 -3.828 -3.131 1.00 95.44 724 PHE A N 1
ATOM 5738 C CA . PHE A 1 724 ? 16.695 -5.250 -2.951 1.00 95.44 724 PHE A CA 1
ATOM 5739 C C . PHE A 1 724 ? 15.889 -5.821 -4.137 1.00 95.44 724 PHE A C 1
ATOM 5741 O O . PHE A 1 724 ? 16.092 -6.978 -4.502 1.00 95.44 724 PHE A O 1
ATOM 5748 N N . GLU A 1 725 ? 15.060 -5.008 -4.797 1.00 93.94 725 GLU A N 1
ATOM 5749 C CA . GLU A 1 725 ? 14.356 -5.348 -6.042 1.00 93.94 725 GLU A CA 1
ATOM 5750 C C . GLU A 1 725 ? 15.325 -5.523 -7.224 1.00 93.94 725 GLU A C 1
ATOM 5752 O O . GLU A 1 725 ? 15.326 -6.587 -7.843 1.00 93.94 725 GLU A O 1
ATOM 5757 N N . GLU A 1 726 ? 16.214 -4.553 -7.490 1.00 90.31 726 GLU A N 1
ATOM 5758 C CA . GLU A 1 726 ? 17.286 -4.672 -8.496 1.00 90.31 726 GLU A CA 1
ATOM 5759 C C . GLU A 1 726 ? 18.157 -5.910 -8.224 1.00 90.31 726 GLU A C 1
ATOM 5761 O O . GLU A 1 726 ? 18.443 -6.683 -9.138 1.00 90.31 726 GLU A O 1
ATOM 5766 N N . TYR A 1 727 ? 18.541 -6.145 -6.964 1.00 95.50 727 TYR A N 1
ATOM 5767 C CA . TYR A 1 727 ? 19.316 -7.319 -6.559 1.00 95.50 727 TYR A CA 1
ATOM 5768 C C . TYR A 1 727 ? 18.582 -8.632 -6.868 1.00 95.50 727 TYR A C 1
ATOM 5770 O O . TYR A 1 727 ? 19.186 -9.557 -7.416 1.00 95.50 727 TYR A O 1
ATOM 5778 N N . LEU A 1 728 ? 17.287 -8.721 -6.542 1.00 96.38 728 LEU A N 1
ATOM 5779 C CA . LEU A 1 728 ? 16.491 -9.928 -6.755 1.00 96.38 728 LEU A CA 1
ATOM 5780 C C . LEU A 1 728 ? 16.234 -10.185 -8.246 1.00 96.38 728 LEU A C 1
ATOM 5782 O O . LEU A 1 728 ? 16.414 -11.312 -8.702 1.00 96.38 728 LEU A O 1
ATOM 5786 N N . LEU A 1 729 ? 15.897 -9.149 -9.018 1.00 93.75 729 LEU A N 1
ATOM 5787 C CA . LEU A 1 729 ? 15.728 -9.223 -10.474 1.00 93.75 729 LEU A CA 1
ATOM 5788 C C . LEU A 1 729 ? 17.028 -9.659 -11.176 1.00 93.75 729 LEU A C 1
ATOM 5790 O O . LEU A 1 729 ? 17.000 -10.544 -12.037 1.00 93.75 729 LEU A O 1
ATOM 5794 N N . SER A 1 730 ? 18.175 -9.109 -10.766 1.00 92.81 730 SER A N 1
ATOM 5795 C CA . SER A 1 730 ? 19.493 -9.535 -11.250 1.00 92.81 730 SER A CA 1
ATOM 5796 C C . SER A 1 730 ? 19.825 -10.984 -10.877 1.00 92.81 730 SER A C 1
ATOM 5798 O O . SER A 1 730 ? 20.384 -11.708 -11.701 1.00 92.81 730 SER A O 1
ATOM 5800 N N . LEU A 1 731 ? 19.488 -11.420 -9.657 1.00 95.81 731 LEU A N 1
ATOM 5801 C CA . LEU A 1 731 ? 19.735 -12.781 -9.165 1.00 95.81 731 LEU A CA 1
ATOM 5802 C C . LEU A 1 731 ? 18.964 -13.822 -9.980 1.00 95.81 731 LEU A C 1
ATOM 5804 O O . LEU A 1 731 ? 19.552 -14.778 -10.491 1.00 95.81 731 LEU A O 1
ATOM 5808 N N . ILE A 1 732 ? 17.652 -13.635 -10.120 1.00 95.75 732 ILE A N 1
ATOM 5809 C CA . ILE A 1 732 ? 16.787 -14.597 -10.811 1.00 95.75 732 ILE A CA 1
ATOM 5810 C C . ILE A 1 732 ? 17.100 -14.645 -12.318 1.00 95.75 732 ILE A C 1
ATOM 5812 O O . ILE A 1 732 ? 17.113 -15.726 -12.911 1.00 95.75 732 ILE A O 1
ATOM 5816 N N . SER A 1 733 ? 17.484 -13.509 -12.917 1.00 94.00 733 SER A N 1
ATOM 5817 C CA . SER A 1 733 ? 18.043 -13.445 -14.274 1.00 94.00 733 SER A CA 1
ATOM 5818 C C . SER A 1 733 ? 19.367 -14.220 -14.400 1.00 94.00 733 SER A C 1
ATOM 5820 O O . SER A 1 733 ? 19.516 -15.071 -15.284 1.00 94.00 733 SER A O 1
ATOM 5822 N N . ALA A 1 734 ? 20.316 -14.005 -13.480 1.00 93.31 734 ALA A N 1
ATOM 5823 C CA . ALA A 1 734 ? 21.604 -14.697 -13.483 1.00 93.31 734 ALA A CA 1
ATOM 5824 C C . ALA A 1 734 ? 21.463 -16.221 -13.322 1.00 93.31 734 ALA A C 1
ATOM 5826 O O . ALA A 1 734 ? 22.196 -16.968 -13.971 1.00 93.31 734 ALA A O 1
ATOM 5827 N N . VAL A 1 735 ? 20.491 -16.700 -12.538 1.00 94.75 735 VAL A N 1
ATOM 5828 C CA . VAL A 1 735 ? 20.214 -18.141 -12.392 1.00 94.75 735 VAL A CA 1
ATOM 5829 C C . VAL A 1 735 ? 19.535 -18.734 -13.637 1.00 94.75 735 VAL A C 1
ATOM 5831 O O . VAL A 1 735 ? 19.904 -19.836 -14.048 1.00 94.75 735 VAL A O 1
ATOM 5834 N N . LYS A 1 736 ? 18.642 -18.007 -14.332 1.00 94.00 736 LYS A N 1
ATOM 5835 C CA . LYS A 1 736 ? 18.172 -18.432 -15.671 1.00 94.00 736 LYS A CA 1
ATOM 5836 C C . LYS A 1 736 ? 19.326 -18.516 -16.678 1.00 94.00 736 LYS A C 1
ATOM 5838 O O . LYS A 1 736 ? 19.401 -19.481 -17.437 1.00 94.00 736 LYS A O 1
ATOM 5843 N N . CYS A 1 737 ? 20.253 -17.557 -16.646 1.00 90.50 737 CYS A N 1
ATOM 5844 C CA . CYS A 1 737 ? 21.445 -17.554 -17.497 1.00 90.50 737 CYS A CA 1
ATOM 5845 C C . CYS A 1 737 ? 22.355 -18.764 -17.204 1.00 90.50 737 CYS A C 1
ATOM 5847 O O . CYS A 1 737 ? 22.716 -19.494 -18.126 1.00 90.50 737 CYS A O 1
ATOM 5849 N N . HIS A 1 738 ? 22.634 -19.056 -15.929 1.00 90.31 738 HIS A N 1
ATOM 5850 C CA . HIS A 1 738 ? 23.358 -20.256 -15.486 1.00 90.31 738 HIS A CA 1
ATOM 5851 C C . HIS A 1 738 ? 22.699 -21.553 -15.990 1.00 90.31 738 HIS A C 1
ATOM 5853 O O . HIS A 1 738 ? 23.360 -22.392 -16.607 1.00 90.31 738 HIS A O 1
ATOM 5859 N N . ASN A 1 739 ? 21.381 -21.695 -15.808 1.00 90.81 739 ASN A N 1
ATOM 5860 C CA . ASN A 1 739 ? 20.616 -22.847 -16.293 1.00 90.81 739 ASN A CA 1
ATOM 5861 C C . ASN A 1 739 ? 20.728 -23.004 -17.820 1.00 90.81 739 ASN A C 1
ATOM 5863 O O . ASN A 1 739 ? 21.026 -24.095 -18.316 1.00 90.81 739 ASN A O 1
ATOM 5867 N N . TYR A 1 740 ? 20.554 -21.915 -18.573 1.00 88.31 740 TYR A N 1
ATOM 5868 C CA . TYR A 1 740 ? 20.689 -21.907 -20.029 1.00 88.31 740 TYR A CA 1
ATOM 5869 C C . TYR A 1 740 ? 22.110 -22.280 -20.488 1.00 88.31 740 TYR A C 1
ATOM 5871 O O . TYR A 1 740 ? 22.256 -23.111 -21.389 1.00 88.31 740 TYR A O 1
ATOM 5879 N N . LEU A 1 741 ? 23.154 -21.730 -19.857 1.00 85.69 741 LEU A N 1
ATOM 5880 C CA . LEU A 1 741 ? 24.556 -22.039 -20.161 1.00 85.69 741 LEU A CA 1
ATOM 5881 C C . LEU A 1 741 ? 24.890 -23.511 -19.873 1.00 85.69 741 LEU A C 1
ATOM 5883 O O . LEU A 1 741 ? 25.519 -24.160 -20.709 1.00 85.69 741 LEU A O 1
ATOM 5887 N N . ASN A 1 742 ? 24.409 -24.069 -18.758 1.00 85.12 742 ASN A N 1
ATOM 5888 C CA . ASN A 1 742 ? 24.578 -25.486 -18.423 1.00 85.12 742 ASN A CA 1
ATOM 5889 C C . ASN A 1 742 ? 23.897 -26.408 -19.444 1.00 85.12 742 ASN A C 1
ATOM 5891 O O . ASN A 1 742 ? 24.522 -27.348 -19.941 1.00 85.12 742 ASN A O 1
ATOM 5895 N N . HIS A 1 743 ? 22.644 -26.123 -19.818 1.00 84.88 743 HIS A N 1
ATOM 5896 C CA . HIS A 1 743 ? 21.933 -26.886 -20.851 1.00 84.88 743 HIS A CA 1
ATOM 5897 C C . HIS A 1 743 ? 22.618 -26.815 -22.227 1.00 84.88 743 HIS A C 1
ATOM 5899 O O . HIS A 1 743 ? 22.519 -27.759 -23.014 1.00 84.88 743 HIS A O 1
ATOM 5905 N N . HIS A 1 744 ? 23.356 -25.737 -22.504 1.00 82.44 744 HIS A N 1
ATOM 5906 C CA . HIS A 1 744 ? 24.049 -25.509 -23.772 1.00 82.44 744 HIS A CA 1
ATOM 5907 C C . HIS A 1 744 ? 25.575 -25.694 -23.717 1.00 82.44 744 HIS A C 1
ATOM 5909 O O . HIS A 1 744 ? 26.252 -25.395 -24.702 1.00 82.44 744 HIS A O 1
ATOM 5915 N N . ALA A 1 745 ? 26.130 -26.274 -22.645 1.00 75.81 745 ALA A N 1
ATOM 5916 C CA . ALA A 1 745 ? 27.576 -26.414 -22.412 1.00 75.81 745 ALA A CA 1
ATOM 5917 C C . ALA A 1 745 ? 28.352 -27.226 -23.479 1.00 75.81 745 ALA A C 1
ATOM 5919 O O . ALA A 1 745 ? 29.582 -27.289 -23.462 1.00 75.81 745 ALA A O 1
ATOM 5920 N N . HIS A 1 746 ? 27.655 -27.872 -24.419 1.00 74.88 746 HIS A N 1
ATOM 5921 C CA . HIS A 1 746 ? 28.239 -28.596 -25.557 1.00 74.88 746 HIS A CA 1
ATOM 5922 C C . HIS A 1 746 ? 27.945 -27.946 -26.924 1.00 74.88 746 HIS A C 1
ATOM 5924 O O . HIS A 1 746 ? 28.331 -28.489 -27.959 1.00 74.88 746 HIS A O 1
ATOM 5930 N N . ASN A 1 747 ? 27.283 -26.784 -26.953 1.00 73.81 747 ASN A N 1
ATOM 5931 C CA . ASN A 1 747 ? 26.922 -26.056 -28.167 1.00 73.81 747 ASN A CA 1
ATOM 5932 C C . ASN A 1 747 ? 27.664 -24.703 -28.255 1.00 73.81 747 ASN A C 1
ATOM 5934 O O . ASN A 1 747 ? 27.148 -23.688 -27.784 1.00 73.81 747 ASN A O 1
ATOM 5938 N N . PRO A 1 748 ? 28.827 -24.626 -28.932 1.00 61.66 748 PRO A N 1
ATOM 5939 C CA . PRO A 1 748 ? 29.603 -23.386 -29.048 1.00 61.66 748 PRO A CA 1
ATOM 5940 C C . PRO A 1 748 ? 28.929 -22.282 -29.888 1.00 61.66 748 PRO A C 1
ATOM 5942 O O . PRO A 1 748 ? 29.507 -21.211 -30.042 1.00 61.66 748 PRO A O 1
ATOM 5945 N N . LYS A 1 749 ? 27.725 -22.508 -30.441 1.00 58.94 749 LYS A N 1
ATOM 5946 C CA . LYS A 1 749 ? 26.898 -21.456 -31.066 1.00 58.94 749 LYS A CA 1
ATOM 5947 C C . LYS A 1 749 ? 25.882 -20.814 -30.116 1.00 58.94 749 LYS A C 1
ATOM 5949 O O . LYS A 1 749 ? 25.272 -19.825 -30.501 1.00 58.94 749 LYS A O 1
ATOM 5954 N N . ALA A 1 750 ? 25.671 -21.383 -28.930 1.00 58.06 750 ALA A N 1
ATOM 5955 C CA . ALA A 1 750 ? 24.695 -20.908 -27.948 1.00 58.06 750 ALA A CA 1
ATOM 5956 C C . ALA A 1 750 ? 25.330 -20.111 -26.793 1.00 58.06 750 ALA A C 1
ATOM 5958 O O . ALA A 1 750 ? 24.611 -19.643 -25.916 1.00 58.06 750 ALA A O 1
ATOM 5959 N N . MET A 1 751 ? 26.656 -19.932 -26.789 1.00 59.31 751 MET A N 1
ATOM 5960 C CA . MET A 1 751 ? 27.333 -19.063 -25.823 1.00 59.31 751 MET A CA 1
ATOM 5961 C C . MET A 1 751 ? 26.968 -17.597 -26.076 1.00 59.31 751 MET A C 1
ATOM 5963 O O . MET A 1 751 ? 27.156 -17.102 -27.188 1.00 59.31 751 MET A O 1
ATOM 5967 N N . LEU A 1 752 ? 26.485 -16.907 -25.041 1.00 66.56 752 LEU A N 1
ATOM 5968 C CA . LEU A 1 752 ? 26.144 -15.483 -25.073 1.00 66.56 752 LEU A CA 1
ATOM 5969 C C . LEU A 1 752 ? 27.438 -14.644 -25.151 1.00 66.56 752 LEU A C 1
ATOM 5971 O O . LEU A 1 752 ? 28.165 -14.589 -24.161 1.00 66.56 752 LEU A O 1
ATOM 5975 N N . PRO A 1 753 ? 27.762 -13.959 -26.271 1.00 56.16 753 PRO A N 1
ATOM 5976 C CA . PRO A 1 753 ? 29.079 -13.324 -26.447 1.00 56.16 753 PRO A CA 1
ATOM 5977 C C . PRO A 1 753 ? 29.338 -12.101 -25.553 1.00 56.16 753 PRO A C 1
ATOM 5979 O O . PRO A 1 753 ? 30.421 -11.525 -25.606 1.00 56.16 753 PRO A O 1
ATOM 5982 N N . GLN A 1 754 ? 28.327 -11.672 -24.795 1.00 59.56 754 GLN A N 1
ATOM 5983 C CA . GLN A 1 754 ? 28.342 -10.504 -23.913 1.00 59.56 754 GLN A CA 1
ATOM 5984 C C . GLN A 1 754 ? 28.507 -10.881 -22.429 1.00 59.56 754 GLN A C 1
ATOM 5986 O O . GLN A 1 754 ? 28.735 -9.999 -21.607 1.00 59.56 754 GLN A O 1
ATOM 5991 N N . VAL A 1 755 ? 28.400 -12.171 -22.082 1.00 62.66 755 VAL A N 1
ATOM 5992 C CA . VAL A 1 755 ? 28.470 -12.669 -20.700 1.00 62.66 755 VAL A CA 1
ATOM 5993 C C . VAL A 1 755 ? 29.804 -13.390 -20.502 1.00 62.66 755 VAL A C 1
ATOM 5995 O O . VAL A 1 755 ? 30.034 -14.464 -21.056 1.00 62.66 755 VAL A O 1
ATOM 5998 N N . GLU A 1 756 ? 30.707 -12.790 -19.725 1.00 64.06 756 GLU A N 1
ATOM 5999 C CA . GLU A 1 756 ? 32.006 -13.387 -19.403 1.00 64.06 756 GLU A CA 1
ATOM 6000 C C . GLU A 1 756 ? 31.893 -14.300 -18.173 1.00 64.06 756 GLU A C 1
ATOM 6002 O O . GLU A 1 756 ? 31.804 -13.839 -17.037 1.00 64.06 756 GLU A O 1
ATOM 6007 N N . GLY A 1 757 ? 31.916 -15.615 -18.407 1.00 76.31 757 GLY A N 1
ATOM 6008 C CA . GLY A 1 757 ? 31.835 -16.627 -17.352 1.00 76.31 757 GLY A CA 1
ATOM 6009 C C . GLY A 1 757 ? 30.400 -16.961 -16.939 1.00 76.31 757 GLY A C 1
ATOM 6010 O O . GLY A 1 757 ? 29.487 -16.946 -17.761 1.00 76.31 757 GLY A O 1
ATOM 6011 N N . ASP A 1 758 ? 30.223 -17.314 -15.665 1.00 83.12 758 ASP A N 1
ATOM 6012 C CA . ASP A 1 758 ? 28.928 -17.635 -15.059 1.00 83.12 758 ASP A CA 1
ATOM 6013 C C . ASP A 1 758 ? 28.510 -16.500 -14.104 1.00 83.12 758 ASP A C 1
ATOM 6015 O O . ASP A 1 758 ? 29.094 -16.370 -13.020 1.00 83.12 758 ASP A O 1
ATOM 6019 N N . PRO A 1 759 ? 27.510 -15.678 -14.469 1.00 86.06 759 PRO A N 1
ATOM 6020 C CA . PRO A 1 759 ? 27.130 -14.502 -13.691 1.00 86.06 759 PRO A CA 1
ATOM 6021 C C . PRO A 1 759 ? 26.448 -14.839 -12.365 1.00 86.06 759 PRO A C 1
ATOM 6023 O O . PRO A 1 759 ? 26.377 -13.985 -11.481 1.00 86.06 759 PRO A O 1
ATOM 6026 N N . SER A 1 760 ? 25.944 -16.066 -12.202 1.00 89.88 760 SER A N 1
ATOM 6027 C CA . SER A 1 760 ? 25.319 -16.481 -10.947 1.00 89.88 760 SER A CA 1
ATOM 6028 C C . SER A 1 760 ? 26.353 -16.594 -9.819 1.00 89.88 760 SER A C 1
ATOM 6030 O O . SER A 1 760 ? 26.041 -16.338 -8.658 1.00 89.88 760 SER A O 1
ATOM 6032 N N . SER A 1 761 ? 27.622 -16.845 -10.157 1.00 90.38 761 SER A N 1
ATOM 6033 C CA . SER A 1 761 ? 28.692 -17.032 -9.173 1.00 90.38 761 SER A CA 1
ATOM 6034 C C . SER A 1 761 ? 28.971 -15.816 -8.275 1.00 90.38 761 SER A C 1
ATOM 6036 O O . SER A 1 761 ? 29.333 -15.994 -7.108 1.00 90.38 761 SER A O 1
ATOM 6038 N N . ASP A 1 762 ? 28.703 -14.589 -8.744 1.00 91.50 762 ASP A N 1
ATOM 6039 C CA . ASP A 1 762 ? 28.776 -13.371 -7.922 1.00 91.50 762 ASP A CA 1
ATOM 6040 C C . ASP A 1 762 ? 27.708 -13.339 -6.800 1.00 91.50 762 ASP A C 1
ATOM 6042 O O . ASP A 1 762 ? 27.879 -12.612 -5.824 1.00 91.50 762 ASP A O 1
ATOM 6046 N N . PHE A 1 763 ? 26.648 -14.156 -6.863 1.00 94.31 763 PHE A N 1
ATOM 6047 C CA . PHE A 1 763 ? 25.636 -14.313 -5.802 1.00 94.31 763 PHE A CA 1
ATOM 6048 C C . PHE A 1 763 ? 25.921 -15.483 -4.834 1.00 94.31 763 PHE A C 1
ATOM 6050 O O . PHE A 1 763 ? 25.198 -15.654 -3.850 1.00 94.31 763 PHE A O 1
ATOM 6057 N N . GLY A 1 764 ? 26.981 -16.265 -5.075 1.00 93.94 764 GLY A N 1
ATOM 6058 C CA . GLY A 1 764 ? 27.437 -17.360 -4.212 1.00 93.94 764 GLY A CA 1
ATOM 6059 C C . GLY A 1 764 ? 26.872 -18.740 -4.579 1.00 93.94 764 GLY A C 1
ATOM 6060 O O . GLY A 1 764 ? 25.694 -19.027 -4.369 1.00 93.94 764 GLY A O 1
ATOM 6061 N N . ASN A 1 765 ? 27.748 -19.629 -5.059 1.00 92.75 765 ASN A N 1
ATOM 6062 C CA . ASN A 1 765 ? 27.391 -20.968 -5.553 1.00 92.75 765 ASN A CA 1
ATOM 6063 C C . ASN A 1 765 ? 26.667 -21.838 -4.507 1.00 92.75 765 ASN A C 1
ATOM 6065 O O . ASN A 1 765 ? 25.602 -22.369 -4.809 1.00 92.75 765 ASN A O 1
ATOM 6069 N N . ASP A 1 766 ? 27.197 -21.950 -3.279 1.00 95.25 766 ASP A N 1
ATOM 6070 C CA . ASP A 1 766 ? 26.571 -22.704 -2.176 1.00 95.25 766 ASP A CA 1
ATOM 6071 C C . ASP A 1 766 ? 25.130 -22.238 -1.901 1.00 95.25 766 ASP A C 1
ATOM 6073 O O . ASP A 1 766 ? 24.253 -23.053 -1.602 1.00 95.25 766 ASP A O 1
ATOM 6077 N N . TRP A 1 767 ? 24.878 -20.926 -2.010 1.00 97.19 767 TRP A N 1
ATOM 6078 C CA . TRP A 1 767 ? 23.548 -20.358 -1.810 1.00 97.19 767 TRP A CA 1
ATOM 6079 C C . TRP A 1 767 ? 22.601 -20.736 -2.950 1.00 97.19 767 TRP A C 1
ATOM 6081 O O . TRP A 1 767 ? 21.482 -21.163 -2.685 1.00 97.19 767 TRP A O 1
ATOM 6091 N N . ILE A 1 768 ? 23.045 -20.647 -4.207 1.00 96.31 768 ILE A N 1
ATOM 6092 C CA . ILE A 1 768 ? 22.237 -21.029 -5.379 1.00 96.31 768 ILE A CA 1
ATOM 6093 C C . ILE A 1 768 ? 21.930 -22.532 -5.360 1.00 96.31 768 ILE A C 1
ATOM 6095 O O . ILE A 1 768 ? 20.790 -22.941 -5.586 1.00 96.31 768 ILE A O 1
ATOM 6099 N N . GLU A 1 769 ? 22.909 -23.373 -5.022 1.00 95.38 769 GLU A N 1
ATOM 6100 C CA . GLU A 1 769 ? 22.700 -24.816 -4.879 1.00 95.38 769 GLU A CA 1
ATOM 6101 C C . GLU A 1 769 ? 21.690 -25.126 -3.757 1.00 95.38 769 GLU A C 1
ATOM 6103 O O . GLU A 1 769 ? 20.892 -26.054 -3.866 1.00 95.38 769 GLU A O 1
ATOM 6108 N N . ALA A 1 770 ? 21.673 -24.343 -2.673 1.00 96.88 770 ALA A N 1
ATOM 6109 C CA . ALA A 1 770 ? 20.631 -24.432 -1.651 1.00 96.88 770 ALA A CA 1
ATOM 6110 C C . ALA A 1 770 ? 19.266 -23.913 -2.150 1.00 96.88 770 ALA A C 1
ATOM 6112 O O . ALA A 1 770 ? 18.261 -24.594 -1.949 1.00 96.88 770 ALA A O 1
ATOM 6113 N N . TRP A 1 771 ? 19.218 -22.767 -2.835 1.00 97.69 771 TRP A N 1
ATOM 6114 C CA . TRP A 1 771 ? 17.977 -22.136 -3.295 1.00 97.69 771 TRP A CA 1
ATOM 6115 C C . TRP A 1 771 ? 17.255 -22.963 -4.360 1.00 97.69 771 TRP A C 1
ATOM 6117 O O . TRP A 1 771 ? 16.041 -23.135 -4.269 1.00 97.69 771 TRP A O 1
ATOM 6127 N N . THR A 1 772 ? 17.989 -23.588 -5.285 1.00 95.94 772 THR A N 1
ATOM 6128 C CA . THR A 1 772 ? 17.441 -24.509 -6.306 1.00 95.94 772 THR A CA 1
ATOM 6129 C C . THR A 1 772 ? 16.717 -25.737 -5.729 1.00 95.94 772 THR A C 1
ATOM 6131 O O . THR A 1 772 ? 15.998 -26.427 -6.453 1.00 95.94 772 THR A O 1
ATOM 6134 N N . ARG A 1 773 ? 16.863 -26.011 -4.422 1.00 95.69 773 ARG A N 1
ATOM 6135 C CA . ARG A 1 773 ? 16.149 -27.072 -3.685 1.00 95.69 773 ARG A CA 1
ATOM 6136 C C . ARG A 1 773 ? 14.911 -26.582 -2.917 1.00 95.69 773 ARG A C 1
ATOM 6138 O O . ARG A 1 773 ? 14.234 -27.404 -2.304 1.00 95.69 773 ARG A O 1
ATOM 6145 N N . SER A 1 774 ? 14.628 -25.280 -2.920 1.00 96.31 774 SER A N 1
ATOM 6146 C CA . SER A 1 774 ? 13.484 -24.683 -2.219 1.00 96.31 774 SER A CA 1
ATOM 6147 C C . SER A 1 774 ? 12.163 -24.856 -2.984 1.00 96.31 774 SER A C 1
ATOM 6149 O O . SER A 1 774 ? 12.141 -25.015 -4.208 1.00 96.31 774 SER A O 1
ATOM 6151 N N . GLU A 1 775 ? 11.036 -24.793 -2.269 1.00 94.75 775 GLU A N 1
ATOM 6152 C CA . GLU A 1 775 ? 9.705 -24.852 -2.891 1.00 94.75 775 GLU A CA 1
ATOM 6153 C C . GLU A 1 775 ? 9.416 -23.564 -3.683 1.00 94.75 775 GLU A C 1
ATOM 6155 O O . GLU A 1 775 ? 8.875 -23.639 -4.785 1.00 94.75 775 GLU A O 1
ATOM 6160 N N . ASN A 1 776 ? 9.852 -22.393 -3.193 1.00 95.88 776 ASN A N 1
ATOM 6161 C CA . ASN A 1 776 ? 9.690 -21.126 -3.918 1.00 95.88 776 ASN A CA 1
ATOM 6162 C C . ASN A 1 776 ? 10.447 -21.123 -5.259 1.00 95.88 776 ASN A C 1
ATOM 6164 O O . ASN A 1 776 ? 9.880 -20.707 -6.269 1.00 95.88 776 ASN A O 1
ATOM 6168 N N . TYR A 1 777 ? 11.661 -21.689 -5.314 1.00 97.19 777 TYR A N 1
ATOM 6169 C CA . TYR A 1 777 ? 12.376 -21.892 -6.577 1.00 97.19 777 TYR A CA 1
ATOM 6170 C C . TYR A 1 777 ? 11.617 -22.830 -7.523 1.00 97.19 777 TYR A C 1
ATOM 6172 O O . TYR A 1 777 ? 11.480 -22.529 -8.707 1.00 97.19 777 TYR A O 1
ATOM 6180 N N . ARG A 1 778 ? 11.080 -23.949 -7.015 1.00 96.00 778 ARG A N 1
ATOM 6181 C CA . ARG A 1 778 ? 10.283 -24.898 -7.814 1.00 96.00 778 ARG A CA 1
ATOM 6182 C C . ARG A 1 778 ? 9.043 -24.230 -8.423 1.00 96.00 778 ARG A C 1
ATOM 6184 O O . ARG A 1 778 ? 8.719 -24.505 -9.579 1.00 96.00 778 ARG A O 1
ATOM 6191 N N . ILE A 1 779 ? 8.355 -23.380 -7.661 1.00 95.12 779 ILE A N 1
ATOM 6192 C CA . ILE A 1 779 ? 7.183 -22.616 -8.117 1.00 95.12 779 ILE A CA 1
ATOM 6193 C C . ILE A 1 779 ? 7.599 -21.581 -9.173 1.00 95.12 779 ILE A C 1
ATOM 6195 O O . ILE A 1 779 ? 6.981 -21.515 -10.237 1.00 95.12 779 ILE A O 1
ATOM 6199 N N . TRP A 1 780 ? 8.663 -20.821 -8.911 1.00 96.19 780 TRP A N 1
ATOM 6200 C CA . TRP A 1 780 ? 9.192 -19.789 -9.806 1.00 96.19 780 TRP A CA 1
ATOM 6201 C C . TRP A 1 780 ? 9.693 -20.364 -11.140 1.00 96.19 780 TRP A C 1
ATOM 6203 O O . TRP A 1 780 ? 9.230 -19.947 -12.203 1.00 96.19 780 TRP A O 1
ATOM 6213 N N . GLU A 1 781 ? 10.580 -21.364 -11.118 1.00 95.25 781 GLU A N 1
ATOM 6214 C CA . GLU A 1 781 ? 11.191 -21.954 -12.321 1.00 95.25 781 GLU A CA 1
ATOM 6215 C C . GLU A 1 781 ? 10.121 -22.552 -13.250 1.00 95.25 781 GLU A C 1
ATOM 6217 O O . GLU A 1 781 ? 10.175 -22.362 -14.464 1.00 95.25 781 GLU A O 1
ATOM 6222 N N . ARG A 1 782 ? 9.095 -23.193 -12.673 1.00 93.75 782 ARG A N 1
ATOM 6223 C CA . ARG A 1 782 ? 7.956 -23.789 -13.391 1.00 93.75 782 ARG A CA 1
ATOM 6224 C C . ARG A 1 782 ? 7.080 -22.766 -14.126 1.00 93.75 782 ARG A C 1
ATOM 6226 O O . ARG A 1 782 ? 6.489 -23.120 -15.145 1.00 93.75 782 ARG A O 1
ATOM 6233 N N . ASN A 1 783 ? 6.961 -21.543 -13.608 1.00 92.44 783 ASN A N 1
ATOM 6234 C CA . ASN A 1 783 ? 5.980 -20.548 -14.065 1.00 92.44 783 ASN A CA 1
ATOM 6235 C C . ASN A 1 783 ? 6.600 -19.313 -14.746 1.00 92.44 783 ASN A C 1
ATOM 6237 O O . ASN A 1 783 ? 5.889 -18.363 -15.057 1.00 92.44 783 ASN A O 1
ATOM 6241 N N . THR A 1 784 ? 7.902 -19.332 -15.032 1.00 93.44 784 THR A N 1
ATOM 6242 C CA . THR A 1 784 ? 8.640 -18.237 -15.690 1.00 93.44 784 THR A CA 1
ATOM 6243 C C . THR A 1 784 ? 9.143 -18.620 -17.082 1.00 93.44 784 THR A C 1
ATOM 6245 O O . THR A 1 784 ? 8.938 -19.741 -17.558 1.00 93.44 784 THR A O 1
ATOM 6248 N N . ASP A 1 785 ? 9.778 -17.688 -17.799 1.00 89.00 785 ASP A N 1
ATOM 6249 C CA . ASP A 1 785 ? 10.527 -18.031 -19.012 1.00 89.00 785 ASP A CA 1
ATOM 6250 C C . ASP A 1 785 ? 11.953 -18.518 -18.734 1.00 89.00 785 ASP A C 1
ATOM 6252 O O . ASP A 1 785 ? 12.517 -18.269 -17.671 1.00 89.00 785 ASP A O 1
ATOM 6256 N N . SER A 1 786 ? 12.543 -19.240 -19.685 1.00 86.75 786 SER A N 1
ATOM 6257 C CA . SER A 1 786 ? 13.954 -19.622 -19.629 1.00 86.75 786 SER A CA 1
ATOM 6258 C C . SER A 1 786 ? 14.892 -18.464 -19.986 1.00 86.75 786 SER A C 1
ATOM 6260 O O . SER A 1 786 ? 16.056 -18.517 -19.604 1.00 86.75 786 SER A O 1
ATOM 6262 N N . HIS A 1 787 ? 14.402 -17.424 -20.672 1.00 87.44 787 HIS A N 1
ATOM 6263 C CA . HIS A 1 787 ? 15.207 -16.308 -21.192 1.00 87.44 787 HIS A CA 1
ATOM 6264 C C . HIS A 1 787 ? 14.950 -14.970 -20.471 1.00 87.44 787 HIS A C 1
ATOM 6266 O O . HIS A 1 787 ? 15.004 -13.909 -21.084 1.00 87.44 787 HIS A O 1
ATOM 6272 N N . LEU A 1 788 ? 14.689 -14.976 -19.153 1.00 87.25 788 LEU A N 1
ATOM 6273 C CA . LEU A 1 788 ? 14.531 -13.723 -18.380 1.00 87.25 788 LEU A CA 1
ATOM 6274 C C . LEU A 1 788 ? 15.766 -12.794 -18.467 1.00 87.25 788 LEU A C 1
ATOM 6276 O O . LEU A 1 788 ? 15.654 -11.584 -18.271 1.00 87.25 788 LEU A O 1
ATOM 6280 N N . PHE A 1 789 ? 16.931 -13.353 -18.808 1.00 87.12 789 PHE A N 1
ATOM 6281 C CA . PHE A 1 789 ? 18.174 -12.619 -19.045 1.00 87.12 789 PHE A CA 1
ATOM 6282 C C . PHE A 1 789 ? 18.192 -11.756 -20.316 1.00 87.12 789 PHE A C 1
ATOM 6284 O O . PHE A 1 789 ? 19.068 -10.902 -20.439 1.00 87.12 789 PHE A O 1
ATOM 6291 N N . ASP A 1 790 ? 17.226 -11.926 -21.225 1.00 82.88 790 ASP A N 1
ATOM 6292 C CA . ASP A 1 790 ? 17.031 -11.024 -22.369 1.00 82.88 790 ASP A CA 1
ATOM 6293 C C . ASP A 1 790 ? 16.264 -9.739 -21.969 1.00 82.88 790 ASP A C 1
ATOM 6295 O O . ASP A 1 790 ? 16.175 -8.801 -22.761 1.00 82.88 790 ASP A O 1
ATOM 6299 N N . ILE A 1 791 ? 15.708 -9.685 -20.747 1.00 84.44 791 ILE A N 1
ATOM 6300 C CA . ILE A 1 791 ? 14.901 -8.566 -20.220 1.00 84.44 791 ILE A CA 1
ATOM 6301 C C . ILE A 1 791 ? 15.662 -7.797 -19.132 1.00 84.44 791 ILE A C 1
ATOM 6303 O O . ILE A 1 791 ? 15.702 -6.568 -19.159 1.00 84.44 791 ILE A O 1
ATOM 6307 N N . VAL A 1 792 ? 16.284 -8.508 -18.185 1.00 84.19 792 VAL A N 1
ATOM 6308 C CA . VAL A 1 792 ? 17.113 -7.926 -17.113 1.00 84.19 792 VAL A CA 1
ATOM 6309 C C . VAL A 1 792 ? 18.537 -8.456 -17.244 1.00 84.19 792 VAL A C 1
ATOM 6311 O O . VAL A 1 792 ? 18.724 -9.670 -17.266 1.00 84.19 792 VAL A O 1
ATOM 6314 N N . GLU A 1 793 ? 19.545 -7.574 -17.283 1.00 85.12 793 GLU A N 1
ATOM 6315 C CA . GLU A 1 793 ? 20.959 -7.970 -17.417 1.00 85.12 793 GLU A CA 1
ATOM 6316 C C . GLU A 1 793 ? 21.342 -9.000 -16.321 1.00 85.12 793 GLU A C 1
ATOM 6318 O O . GLU A 1 793 ? 21.217 -8.690 -15.131 1.00 85.12 793 GLU A O 1
ATOM 6323 N N . PRO A 1 794 ? 21.804 -10.220 -16.673 1.00 88.00 794 PRO A N 1
ATOM 6324 C CA . PRO A 1 794 ? 22.122 -11.276 -15.708 1.00 88.00 794 PRO A CA 1
ATOM 6325 C C . PRO A 1 794 ? 23.429 -10.947 -14.982 1.00 88.00 794 PRO A C 1
ATOM 6327 O O . PRO A 1 794 ? 24.499 -11.412 -15.371 1.00 88.00 794 PRO A O 1
ATOM 6330 N N . LYS A 1 795 ? 23.374 -10.068 -13.976 1.00 86.50 795 LYS A N 1
ATOM 6331 C CA . LYS A 1 795 ? 24.574 -9.438 -13.410 1.00 86.50 795 LYS A CA 1
ATOM 6332 C C . LYS A 1 795 ? 24.322 -8.845 -12.033 1.00 86.50 795 LYS A C 1
ATOM 6334 O O . LYS A 1 795 ? 23.468 -7.979 -11.861 1.00 86.50 795 LYS A O 1
ATOM 6339 N N . HIS A 1 796 ? 25.122 -9.273 -11.064 1.00 90.50 796 HIS A N 1
ATOM 6340 C CA . HIS A 1 796 ? 25.108 -8.731 -9.710 1.00 90.50 796 HIS A CA 1
ATOM 6341 C C . HIS A 1 796 ? 25.403 -7.209 -9.708 1.00 90.50 796 HIS A C 1
ATOM 6343 O O . HIS A 1 796 ? 26.338 -6.785 -10.392 1.00 90.50 796 HIS A O 1
ATOM 6349 N N . PRO A 1 797 ? 24.703 -6.367 -8.915 1.00 87.06 797 PRO A N 1
ATOM 6350 C CA . PRO A 1 797 ? 24.892 -4.907 -8.928 1.00 87.06 797 PRO A CA 1
ATOM 6351 C C . PRO A 1 797 ? 26.349 -4.437 -8.738 1.00 87.06 797 PRO A C 1
ATOM 6353 O O . PRO A 1 797 ? 26.799 -3.491 -9.380 1.00 87.06 797 PRO A O 1
ATOM 6356 N N . CYS A 1 798 ? 27.121 -5.141 -7.902 1.00 84.44 798 CYS A N 1
ATOM 6357 C CA . CYS A 1 798 ? 28.566 -4.933 -7.706 1.00 84.44 798 CYS A CA 1
ATOM 6358 C C . CYS A 1 798 ? 29.467 -5.989 -8.392 1.00 84.44 798 CYS A C 1
ATOM 6360 O O . CYS A 1 798 ? 30.525 -6.330 -7.856 1.00 84.44 798 CYS A O 1
ATOM 6362 N N . ALA A 1 799 ? 29.059 -6.555 -9.530 1.00 80.50 799 ALA A N 1
ATOM 6363 C CA . ALA A 1 799 ? 29.815 -7.586 -10.253 1.00 80.50 799 ALA A CA 1
ATOM 6364 C C . ALA A 1 799 ? 31.246 -7.165 -10.658 1.00 80.50 799 ALA A C 1
ATOM 6366 O O . ALA A 1 799 ? 31.610 -5.984 -10.621 1.00 80.50 799 ALA A O 1
ATOM 6367 N N . GLY A 1 800 ? 32.067 -8.138 -11.067 1.00 65.12 800 GLY A N 1
ATOM 6368 C CA . GLY A 1 800 ? 33.269 -7.891 -11.886 1.00 65.12 800 GLY A CA 1
ATOM 6369 C C . GLY A 1 800 ? 34.345 -6.978 -11.275 1.00 65.12 800 GLY A C 1
ATOM 6370 O O . GLY A 1 800 ? 35.102 -6.343 -12.003 1.00 65.12 800 GLY A O 1
ATOM 6371 N N . GLY A 1 801 ? 34.410 -6.872 -9.944 1.00 62.31 801 GLY A N 1
ATOM 6372 C CA . GLY A 1 801 ? 35.399 -6.038 -9.248 1.00 62.31 801 GLY A CA 1
ATOM 6373 C C . GLY A 1 801 ? 35.130 -4.526 -9.259 1.00 62.31 801 GLY A C 1
ATOM 6374 O O . GLY A 1 801 ? 36.010 -3.775 -8.843 1.00 62.31 801 GLY A O 1
ATOM 6375 N N . LEU A 1 802 ? 33.937 -4.079 -9.679 1.00 65.62 802 LEU A N 1
ATOM 6376 C CA . LEU A 1 802 ? 33.516 -2.669 -9.613 1.00 65.62 802 LEU A CA 1
ATOM 6377 C C . LEU A 1 802 ? 33.752 -2.060 -8.219 1.00 65.62 802 LEU A C 1
ATOM 6379 O O . LEU A 1 802 ? 33.475 -2.696 -7.191 1.00 65.62 802 LEU A O 1
ATOM 6383 N N . THR A 1 803 ? 34.249 -0.822 -8.177 1.00 67.75 803 THR A N 1
ATOM 6384 C CA . THR A 1 803 ? 34.450 -0.106 -6.909 1.00 67.75 803 THR A CA 1
ATOM 6385 C C . THR A 1 803 ? 33.131 0.468 -6.389 1.00 67.75 803 THR A C 1
ATOM 6387 O O . THR A 1 803 ? 32.172 0.638 -7.142 1.00 67.75 803 THR A O 1
ATOM 6390 N N . ILE A 1 804 ? 33.073 0.789 -5.092 1.00 66.00 804 ILE A N 1
ATOM 6391 C CA . ILE A 1 804 ? 31.900 1.462 -4.507 1.00 66.00 804 ILE A CA 1
ATOM 6392 C C . ILE A 1 804 ? 31.682 2.825 -5.191 1.00 66.00 804 ILE A C 1
ATOM 6394 O O . ILE A 1 804 ? 30.543 3.185 -5.466 1.00 66.00 804 ILE A O 1
ATOM 6398 N N . ASP A 1 805 ? 32.758 3.519 -5.567 1.00 69.81 805 ASP A N 1
ATOM 6399 C CA . ASP A 1 805 ? 32.731 4.800 -6.283 1.00 69.81 805 ASP A CA 1
ATOM 6400 C C . ASP A 1 805 ? 32.085 4.682 -7.684 1.00 69.81 805 ASP A C 1
ATOM 6402 O O . ASP A 1 805 ? 31.419 5.609 -8.150 1.00 69.81 805 ASP A O 1
ATOM 6406 N N . ASP A 1 806 ? 32.241 3.538 -8.363 1.00 71.62 806 ASP A N 1
ATOM 6407 C CA . ASP A 1 806 ? 31.593 3.267 -9.657 1.00 71.62 806 ASP A CA 1
ATOM 6408 C C . ASP A 1 806 ? 30.086 3.028 -9.512 1.00 71.62 806 ASP A C 1
ATOM 6410 O O . ASP A 1 806 ? 29.297 3.519 -10.322 1.00 71.62 806 ASP A O 1
ATOM 6414 N N . VAL A 1 807 ? 29.686 2.315 -8.456 1.00 67.69 807 VAL A N 1
ATOM 6415 C CA . VAL A 1 807 ? 28.278 2.059 -8.113 1.00 67.69 807 VAL A CA 1
ATOM 6416 C C . VAL A 1 807 ? 27.594 3.357 -7.671 1.00 67.69 807 VAL A C 1
ATOM 6418 O O . VAL A 1 807 ? 26.514 3.683 -8.162 1.00 67.69 807 VAL A O 1
ATOM 6421 N N . GLN A 1 808 ? 28.257 4.157 -6.830 1.00 71.06 808 GLN A N 1
ATOM 6422 C CA . GLN A 1 808 ? 27.794 5.490 -6.435 1.00 71.06 808 GLN A CA 1
ATOM 6423 C C . GLN A 1 808 ? 27.622 6.421 -7.638 1.00 71.06 808 GLN A C 1
ATOM 6425 O O . GLN A 1 808 ? 26.631 7.145 -7.698 1.00 71.06 808 GLN A O 1
ATOM 6430 N N . ARG A 1 809 ? 28.543 6.391 -8.612 1.00 74.44 809 ARG A N 1
ATOM 6431 C CA . ARG A 1 809 ? 28.428 7.188 -9.842 1.00 74.44 809 ARG A CA 1
ATOM 6432 C C . ARG A 1 809 ? 27.200 6.790 -10.664 1.00 74.44 809 ARG A C 1
ATOM 6434 O O . ARG A 1 809 ? 26.409 7.671 -10.984 1.00 74.44 809 ARG A O 1
ATOM 6441 N N . ARG A 1 810 ? 26.996 5.490 -10.920 1.00 73.25 810 ARG A N 1
ATOM 6442 C CA . ARG A 1 810 ? 25.804 4.979 -11.627 1.00 73.25 810 ARG A CA 1
ATOM 6443 C C . ARG A 1 810 ? 24.507 5.404 -10.926 1.00 73.25 810 ARG A C 1
ATOM 6445 O O . ARG A 1 810 ? 23.582 5.872 -11.581 1.00 73.25 810 ARG A O 1
ATOM 6452 N N . ILE A 1 811 ? 24.444 5.282 -9.600 1.00 68.69 811 ILE A N 1
ATOM 6453 C CA . ILE A 1 811 ? 23.246 5.642 -8.827 1.00 68.69 811 ILE A CA 1
ATOM 6454 C C . ILE A 1 811 ? 23.024 7.162 -8.818 1.00 68.69 811 ILE A C 1
ATOM 6456 O O . ILE A 1 811 ? 21.889 7.606 -8.956 1.00 68.69 811 ILE A O 1
ATOM 6460 N N . ALA A 1 812 ? 24.078 7.978 -8.730 1.00 71.19 812 ALA A N 1
ATOM 6461 C CA . ALA A 1 812 ? 23.967 9.434 -8.858 1.00 71.19 812 ALA A CA 1
ATOM 6462 C C . ALA A 1 812 ? 23.518 9.873 -10.267 1.00 71.19 812 ALA A C 1
ATOM 6464 O O . ALA A 1 812 ? 22.810 10.871 -10.405 1.00 71.19 812 ALA A O 1
ATOM 6465 N N . GLU A 1 813 ? 23.895 9.122 -11.305 1.00 72.50 813 GLU A N 1
ATOM 6466 C CA . GLU A 1 813 ? 23.403 9.300 -12.674 1.00 72.50 813 GLU A CA 1
ATOM 6467 C C . GLU A 1 813 ? 21.908 8.931 -12.766 1.00 72.50 813 GLU A C 1
ATOM 6469 O O . GLU A 1 813 ? 21.119 9.789 -13.159 1.00 72.50 813 GLU A O 1
ATOM 6474 N N . GLN A 1 814 ? 21.486 7.754 -12.275 1.00 64.75 814 GLN A N 1
ATOM 6475 C CA . GLN A 1 814 ? 20.069 7.336 -12.218 1.00 64.75 814 GLN A CA 1
ATOM 6476 C C . GLN A 1 814 ? 19.186 8.323 -11.424 1.00 64.75 814 GLN A C 1
ATOM 6478 O O . GLN A 1 814 ? 18.137 8.747 -11.907 1.00 64.75 814 GLN A O 1
ATOM 6483 N N . VAL A 1 815 ? 19.603 8.737 -10.221 1.00 68.81 815 VAL A N 1
ATOM 6484 C CA . VAL A 1 815 ? 18.844 9.672 -9.361 1.00 68.81 815 VAL A CA 1
ATOM 6485 C C . VAL A 1 815 ? 18.623 11.020 -10.045 1.00 68.81 815 VAL A C 1
ATOM 6487 O O . VAL A 1 815 ? 17.546 11.606 -9.919 1.00 68.81 815 VAL A O 1
ATOM 6490 N N . LYS A 1 816 ? 19.619 11.489 -10.801 1.00 65.19 816 LYS A N 1
ATOM 6491 C CA . LYS A 1 816 ? 19.544 12.728 -11.574 1.00 65.19 816 LYS A CA 1
ATOM 6492 C C . LYS A 1 816 ? 18.688 12.577 -12.836 1.00 65.19 816 LYS A C 1
ATOM 6494 O O . LYS A 1 816 ? 17.916 13.478 -13.138 1.00 65.19 816 LYS A O 1
ATOM 6499 N N . GLU A 1 817 ? 18.828 11.476 -13.569 1.00 58.66 817 GLU A N 1
ATOM 6500 C CA . GLU A 1 817 ? 18.119 11.223 -14.832 1.00 58.66 817 GLU A CA 1
ATOM 6501 C C . GLU A 1 817 ? 16.615 11.001 -14.620 1.00 58.66 817 GLU A C 1
ATOM 6503 O O . GLU A 1 817 ? 15.796 11.574 -15.336 1.00 58.66 817 GLU A O 1
ATOM 6508 N N . PHE A 1 818 ? 16.233 10.263 -13.575 1.00 55.59 818 PHE A N 1
ATOM 6509 C CA . PHE A 1 818 ? 14.829 10.022 -13.220 1.00 55.59 818 PHE A CA 1
ATOM 6510 C C . PHE A 1 818 ? 14.234 11.079 -12.268 1.00 55.59 818 PHE A C 1
ATOM 6512 O O . PHE A 1 818 ? 13.097 10.926 -11.815 1.00 55.59 818 PHE A O 1
ATOM 6519 N N . HIS A 1 819 ? 14.974 12.159 -11.969 1.00 59.53 819 HIS A N 1
ATOM 6520 C CA . HIS A 1 819 ? 14.572 13.234 -11.046 1.00 59.53 819 HIS A CA 1
ATOM 6521 C C . HIS A 1 819 ? 14.112 12.716 -9.662 1.00 59.53 819 HIS A C 1
ATOM 6523 O O . HIS A 1 819 ? 13.175 13.247 -9.060 1.00 59.53 819 HIS A O 1
ATOM 6529 N N . LEU A 1 820 ? 14.747 11.654 -9.145 1.00 60.88 820 LEU A N 1
ATOM 6530 C CA . LEU A 1 820 ? 14.260 10.937 -7.958 1.00 60.88 820 LEU A CA 1
ATOM 6531 C C . LEU A 1 820 ? 14.302 11.796 -6.693 1.00 60.88 820 LEU A C 1
ATOM 6533 O O . LEU A 1 820 ? 13.349 11.753 -5.925 1.00 60.88 820 LEU A O 1
ATOM 6537 N N . ASP A 1 821 ? 15.338 12.618 -6.496 1.00 63.91 821 ASP A N 1
ATOM 6538 C CA . ASP A 1 821 ? 15.399 13.536 -5.348 1.00 63.91 821 ASP A CA 1
ATOM 6539 C C . ASP A 1 821 ? 14.264 14.576 -5.375 1.00 63.91 821 ASP A C 1
ATOM 6541 O O . ASP A 1 821 ? 13.676 14.865 -4.335 1.00 63.91 821 ASP A O 1
ATOM 6545 N N . GLU A 1 822 ? 13.903 15.103 -6.551 1.00 61.25 822 GLU A N 1
ATOM 6546 C CA . GLU A 1 822 ? 12.821 16.088 -6.693 1.00 61.25 822 GLU A CA 1
ATOM 6547 C C . GLU A 1 822 ? 11.445 15.435 -6.489 1.00 61.25 822 GLU A C 1
ATOM 6549 O O . GLU A 1 822 ? 10.627 15.940 -5.717 1.00 61.25 822 GLU A O 1
ATOM 6554 N N . ARG A 1 823 ? 11.209 14.266 -7.102 1.00 57.88 823 ARG A N 1
ATOM 6555 C CA . ARG A 1 823 ? 9.977 13.475 -6.917 1.00 57.88 823 ARG A CA 1
ATOM 6556 C C . ARG A 1 823 ? 9.795 13.039 -5.459 1.00 57.88 823 ARG A C 1
ATOM 6558 O O . ARG A 1 823 ? 8.703 13.176 -4.907 1.00 57.88 823 ARG A O 1
ATOM 6565 N N . PHE A 1 824 ? 10.862 12.557 -4.822 1.00 54.16 824 PHE A N 1
ATOM 6566 C CA . PHE A 1 824 ? 10.854 12.099 -3.432 1.00 54.16 824 PHE A CA 1
ATOM 6567 C C . PHE A 1 824 ? 10.671 13.261 -2.445 1.00 54.16 824 PHE A C 1
ATOM 6569 O O . PHE A 1 824 ? 9.900 13.134 -1.492 1.00 54.16 824 PHE A O 1
ATOM 6576 N N . ALA A 1 825 ? 11.301 14.416 -2.692 1.00 52.59 825 ALA A N 1
ATOM 6577 C CA . ALA A 1 825 ? 11.087 15.620 -1.892 1.00 52.59 825 ALA A CA 1
ATOM 6578 C C . ALA A 1 825 ? 9.632 16.110 -1.978 1.00 52.59 825 ALA A C 1
ATOM 6580 O O . ALA A 1 825 ? 9.007 16.310 -0.937 1.00 52.59 825 ALA A O 1
ATOM 6581 N N . VAL A 1 826 ? 9.062 16.229 -3.184 1.00 49.38 826 VAL A N 1
ATOM 6582 C CA . VAL A 1 826 ? 7.663 16.658 -3.380 1.00 49.38 826 VAL A CA 1
ATOM 6583 C C . VAL A 1 826 ? 6.686 15.684 -2.714 1.00 49.38 826 VAL A C 1
ATOM 6585 O O . VAL A 1 826 ? 5.836 16.113 -1.931 1.00 49.38 826 VAL A O 1
ATOM 6588 N N . GLY A 1 827 ? 6.844 14.374 -2.932 1.00 42.19 827 GLY A N 1
ATOM 6589 C CA . GLY A 1 827 ? 6.010 13.359 -2.278 1.00 42.19 827 GLY A CA 1
ATOM 6590 C C . GLY A 1 827 ? 6.098 13.406 -0.747 1.00 42.19 827 GLY A C 1
ATOM 6591 O O . GLY A 1 827 ? 5.083 13.281 -0.059 1.00 42.19 827 GLY A O 1
ATOM 6592 N N . LYS A 1 828 ? 7.293 13.658 -0.192 1.00 47.25 828 LYS A N 1
ATOM 6593 C CA . LYS A 1 828 ? 7.520 13.701 1.262 1.00 47.25 828 LYS A CA 1
ATOM 6594 C C . LYS A 1 828 ? 7.206 15.054 1.912 1.00 47.25 828 LYS A C 1
ATOM 6596 O O . LYS A 1 828 ? 7.022 15.088 3.130 1.00 47.25 828 LYS A O 1
ATOM 6601 N N . GLU A 1 829 ? 7.080 16.147 1.158 1.00 42.25 829 GLU A N 1
ATOM 6602 C CA . GLU A 1 829 ? 6.472 17.389 1.659 1.00 42.25 829 GLU A CA 1
ATOM 6603 C C . GLU A 1 829 ? 4.949 17.267 1.789 1.00 42.25 829 GLU A C 1
ATOM 6605 O O . GLU A 1 829 ? 4.400 17.753 2.777 1.00 42.25 829 GLU A O 1
ATOM 6610 N N . VAL A 1 830 ? 4.275 16.567 0.867 1.00 40.53 830 VAL A N 1
ATOM 6611 C CA . VAL A 1 830 ? 2.835 16.266 0.982 1.00 40.53 830 VAL A CA 1
ATOM 6612 C C . VAL A 1 830 ? 2.580 15.301 2.142 1.00 40.53 830 VAL A C 1
ATOM 6614 O O . VAL A 1 830 ? 1.885 15.661 3.092 1.00 40.53 830 VAL A O 1
ATOM 6617 N N . LEU A 1 831 ? 3.225 14.127 2.147 1.00 35.06 831 LEU A N 1
ATOM 6618 C CA . LEU A 1 831 ? 3.072 13.141 3.226 1.00 35.06 831 LEU A CA 1
ATOM 6619 C C . LEU A 1 831 ? 3.495 13.714 4.591 1.00 35.06 831 LEU A C 1
ATOM 6621 O O . LEU A 1 831 ? 2.842 13.487 5.607 1.00 35.06 831 LEU A O 1
ATOM 6625 N N . GLY A 1 832 ? 4.573 14.505 4.611 1.00 35.03 832 GLY A N 1
ATOM 6626 C CA . GLY A 1 832 ? 5.046 15.197 5.805 1.00 35.03 832 GLY A CA 1
ATOM 6627 C C . GLY A 1 832 ? 4.038 16.213 6.338 1.00 35.03 832 GLY A C 1
ATOM 6628 O O . GLY A 1 832 ? 3.839 16.267 7.548 1.00 35.03 832 GLY A O 1
ATOM 6629 N N . ARG A 1 833 ? 3.364 16.973 5.463 1.00 37.97 833 ARG A N 1
ATOM 6630 C CA . ARG A 1 833 ? 2.285 17.886 5.866 1.00 37.97 833 ARG A CA 1
ATOM 6631 C C . ARG A 1 833 ? 1.059 17.142 6.374 1.00 37.97 833 ARG A C 1
ATOM 6633 O O . ARG A 1 833 ? 0.554 17.550 7.410 1.00 37.97 833 ARG A O 1
ATOM 6640 N N . ASN A 1 834 ? 0.615 16.062 5.731 1.00 32.91 834 ASN A N 1
ATOM 6641 C CA . ASN A 1 834 ? -0.581 15.337 6.177 1.00 32.91 834 ASN A CA 1
ATOM 6642 C C . ASN A 1 834 ? -0.332 14.632 7.526 1.00 32.91 834 ASN A C 1
ATOM 6644 O O . ASN A 1 834 ? -1.106 14.818 8.467 1.00 32.91 834 ASN A O 1
ATOM 6648 N N . LEU A 1 835 ? 0.803 13.940 7.687 1.00 35.06 835 LEU A N 1
ATOM 6649 C CA . LEU A 1 835 ? 1.169 13.275 8.946 1.00 35.06 835 LEU A CA 1
ATOM 6650 C C . LEU A 1 835 ? 1.444 14.275 10.086 1.00 35.06 835 LEU A C 1
ATOM 6652 O O . LEU A 1 835 ? 1.028 14.054 11.227 1.00 35.06 835 LEU A O 1
ATOM 6656 N N . GLN A 1 836 ? 2.113 15.399 9.798 1.00 34.94 836 GLN A N 1
ATOM 6657 C CA . GLN A 1 836 ? 2.334 16.448 10.798 1.00 34.94 836 GLN A CA 1
ATOM 6658 C C . GLN A 1 836 ? 1.034 17.191 11.132 1.00 34.94 836 GLN A C 1
ATOM 6660 O O . GLN A 1 836 ? 0.801 17.458 12.305 1.00 34.94 836 GLN A O 1
ATOM 6665 N N . ALA A 1 837 ? 0.145 17.440 10.165 1.00 34.06 837 ALA A N 1
ATOM 6666 C CA . ALA A 1 837 ? -1.171 18.027 10.417 1.00 34.06 837 ALA A CA 1
ATOM 6667 C C . ALA A 1 837 ? -2.070 17.101 11.245 1.00 34.06 837 ALA A C 1
ATOM 6669 O O . ALA A 1 837 ? -2.754 17.595 12.134 1.00 34.06 837 ALA A O 1
ATOM 6670 N N . GLY A 1 838 ? -2.044 15.780 11.034 1.00 33.69 838 GLY A N 1
ATOM 6671 C CA . GLY A 1 838 ? -2.735 14.826 11.912 1.00 33.69 838 GLY A CA 1
ATOM 6672 C C . GLY A 1 838 ? -2.215 14.899 13.353 1.00 33.69 838 GLY A C 1
ATOM 6673 O O . GLY A 1 838 ? -2.984 15.088 14.297 1.00 33.69 838 GLY A O 1
ATOM 6674 N N . ARG A 1 839 ? -0.887 14.868 13.524 1.00 34.94 839 ARG A N 1
ATOM 6675 C CA . ARG A 1 839 ? -0.220 14.962 14.835 1.00 34.94 839 ARG A CA 1
ATOM 6676 C C . ARG A 1 839 ? -0.418 16.320 15.529 1.00 34.94 839 ARG A C 1
ATOM 6678 O O . ARG A 1 839 ? -0.543 16.372 16.756 1.00 34.94 839 ARG A O 1
ATOM 6685 N N . GLU A 1 840 ? -0.461 17.419 14.780 1.00 36.78 840 GLU A N 1
ATOM 6686 C CA . GLU A 1 840 ? -0.690 18.775 15.299 1.00 36.78 840 GLU A CA 1
ATOM 6687 C C . GLU A 1 840 ? -2.174 19.059 15.569 1.00 36.78 840 GLU A C 1
ATOM 6689 O O . GLU A 1 840 ? -2.479 19.658 16.600 1.00 36.78 840 GLU A O 1
ATOM 6694 N N . LYS A 1 841 ? -3.112 18.565 14.746 1.00 40.00 841 LYS A N 1
ATOM 6695 C CA 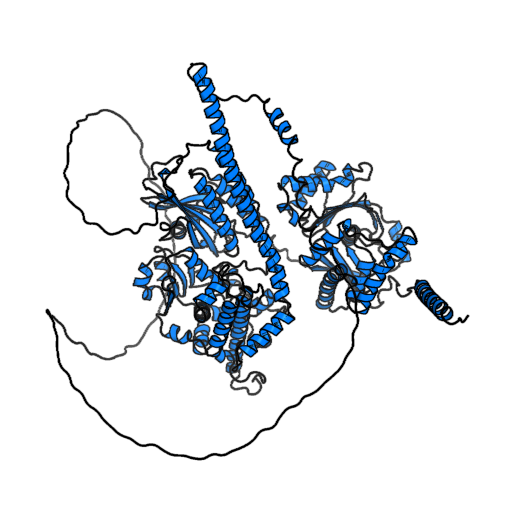. LYS A 1 841 ? -4.555 18.593 15.053 1.00 40.00 841 LYS A CA 1
ATOM 6696 C C . LYS A 1 841 ? -4.838 17.834 16.349 1.00 40.00 841 LYS A C 1
ATOM 6698 O O . LYS A 1 841 ? -5.342 18.436 17.294 1.00 40.00 841 LYS A O 1
ATOM 6703 N N . ALA A 1 842 ? -4.409 16.573 16.448 1.00 31.05 842 ALA A N 1
ATOM 6704 C CA . ALA A 1 842 ? -4.589 15.769 17.657 1.00 31.05 842 ALA A CA 1
ATOM 6705 C C . ALA A 1 842 ? -4.010 16.474 18.897 1.00 31.05 842 ALA A C 1
ATOM 6707 O O . ALA A 1 842 ? -4.710 16.697 19.884 1.00 31.05 842 ALA A O 1
ATOM 6708 N N . SER A 1 843 ? -2.745 16.906 18.848 1.00 31.06 843 SER A N 1
ATOM 6709 C CA . SER A 1 843 ? -2.111 17.549 20.007 1.00 31.06 843 SER A CA 1
ATOM 6710 C C . SER A 1 843 ? -2.657 18.946 20.338 1.00 31.06 843 SER A C 1
ATOM 6712 O O . SER A 1 843 ? -2.637 19.323 21.511 1.00 31.06 843 SER A O 1
ATOM 6714 N N . THR A 1 844 ? -3.195 19.714 19.385 1.00 37.59 844 THR A N 1
ATOM 6715 C CA . THR A 1 844 ? -3.872 20.990 19.698 1.00 37.59 844 THR A CA 1
ATOM 6716 C C . THR A 1 844 ? -5.269 20.785 20.283 1.00 37.59 844 THR A C 1
ATOM 6718 O O . THR A 1 844 ? -5.613 21.489 21.235 1.00 37.59 844 THR A O 1
ATOM 6721 N N . VAL A 1 845 ? -6.026 19.781 19.825 1.00 38.03 845 VAL A N 1
ATOM 6722 C CA . VAL A 1 845 ? -7.295 19.362 20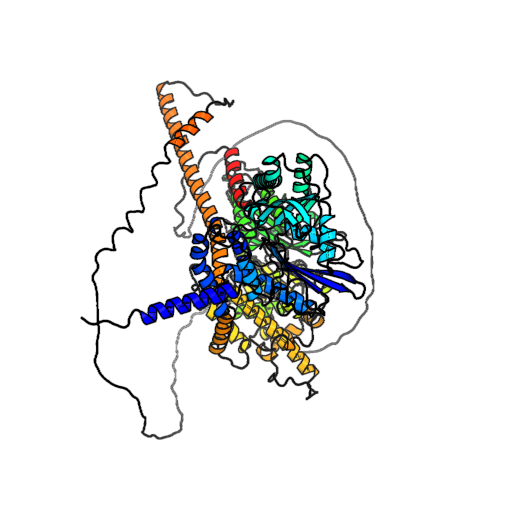.450 1.00 38.03 845 VAL A CA 1
ATOM 6723 C C . VAL A 1 845 ? -7.058 18.875 21.885 1.00 38.03 845 VAL A C 1
ATOM 6725 O O . VAL A 1 845 ? -7.701 19.380 22.807 1.00 38.03 845 VAL A O 1
ATOM 6728 N N . PHE A 1 846 ? -6.065 18.009 22.127 1.00 36.75 846 PHE A N 1
ATOM 6729 C CA . PHE A 1 846 ? -5.734 17.541 23.482 1.00 36.75 846 PHE A CA 1
ATOM 6730 C C . PHE A 1 846 ? -5.294 18.668 24.432 1.00 36.75 846 PHE A C 1
ATOM 6732 O O . PHE A 1 846 ? -5.749 18.714 25.577 1.00 36.75 846 PHE A O 1
ATOM 6739 N N . ASN A 1 847 ? -4.452 19.607 23.982 1.00 38.56 847 ASN A N 1
ATOM 6740 C CA . ASN A 1 847 ? -4.051 20.753 24.812 1.00 38.56 847 ASN A CA 1
ATOM 6741 C C . ASN A 1 847 ? -5.235 21.682 25.137 1.00 38.56 847 ASN A C 1
ATOM 6743 O O . ASN A 1 847 ? -5.310 22.221 26.243 1.00 38.56 847 ASN A O 1
ATOM 6747 N N . LYS A 1 848 ? -6.175 21.851 24.198 1.00 41.06 848 LYS A N 1
ATOM 6748 C CA . LYS A 1 848 ? -7.393 22.644 24.401 1.00 41.06 848 LYS A CA 1
ATOM 6749 C C . LYS A 1 848 ? -8.343 21.969 25.398 1.00 41.06 848 LYS A C 1
ATOM 6751 O O . LYS A 1 848 ? -8.755 22.620 26.352 1.00 41.06 848 LYS A O 1
ATOM 6756 N N . LEU A 1 849 ? -8.593 20.664 25.255 1.00 36.72 849 LEU A N 1
ATOM 6757 C CA . LEU A 1 849 ? -9.368 19.863 26.215 1.00 36.72 849 LEU A CA 1
ATOM 6758 C C . LEU A 1 849 ? -8.786 19.923 27.634 1.00 36.72 849 LEU A C 1
ATOM 6760 O O . LEU A 1 849 ? -9.536 20.059 28.600 1.00 36.72 849 LEU A O 1
ATOM 6764 N N . TYR A 1 850 ? -7.457 19.872 27.776 1.00 36.31 850 TYR A N 1
ATOM 6765 C CA . TYR A 1 850 ? -6.807 19.996 29.084 1.00 36.31 850 TYR A CA 1
ATOM 6766 C C . TYR A 1 850 ? -7.051 21.382 29.712 1.00 36.31 850 TYR A C 1
ATOM 6768 O O . TYR A 1 850 ? -7.438 21.474 30.879 1.00 36.31 850 TYR A O 1
ATOM 6776 N N . ALA A 1 851 ? -6.888 22.456 28.931 1.00 40.94 851 ALA A N 1
ATOM 6777 C CA . ALA A 1 851 ? -7.116 23.828 29.384 1.00 40.94 851 ALA A CA 1
ATOM 6778 C C . ALA A 1 851 ? -8.591 24.114 29.727 1.00 40.94 851 ALA A C 1
ATOM 6780 O O . ALA A 1 851 ? -8.870 24.706 30.773 1.00 40.94 851 ALA A O 1
ATOM 6781 N N . ASP A 1 852 ? -9.538 23.662 28.900 1.00 40.19 852 ASP A N 1
ATOM 6782 C CA . ASP A 1 852 ? -10.973 23.844 29.147 1.00 40.19 852 ASP A CA 1
ATOM 6783 C C . ASP A 1 852 ? -11.448 23.005 30.353 1.00 40.19 852 ASP A C 1
ATOM 6785 O O . ASP A 1 852 ? -12.224 23.503 31.174 1.00 40.19 852 ASP A O 1
ATOM 6789 N N . MET A 1 853 ? -10.919 21.789 30.561 1.00 35.72 853 MET A N 1
ATOM 6790 C CA . MET A 1 853 ? -11.199 20.994 31.769 1.00 35.72 853 MET A CA 1
ATOM 6791 C C . MET A 1 853 ? -10.676 21.677 33.047 1.00 35.72 853 MET A C 1
ATOM 6793 O O . MET A 1 853 ? -11.332 21.627 34.092 1.00 35.72 853 MET A O 1
ATOM 6797 N N . GLU A 1 854 ? -9.516 22.334 32.990 1.00 41.66 854 GLU A N 1
ATOM 6798 C CA . GLU A 1 854 ? -8.947 23.061 34.131 1.00 41.66 854 GLU A CA 1
ATOM 6799 C C . GLU A 1 854 ? -9.717 24.367 34.420 1.00 41.66 854 GLU A C 1
ATOM 6801 O O . GLU A 1 854 ? -10.052 24.650 35.576 1.00 41.66 854 GLU A O 1
ATOM 6806 N N . ALA A 1 855 ? -10.136 25.096 33.380 1.00 48.09 855 ALA A N 1
ATOM 6807 C CA . ALA A 1 855 ? -10.995 26.278 33.498 1.00 48.09 855 ALA A CA 1
ATOM 6808 C C . ALA A 1 855 ? -12.403 25.948 34.039 1.00 48.09 855 ALA A C 1
ATOM 6810 O O . ALA A 1 855 ? -12.931 26.671 34.895 1.00 48.09 855 ALA A O 1
ATOM 6811 N N . LEU A 1 856 ? -13.007 24.834 33.606 1.00 45.03 856 LEU A N 1
ATOM 6812 C CA . LEU A 1 856 ? -14.298 24.360 34.120 1.00 45.03 856 LEU A CA 1
ATOM 6813 C C . LEU A 1 856 ? -14.218 24.099 35.633 1.00 45.03 856 LEU A C 1
ATOM 6815 O O . LEU A 1 856 ? -15.090 24.540 36.392 1.00 45.03 856 LEU A O 1
ATOM 6819 N N . LYS A 1 857 ? -13.130 23.456 36.070 1.00 43.06 857 LYS A N 1
ATOM 6820 C CA . LYS A 1 857 ? -12.824 23.089 37.462 1.00 43.06 857 LYS A CA 1
ATOM 6821 C C . LYS A 1 857 ? -12.630 24.316 38.363 1.00 43.06 857 LYS A C 1
ATOM 6823 O O . LYS A 1 857 ? -13.158 24.334 39.478 1.00 43.06 857 LYS A O 1
ATOM 6828 N N . GLU A 1 858 ? -11.976 25.377 37.882 1.00 49.19 858 GLU A N 1
ATOM 6829 C CA . GLU A 1 858 ? -11.959 26.672 38.585 1.00 49.19 858 GLU A CA 1
ATOM 6830 C C . GLU A 1 858 ? -13.349 27.327 38.643 1.00 49.19 858 GLU A C 1
ATOM 6832 O O . GLU A 1 858 ? -13.740 27.857 39.688 1.00 49.19 858 GLU A O 1
ATOM 6837 N N . SER A 1 859 ? -14.127 27.273 37.555 1.00 48.81 859 SER A N 1
ATOM 6838 C CA . SER A 1 859 ? -15.449 27.914 37.492 1.00 48.81 859 SER A CA 1
ATOM 6839 C C . SER A 1 859 ? -16.457 27.298 38.474 1.00 48.81 859 SER A C 1
ATOM 6841 O O . SER A 1 859 ? -17.183 28.029 39.156 1.00 48.81 859 SER A O 1
ATOM 6843 N N . GLN A 1 860 ? -16.464 25.966 38.607 1.00 41.66 860 GLN A N 1
ATOM 6844 C CA . GLN A 1 860 ? -17.284 25.258 39.590 1.00 41.66 860 GLN A CA 1
ATOM 6845 C C . GLN A 1 860 ? -16.819 25.577 41.012 1.00 41.66 860 GLN A C 1
ATOM 6847 O O . GLN A 1 860 ? -17.643 25.889 41.873 1.00 41.66 860 GLN A O 1
ATOM 6852 N N . ARG A 1 861 ? -15.502 25.579 41.255 1.00 50.78 861 ARG A N 1
ATOM 6853 C CA . ARG A 1 861 ? -14.936 25.890 42.571 1.00 50.78 861 ARG A CA 1
ATOM 6854 C C . ARG A 1 861 ? -15.294 27.301 43.041 1.00 50.78 861 ARG A C 1
ATOM 6856 O O . ARG A 1 861 ? -15.707 27.454 44.187 1.00 50.78 861 ARG A O 1
ATOM 6863 N N . ARG A 1 862 ? -15.216 28.315 42.171 1.00 62.03 862 ARG A N 1
ATOM 6864 C CA . ARG A 1 862 ? -15.624 29.690 42.513 1.00 62.03 862 ARG A CA 1
ATOM 6865 C C . ARG A 1 862 ? -17.104 29.775 42.873 1.00 62.03 862 ARG A C 1
ATOM 6867 O O . ARG A 1 862 ? -17.416 30.284 43.944 1.00 62.03 862 ARG A O 1
ATOM 6874 N N . LYS A 1 863 ? -17.993 29.179 42.069 1.00 57.94 863 LYS A N 1
ATOM 6875 C CA . LYS A 1 863 ? -19.433 29.103 42.384 1.00 57.94 863 LYS A CA 1
ATOM 6876 C C . LYS A 1 863 ? -19.702 28.399 43.719 1.00 57.94 863 LYS A C 1
ATOM 6878 O O . LYS A 1 863 ? -20.576 28.823 44.466 1.00 57.94 863 LYS A O 1
ATOM 6883 N N . HIS A 1 864 ? -18.938 27.358 44.052 1.00 50.78 864 HIS A N 1
ATOM 6884 C CA . HIS A 1 864 ? -19.107 26.596 45.294 1.00 50.78 864 HIS A CA 1
ATOM 6885 C C . HIS A 1 864 ? -18.499 27.289 46.535 1.00 50.78 864 HIS A C 1
ATOM 6887 O O . HIS A 1 864 ? -18.970 27.070 47.655 1.00 50.78 864 HIS A O 1
ATOM 6893 N N . GLU A 1 865 ? -17.483 28.142 46.363 1.00 56.66 865 GLU A N 1
ATOM 6894 C CA . GLU A 1 865 ? -16.949 29.036 47.405 1.00 56.66 865 GLU A CA 1
ATOM 6895 C C . GLU A 1 865 ? -17.840 30.283 47.604 1.00 56.66 865 GLU A C 1
ATOM 6897 O O . GLU A 1 865 ? -18.027 30.732 48.737 1.00 56.66 865 GLU A O 1
ATOM 6902 N N . GLU A 1 866 ? -18.447 30.808 46.536 1.00 58.78 866 GLU A N 1
ATOM 6903 C CA . GLU A 1 866 ? -19.420 31.910 46.571 1.00 58.78 866 GLU A CA 1
ATOM 6904 C C . GLU A 1 866 ? -20.740 31.457 47.229 1.00 58.78 866 GLU A C 1
ATOM 6906 O O . GLU A 1 866 ? -21.151 32.059 48.221 1.00 58.78 866 GLU A O 1
ATOM 6911 N N . ALA A 1 867 ? -21.313 30.317 46.820 1.00 53.91 867 ALA A N 1
ATOM 6912 C CA . ALA A 1 867 ? -22.498 29.733 47.462 1.00 53.91 867 ALA A CA 1
ATOM 6913 C C . ALA A 1 867 ? -22.270 29.391 48.948 1.00 53.91 867 ALA A C 1
ATOM 6915 O O . ALA A 1 867 ? -23.155 29.605 49.778 1.00 53.91 867 ALA A O 1
ATOM 6916 N N . ARG A 1 868 ? -21.067 28.929 49.329 1.00 54.03 868 ARG A N 1
ATOM 6917 C CA . ARG A 1 868 ? -20.706 28.759 50.750 1.00 54.03 868 ARG A CA 1
ATOM 6918 C C . ARG A 1 868 ? -20.703 30.080 51.515 1.00 54.03 868 ARG A C 1
ATOM 6920 O O . ARG A 1 868 ? -21.190 30.116 52.638 1.00 54.03 868 ARG A O 1
ATOM 6927 N N . ARG A 1 869 ? -20.185 31.161 50.925 1.00 58.75 869 ARG A N 1
ATOM 6928 C CA . ARG A 1 869 ? -20.138 32.498 51.548 1.00 58.75 869 ARG A CA 1
ATOM 6929 C C . ARG A 1 869 ? -21.503 33.170 51.692 1.00 58.75 869 ARG A C 1
ATOM 6931 O O . ARG A 1 869 ? -21.617 34.122 52.465 1.00 58.75 869 ARG A O 1
ATOM 6938 N N . GLU A 1 870 ? -22.511 32.703 50.965 1.00 55.12 870 GLU A N 1
ATOM 6939 C CA . GLU A 1 870 ? -23.903 33.134 51.122 1.00 55.12 870 GLU A CA 1
ATOM 6940 C C . GLU A 1 870 ? -24.646 32.237 52.127 1.00 55.12 870 GLU A C 1
ATOM 6942 O O . GLU A 1 870 ? -25.276 32.752 53.051 1.00 55.12 870 GLU A O 1
ATOM 6947 N N . ALA A 1 871 ? -24.451 30.914 52.081 1.00 50.81 871 ALA A N 1
ATOM 6948 C CA . ALA A 1 871 ? -24.979 29.990 53.093 1.00 50.81 871 ALA A CA 1
ATOM 6949 C C . ALA A 1 871 ? -24.428 30.257 54.515 1.00 50.81 871 ALA A C 1
ATOM 6951 O O . ALA A 1 871 ? -25.170 30.177 55.495 1.00 50.81 871 ALA A O 1
ATOM 6952 N N . GLU A 1 872 ? -23.151 30.639 54.641 1.00 52.69 872 GLU A N 1
ATOM 6953 C CA . GLU A 1 872 ? -22.521 31.048 55.910 1.00 52.69 872 GLU A CA 1
ATOM 6954 C C . GLU A 1 872 ? -23.053 32.403 56.448 1.00 52.69 872 GLU A C 1
ATOM 6956 O O . GLU A 1 872 ? -22.760 32.747 57.593 1.00 52.69 872 GLU A O 1
ATOM 6961 N N . LYS A 1 873 ? -23.852 33.163 55.674 1.00 57.69 873 LYS A N 1
ATOM 6962 C CA . LYS A 1 873 ? -24.519 34.403 56.130 1.00 57.69 873 LYS A CA 1
ATOM 6963 C C . LYS A 1 873 ? -25.958 34.187 56.601 1.00 57.69 873 LYS A C 1
ATOM 6965 O O . LYS A 1 873 ? -26.305 34.683 57.669 1.00 57.69 873 LYS A O 1
ATOM 6970 N N . ASP A 1 874 ? -26.762 33.443 55.837 1.00 55.50 874 ASP A N 1
ATOM 6971 C CA . ASP A 1 874 ? -28.214 33.316 56.075 1.00 55.50 874 ASP A CA 1
ATOM 6972 C C . ASP A 1 874 ? -28.623 32.038 56.846 1.00 55.50 874 ASP A C 1
ATOM 6974 O O . ASP A 1 874 ? -29.805 31.792 57.099 1.00 55.50 874 ASP A O 1
ATOM 6978 N N . GLY A 1 875 ? -27.649 31.241 57.301 1.00 51.34 875 GLY A N 1
ATOM 6979 C CA . GLY A 1 875 ? -27.784 30.416 58.511 1.00 51.34 875 GLY A CA 1
ATOM 6980 C C . GLY A 1 875 ? -28.844 29.306 58.485 1.00 51.34 875 GLY A C 1
ATOM 6981 O O . GLY A 1 875 ? -29.388 28.963 59.536 1.00 51.34 875 GLY A O 1
ATOM 6982 N N . THR A 1 876 ? -29.147 28.736 57.317 1.00 48.81 876 THR A N 1
ATOM 6983 C CA . THR A 1 876 ? -30.165 27.681 57.137 1.00 48.81 876 THR A CA 1
ATOM 6984 C C . THR A 1 876 ? -29.625 26.454 56.374 1.00 48.81 876 THR A C 1
ATOM 6986 O O . THR A 1 876 ? -28.669 26.577 55.608 1.00 48.81 876 THR A O 1
ATOM 6989 N N . PRO A 1 877 ? -30.166 25.238 56.612 1.00 39.75 877 PRO A N 1
ATOM 6990 C CA . PRO A 1 877 ? -29.613 23.991 56.072 1.00 39.75 877 PRO A CA 1
ATOM 6991 C C . PRO A 1 877 ? -30.003 23.739 54.604 1.00 39.75 877 PRO A C 1
ATOM 6993 O O . PRO A 1 877 ? -31.109 24.066 54.178 1.00 39.75 877 PRO A O 1
ATOM 6996 N N . MET A 1 878 ? -29.103 23.109 53.838 1.00 36.75 878 MET A N 1
ATOM 6997 C CA . MET A 1 878 ? -29.267 22.913 52.389 1.00 36.75 878 MET A CA 1
ATOM 6998 C C . MET A 1 878 ? -30.251 21.780 52.018 1.00 36.75 878 MET A C 1
ATOM 7000 O O . MET A 1 878 ? -30.176 20.702 52.613 1.00 36.75 878 MET A O 1
ATOM 7004 N N . PRO A 1 879 ? -31.106 21.966 50.991 1.00 34.25 879 PRO A N 1
ATOM 7005 C CA . PRO A 1 879 ? -31.898 20.902 50.372 1.00 34.25 879 PRO A CA 1
ATOM 7006 C C . PRO A 1 879 ? -31.146 20.190 49.228 1.00 34.25 879 PRO A C 1
ATOM 7008 O O . PRO A 1 879 ? -30.226 20.742 48.627 1.00 34.25 879 PRO A O 1
ATOM 7011 N N . SER A 1 880 ? -31.566 18.966 48.892 1.00 39.94 880 SER A N 1
ATOM 7012 C CA . SER A 1 880 ? -31.036 18.192 47.756 1.00 39.94 880 SER A CA 1
ATOM 7013 C C . SER A 1 880 ? -31.681 18.599 46.417 1.00 39.94 880 SER A C 1
ATOM 7015 O O . SER A 1 880 ? -32.883 18.872 46.398 1.00 39.94 880 SER A O 1
ATOM 7017 N N . PRO A 1 881 ? -30.941 18.599 45.291 1.00 33.72 881 PRO A N 1
ATOM 7018 C CA . PRO A 1 881 ? -31.492 18.937 43.981 1.00 33.72 881 PRO A CA 1
ATOM 7019 C C . PRO A 1 881 ? -32.177 17.741 43.300 1.00 33.72 881 PRO A C 1
ATOM 7021 O O . PRO A 1 881 ? -31.615 16.652 43.212 1.00 33.72 881 PRO A O 1
ATOM 7024 N N . GLY A 1 882 ? -33.366 17.981 42.748 1.00 28.06 882 GLY A N 1
ATOM 7025 C CA . GLY A 1 882 ? -33.977 17.177 41.686 1.00 28.06 882 GLY A CA 1
ATOM 7026 C C . GLY A 1 882 ? -34.246 18.085 40.485 1.00 28.06 882 GLY A C 1
ATOM 7027 O O . GLY A 1 882 ? -34.618 19.243 40.675 1.00 28.06 882 GLY A O 1
ATOM 7028 N N . PHE A 1 883 ? -34.013 17.600 39.265 1.00 31.38 883 PHE A N 1
ATOM 7029 C CA . PHE A 1 883 ? -34.019 18.440 38.063 1.00 31.38 883 PHE A CA 1
ATOM 7030 C C . PHE A 1 883 ? -35.376 18.464 37.346 1.00 31.38 883 PHE A C 1
ATOM 7032 O O . PHE A 1 883 ? -36.007 17.428 37.146 1.00 31.38 883 PHE A O 1
ATOM 7039 N N . ALA A 1 884 ? -35.769 19.650 36.883 1.00 28.23 884 ALA A N 1
ATOM 7040 C CA . ALA A 1 884 ? -36.766 19.863 35.838 1.00 28.23 884 ALA A CA 1
ATOM 7041 C C . ALA A 1 884 ? -36.321 21.084 35.002 1.00 28.23 884 ALA A C 1
ATOM 7043 O O . ALA A 1 884 ? -35.886 22.073 35.597 1.00 28.23 884 ALA A O 1
ATOM 7044 N N . PRO A 1 885 ? -36.365 21.038 33.659 1.00 35.38 885 PRO A N 1
ATOM 7045 C CA . PRO A 1 885 ? -35.830 22.113 32.825 1.00 35.38 885 PRO A CA 1
ATOM 7046 C C . PRO A 1 885 ? -36.829 23.268 32.633 1.00 35.38 885 PRO A C 1
ATOM 7048 O O . PRO A 1 885 ? -37.982 23.042 32.272 1.00 35.38 885 PRO A O 1
ATOM 7051 N N . ASP A 1 886 ? -36.358 24.511 32.782 1.00 27.80 886 ASP A N 1
ATOM 7052 C CA . ASP A 1 886 ? -37.000 25.712 32.221 1.00 27.80 886 ASP A CA 1
ATOM 7053 C C . ASP A 1 886 ? -36.094 26.312 31.132 1.00 27.80 886 ASP A C 1
ATOM 7055 O O . ASP A 1 886 ? -34.869 26.372 31.261 1.00 27.80 886 ASP A O 1
ATOM 7059 N N . LEU A 1 887 ? -36.702 26.724 30.023 1.00 36.47 887 LEU A N 1
ATOM 7060 C CA . LEU A 1 887 ? -36.061 26.843 28.712 1.00 36.47 887 LEU A CA 1
ATOM 7061 C C . LEU A 1 887 ? -35.495 28.246 28.407 1.00 36.47 887 LEU A C 1
ATOM 7063 O O . LEU A 1 887 ? -35.141 28.547 27.267 1.00 36.47 887 LEU A O 1
ATOM 7067 N N . ASN A 1 888 ? -35.445 29.134 29.403 1.00 33.38 888 ASN A N 1
ATOM 7068 C CA . ASN A 1 888 ? -35.260 30.575 29.189 1.00 33.38 888 ASN A CA 1
ATOM 7069 C C . ASN A 1 888 ? -33.822 31.101 29.393 1.00 33.38 888 ASN A C 1
ATOM 7071 O O . ASN A 1 888 ? -33.514 32.212 28.961 1.00 33.38 888 ASN A O 1
ATOM 7075 N N . GLY A 1 889 ? -32.913 30.316 29.984 1.00 34.56 889 GLY A N 1
ATOM 7076 C CA . GLY A 1 889 ? -31.532 30.755 30.261 1.00 34.56 889 GLY A CA 1
ATOM 7077 C C . GLY A 1 889 ? -30.646 30.958 29.019 1.00 34.56 889 GLY A C 1
ATOM 7078 O O . GLY A 1 889 ? -29.728 31.778 29.035 1.00 34.56 889 GLY A O 1
ATOM 7079 N N . ALA A 1 890 ? -30.935 30.262 27.915 1.00 31.53 890 ALA A N 1
ATOM 7080 C CA . ALA A 1 890 ? -30.053 30.181 26.744 1.00 31.53 890 ALA A CA 1
ATOM 7081 C C . ALA A 1 890 ? -29.850 31.505 25.970 1.00 31.53 890 ALA A C 1
ATOM 7083 O O . ALA A 1 890 ? -28.958 31.594 25.129 1.00 31.53 890 ALA A O 1
ATOM 7084 N N . LYS A 1 891 ? -30.644 32.554 26.235 1.00 32.94 891 LYS A N 1
ATOM 7085 C CA . LYS A 1 891 ? -30.618 33.809 25.455 1.00 32.94 891 LYS A CA 1
ATOM 7086 C C . LYS A 1 891 ? -29.673 34.899 25.973 1.00 32.94 891 LYS A C 1
ATOM 7088 O O . LYS A 1 891 ? -29.478 35.881 25.263 1.00 32.94 891 LYS A O 1
ATOM 7093 N N . GLN A 1 892 ? -29.059 34.748 27.151 1.00 33.69 892 GLN A N 1
ATOM 7094 C CA . GLN A 1 892 ? -28.118 35.755 27.681 1.00 33.69 892 GLN A CA 1
ATOM 7095 C C . GLN A 1 892 ? -26.637 35.418 27.447 1.00 33.69 892 GLN A C 1
ATOM 7097 O O . GLN A 1 892 ? -25.839 36.333 27.241 1.00 33.69 892 GLN A O 1
ATOM 7102 N N . THR A 1 893 ? -26.259 34.138 27.363 1.00 33.31 893 THR A N 1
ATOM 7103 C CA . THR A 1 893 ? -24.873 33.727 27.052 1.00 33.31 893 THR A CA 1
ATOM 7104 C C . THR A 1 893 ? -24.433 34.166 25.648 1.00 33.31 893 THR A C 1
ATOM 7106 O O . THR A 1 893 ? -23.269 34.490 25.433 1.00 33.31 893 THR A O 1
ATOM 7109 N N . VAL A 1 894 ? -25.373 34.263 24.702 1.00 34.09 894 VAL A N 1
ATOM 7110 C CA . VAL A 1 894 ? -25.116 34.659 23.304 1.00 34.09 894 VAL A CA 1
ATOM 7111 C C . VAL A 1 894 ? -24.696 36.135 23.168 1.00 34.09 894 VAL A C 1
ATOM 7113 O O . VAL A 1 894 ? -24.020 36.495 22.209 1.00 34.09 894 VAL A O 1
ATOM 7116 N N . GLN A 1 895 ? -25.035 37.008 24.126 1.00 30.64 895 GLN A N 1
ATOM 7117 C CA . GLN A 1 895 ? -24.767 38.451 24.007 1.00 30.64 895 GLN A CA 1
ATOM 7118 C C . GLN A 1 895 ? -23.412 38.906 24.579 1.00 30.64 895 GLN A C 1
ATOM 7120 O O . GLN A 1 895 ? -22.941 39.985 24.222 1.00 30.64 895 GLN A O 1
ATOM 7125 N N . SER A 1 896 ? -22.735 38.105 25.410 1.00 31.12 896 SER A N 1
ATOM 7126 C CA . SER A 1 896 ? -21.419 38.474 25.967 1.00 31.12 896 SER A CA 1
ATOM 7127 C C . SER A 1 896 ? -20.259 38.251 24.983 1.00 31.12 896 SER A C 1
ATOM 7129 O O . SER A 1 896 ? -19.267 38.986 25.020 1.00 31.12 896 SER A O 1
ATOM 7131 N N . VAL A 1 897 ? -20.402 37.302 24.049 1.00 31.20 897 VAL A N 1
ATOM 7132 C CA . VAL A 1 897 ? -19.397 36.979 23.013 1.00 31.20 897 VAL A CA 1
ATOM 7133 C C . VAL A 1 897 ? -19.213 38.129 22.008 1.00 31.20 897 VAL A C 1
ATOM 7135 O O . VAL A 1 897 ? -18.109 38.349 21.512 1.00 31.20 897 VAL A O 1
ATOM 7138 N N . SER A 1 898 ? -20.244 38.959 21.807 1.00 29.19 898 SER A N 1
ATOM 7139 C CA . SER A 1 898 ? -20.251 40.118 20.893 1.00 29.19 898 SER A CA 1
ATOM 7140 C C . SER A 1 898 ? -19.301 41.275 21.280 1.00 29.19 898 SER A C 1
ATOM 7142 O O . SER A 1 898 ? -19.388 42.357 20.700 1.00 29.19 898 SER A O 1
ATOM 7144 N N . SER A 1 899 ? -18.412 41.096 22.266 1.00 30.98 899 SER A N 1
ATOM 7145 C CA . SER A 1 899 ? -17.600 42.171 22.861 1.00 30.98 899 SER A CA 1
ATOM 7146 C C . SER A 1 899 ? -16.079 41.936 22.878 1.00 30.98 899 SER A C 1
ATOM 7148 O O . SER A 1 899 ? -15.349 42.758 23.433 1.00 30.98 899 SER A O 1
ATOM 7150 N N . LYS A 1 900 ? -15.565 40.853 22.265 1.00 34.38 900 LYS A N 1
ATOM 7151 C CA . LYS A 1 900 ? -14.111 40.552 22.229 1.00 34.38 900 LYS A CA 1
ATOM 7152 C C . LYS A 1 900 ? -13.463 40.407 20.843 1.00 34.38 900 LYS A C 1
ATOM 7154 O O . LYS A 1 900 ? -12.248 40.244 20.768 1.00 34.38 900 LYS A O 1
ATOM 7159 N N . ALA A 1 901 ? -14.205 40.587 19.752 1.00 27.25 901 ALA A N 1
ATOM 7160 C CA . ALA A 1 901 ? -13.671 40.595 18.382 1.00 27.25 901 ALA A CA 1
ATOM 7161 C C . ALA A 1 901 ? -12.991 41.936 17.992 1.00 27.25 901 ALA A C 1
ATOM 7163 O O . ALA A 1 901 ? -13.265 42.494 16.934 1.00 27.25 901 ALA A O 1
ATOM 7164 N N . GLY A 1 902 ? -12.142 42.499 18.865 1.00 30.70 902 GLY A N 1
ATOM 7165 C CA . GLY A 1 902 ? -11.656 43.885 18.734 1.00 30.70 902 GLY A CA 1
ATOM 7166 C C . GLY A 1 902 ? -10.223 44.163 19.200 1.00 30.70 902 GLY A C 1
ATOM 7167 O O . GLY A 1 902 ? -9.893 45.321 19.432 1.00 30.70 902 GLY A O 1
ATOM 7168 N N . ALA A 1 903 ? -9.383 43.135 19.380 1.00 32.50 903 ALA A N 1
ATOM 7169 C CA . ALA A 1 903 ? -8.066 43.284 20.022 1.00 32.50 903 ALA A CA 1
ATOM 7170 C C . ALA A 1 903 ? -6.873 42.604 19.307 1.00 32.50 903 ALA A C 1
ATOM 7172 O O . ALA A 1 903 ? -5.772 42.616 19.849 1.00 32.50 903 ALA A O 1
ATOM 7173 N N . TYR A 1 904 ? -7.053 42.047 18.099 1.00 27.08 904 TYR A N 1
ATOM 7174 C CA . TYR A 1 904 ? -5.981 41.358 17.349 1.00 27.08 904 TYR A CA 1
ATOM 7175 C C . TYR A 1 904 ? -5.760 41.872 15.913 1.00 27.08 904 TYR A C 1
ATOM 7177 O O . TYR A 1 904 ? -5.354 41.135 15.022 1.00 27.08 904 TYR A O 1
ATOM 7185 N N . ILE A 1 905 ? -5.921 43.183 15.708 1.00 32.72 905 ILE A N 1
ATOM 7186 C CA . ILE A 1 905 ? -5.267 43.918 14.610 1.00 32.72 905 ILE A CA 1
ATOM 7187 C C . ILE A 1 905 ? -4.407 45.006 15.263 1.00 32.72 905 ILE A C 1
ATOM 7189 O O . ILE A 1 905 ? -4.873 46.113 15.515 1.00 32.72 905 ILE A O 1
ATOM 7193 N N . GLY A 1 906 ? -3.170 44.659 15.638 1.00 32.53 906 GLY A N 1
ATOM 7194 C CA . GLY A 1 906 ? -2.357 45.549 16.483 1.00 32.53 906 GLY A CA 1
ATOM 7195 C C . GLY A 1 906 ? -0.902 45.156 16.760 1.00 32.53 906 GLY A C 1
ATOM 7196 O O . GLY A 1 906 ? -0.228 45.878 17.487 1.00 32.53 906 GLY A O 1
ATOM 7197 N N . SER A 1 907 ? -0.381 44.058 16.200 1.00 29.11 907 SER A N 1
ATOM 7198 C CA . SER A 1 907 ? 1.046 43.719 16.316 1.00 29.11 907 SER A CA 1
ATOM 7199 C C . SER A 1 907 ? 1.514 42.872 15.132 1.00 29.11 907 SER A C 1
ATOM 7201 O O . SER A 1 907 ? 1.216 41.688 15.080 1.00 29.11 907 SER A O 1
ATOM 7203 N N . TRP A 1 908 ? 2.209 43.516 14.184 1.00 25.97 908 TRP A N 1
ATOM 7204 C CA . TRP A 1 908 ? 3.181 42.942 13.219 1.00 25.97 908 TRP A CA 1
ATOM 7205 C C . TRP A 1 908 ? 3.781 44.026 12.295 1.00 25.97 908 TRP A C 1
ATOM 7207 O O . TRP A 1 908 ? 4.846 43.831 11.715 1.00 25.97 908 TRP A O 1
ATOM 7217 N N . GLY A 1 909 ? 3.184 45.226 12.236 1.00 34.00 909 GLY A N 1
ATOM 7218 C CA . GLY A 1 909 ? 3.739 46.381 11.508 1.00 34.00 909 GLY A CA 1
ATOM 7219 C C . GLY A 1 909 ? 5.041 46.973 12.081 1.00 34.00 909 GLY A C 1
ATOM 7220 O O . GLY A 1 909 ? 5.635 47.845 11.454 1.00 34.00 909 GLY A O 1
ATOM 7221 N N . THR A 1 910 ? 5.500 46.514 13.251 1.00 34.44 910 THR A N 1
ATOM 7222 C CA . THR A 1 910 ? 6.545 47.185 14.052 1.00 34.44 910 THR A CA 1
ATOM 7223 C C . THR A 1 910 ? 7.886 46.440 14.115 1.00 34.44 910 THR A C 1
ATOM 7225 O O . THR A 1 910 ? 8.753 46.838 14.883 1.00 34.44 910 THR A O 1
ATOM 7228 N N . TRP A 1 911 ? 8.094 45.377 13.320 1.00 30.44 911 TRP A N 1
ATOM 7229 C CA . TRP A 1 911 ? 9.389 44.662 13.282 1.00 30.44 911 TRP A CA 1
ATOM 7230 C C . TRP A 1 911 ? 10.065 44.619 11.900 1.00 30.44 911 TRP A C 1
ATOM 7232 O O . TRP A 1 911 ? 11.288 44.696 11.824 1.00 30.44 911 TRP A O 1
ATOM 7242 N N . MET A 1 912 ? 9.308 44.642 10.794 1.00 30.52 912 MET A N 1
ATOM 7243 C CA . MET A 1 912 ? 9.879 44.848 9.445 1.00 30.52 912 MET A CA 1
ATOM 7244 C C . MET A 1 912 ? 10.033 46.329 9.038 1.00 30.52 912 MET A C 1
ATOM 7246 O O . MET A 1 912 ? 10.421 46.626 7.909 1.00 30.52 912 MET A O 1
ATOM 7250 N N . GLY A 1 913 ? 9.784 47.277 9.950 1.00 32.97 913 GLY A N 1
ATOM 7251 C CA . GLY A 1 913 ? 9.933 48.713 9.679 1.00 32.97 913 GLY A CA 1
ATOM 7252 C C . GLY A 1 913 ? 11.369 49.256 9.767 1.00 32.97 913 GLY A C 1
ATOM 7253 O O . GLY A 1 913 ? 11.700 50.223 9.080 1.00 32.97 913 GLY A O 1
ATOM 7254 N N . GLU A 1 914 ? 12.241 48.659 10.589 1.00 30.72 914 GLU A N 1
ATOM 7255 C CA . GLU A 1 914 ? 13.410 49.373 11.138 1.00 30.72 914 GLU A CA 1
ATOM 7256 C C . GLU A 1 914 ? 14.784 48.763 10.797 1.00 30.72 914 GLU A C 1
ATOM 7258 O O . GLU A 1 914 ? 15.662 48.635 11.650 1.00 30.72 914 GLU A O 1
ATOM 7263 N N . LYS A 1 915 ? 15.029 48.430 9.516 1.00 31.47 915 LYS A N 1
ATOM 7264 C CA . LYS A 1 915 ? 16.422 48.323 9.013 1.00 31.47 915 LYS A CA 1
ATOM 7265 C C . LYS A 1 915 ? 16.653 48.525 7.507 1.00 31.47 915 LYS A C 1
ATOM 7267 O O . LYS A 1 915 ? 17.517 47.873 6.922 1.00 31.47 915 LYS A O 1
ATOM 7272 N N . ARG A 1 916 ? 15.943 49.463 6.853 1.00 29.12 916 ARG A N 1
ATOM 7273 C CA . ARG A 1 916 ? 16.232 49.816 5.438 1.00 29.12 916 ARG A CA 1
ATOM 7274 C C . ARG A 1 916 ? 16.108 51.298 5.031 1.00 29.12 916 ARG A C 1
ATOM 7276 O O . ARG A 1 916 ? 15.530 51.626 4.002 1.00 29.12 916 ARG A O 1
ATOM 7283 N N . LYS A 1 917 ? 16.749 52.181 5.803 1.00 27.73 917 LYS A N 1
ATOM 7284 C CA . LYS A 1 917 ? 17.310 53.501 5.413 1.00 27.73 917 LYS A CA 1
ATOM 7285 C C . LYS A 1 917 ? 18.581 53.651 6.268 1.00 27.73 917 LYS A C 1
ATOM 7287 O O . LYS A 1 917 ? 18.504 53.406 7.462 1.00 27.73 917 LYS A O 1
ATOM 7292 N N . THR A 1 918 ? 19.771 53.950 5.758 1.00 27.53 918 THR A N 1
ATOM 7293 C CA . THR A 1 918 ? 20.167 54.873 4.678 1.00 27.53 918 THR A CA 1
ATOM 7294 C C . THR A 1 918 ? 20.860 54.187 3.487 1.00 27.53 918 THR A C 1
ATOM 7296 O O . THR A 1 918 ? 21.087 52.981 3.501 1.00 27.53 918 THR A O 1
ATOM 7299 N N . GLY A 1 919 ? 21.198 54.950 2.437 1.00 24.62 919 GLY A N 1
ATOM 7300 C CA . GLY A 1 919 ? 21.947 54.436 1.287 1.00 24.62 919 GLY A CA 1
ATOM 7301 C C . GLY A 1 919 ? 22.826 55.481 0.590 1.00 24.62 919 GLY A C 1
ATOM 7302 O O . GLY A 1 919 ? 22.429 56.632 0.438 1.00 24.62 919 GLY A O 1
ATOM 7303 N N . TRP A 1 920 ? 23.995 55.026 0.134 1.00 25.64 920 TRP A N 1
ATOM 7304 C CA . TRP A 1 920 ? 24.900 55.628 -0.856 1.00 25.64 920 TRP A CA 1
ATOM 7305 C C . TRP A 1 920 ? 25.753 54.477 -1.450 1.00 25.64 920 TRP A C 1
ATOM 7307 O O . TRP A 1 920 ? 26.077 53.542 -0.728 1.00 25.64 920 TRP A O 1
ATOM 7317 N N . GLY A 1 921 ? 26.158 54.451 -2.726 1.00 25.50 921 GLY A N 1
ATOM 7318 C CA . GLY A 1 921 ? 25.732 55.314 -3.831 1.00 25.50 921 GLY A CA 1
ATOM 7319 C C . GLY A 1 921 ? 26.777 55.530 -4.939 1.00 25.50 921 GLY A C 1
ATOM 7320 O O . GLY A 1 921 ? 27.240 56.657 -5.060 1.00 25.50 921 GLY A O 1
ATOM 7321 N N . ARG A 1 922 ? 27.043 54.518 -5.798 1.00 25.84 922 ARG A N 1
ATOM 7322 C CA . ARG A 1 922 ? 27.919 54.573 -7.015 1.00 25.84 922 ARG A CA 1
ATOM 7323 C C . ARG A 1 922 ? 29.432 54.808 -6.734 1.00 25.84 922 ARG A C 1
ATOM 7325 O O . ARG A 1 922 ? 29.775 55.288 -5.668 1.00 25.84 922 ARG A O 1
ATOM 7332 N N . ALA A 1 923 ? 30.397 54.528 -7.628 1.00 24.94 923 ALA A N 1
ATOM 7333 C CA . ALA A 1 923 ? 30.509 53.610 -8.788 1.00 24.94 923 ALA A CA 1
ATOM 7334 C C . ALA A 1 923 ? 31.994 53.534 -9.274 1.00 24.94 923 ALA A C 1
ATOM 7336 O O . ALA A 1 923 ? 32.839 54.252 -8.753 1.00 24.94 923 ALA A O 1
ATOM 7337 N N . ALA A 1 924 ? 32.239 52.761 -10.349 1.00 23.34 924 ALA A N 1
ATOM 7338 C CA . ALA A 1 924 ? 33.408 52.764 -11.258 1.00 23.34 924 ALA A CA 1
ATOM 7339 C C . ALA A 1 924 ? 34.668 51.921 -10.917 1.00 23.34 924 ALA A C 1
ATOM 7341 O O . ALA A 1 924 ? 35.071 51.758 -9.772 1.00 23.34 924 ALA A O 1
ATOM 7342 N N . ALA A 1 925 ? 35.280 51.402 -11.993 1.00 28.02 925 ALA A N 1
ATOM 7343 C CA . ALA A 1 925 ? 36.606 50.759 -12.101 1.00 28.02 925 ALA A CA 1
ATOM 7344 C C . ALA A 1 925 ? 37.604 51.776 -12.767 1.00 28.02 925 ALA A C 1
ATOM 7346 O O . ALA A 1 925 ? 37.138 52.902 -12.975 1.00 28.02 925 ALA A O 1
ATOM 7347 N N . PRO A 1 926 ? 38.889 51.498 -13.164 1.00 34.25 926 PRO A N 1
ATOM 7348 C CA . PRO A 1 926 ? 39.504 50.194 -13.524 1.00 34.25 926 PRO A CA 1
ATOM 7349 C C . PRO A 1 926 ? 41.026 49.942 -13.224 1.00 34.25 926 PRO A C 1
ATOM 7351 O O . PRO A 1 926 ? 41.800 50.873 -13.046 1.00 34.25 926 PRO A O 1
ATOM 7354 N N . HIS A 1 927 ? 41.470 48.673 -13.386 1.00 27.80 927 HIS A N 1
ATOM 7355 C CA . HIS A 1 927 ? 42.862 48.204 -13.680 1.00 27.80 927 HIS A CA 1
ATOM 7356 C C . HIS A 1 927 ? 44.003 48.527 -12.650 1.00 27.80 927 HIS A C 1
ATOM 7358 O O . HIS A 1 927 ? 43.812 49.330 -11.751 1.00 27.80 927 HIS A O 1
ATOM 7364 N N . LYS A 1 928 ? 45.219 47.921 -12.649 1.00 27.33 928 LYS A N 1
ATOM 7365 C CA . LYS A 1 928 ? 45.975 47.118 -13.653 1.00 27.33 928 LYS A CA 1
ATOM 7366 C C . LYS A 1 928 ? 47.110 46.240 -13.033 1.00 27.33 928 LYS A C 1
ATOM 7368 O O . LYS A 1 928 ? 47.867 46.756 -12.223 1.00 27.33 928 LYS A O 1
ATOM 7373 N N . GLY A 1 929 ? 47.345 45.023 -13.561 1.00 23.52 929 GLY A N 1
ATOM 7374 C CA . GLY A 1 929 ? 48.605 44.233 -13.432 1.00 23.52 929 GLY A CA 1
ATOM 7375 C C . GLY A 1 929 ? 48.807 43.420 -12.131 1.00 23.52 929 GLY A C 1
ATOM 7376 O O . GLY A 1 929 ? 48.238 43.779 -11.111 1.00 23.52 929 GLY A O 1
ATOM 7377 N N . LYS A 1 930 ? 49.604 42.332 -12.093 1.00 24.56 930 LYS A N 1
ATOM 7378 C CA . LYS A 1 930 ? 50.455 41.674 -13.125 1.00 24.56 930 LYS A CA 1
ATOM 7379 C C . LYS A 1 930 ? 50.836 40.228 -12.680 1.00 24.56 930 LYS A C 1
ATOM 7381 O O . LYS A 1 930 ? 51.214 40.098 -11.528 1.00 24.56 930 LYS A O 1
ATOM 7386 N N . GLU A 1 931 ? 50.820 39.246 -13.605 1.00 25.53 931 GLU A N 1
ATOM 7387 C CA . GLU A 1 931 ? 51.751 38.073 -13.761 1.00 25.53 931 GLU A CA 1
ATOM 7388 C C . GLU A 1 931 ? 51.974 37.068 -12.577 1.00 25.53 931 GLU A C 1
ATOM 7390 O O . GLU A 1 931 ? 51.948 37.453 -11.420 1.00 25.53 931 GLU A O 1
ATOM 7395 N N . ASN A 1 932 ? 52.260 35.757 -12.735 1.00 24.69 932 ASN A N 1
ATOM 7396 C CA . ASN A 1 932 ? 52.354 34.839 -13.894 1.00 24.69 932 ASN A CA 1
ATOM 7397 C C . ASN A 1 932 ? 52.304 33.340 -13.457 1.00 24.69 932 ASN A C 1
ATOM 7399 O O . ASN A 1 932 ? 52.641 33.012 -12.323 1.00 24.69 932 ASN A O 1
ATOM 7403 N N . THR A 1 933 ? 51.973 32.426 -14.382 1.00 28.66 933 THR A N 1
ATOM 7404 C CA . THR A 1 933 ? 52.248 30.954 -14.357 1.00 28.66 933 THR A CA 1
ATOM 7405 C C . THR A 1 933 ? 53.591 30.639 -15.085 1.00 28.66 933 THR A C 1
ATOM 7407 O O . THR A 1 933 ? 54.173 31.607 -15.583 1.00 28.66 933 THR A O 1
ATOM 7410 N N . PRO A 1 934 ? 54.146 29.390 -15.206 1.00 33.47 934 PRO A N 1
ATOM 7411 C CA . PRO A 1 934 ? 53.585 28.031 -15.011 1.00 33.47 934 PRO A CA 1
ATOM 7412 C C . PRO A 1 934 ? 54.509 27.020 -14.242 1.00 33.47 934 PRO A C 1
ATOM 7414 O O . PRO A 1 934 ? 55.409 27.413 -13.507 1.00 33.47 934 PRO A O 1
ATOM 7417 N N . SER A 1 935 ? 54.278 25.705 -14.412 1.00 25.12 935 SER A N 1
ATOM 7418 C CA . SER A 1 935 ? 55.046 24.544 -13.874 1.00 25.12 935 SER A CA 1
ATOM 7419 C C . SER A 1 935 ? 55.967 23.887 -14.947 1.00 25.12 935 SER A C 1
ATOM 7421 O O . SER A 1 935 ? 56.050 24.427 -16.048 1.00 25.12 935 SER A O 1
ATOM 7423 N N . PRO A 1 936 ? 56.483 22.640 -14.774 1.00 51.25 936 PRO A N 1
ATOM 7424 C CA . PRO A 1 936 ? 57.499 22.089 -13.845 1.00 51.25 936 PRO A CA 1
ATOM 7425 C C . PRO A 1 936 ? 58.832 21.721 -14.590 1.00 51.25 936 PRO A C 1
ATOM 7427 O O . PRO A 1 936 ? 58.953 22.063 -15.767 1.00 51.25 936 PRO A O 1
ATOM 7430 N N . PRO A 1 937 ? 59.847 21.036 -13.985 1.00 35.72 937 PRO A N 1
ATOM 7431 C CA . PRO A 1 937 ? 59.970 19.560 -14.146 1.00 35.72 937 PRO A CA 1
ATOM 7432 C C . PRO A 1 937 ? 60.745 18.785 -13.023 1.00 35.72 937 PRO A C 1
ATOM 7434 O O . PRO A 1 937 ? 61.130 19.340 -12.000 1.00 35.72 937 PRO A O 1
ATOM 7437 N N . ARG A 1 938 ? 60.970 17.467 -13.226 1.00 26.00 938 ARG A N 1
ATOM 7438 C CA . ARG A 1 938 ? 61.686 16.489 -12.348 1.00 26.00 938 ARG A CA 1
ATOM 7439 C C . ARG A 1 938 ? 63.224 16.460 -12.547 1.00 26.00 938 ARG A C 1
ATOM 7441 O O . ARG A 1 938 ? 63.668 16.752 -13.653 1.00 26.00 938 ARG A O 1
ATOM 7448 N N . SER A 1 939 ? 63.999 15.886 -11.598 1.00 26.09 939 SER A N 1
ATOM 7449 C CA . SER A 1 939 ? 64.706 14.567 -11.747 1.00 26.09 939 SER A CA 1
ATOM 7450 C C . SER A 1 939 ? 65.963 14.345 -10.850 1.00 26.09 939 SER A C 1
ATOM 7452 O O . SER A 1 939 ? 66.612 15.297 -10.431 1.00 26.09 939 SER A O 1
ATOM 7454 N N . MET A 1 940 ? 66.345 13.061 -10.684 1.00 25.28 940 MET A N 1
ATOM 7455 C CA . MET A 1 940 ? 67.567 12.474 -10.063 1.00 25.28 940 MET A CA 1
ATOM 7456 C C . MET A 1 940 ? 67.671 12.531 -8.514 1.00 25.28 940 MET A C 1
ATOM 7458 O O . MET A 1 940 ? 67.108 13.420 -7.891 1.00 25.28 940 MET A O 1
ATOM 7462 N N . ARG A 1 941 ? 68.333 11.582 -7.813 1.00 25.78 941 ARG A N 1
ATOM 7463 C CA . ARG A 1 941 ? 69.462 10.688 -8.194 1.00 25.78 941 ARG A CA 1
ATOM 7464 C C . ARG A 1 941 ? 69.481 9.318 -7.453 1.00 25.78 941 ARG A C 1
ATOM 7466 O O . ARG A 1 941 ? 68.961 9.201 -6.354 1.00 25.78 941 ARG A O 1
ATOM 7473 N N . ASN A 1 942 ? 70.135 8.320 -8.070 1.00 27.22 942 ASN A N 1
ATOM 7474 C CA . ASN A 1 942 ? 70.442 6.931 -7.625 1.00 27.22 942 ASN A CA 1
ATOM 7475 C C . ASN A 1 942 ? 71.038 6.799 -6.193 1.00 27.22 942 ASN A C 1
ATOM 7477 O O . ASN A 1 942 ? 71.661 7.751 -5.733 1.00 27.22 942 ASN A O 1
ATOM 7481 N N . GLY A 1 943 ? 71.050 5.636 -5.508 1.00 25.48 943 GLY A N 1
ATOM 7482 C CA . GLY A 1 943 ? 70.581 4.258 -5.821 1.00 25.48 943 GLY A CA 1
ATOM 7483 C C . GLY A 1 943 ? 71.505 3.149 -5.228 1.00 25.48 943 GLY A C 1
ATOM 7484 O O . GLY A 1 943 ? 72.571 3.496 -4.729 1.00 25.48 943 GLY A O 1
ATOM 7485 N N . LYS A 1 944 ? 71.149 1.846 -5.376 1.00 27.73 944 LYS A N 1
ATOM 7486 C CA . LYS A 1 944 ? 71.821 0.606 -4.839 1.00 27.73 944 LYS A CA 1
ATOM 7487 C C . LYS A 1 944 ? 71.679 0.373 -3.309 1.00 27.73 944 LYS A C 1
ATOM 7489 O O . LYS A 1 944 ? 71.491 1.344 -2.592 1.00 27.73 944 LYS A O 1
ATOM 7494 N N . SER A 1 945 ? 71.738 -0.851 -2.740 1.00 26.58 945 SER A N 1
ATOM 7495 C CA . SER A 1 945 ? 71.856 -2.249 -3.261 1.00 26.58 945 SER A CA 1
ATOM 7496 C C . SER A 1 945 ? 71.302 -3.299 -2.251 1.00 26.58 945 SER A C 1
ATOM 7498 O O . SER A 1 945 ? 70.806 -2.922 -1.196 1.00 26.58 945 SER A O 1
ATOM 7500 N N . THR A 1 946 ? 71.375 -4.595 -2.598 1.00 26.39 946 THR A N 1
ATOM 7501 C CA . THR A 1 946 ? 71.029 -5.819 -1.821 1.00 26.39 946 THR A CA 1
ATOM 7502 C C . THR A 1 946 ? 71.852 -5.975 -0.512 1.00 26.39 946 THR A C 1
ATOM 7504 O O . THR A 1 946 ? 72.864 -5.295 -0.367 1.00 26.39 946 THR A O 1
ATOM 7507 N N . ASP A 1 947 ? 71.468 -6.763 0.515 1.00 25.42 947 ASP A N 1
ATOM 7508 C CA . ASP A 1 947 ? 71.450 -8.244 0.504 1.00 25.42 947 ASP A CA 1
ATOM 7509 C C . ASP A 1 947 ? 70.829 -8.953 1.748 1.00 25.42 947 ASP A C 1
ATOM 7511 O O . ASP A 1 947 ? 70.916 -8.462 2.867 1.00 25.42 947 ASP A O 1
ATOM 7515 N N . THR A 1 948 ? 70.256 -10.141 1.488 1.00 26.45 948 THR A N 1
ATOM 7516 C CA . THR A 1 948 ? 70.272 -11.463 2.184 1.00 26.45 948 THR A CA 1
ATOM 7517 C C . THR A 1 948 ? 70.515 -11.616 3.718 1.00 26.45 948 THR A C 1
ATOM 7519 O O . THR A 1 948 ? 71.353 -10.960 4.323 1.00 26.45 948 THR A O 1
ATOM 7522 N N . ALA A 1 949 ? 69.827 -12.588 4.355 1.00 29.25 949 ALA A N 1
ATOM 7523 C CA . ALA A 1 949 ? 69.697 -12.766 5.822 1.00 29.25 949 ALA A CA 1
ATOM 7524 C C . ALA A 1 949 ? 70.436 -13.977 6.462 1.00 29.25 949 ALA A C 1
ATOM 7526 O O . ALA A 1 949 ? 70.725 -14.954 5.766 1.00 29.25 949 ALA A O 1
ATOM 7527 N N . ARG A 1 950 ? 70.627 -13.987 7.809 1.00 24.88 950 ARG A N 1
ATOM 7528 C CA . ARG A 1 950 ? 70.828 -15.228 8.616 1.00 24.88 950 ARG A CA 1
ATOM 7529 C C . ARG A 1 950 ? 70.701 -15.123 10.169 1.00 24.88 950 ARG A C 1
ATOM 7531 O O . ARG A 1 950 ? 71.461 -14.401 10.794 1.00 24.88 950 ARG A O 1
ATOM 7538 N N . SER A 1 951 ? 69.822 -15.967 10.741 1.00 25.31 951 SER A N 1
ATOM 7539 C CA . SER A 1 951 ? 69.938 -16.831 11.962 1.00 25.31 951 SER A CA 1
ATOM 7540 C C . SER A 1 951 ? 70.359 -16.354 13.384 1.00 25.31 951 SER A C 1
ATOM 7542 O O . SER A 1 951 ? 71.336 -15.635 13.545 1.00 25.31 951 SER A O 1
ATOM 7544 N N . THR A 1 952 ? 69.765 -17.041 14.395 1.00 25.83 952 THR A N 1
ATOM 7545 C CA . THR A 1 952 ? 70.224 -17.322 15.803 1.00 25.83 952 THR A CA 1
ATOM 7546 C C . THR A 1 952 ? 70.275 -16.159 16.825 1.00 25.83 952 THR A C 1
ATOM 7548 O O . THR A 1 952 ? 70.577 -15.043 16.436 1.00 25.83 952 THR A O 1
ATOM 7551 N N . SER A 1 953 ? 70.025 -16.330 18.144 1.00 25.94 953 SER A N 1
ATOM 7552 C CA . SER A 1 953 ? 69.548 -17.477 18.977 1.00 25.94 953 SER A CA 1
ATOM 7553 C C . SER A 1 953 ? 69.235 -17.056 20.438 1.00 25.94 953 SER A C 1
ATOM 7555 O O . SER A 1 953 ? 69.890 -16.136 20.905 1.00 25.94 953 SER A O 1
ATOM 7557 N N . MET A 1 954 ? 68.407 -17.844 21.161 1.00 27.89 954 MET A N 1
ATOM 7558 C CA . MET A 1 954 ? 68.320 -17.992 22.647 1.00 27.89 954 MET A CA 1
ATOM 7559 C C . MET A 1 954 ? 67.913 -16.780 23.523 1.00 27.89 954 MET A C 1
ATOM 7561 O O . MET A 1 954 ? 68.445 -15.693 23.360 1.00 27.89 954 MET A O 1
ATOM 7565 N N . ASP A 1 955 ? 67.038 -17.002 24.523 1.00 26.28 955 ASP A N 1
ATOM 7566 C CA . ASP A 1 955 ? 67.470 -17.159 25.935 1.00 26.28 955 ASP A CA 1
ATOM 7567 C C . ASP A 1 955 ? 66.375 -17.810 26.833 1.00 26.28 955 ASP A C 1
ATOM 7569 O O . ASP A 1 955 ? 65.302 -18.155 26.328 1.00 26.28 955 ASP A O 1
ATOM 7573 N N . ASP A 1 956 ? 66.672 -18.063 28.119 1.00 28.94 956 ASP A N 1
ATOM 7574 C CA . ASP A 1 956 ? 65.988 -19.060 28.983 1.00 28.94 956 ASP A CA 1
ATOM 7575 C C . ASP A 1 956 ? 65.183 -18.503 30.211 1.00 28.94 956 ASP A C 1
ATOM 7577 O O . ASP A 1 956 ? 64.897 -17.314 30.349 1.00 28.94 956 ASP A O 1
ATOM 7581 N N . ARG A 1 957 ? 64.741 -19.425 31.080 1.00 28.38 957 ARG A N 1
ATOM 7582 C CA . ARG A 1 957 ? 63.752 -19.365 32.187 1.00 28.38 957 ARG A CA 1
ATOM 7583 C C . ARG A 1 957 ? 64.288 -18.762 33.511 1.00 28.38 957 ARG A C 1
ATOM 7585 O O . ARG A 1 957 ? 65.499 -18.631 33.674 1.00 28.38 957 ARG A O 1
ATOM 7592 N N . PRO A 1 958 ? 63.427 -18.494 34.528 1.00 34.84 958 PRO A N 1
ATOM 7593 C CA . PRO A 1 958 ? 63.096 -19.540 35.526 1.00 34.84 958 PRO A CA 1
ATOM 7594 C C . PRO A 1 958 ? 61.635 -19.527 36.073 1.00 34.84 958 PRO A C 1
ATOM 7596 O O . PRO A 1 958 ? 60.775 -18.799 35.591 1.00 34.84 958 PRO A O 1
ATOM 7599 N N . LYS A 1 959 ? 61.337 -20.402 37.054 1.00 30.11 959 LYS A N 1
ATOM 7600 C CA . LYS A 1 959 ? 60.031 -20.605 37.745 1.00 30.11 959 LYS A CA 1
ATOM 7601 C C . LYS A 1 959 ? 60.150 -20.274 39.250 1.00 30.11 959 LYS A C 1
ATOM 7603 O O . LYS A 1 959 ? 61.264 -20.406 39.737 1.00 30.11 959 LYS A O 1
ATOM 7608 N N . THR A 1 960 ? 59.033 -20.059 39.980 1.00 30.77 960 THR A N 1
ATOM 7609 C CA . THR A 1 960 ? 58.577 -20.873 41.162 1.00 30.77 960 THR A CA 1
ATOM 7610 C C . THR A 1 960 ? 57.415 -20.252 41.970 1.00 30.77 960 THR A C 1
ATOM 7612 O O . THR A 1 960 ? 57.513 -19.092 42.343 1.00 30.77 960 THR A O 1
ATOM 7615 N N . GLY A 1 961 ? 56.442 -21.085 42.392 1.00 26.28 961 GLY A N 1
ATOM 7616 C CA . GLY A 1 961 ? 55.546 -20.875 43.558 1.00 26.28 961 GLY A CA 1
ATOM 7617 C C . GLY A 1 961 ? 54.360 -19.906 43.365 1.00 26.28 961 GLY A C 1
ATOM 7618 O O . GLY A 1 961 ? 54.483 -18.946 42.620 1.00 26.28 961 GLY A O 1
ATOM 7619 N N . GLN A 1 962 ? 53.188 -20.084 43.993 1.00 26.31 962 GLN A N 1
ATOM 7620 C CA . GLN A 1 962 ? 52.687 -21.123 44.923 1.00 26.31 962 GLN A CA 1
ATOM 7621 C C . GLN A 1 962 ? 51.258 -21.568 44.521 1.00 26.31 962 GLN A C 1
ATOM 7623 O O . GLN A 1 962 ? 50.672 -21.001 43.603 1.00 26.31 962 GLN A O 1
ATOM 7628 N N . SER A 1 963 ? 50.704 -22.575 45.204 1.00 26.70 963 SER A N 1
ATOM 7629 C CA . SER A 1 963 ? 49.383 -23.179 44.957 1.00 26.70 963 SER A CA 1
ATOM 7630 C C . SER A 1 963 ? 48.520 -23.223 46.223 1.00 26.70 963 SER A C 1
ATOM 7632 O O . SER A 1 963 ? 49.064 -23.254 47.326 1.00 26.70 963 SER A O 1
ATOM 7634 N N . TYR A 1 964 ? 47.200 -23.338 46.058 1.00 21.31 964 TYR A N 1
ATOM 7635 C CA . TYR A 1 964 ? 46.297 -23.941 47.047 1.00 21.31 964 TYR A CA 1
ATOM 7636 C C . TYR A 1 964 ? 45.167 -24.687 46.320 1.00 21.31 964 TYR A C 1
ATOM 7638 O O . TYR A 1 964 ? 44.612 -24.163 45.357 1.00 21.31 964 TYR A O 1
ATOM 7646 N N . GLU A 1 965 ? 44.850 -25.894 46.788 1.00 25.88 965 GLU A N 1
ATOM 7647 C CA . GLU A 1 965 ? 43.753 -26.756 46.329 1.00 25.88 965 GLU A CA 1
ATOM 7648 C C . GLU A 1 965 ? 43.110 -27.428 47.550 1.00 25.88 965 GLU A C 1
ATOM 7650 O O . GLU A 1 965 ? 43.829 -27.855 48.451 1.00 25.88 965 GLU A O 1
ATOM 7655 N N . GLU A 1 966 ? 41.789 -27.600 47.517 1.00 23.72 966 GLU A N 1
ATOM 7656 C CA . GLU A 1 966 ? 41.036 -28.720 48.109 1.00 23.72 966 GLU A CA 1
ATOM 7657 C C . GLU A 1 966 ? 39.951 -29.052 47.049 1.00 23.72 966 GLU A C 1
ATOM 7659 O O . GLU A 1 966 ? 39.378 -28.126 46.479 1.00 23.72 966 GLU A O 1
ATOM 7664 N N . SER A 1 967 ? 39.743 -30.273 46.533 1.00 26.55 967 SER A N 1
ATOM 7665 C CA . SER A 1 967 ? 39.536 -31.604 47.144 1.00 26.55 967 SER A CA 1
ATOM 7666 C C . SER A 1 967 ? 38.151 -31.735 47.821 1.00 26.55 967 SER A C 1
ATOM 7668 O O . SER A 1 967 ? 37.740 -30.810 48.508 1.00 26.55 967 SER A O 1
ATOM 7670 N N . ILE A 1 968 ? 37.382 -32.830 47.700 1.00 27.55 968 ILE A N 1
ATOM 7671 C CA . ILE A 1 968 ? 37.616 -34.122 47.020 1.00 27.55 968 ILE A CA 1
ATOM 7672 C C . ILE A 1 968 ? 36.265 -34.837 46.754 1.00 27.55 968 ILE A C 1
ATOM 7674 O O . ILE A 1 968 ? 35.372 -34.711 47.589 1.00 27.55 968 ILE A O 1
ATOM 7678 N N . PHE A 1 969 ? 36.121 -35.585 45.645 1.00 25.08 969 PHE A N 1
ATOM 7679 C CA . PHE A 1 969 ? 35.603 -36.977 45.591 1.00 25.08 969 PHE A CA 1
ATOM 7680 C C . PHE A 1 969 ? 35.425 -37.493 44.147 1.00 25.08 969 PHE A C 1
ATOM 7682 O O . PHE A 1 969 ? 34.779 -36.848 43.325 1.00 25.08 969 PHE A O 1
ATOM 7689 N N . ASP A 1 970 ? 35.942 -38.693 43.875 1.00 26.66 970 ASP A N 1
ATOM 7690 C CA . ASP A 1 970 ? 35.715 -39.469 42.647 1.00 26.66 970 ASP A CA 1
ATOM 7691 C C . ASP A 1 970 ? 34.519 -40.432 42.782 1.00 26.66 970 ASP A C 1
ATOM 7693 O O . ASP A 1 970 ? 34.233 -40.885 43.891 1.00 26.66 970 ASP A O 1
ATOM 7697 N N . ALA A 1 971 ? 33.917 -40.841 41.652 1.00 28.31 971 ALA A N 1
ATOM 7698 C CA . ALA A 1 971 ? 33.601 -42.253 41.352 1.00 28.31 971 ALA A CA 1
ATOM 7699 C C . ALA A 1 971 ? 33.021 -42.450 39.929 1.00 28.31 971 ALA A C 1
ATOM 7701 O O . ALA A 1 971 ? 31.994 -41.873 39.606 1.00 28.31 971 ALA A O 1
ATOM 7702 N N . GLU A 1 972 ? 33.676 -43.324 39.149 1.00 29.39 972 GLU A N 1
ATOM 7703 C CA . GLU A 1 972 ? 33.137 -44.297 38.163 1.00 29.39 972 GLU A CA 1
ATOM 7704 C C . GLU A 1 972 ? 32.118 -43.862 37.058 1.00 29.39 972 GLU A C 1
ATOM 7706 O O . GLU A 1 972 ? 31.122 -43.197 37.298 1.00 29.39 972 GLU A O 1
ATOM 7711 N N . GLY A 1 973 ? 32.255 -44.295 35.793 1.00 27.19 973 GLY A N 1
ATOM 7712 C CA . GLY A 1 973 ? 33.333 -45.116 35.232 1.00 27.19 973 GLY A CA 1
ATOM 7713 C C . GLY A 1 973 ? 33.235 -45.458 33.730 1.00 27.19 973 GLY A C 1
ATOM 7714 O O . GLY A 1 973 ? 32.179 -45.793 33.211 1.00 27.19 973 GLY A O 1
ATOM 7715 N N . ASN A 1 974 ? 34.412 -45.429 33.096 1.00 25.17 974 ASN A N 1
ATOM 7716 C CA . ASN A 1 974 ? 34.955 -46.366 32.098 1.00 25.17 974 ASN A CA 1
ATOM 7717 C C . ASN A 1 974 ? 34.278 -46.644 30.722 1.00 25.17 974 ASN A C 1
ATOM 7719 O O . ASN A 1 974 ? 33.288 -47.355 30.627 1.00 25.17 974 ASN A O 1
ATOM 7723 N N . GLU A 1 975 ? 34.990 -46.216 29.663 1.00 28.44 975 GLU A N 1
ATOM 7724 C CA . GLU A 1 975 ? 35.307 -46.900 28.378 1.00 28.44 975 GLU A CA 1
ATOM 7725 C C . GLU A 1 975 ? 34.231 -47.608 27.510 1.00 28.44 975 GLU A C 1
ATOM 7727 O O . GLU A 1 975 ? 33.457 -48.445 27.958 1.00 28.44 975 GLU A O 1
ATOM 7732 N N . GLY A 1 976 ? 34.307 -47.403 26.181 1.00 26.28 976 GLY A N 1
ATOM 7733 C CA . GLY A 1 976 ? 33.447 -48.106 25.209 1.00 26.28 976 GLY A CA 1
ATOM 7734 C C . GLY A 1 976 ? 33.742 -47.847 23.721 1.00 26.28 976 GLY A C 1
ATOM 7735 O O . GLY A 1 976 ? 32.827 -47.575 22.951 1.00 26.28 976 GLY A O 1
ATOM 7736 N N . ASN A 1 977 ? 35.009 -47.878 23.295 1.00 26.39 977 ASN A N 1
ATOM 7737 C CA . ASN A 1 977 ? 35.405 -47.593 21.904 1.00 26.39 977 ASN A CA 1
ATOM 7738 C C . ASN A 1 977 ? 34.953 -48.710 20.925 1.00 26.39 977 ASN A C 1
ATOM 7740 O O . ASN A 1 977 ? 35.271 -49.876 21.156 1.00 26.39 977 ASN A O 1
ATOM 7744 N N . GLY A 1 978 ? 34.259 -48.388 19.822 1.00 26.27 978 GLY A N 1
ATOM 7745 C CA . GLY A 1 978 ? 33.748 -49.404 18.883 1.00 26.27 978 GLY A CA 1
ATOM 7746 C C . GLY A 1 978 ? 33.230 -48.861 17.544 1.00 26.27 978 GLY A C 1
ATOM 7747 O O . GLY A 1 978 ? 32.353 -48.004 17.504 1.00 26.27 978 GLY A O 1
ATOM 7748 N N . SER A 1 979 ? 33.763 -49.373 16.430 1.00 26.52 979 SER A N 1
ATOM 7749 C CA . SER A 1 979 ? 33.526 -48.861 15.074 1.00 26.52 979 SER A CA 1
ATOM 7750 C C . SER A 1 979 ? 32.617 -49.742 14.197 1.00 26.52 979 SER A C 1
ATOM 7752 O O . SER A 1 979 ? 32.752 -50.960 14.171 1.00 26.52 979 SER A O 1
ATOM 7754 N N . VAL A 1 980 ? 31.773 -49.073 13.397 1.00 29.39 980 VAL A N 1
ATOM 7755 C CA . VAL A 1 980 ? 31.300 -49.447 12.040 1.00 29.39 980 VAL A CA 1
ATOM 7756 C C . VAL A 1 980 ? 30.684 -50.844 11.811 1.00 29.39 980 VAL A C 1
ATOM 7758 O O . VAL A 1 980 ? 31.388 -51.854 11.781 1.00 29.39 980 VAL A O 1
ATOM 7761 N N . LYS A 1 981 ? 29.414 -50.863 11.358 1.00 26.28 981 LYS A N 1
ATOM 7762 C CA . LYS A 1 981 ? 28.990 -51.658 10.178 1.00 26.28 981 LYS A CA 1
ATOM 7763 C C . LYS A 1 981 ? 27.633 -51.247 9.591 1.00 26.28 981 LYS A C 1
ATOM 7765 O O . LYS A 1 981 ? 26.729 -50.852 10.315 1.00 26.28 981 LYS A O 1
ATOM 7770 N N . GLU A 1 982 ? 27.507 -51.380 8.268 1.00 28.81 982 GLU A N 1
ATOM 7771 C CA . GLU A 1 982 ? 26.243 -51.255 7.524 1.00 28.81 982 GLU A CA 1
ATOM 7772 C C . GLU A 1 982 ? 25.307 -52.453 7.769 1.00 28.81 982 GLU A C 1
ATOM 7774 O O . GLU A 1 982 ? 25.774 -53.592 7.822 1.00 28.81 982 GLU A O 1
ATOM 7779 N N . VAL A 1 983 ? 23.989 -52.222 7.704 1.00 26.72 983 VAL A N 1
ATOM 7780 C CA . VAL A 1 983 ? 23.017 -53.158 7.101 1.00 26.72 983 VAL A CA 1
ATOM 7781 C C . VAL A 1 983 ? 22.030 -52.343 6.250 1.00 26.72 983 VAL A C 1
ATOM 7783 O O . VAL A 1 983 ? 21.751 -51.185 6.555 1.00 26.72 983 VAL A O 1
ATOM 7786 N N . LYS A 1 984 ? 21.534 -52.917 5.147 1.00 24.11 984 LYS A N 1
ATOM 7787 C CA . LYS A 1 984 ? 20.711 -52.233 4.134 1.00 24.11 984 LYS A CA 1
ATOM 7788 C C . LYS A 1 984 ? 19.238 -52.657 4.198 1.00 24.11 984 LYS A C 1
ATOM 7790 O O . LYS A 1 984 ? 18.995 -53.852 4.145 1.00 24.11 984 LYS A O 1
ATOM 7795 N N . ARG A 1 985 ? 18.347 -51.650 4.149 1.00 25.80 985 ARG A N 1
ATOM 7796 C CA . ARG A 1 985 ? 17.171 -51.483 3.247 1.00 25.80 985 ARG A CA 1
ATOM 7797 C C . ARG A 1 985 ? 16.067 -52.575 3.201 1.00 25.80 985 ARG A C 1
ATOM 7799 O O . ARG A 1 985 ? 16.330 -53.743 3.430 1.00 25.80 985 ARG A O 1
ATOM 7806 N N . ALA A 1 986 ? 14.890 -52.146 2.718 1.00 25.75 986 ALA A N 1
ATOM 7807 C CA . ALA A 1 986 ? 13.764 -52.920 2.153 1.00 25.75 986 ALA A CA 1
ATOM 7808 C C . ALA A 1 986 ? 12.616 -53.359 3.106 1.00 25.75 986 ALA A C 1
ATOM 7810 O O . ALA A 1 986 ? 12.886 -53.740 4.239 1.00 25.75 986 ALA A O 1
ATOM 7811 N N . ASP A 1 987 ? 11.323 -53.368 2.709 1.00 25.53 987 ASP A N 1
ATOM 7812 C CA . ASP A 1 987 ? 10.644 -52.679 1.574 1.00 25.53 987 ASP A CA 1
ATOM 7813 C C . ASP A 1 987 ? 9.079 -52.722 1.639 1.00 25.53 987 ASP A C 1
ATOM 7815 O O . ASP A 1 987 ? 8.514 -53.779 1.891 1.00 25.53 987 ASP A O 1
ATOM 7819 N N . ILE A 1 988 ? 8.428 -51.597 1.267 1.00 26.45 988 ILE A N 1
ATOM 7820 C CA . ILE A 1 988 ? 7.151 -51.413 0.497 1.00 26.45 988 ILE A CA 1
ATOM 7821 C C . ILE A 1 988 ? 5.773 -51.922 1.064 1.00 26.45 988 ILE A C 1
ATOM 7823 O O . ILE A 1 988 ? 5.682 -52.855 1.848 1.00 26.45 988 ILE A O 1
ATOM 7827 N N . VAL A 1 989 ? 4.680 -51.318 0.536 1.00 25.39 989 VAL A N 1
ATOM 7828 C CA . VAL A 1 989 ? 3.227 -51.693 0.530 1.00 25.39 989 VAL A CA 1
ATOM 7829 C C . VAL A 1 989 ? 2.388 -51.219 1.748 1.00 25.39 989 VAL A C 1
ATOM 7831 O O . VAL A 1 989 ? 2.486 -51.807 2.813 1.00 25.39 989 VAL A O 1
ATOM 7834 N N . HIS A 1 990 ? 1.612 -50.114 1.756 1.00 27.23 990 HIS A N 1
ATOM 7835 C CA . HIS A 1 990 ? 0.432 -49.644 0.965 1.00 27.23 990 HIS A CA 1
ATOM 7836 C C . HIS A 1 990 ? -0.891 -50.444 1.091 1.00 27.23 990 HIS A C 1
ATOM 7838 O O . HIS A 1 990 ? -0.996 -51.536 0.542 1.00 27.23 990 HIS A O 1
ATOM 7844 N N . SER A 1 991 ? -1.962 -49.830 1.637 1.00 23.31 991 SER A N 1
ATOM 7845 C CA . SER A 1 991 ? -3.319 -49.789 1.017 1.00 23.31 991 SER A CA 1
ATOM 7846 C C . SER A 1 991 ? -4.373 -48.947 1.793 1.00 23.31 991 SER A C 1
ATOM 7848 O O . SER A 1 991 ? -4.186 -48.575 2.943 1.00 23.31 991 SER A O 1
ATOM 7850 N N . HIS A 1 992 ? -5.445 -48.605 1.067 1.00 24.80 992 HIS A N 1
ATOM 7851 C CA . HIS A 1 992 ? -6.593 -47.690 1.275 1.00 24.80 992 HIS A CA 1
ATOM 7852 C C . HIS A 1 992 ? -7.426 -47.803 2.595 1.00 24.80 992 HIS A C 1
ATOM 7854 O O . HIS A 1 992 ? -7.428 -48.866 3.199 1.00 24.80 992 HIS A O 1
ATOM 7860 N N . ARG A 1 993 ? -8.061 -46.744 3.172 1.00 24.55 993 ARG A N 1
ATOM 7861 C CA . ARG A 1 993 ? -9.181 -45.818 2.743 1.00 24.55 993 ARG A CA 1
ATOM 7862 C C . ARG A 1 993 ? -10.606 -46.463 2.899 1.00 24.55 993 ARG A C 1
ATOM 7864 O O . ARG A 1 993 ? -10.700 -47.657 2.647 1.00 24.55 993 ARG A O 1
ATOM 7871 N N . PRO A 1 994 ? -11.733 -45.725 3.116 1.00 37.75 994 PRO A N 1
ATOM 7872 C CA . PRO A 1 994 ? -12.070 -44.828 4.257 1.00 37.75 994 PRO A CA 1
ATOM 7873 C C . PRO A 1 994 ? -13.549 -44.900 4.805 1.00 37.75 994 PRO A C 1
ATOM 7875 O O . PRO A 1 994 ? -14.445 -45.307 4.075 1.00 37.75 994 PRO A O 1
ATOM 7878 N N . HIS A 1 995 ? -13.818 -44.307 5.996 1.00 22.70 995 HIS A N 1
ATOM 7879 C CA . HIS A 1 995 ? -15.130 -43.750 6.480 1.00 22.70 995 HIS A CA 1
ATOM 7880 C C . HIS A 1 995 ? -16.372 -44.689 6.660 1.00 22.70 995 HIS A C 1
ATOM 7882 O O . HIS A 1 995 ? -16.321 -45.841 6.241 1.00 22.70 995 HIS A O 1
ATOM 7888 N N . PRO A 1 996 ? -17.546 -44.222 7.185 1.00 42.34 996 PRO A N 1
ATOM 7889 C CA . PRO A 1 996 ? -17.842 -43.249 8.279 1.00 42.34 996 PRO A CA 1
ATOM 7890 C C . PRO A 1 996 ? -18.994 -43.686 9.256 1.00 42.34 996 PRO A C 1
ATOM 7892 O O . PRO A 1 996 ? -19.785 -44.543 8.882 1.00 42.34 996 PRO A O 1
ATOM 7895 N N . SER A 1 997 ? -19.209 -43.011 10.414 1.00 23.30 997 SER A N 1
ATOM 7896 C CA . SER A 1 997 ? -20.569 -42.635 10.938 1.00 23.30 997 SER A CA 1
ATOM 7897 C C . SER A 1 997 ? -20.626 -41.943 12.329 1.00 23.30 997 SER A C 1
ATOM 7899 O O . SER A 1 997 ? -20.098 -42.483 13.293 1.00 23.30 997 SER A O 1
ATOM 7901 N N . LYS A 1 998 ? -21.384 -40.829 12.403 1.00 25.41 998 LYS A N 1
ATOM 7902 C CA . LYS A 1 998 ? -22.308 -40.295 13.456 1.00 25.41 998 LYS A CA 1
ATOM 7903 C C . LYS A 1 998 ? -22.293 -40.805 14.921 1.00 25.41 998 LYS A C 1
ATOM 7905 O O . LYS A 1 998 ? -22.312 -42.009 15.134 1.00 25.41 998 LYS A O 1
ATOM 7910 N N . PHE A 1 999 ? -22.614 -39.900 15.868 1.00 21.45 999 PHE A N 1
ATOM 7911 C CA . PHE A 1 999 ? -23.850 -39.955 16.700 1.00 21.45 999 PHE A CA 1
ATOM 7912 C C . PHE A 1 999 ? -24.213 -38.578 17.324 1.00 21.45 999 PHE A C 1
ATOM 7914 O O . PHE A 1 999 ? -23.409 -37.654 17.238 1.00 21.45 999 PHE A O 1
ATOM 7921 N N . HIS A 1 1000 ? -25.423 -38.432 17.889 1.00 25.75 1000 HIS A N 1
ATOM 7922 C CA . HIS A 1 1000 ? -25.966 -37.215 18.533 1.00 25.75 1000 HIS A CA 1
ATOM 7923 C C . HIS A 1 1000 ? -26.911 -37.587 19.708 1.00 25.75 1000 HIS A C 1
ATOM 7925 O O . HIS A 1 1000 ? -27.449 -38.692 19.704 1.00 25.75 1000 HIS A O 1
ATOM 7931 N N . GLU A 1 1001 ? -27.129 -36.628 20.619 1.00 28.52 1001 GLU A N 1
ATOM 7932 C CA . GLU A 1 1001 ? -28.283 -36.435 21.540 1.00 28.52 1001 GLU A CA 1
ATOM 7933 C C . GLU A 1 1001 ? -28.592 -37.328 22.781 1.00 28.52 1001 GLU A C 1
ATOM 7935 O O . GLU A 1 1001 ? -28.651 -38.552 22.739 1.00 28.52 1001 GLU A O 1
ATOM 7940 N N . GLU A 1 1002 ? -28.888 -36.581 23.863 1.00 25.11 1002 GLU A N 1
ATOM 7941 C CA . GLU A 1 1002 ? -29.898 -36.730 24.941 1.00 25.11 1002 GLU A CA 1
ATOM 7942 C C . GLU A 1 1002 ? -29.914 -37.862 25.996 1.00 25.11 1002 GLU A C 1
ATOM 7944 O O . GLU A 1 1002 ? -30.086 -39.045 25.711 1.00 25.11 1002 GLU A O 1
ATOM 7949 N N . MET A 1 1003 ? -29.994 -37.423 27.269 1.00 25.48 1003 MET A N 1
ATOM 7950 C CA . MET A 1 1003 ? -31.047 -37.871 28.200 1.00 25.48 1003 MET A CA 1
ATOM 7951 C C . MET A 1 1003 ? -31.333 -36.859 29.344 1.00 25.48 1003 MET A C 1
ATOM 7953 O O . MET A 1 1003 ? -30.424 -36.456 30.066 1.00 25.48 1003 MET A O 1
ATOM 7957 N N . ASN A 1 1004 ? -32.616 -36.513 29.526 1.00 28.31 1004 ASN A N 1
ATOM 7958 C CA . ASN A 1 1004 ? -33.244 -35.847 30.695 1.00 28.31 1004 ASN A CA 1
ATOM 7959 C C . ASN A 1 1004 ? -33.225 -36.754 31.973 1.00 28.31 1004 ASN A C 1
ATOM 7961 O O . ASN A 1 1004 ? -32.837 -37.916 31.859 1.00 28.31 1004 ASN A O 1
ATOM 7965 N N . ASP A 1 1005 ? -33.640 -36.418 33.217 1.00 28.33 1005 ASP A N 1
ATOM 7966 C CA . ASP A 1 1005 ? -34.306 -35.274 33.919 1.00 28.33 1005 ASP A CA 1
ATOM 7967 C C . ASP A 1 1005 ? -33.983 -35.393 35.465 1.00 28.33 1005 ASP A C 1
ATOM 7969 O O . ASP A 1 1005 ? -33.120 -36.202 35.803 1.00 28.33 1005 ASP A O 1
ATOM 7973 N N . PHE A 1 1006 ? -34.544 -34.740 36.514 1.00 25.19 1006 PHE A N 1
ATOM 7974 C CA . PHE A 1 1006 ? -35.708 -33.845 36.735 1.00 25.19 1006 PHE A CA 1
ATOM 7975 C C . PHE A 1 1006 ? -35.543 -32.954 38.009 1.00 25.19 1006 PHE A C 1
ATOM 7977 O O . PHE A 1 1006 ? -35.182 -33.460 39.067 1.00 25.19 1006 PHE A O 1
ATOM 7984 N N . ILE A 1 1007 ? -35.883 -31.660 37.887 1.00 29.06 1007 ILE A N 1
ATOM 7985 C CA . ILE A 1 1007 ? -36.643 -30.732 38.785 1.00 29.06 1007 ILE A CA 1
ATOM 7986 C C . ILE A 1 1007 ? -36.574 -30.747 40.357 1.00 29.06 1007 ILE A C 1
ATOM 7988 O O . ILE A 1 1007 ? -36.721 -31.766 41.022 1.00 29.06 1007 ILE A O 1
ATOM 7992 N N . ASP A 1 1008 ? -36.579 -29.504 40.893 1.00 25.66 1008 ASP A N 1
ATOM 7993 C CA . ASP A 1 1008 ? -37.149 -28.951 42.161 1.00 25.66 1008 ASP A CA 1
ATOM 7994 C C . ASP A 1 1008 ? -36.287 -28.539 43.387 1.00 25.66 1008 ASP A C 1
ATOM 7996 O O . ASP A 1 1008 ? -35.171 -29.001 43.620 1.00 25.66 1008 ASP A O 1
ATOM 8000 N N . ALA A 1 1009 ? -36.841 -27.592 44.167 1.00 25.00 1009 ALA A N 1
ATOM 8001 C CA . ALA A 1 1009 ? -36.233 -26.877 45.309 1.00 25.00 1009 ALA A CA 1
ATOM 8002 C C . ALA A 1 1009 ? -37.228 -26.768 46.510 1.00 25.00 1009 ALA A C 1
ATOM 8004 O O . ALA A 1 1009 ? -38.129 -27.596 46.622 1.00 25.00 1009 ALA A O 1
ATOM 8005 N N . PRO A 1 1010 ? -37.220 -25.719 47.369 1.00 51.88 1010 PRO A N 1
ATOM 8006 C CA . PRO A 1 1010 ? -36.172 -25.157 48.247 1.00 51.88 1010 PRO A CA 1
ATOM 8007 C C . PRO A 1 1010 ? -36.532 -25.274 49.765 1.00 51.88 1010 PRO A C 1
ATOM 8009 O O . PRO A 1 1010 ? -37.652 -25.675 50.077 1.00 51.88 1010 PRO A O 1
ATOM 8012 N N . LYS A 1 1011 ? -35.650 -24.824 50.700 1.00 28.61 1011 LYS A N 1
ATOM 8013 C CA . LYS A 1 1011 ? -35.943 -23.894 51.852 1.00 28.61 1011 LYS A CA 1
ATOM 8014 C C . LYS A 1 1011 ? -35.077 -24.012 53.142 1.00 28.61 1011 LYS A C 1
ATOM 8016 O O . LYS A 1 1011 ? -34.891 -25.088 53.688 1.00 28.61 1011 LYS A O 1
ATOM 8021 N N . ASP A 1 1012 ? -34.737 -22.824 53.670 1.00 26.36 1012 ASP A N 1
ATOM 8022 C CA . ASP A 1 1012 ? -34.794 -22.343 55.077 1.00 26.36 1012 ASP A CA 1
ATOM 8023 C C . ASP A 1 1012 ? -33.880 -22.802 56.261 1.00 26.36 1012 ASP A C 1
ATOM 8025 O O . ASP A 1 1012 ? -33.774 -23.966 56.625 1.00 26.36 1012 ASP A O 1
ATOM 8029 N N . ILE A 1 1013 ? -33.452 -21.758 57.010 1.00 26.89 1013 ILE A N 1
ATOM 8030 C CA . ILE A 1 1013 ? -33.466 -21.587 58.494 1.00 26.89 1013 ILE A CA 1
ATOM 8031 C C . ILE A 1 1013 ? -32.218 -21.879 59.402 1.00 26.89 1013 ILE A C 1
ATOM 8033 O O . ILE A 1 1013 ? -31.911 -22.987 59.821 1.00 26.89 1013 ILE A O 1
ATOM 8037 N N . THR A 1 1014 ? -31.644 -20.756 59.888 1.00 26.45 1014 THR A N 1
ATOM 8038 C CA . THR A 1 1014 ? -30.972 -20.455 61.194 1.00 26.45 1014 THR A CA 1
ATOM 8039 C C . THR A 1 1014 ? -29.523 -20.857 61.574 1.00 26.45 1014 THR A C 1
ATOM 8041 O O . THR A 1 1014 ? -29.245 -21.978 61.965 1.00 26.45 1014 THR A O 1
ATOM 8044 N N . LYS A 1 1015 ? -28.683 -19.804 61.700 1.00 29.34 1015 LYS A N 1
ATOM 8045 C CA . LYS A 1 1015 ? -27.894 -19.329 62.883 1.00 29.34 1015 LYS A CA 1
ATOM 8046 C C . LYS A 1 1015 ? -27.121 -20.315 63.796 1.00 29.34 1015 LYS A C 1
ATOM 8048 O O . LYS A 1 1015 ? -27.738 -21.133 64.460 1.00 29.34 1015 LYS A O 1
ATOM 8053 N N . VAL A 1 1016 ? -25.855 -19.965 64.103 1.00 26.92 1016 VAL A N 1
ATOM 8054 C CA . VAL A 1 1016 ? -25.343 -19.506 65.437 1.00 26.92 1016 VAL A CA 1
ATOM 8055 C C . VAL A 1 1016 ? -23.895 -18.954 65.300 1.00 26.92 1016 VAL A C 1
ATOM 8057 O O . VAL A 1 1016 ? -23.226 -19.256 64.320 1.00 26.92 1016 VAL A O 1
ATOM 8060 N N . ILE A 1 1017 ? -23.421 -18.110 66.240 1.00 31.25 1017 ILE A N 1
ATOM 8061 C CA . ILE A 1 1017 ? -22.061 -17.505 66.285 1.00 31.25 1017 ILE A CA 1
ATOM 8062 C C . ILE A 1 1017 ? -21.475 -17.621 67.713 1.00 31.25 1017 ILE A C 1
ATOM 8064 O O . ILE A 1 1017 ? -22.195 -17.321 68.668 1.00 31.25 1017 ILE A O 1
ATOM 8068 N N . PRO A 1 1018 ? -20.202 -18.036 67.877 1.00 33.97 1018 PRO A N 1
ATOM 8069 C CA . PRO A 1 1018 ? -19.172 -17.224 68.574 1.00 33.97 1018 PRO A CA 1
ATOM 8070 C C . PRO A 1 1018 ? -17.818 -17.243 67.805 1.00 33.97 1018 PRO A C 1
ATOM 8072 O O . PRO A 1 1018 ? -17.484 -18.250 67.195 1.00 33.97 1018 PRO A O 1
ATOM 8075 N N . ARG A 1 1019 ? -17.037 -16.162 67.628 1.00 27.77 1019 ARG A N 1
ATOM 8076 C CA . ARG A 1 1019 ? -16.341 -15.265 68.590 1.00 27.77 1019 ARG A CA 1
ATOM 8077 C C . ARG A 1 1019 ? -15.326 -15.958 69.520 1.00 27.77 1019 ARG A C 1
ATOM 8079 O O . ARG A 1 1019 ? -15.730 -16.499 70.539 1.00 27.77 1019 ARG A O 1
ATOM 8086 N N . ASP A 1 1020 ? -14.027 -15.890 69.193 1.00 26.80 1020 ASP A N 1
ATOM 8087 C CA . ASP A 1 1020 ? -13.044 -14.966 69.819 1.00 26.80 1020 ASP A CA 1
ATOM 8088 C C . ASP A 1 1020 ? -11.606 -15.148 69.246 1.00 26.80 1020 ASP A C 1
ATOM 8090 O O . ASP A 1 1020 ? -11.357 -16.054 68.453 1.00 26.80 1020 ASP A O 1
ATOM 8094 N N . ALA A 1 1021 ? -10.665 -14.254 69.595 1.00 26.52 1021 ALA A N 1
ATOM 8095 C CA . ALA A 1 1021 ? -9.240 -14.235 69.184 1.00 26.52 1021 ALA A CA 1
ATOM 8096 C C . ALA A 1 1021 ? -8.345 -13.838 70.390 1.00 26.52 1021 ALA A C 1
ATOM 8098 O O . ALA A 1 1021 ? -8.912 -13.289 71.343 1.00 26.52 1021 ALA A O 1
ATOM 8099 N N . PRO A 1 1022 ? -6.992 -14.040 70.414 1.00 34.91 1022 PRO A N 1
ATOM 8100 C CA . PRO A 1 1022 ? -6.070 -13.008 69.855 1.00 34.91 1022 PRO A CA 1
ATOM 8101 C C . PRO A 1 1022 ? -4.568 -13.380 69.544 1.00 34.91 1022 PRO A C 1
ATOM 8103 O O . PRO A 1 1022 ? -4.038 -14.342 70.078 1.00 34.91 1022 PRO A O 1
ATOM 8106 N N . LYS A 1 1023 ? -3.848 -12.466 68.841 1.00 25.84 1023 LYS A N 1
ATOM 8107 C CA . LYS A 1 1023 ? -2.400 -12.053 68.988 1.00 25.84 1023 LYS A CA 1
ATOM 8108 C C . LYS A 1 1023 ? -1.249 -13.085 68.753 1.00 25.84 1023 LYS A C 1
ATOM 8110 O O . LYS A 1 1023 ? -1.202 -14.120 69.393 1.00 25.84 1023 LYS A O 1
ATOM 8115 N N . SER A 1 1024 ? -0.316 -12.843 67.806 1.00 24.59 1024 SER A N 1
ATOM 8116 C CA . SER A 1 1024 ? 0.953 -12.036 67.888 1.00 24.59 1024 SER A CA 1
ATOM 8117 C C . SER A 1 1024 ? 2.143 -12.796 68.533 1.00 24.59 1024 SER A C 1
ATOM 8119 O O . SER A 1 1024 ? 1.972 -13.358 69.607 1.00 24.59 1024 SER A O 1
ATOM 8121 N N . THR A 1 1025 ? 3.390 -12.814 68.010 1.00 23.98 1025 THR A N 1
ATOM 8122 C CA . THR A 1 1025 ? 4.349 -11.670 67.891 1.00 23.98 1025 THR A CA 1
ATOM 8123 C C . THR A 1 1025 ? 5.552 -11.966 66.937 1.00 23.98 1025 THR A C 1
ATOM 8125 O O . THR A 1 1025 ? 5.660 -13.068 66.413 1.00 23.98 1025 THR A O 1
ATOM 8128 N N . THR A 1 1026 ? 6.408 -10.962 66.677 1.00 24.94 1026 THR A N 1
ATOM 8129 C CA . THR A 1 1026 ? 7.416 -10.757 65.594 1.00 24.94 1026 THR A CA 1
ATOM 8130 C C . THR A 1 1026 ? 8.826 -11.377 65.745 1.00 24.94 1026 THR A C 1
ATOM 8132 O O . THR A 1 1026 ? 9.186 -11.765 66.852 1.00 24.94 1026 THR A O 1
ATOM 8135 N N . VAL A 1 1027 ? 9.622 -11.358 64.638 1.00 23.58 1027 VAL A N 1
ATOM 8136 C CA . VAL A 1 1027 ? 11.117 -11.206 64.455 1.00 23.58 1027 VAL A CA 1
ATOM 8137 C C . VAL A 1 1027 ? 11.522 -11.800 63.067 1.00 23.58 1027 VAL A C 1
ATOM 8139 O O . VAL A 1 1027 ? 10.956 -12.834 62.735 1.00 23.58 1027 VAL A O 1
ATOM 8142 N N . VAL A 1 1028 ? 12.434 -11.317 62.185 1.00 23.95 1028 VAL A N 1
ATOM 8143 C CA . VAL A 1 1028 ? 13.229 -10.067 61.933 1.00 23.95 1028 VAL A CA 1
ATOM 8144 C C . VAL A 1 1028 ? 13.695 -10.052 60.433 1.00 23.95 1028 VAL A C 1
ATOM 8146 O O . VAL A 1 1028 ? 13.506 -11.051 59.745 1.00 23.95 1028 VAL A O 1
ATOM 8149 N N . VAL A 1 1029 ? 14.266 -8.944 59.915 1.00 27.94 1029 VAL A N 1
ATOM 8150 C CA . VAL A 1 1029 ? 14.744 -8.719 58.509 1.00 27.94 1029 VAL A CA 1
ATOM 8151 C C . VAL A 1 1029 ? 16.231 -9.124 58.276 1.00 27.94 1029 VAL A C 1
ATOM 8153 O O . VAL A 1 1029 ? 16.908 -9.460 59.252 1.00 27.94 1029 VAL A O 1
ATOM 8156 N N . PRO A 1 1030 ? 16.764 -9.125 57.026 1.00 29.50 1030 PRO A N 1
ATOM 8157 C CA . PRO A 1 1030 ? 17.535 -7.952 56.546 1.00 29.50 1030 PRO A CA 1
ATOM 8158 C C . PRO A 1 1030 ? 17.308 -7.554 55.061 1.00 29.50 1030 PRO A C 1
ATOM 8160 O O . PRO A 1 1030 ? 16.696 -8.287 54.288 1.00 29.50 1030 PRO A O 1
ATOM 8163 N N . ASP A 1 1031 ? 17.804 -6.370 54.687 1.00 24.20 1031 ASP A N 1
ATOM 8164 C CA . ASP A 1 1031 ? 17.423 -5.599 53.487 1.00 24.20 1031 ASP A CA 1
ATOM 8165 C C . ASP A 1 1031 ? 18.207 -5.893 52.185 1.00 24.20 1031 ASP A C 1
ATOM 8167 O O . ASP A 1 1031 ? 19.321 -6.419 52.199 1.00 24.20 1031 ASP A O 1
ATOM 8171 N N . VAL A 1 1032 ? 17.659 -5.422 51.052 1.00 25.98 1032 VAL A N 1
ATOM 8172 C CA . VAL A 1 1032 ? 18.368 -5.204 49.772 1.00 25.98 1032 VAL A CA 1
ATOM 8173 C C . VAL A 1 1032 ? 18.068 -3.783 49.265 1.00 25.98 1032 VAL A C 1
ATOM 8175 O O . VAL A 1 1032 ? 16.979 -3.255 49.476 1.00 25.98 1032 VAL A O 1
ATOM 8178 N N . VAL A 1 1033 ? 19.058 -3.142 48.637 1.00 26.22 1033 VAL A N 1
ATOM 8179 C CA . VAL A 1 1033 ? 19.064 -1.705 48.305 1.00 26.22 1033 VAL A CA 1
ATOM 8180 C C . VAL A 1 1033 ? 18.171 -1.364 47.105 1.00 26.22 1033 VAL A C 1
ATOM 8182 O O . VAL A 1 1033 ? 18.244 -2.017 46.067 1.00 26.22 1033 VAL A O 1
ATOM 8185 N N . VAL A 1 1034 ? 17.410 -0.270 47.220 1.00 25.78 1034 VAL A N 1
ATOM 8186 C CA . VAL A 1 1034 ? 16.694 0.396 46.116 1.00 25.78 1034 VAL A CA 1
ATOM 8187 C C . VAL A 1 1034 ? 17.380 1.730 45.803 1.00 25.78 1034 VAL A C 1
ATOM 8189 O O . VAL A 1 1034 ? 17.764 2.456 46.718 1.00 25.78 1034 VAL A O 1
ATOM 8192 N N . VAL A 1 1035 ? 17.526 2.059 44.516 1.00 26.02 1035 VAL A N 1
ATOM 8193 C CA . VAL A 1 1035 ? 18.031 3.360 44.040 1.00 26.02 1035 VAL A CA 1
ATOM 8194 C C . VAL A 1 1035 ? 16.848 4.312 43.822 1.00 26.02 1035 VAL A C 1
ATOM 8196 O O . VAL A 1 1035 ? 15.843 3.921 43.232 1.00 26.02 1035 VAL A O 1
ATOM 8199 N N . GLU A 1 1036 ? 16.942 5.552 44.309 1.00 26.66 1036 GLU A N 1
ATOM 8200 C CA . GLU A 1 1036 ? 15.856 6.537 44.202 1.00 26.66 1036 GLU A CA 1
ATOM 8201 C C . GLU A 1 1036 ? 15.841 7.259 42.845 1.00 26.66 1036 GLU A C 1
ATOM 8203 O O . GLU A 1 1036 ? 16.681 8.121 42.605 1.00 26.66 1036 GLU A O 1
ATOM 8208 N N . GLU A 1 1037 ? 14.820 7.015 42.014 1.00 27.72 1037 GLU A N 1
ATOM 8209 C CA . GLU A 1 1037 ? 14.382 8.003 41.003 1.00 27.72 1037 GLU A CA 1
ATOM 8210 C C . GLU A 1 1037 ? 12.854 8.012 40.744 1.00 27.72 1037 GLU A C 1
ATOM 8212 O O . GLU A 1 1037 ? 12.369 8.521 39.739 1.00 27.72 1037 GLU A O 1
ATOM 8217 N N . SER A 1 1038 ? 12.055 7.488 41.684 1.00 27.59 1038 SER A N 1
ATOM 8218 C CA . SER A 1 1038 ? 10.594 7.322 41.556 1.00 27.59 1038 SER A CA 1
ATOM 8219 C C . SER A 1 1038 ? 9.787 8.010 42.675 1.00 27.59 1038 SER A C 1
ATOM 8221 O O . SER A 1 1038 ? 8.921 7.406 43.304 1.00 27.59 1038 SER A O 1
ATOM 8223 N N . LYS A 1 1039 ? 10.051 9.302 42.933 1.00 28.02 1039 LYS A N 1
ATOM 8224 C CA . LYS A 1 1039 ? 9.260 10.139 43.867 1.00 28.02 1039 LYS A CA 1
ATOM 8225 C C . LYS A 1 1039 ? 8.893 11.513 43.301 1.00 28.02 1039 LYS A C 1
ATOM 8227 O O . LYS A 1 1039 ? 9.404 12.550 43.723 1.00 28.02 1039 LYS A O 1
ATOM 8232 N N . LYS A 1 1040 ? 7.942 11.504 42.369 1.00 29.02 1040 LYS A N 1
ATOM 8233 C CA . LYS A 1 1040 ? 7.007 12.601 42.064 1.00 29.02 1040 LYS A CA 1
ATOM 8234 C C . LYS A 1 1040 ? 5.727 11.980 41.495 1.00 29.02 1040 LYS A C 1
ATOM 8236 O O . LYS A 1 1040 ? 5.789 10.876 40.968 1.00 29.02 1040 LYS A O 1
ATOM 8241 N N . TRP A 1 1041 ? 4.611 12.707 41.591 1.00 27.22 1041 TRP A N 1
ATOM 8242 C CA . TRP A 1 1041 ? 3.263 12.288 41.159 1.00 27.22 1041 TRP A CA 1
ATOM 8243 C C . TRP A 1 1041 ? 2.479 11.338 42.086 1.00 27.22 1041 TRP A C 1
ATOM 8245 O O . TRP A 1 1041 ? 1.611 10.606 41.624 1.00 27.22 1041 TRP A O 1
ATOM 8255 N N . GLU A 1 1042 ? 2.657 11.463 43.403 1.00 29.06 1042 GLU A N 1
ATOM 8256 C CA . GLU A 1 1042 ? 1.548 11.248 44.347 1.00 29.06 1042 GLU A CA 1
ATOM 8257 C C . GLU A 1 1042 ? 1.043 12.612 44.842 1.00 29.06 1042 GLU A C 1
ATOM 8259 O O . GLU A 1 1042 ? 1.691 13.219 45.685 1.00 29.06 1042 GLU A O 1
ATOM 8264 N N . GLU A 1 1043 ? -0.064 13.110 44.270 1.00 31.45 1043 GLU A N 1
ATOM 8265 C CA . GLU A 1 1043 ? -1.078 13.984 44.909 1.00 31.45 1043 GLU A CA 1
ATOM 826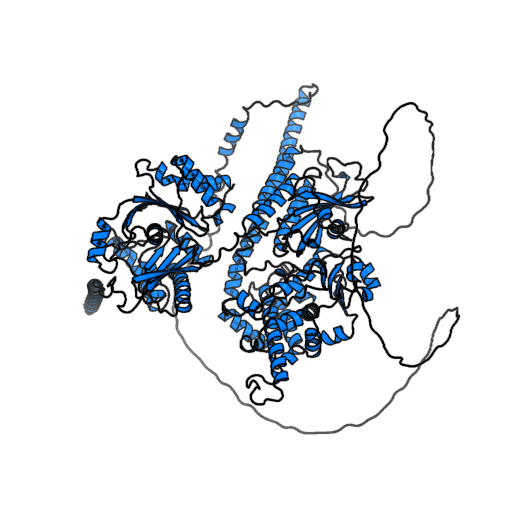6 C C . GLU A 1 1043 ? -2.078 14.524 43.861 1.00 31.45 1043 GLU A C 1
ATOM 8268 O O . GLU A 1 1043 ? -1.811 15.509 43.176 1.00 31.45 1043 GLU A O 1
ATOM 8273 N N . THR A 1 1044 ? -3.244 13.878 43.723 1.00 27.52 1044 THR A N 1
ATOM 8274 C CA . THR A 1 1044 ? -4.599 14.482 43.605 1.00 27.52 1044 THR A CA 1
ATOM 8275 C C . THR A 1 1044 ? -5.614 13.442 43.115 1.00 27.52 1044 THR A C 1
ATOM 8277 O O . THR A 1 1044 ? -5.505 12.923 42.010 1.00 27.52 1044 THR A O 1
ATOM 8280 N N . ILE A 1 1045 ? -6.659 13.182 43.909 1.00 34.59 1045 ILE A N 1
ATOM 8281 C CA . ILE A 1 1045 ? -7.813 12.361 43.503 1.00 34.59 1045 ILE A CA 1
ATOM 8282 C C . ILE A 1 1045 ? -9.020 13.294 43.299 1.00 34.59 1045 ILE A C 1
ATOM 8284 O O . ILE A 1 1045 ? -9.516 13.852 44.280 1.00 34.59 1045 ILE A O 1
ATOM 8288 N N . PRO A 1 1046 ? -9.511 13.500 42.062 1.00 31.17 1046 PRO A N 1
ATOM 8289 C CA . PRO A 1 1046 ? -10.766 14.205 41.813 1.00 31.17 1046 PRO A CA 1
ATOM 8290 C C . PRO A 1 1046 ? -11.972 13.291 42.076 1.00 31.17 1046 PRO A C 1
ATOM 8292 O O . PRO A 1 1046 ? -11.954 12.117 41.707 1.00 31.17 1046 PRO A O 1
ATOM 8295 N N . ASN A 1 1047 ? -13.044 13.835 42.660 1.00 32.19 1047 ASN A N 1
ATOM 8296 C CA . ASN A 1 1047 ? -14.319 13.118 42.796 1.00 32.19 1047 ASN A CA 1
ATOM 8297 C C . ASN A 1 1047 ? -15.008 12.892 41.435 1.00 32.19 1047 ASN A C 1
ATOM 8299 O O . ASN A 1 1047 ? -14.685 13.556 40.448 1.00 32.19 1047 ASN A O 1
ATOM 8303 N N . LYS A 1 1048 ? -15.959 11.944 41.396 1.00 37.00 1048 LYS A N 1
ATOM 8304 C CA . LYS A 1 1048 ? -16.696 11.548 40.181 1.00 37.00 1048 LYS A CA 1
ATOM 8305 C C . LYS A 1 1048 ? -17.351 12.760 39.491 1.00 37.00 1048 LYS A C 1
ATOM 8307 O O . LYS A 1 1048 ? -18.137 13.469 40.113 1.00 37.00 1048 LYS A O 1
ATOM 8312 N N . ALA A 1 1049 ? -17.042 12.939 38.206 1.00 31.62 1049 ALA A N 1
ATOM 8313 C CA . ALA A 1 1049 ? -17.869 13.690 37.262 1.00 31.62 1049 ALA A CA 1
ATOM 8314 C C . ALA A 1 1049 ? -18.997 12.786 36.731 1.00 31.62 1049 ALA A C 1
ATOM 8316 O O . ALA A 1 1049 ? -18.924 11.563 36.885 1.00 31.62 1049 ALA A O 1
ATOM 8317 N N . ASP A 1 1050 ? -20.019 13.381 36.118 1.00 36.84 1050 ASP A N 1
ATOM 8318 C CA . ASP A 1 1050 ? -21.153 12.651 35.543 1.00 36.84 1050 ASP A CA 1
ATOM 8319 C C . ASP A 1 1050 ? -20.695 11.817 34.322 1.00 36.84 1050 ASP A C 1
ATOM 8321 O O . ASP A 1 1050 ? -19.995 12.364 33.460 1.00 36.84 1050 ASP A O 1
ATOM 8325 N N . PRO A 1 1051 ? -21.015 10.508 34.221 1.00 38.72 1051 PRO A N 1
ATOM 8326 C CA . PRO A 1 1051 ? -20.577 9.683 33.094 1.00 38.72 1051 PRO A CA 1
ATOM 8327 C C . PRO A 1 1051 ? -20.981 10.232 31.720 1.00 38.72 1051 PRO A C 1
ATOM 8329 O O . PRO A 1 1051 ? -20.197 10.108 30.784 1.00 38.72 1051 PRO A O 1
ATOM 8332 N N . ALA A 1 1052 ? -22.142 10.891 31.612 1.00 33.19 1052 ALA A N 1
ATOM 8333 C CA . ALA A 1 1052 ? -22.687 11.375 30.341 1.00 33.19 1052 ALA A CA 1
ATOM 8334 C C . ALA A 1 1052 ? -21.833 12.468 29.662 1.00 33.19 1052 ALA A C 1
ATOM 8336 O O . ALA A 1 1052 ? -21.645 12.443 28.448 1.00 33.19 1052 ALA A O 1
ATOM 8337 N N . GLU A 1 1053 ? -21.268 13.413 30.425 1.00 36.59 1053 GLU A N 1
ATOM 8338 C CA . GLU A 1 1053 ? -20.381 14.442 29.850 1.00 36.59 1053 GLU A CA 1
ATOM 8339 C C . GLU A 1 1053 ? -19.044 13.836 29.389 1.00 36.59 1053 GLU A C 1
ATOM 8341 O O . GLU A 1 1053 ? -18.450 14.292 28.412 1.00 36.59 1053 GLU A O 1
ATOM 8346 N N . ARG A 1 1054 ? -18.580 12.769 30.057 1.00 41.59 1054 ARG A N 1
ATOM 8347 C CA . ARG A 1 1054 ? -17.365 12.044 29.660 1.00 41.59 1054 ARG A CA 1
ATOM 8348 C C . ARG A 1 1054 ? -17.567 11.183 28.427 1.00 41.59 1054 ARG A C 1
ATOM 8350 O O . ARG A 1 1054 ? -16.702 11.213 27.558 1.00 41.59 1054 ARG A O 1
ATOM 8357 N N . THR A 1 1055 ? -18.663 10.433 28.336 1.00 38.06 1055 THR A N 1
ATOM 8358 C CA . THR A 1 1055 ? -18.961 9.669 27.120 1.00 38.06 1055 THR A CA 1
ATOM 8359 C C . THR A 1 1055 ? -19.157 10.605 25.936 1.00 38.06 1055 THR A C 1
ATOM 8361 O O . THR A 1 1055 ? -18.587 10.327 24.892 1.00 38.06 1055 THR A O 1
ATOM 8364 N N . SER A 1 1056 ? -19.805 11.765 26.103 1.00 38.84 1056 SER A N 1
ATOM 8365 C CA . SER A 1 1056 ? -19.924 12.764 25.027 1.00 38.84 1056 SER A CA 1
ATOM 8366 C C . SER A 1 1056 ? -18.566 13.287 24.532 1.00 38.84 1056 SER A C 1
ATOM 8368 O O . SER A 1 1056 ? -18.315 13.257 23.333 1.00 38.84 1056 SER A O 1
ATOM 8370 N N . ALA A 1 1057 ? -17.674 13.736 25.424 1.00 38.38 1057 ALA A N 1
ATOM 8371 C CA . ALA A 1 1057 ? -16.380 14.303 25.017 1.00 38.38 1057 ALA A CA 1
ATOM 8372 C C . ALA A 1 1057 ? -15.385 13.249 24.487 1.00 38.38 1057 ALA A C 1
ATOM 8374 O O . ALA A 1 1057 ? -14.503 13.567 23.691 1.00 38.38 1057 ALA A O 1
ATOM 8375 N N . VAL A 1 1058 ? -15.507 11.988 24.920 1.00 40.75 1058 VAL A N 1
ATOM 8376 C CA . VAL A 1 1058 ? -14.717 10.879 24.360 1.00 40.75 1058 VAL A CA 1
ATOM 8377 C C . VAL A 1 1058 ? -15.323 10.386 23.042 1.00 40.75 1058 VAL A C 1
ATOM 8379 O O . VAL A 1 1058 ? -14.564 10.056 22.139 1.00 40.75 1058 VAL A O 1
ATOM 8382 N N . ALA A 1 1059 ? -16.651 10.395 22.885 1.00 40.81 1059 ALA A N 1
ATOM 8383 C CA . ALA A 1 1059 ? -17.309 10.114 21.612 1.00 40.81 1059 ALA A CA 1
ATOM 8384 C C . ALA A 1 1059 ? -16.924 11.153 20.552 1.00 40.81 1059 ALA A C 1
ATOM 8386 O O . ALA A 1 1059 ? -16.529 10.749 19.471 1.00 40.81 1059 ALA A O 1
ATOM 8387 N N . GLU A 1 1060 ? -16.920 12.450 20.882 1.00 43.72 1060 GLU A N 1
ATOM 8388 C CA . GLU A 1 1060 ? -16.458 13.540 20.003 1.00 43.72 1060 GLU A CA 1
ATOM 8389 C C . GLU A 1 1060 ? -14.993 13.336 19.561 1.00 43.72 1060 GLU A C 1
ATOM 8391 O O . GLU A 1 1060 ? -14.684 13.404 18.375 1.00 43.72 1060 GLU A O 1
ATOM 8396 N N . ALA A 1 1061 ? -14.096 12.971 20.487 1.00 40.88 1061 ALA A N 1
ATOM 8397 C CA . ALA A 1 1061 ? -12.696 12.662 20.168 1.00 40.88 1061 ALA A CA 1
ATOM 8398 C C . ALA A 1 1061 ? -12.503 11.350 19.372 1.00 40.88 1061 ALA A C 1
ATOM 8400 O O . ALA A 1 1061 ? -11.503 11.195 18.669 1.00 40.88 1061 ALA A O 1
ATOM 8401 N N . VAL A 1 1062 ? -13.432 10.396 19.484 1.00 43.00 1062 VAL A N 1
ATOM 8402 C CA . VAL A 1 1062 ? -13.468 9.175 18.661 1.00 43.00 1062 VAL A CA 1
ATOM 8403 C C . VAL A 1 1062 ? -14.045 9.477 17.280 1.00 43.00 1062 VAL A C 1
ATOM 8405 O O . VAL A 1 1062 ? -13.525 8.959 16.302 1.00 43.00 1062 VAL A O 1
ATOM 8408 N N . GLU A 1 1063 ? -15.040 10.358 17.182 1.00 44.53 1063 GLU A N 1
ATOM 8409 C CA . GLU A 1 1063 ? -15.624 10.848 15.932 1.00 44.53 1063 GLU A CA 1
ATOM 8410 C C . GLU A 1 1063 ? -14.539 11.552 15.099 1.00 44.53 1063 GLU A C 1
ATOM 8412 O O . GLU A 1 1063 ? -14.269 11.108 13.984 1.00 44.53 1063 GLU A O 1
ATOM 8417 N N . ASP A 1 1064 ? -13.788 12.490 15.695 1.00 45.44 1064 ASP A N 1
ATOM 8418 C CA . ASP A 1 1064 ? -12.585 13.118 15.110 1.00 45.44 1064 ASP A CA 1
ATOM 8419 C C . ASP A 1 1064 ? -11.537 12.083 14.634 1.00 45.44 1064 ASP A C 1
ATOM 8421 O O . ASP A 1 1064 ? -10.951 12.230 13.560 1.00 45.44 1064 ASP A O 1
ATOM 8425 N N . ALA A 1 1065 ? -11.289 11.020 15.412 1.00 38.94 1065 ALA A N 1
ATOM 8426 C CA . ALA A 1 1065 ? -10.296 9.993 15.075 1.00 38.94 1065 ALA A CA 1
ATOM 8427 C C . ALA A 1 1065 ? -10.760 9.040 13.954 1.00 38.94 1065 ALA A C 1
ATOM 8429 O O . ALA A 1 1065 ? -9.955 8.639 13.108 1.00 38.94 1065 ALA A O 1
ATOM 8430 N N . THR A 1 1066 ? -12.049 8.686 13.929 1.00 39.50 1066 THR A N 1
ATOM 8431 C CA . THR A 1 1066 ? -12.664 7.837 12.892 1.00 39.50 1066 THR A CA 1
ATOM 8432 C C . THR A 1 1066 ? -12.975 8.590 11.599 1.00 39.50 1066 THR A C 1
ATOM 8434 O O . THR A 1 1066 ? -12.968 7.973 10.538 1.00 39.50 1066 THR A O 1
ATOM 8437 N N . ALA A 1 1067 ? -13.183 9.911 11.654 1.00 37.00 1067 ALA A N 1
ATOM 8438 C CA . ALA A 1 1067 ? -13.431 10.748 10.479 1.00 37.00 1067 ALA A CA 1
ATOM 8439 C C . ALA A 1 1067 ? -12.201 10.880 9.563 1.00 37.00 1067 ALA A C 1
ATOM 8441 O O . ALA A 1 1067 ? -12.347 11.095 8.359 1.00 37.00 1067 ALA A O 1
ATOM 8442 N N . THR A 1 1068 ? -10.983 10.713 10.092 1.00 38.19 1068 THR A N 1
ATOM 8443 C CA . THR A 1 1068 ? -9.785 10.535 9.258 1.00 38.19 1068 THR A CA 1
ATOM 8444 C C . THR A 1 1068 ? -9.866 9.220 8.460 1.00 38.19 1068 THR A C 1
ATOM 8446 O O . THR A 1 1068 ? -10.020 8.172 9.084 1.00 38.19 1068 THR A O 1
ATOM 8449 N N . PRO A 1 1069 ? -9.669 9.197 7.129 1.00 33.12 1069 PRO A N 1
ATOM 8450 C CA . PRO A 1 1069 ? -9.533 7.956 6.339 1.00 33.12 1069 PRO A CA 1
ATOM 8451 C C . PRO A 1 1069 ? -8.139 7.295 6.456 1.00 33.12 1069 PRO A C 1
ATOM 8453 O O . PRO A 1 1069 ? -7.167 7.965 6.812 1.00 33.12 1069 PRO A O 1
ATOM 8456 N N . ILE A 1 1070 ? -8.009 5.990 6.168 1.00 37.38 1070 ILE A N 1
ATOM 8457 C CA . ILE A 1 1070 ? -6.728 5.248 5.997 1.00 37.38 1070 ILE A CA 1
ATOM 8458 C C . ILE A 1 1070 ? -6.189 5.425 4.554 1.00 37.38 1070 ILE A C 1
ATOM 8460 O O . ILE A 1 1070 ? -5.552 4.558 3.972 1.00 37.38 1070 ILE A O 1
ATOM 8464 N N . SER A 1 1071 ? -6.423 6.592 3.954 1.00 28.39 1071 SER A N 1
ATOM 8465 C CA . SER A 1 1071 ? -5.803 7.025 2.697 1.00 28.39 1071 SER A CA 1
ATOM 8466 C C . SER A 1 1071 ? -5.649 8.557 2.732 1.00 28.39 1071 SER A C 1
ATOM 8468 O O . SER A 1 1071 ? -6.528 9.210 3.299 1.00 28.39 1071 SER A O 1
ATOM 8470 N N . PRO A 1 1072 ? -4.518 9.124 2.268 1.00 31.05 1072 PRO A N 1
ATOM 8471 C CA . PRO A 1 1072 ? -4.115 10.511 2.547 1.00 31.05 1072 PRO A CA 1
ATOM 8472 C C . PRO A 1 1072 ? -4.762 11.604 1.682 1.00 31.05 1072 PRO A C 1
ATOM 8474 O O . PRO A 1 1072 ? -5.234 11.304 0.567 1.00 31.05 1072 PRO A O 1
#

Radius of gyration: 39.7 Å; chains: 1; bounding box: 114×127×118 Å

Sequence (1072 aa):
MSLPNYFTSRTILLALASLVAIASAFSLENDDQHPLHAHTNSNFSVGFSLQSSYGAAAVIFEGVDGTLETYTRIYEPGYLYQQVMTKLSLQSSQHVAPPYENDGEYWADQPRKGARMALKTLGLPASYEVGVLAQVIQHLRSQLEFDFGISLSEAVFTSSHLLALYQDDLEDAAENVGIKYVAPRWQFKPILWETATAYAGHGLGMCQHWRDETRCREENTQLPETTVLAVHYSRNALTVSLAEIQTAFDTWEPDYRRVENFTLGGDAIPGYPSSNEYWANVKETLLEIMDKYPLFARPNIVMVTGDMAYGYFMEFLKETLYDYLGRHWEVTRSPTMDGKETGSTPPAPEINGFIPLVTVVGFHHARGPEVESWYGVEEGVDPAADNDWPLLPFMALSDGAHASSEDFSYFTLLRPARGSLPATSLFGISCTRQMDASLLINRPADVTRSTVQKAVVVIADSPQFFGMLRERLSVVTSAWFAQKEFTDTEILKRFQDSLKEEKERGVGLAEEDREEYLGMSLRELVREFRWQTLVLFKCCLLQPKMLFFGSRCERLCMMQFSLISLIPGLIRNLQDCADPDLDSYEKQLVKPTSLKTSDRSSLLSYMGLPLQIFGKGSLFGPYTPLQQLDILADYGTKSYIVGSTNSLLLQQKDRYSDILINLDEMTINITSSSLRSALTLSAADRRWMDFITQSVNDTWDESNPGRPKTMGYVGSEEFIRLQFEEYLLSLISAVKCHNYLNHHAHNPKAMLPQVEGDPSSDFGNDWIEAWTRSENYRIWERNTDSHLFDIVEPKHPCAGGLTIDDVQRRIAEQVKEFHLDERFAVGKEVLGRNLQAGREKASTVFNKLYADMEALKESQRRKHEEARREAEKDGTPMPSPGFAPDLNGAKQTVQSVSSKAGAYIGSWGTWMGEKRKTGWGRAAAPHKGKENTPSPPRSMRNGKSTDTARSTSMDDRPKTGQSYEESIFDAEGNEGNGSVKEVKRADIVHSHRPHPSKFHEEMNDFIDAPKDITKVIPRDAPKSTTVVVPDVVVVEESKKWEETIPNKADPAERTSAVAEAVEDATATPISP

InterPro domains:
  IPR018307 AVL9/DENND6 domain [PF09794] (356-735)
  IPR037516 Tripartite DENN domain [PS50211] (356-798)
  IPR051731 DENND11/AVL9 guanine nucleotide exchange factors [PTHR31017] (350-952)

Secondary structure (DSSP, 8-state):
----SHHHHHHHHHHHHHHHHHHHHH----TT---S---TT--EEEEEEE-SS-EEEEEEEE-TTS-EEEEEEEE---HHHHHHHHHHTSGGG----SSPSSHHHHHHHHHHHHHHHHHHTTT--SSHHHHHHHHHHHHHHHHHHHHH----SEEEEEE---TT--HHHHHHHHHHTT-EE---TTS-SPPEEHHHHHHHHTT-S--S-TT-HHHHHHHHTTSPPEEEEEEEE-SS-EEEEEEEEEETTEEE--GGGEEEETTSSGGGGGGSS-HHHHHHHHHHHHHHHHHH-TTSPPPSEEEEESTT-STHHHHHHHHHHHHHHSS----EE-TTS-----S--PPP----PPPPEEEEEEEETTTEEEEEEEESS-TT--HHHHTT-TTHHHHHS-TTTTSSSEEEEEEEEEE--BTTBPPEEEEEEEEEEEEETTS-SS--TT--SSEEEEEEEEEES-STTHHHHHHHHHHHHHHHHHHS-TT--HHHHHHHHHHHHHHHTTGGGS-TT-----SS-HHHHHHHHTHHHHHHHHHHHT--EEEEE-S-HHHHHHHHHHHHTTSTTGGG--TT-SSTT--HHHHH--------TT-HHHHHHHTT-S---SSTTEEEESS--GGGHHHHHSSS--EEEEEE--THHHHTHHHH-SEEEETTTTEEEE--HHHHHHT---HHHHHHHHHHHHHHHHTB-SS-TTSBTT-SSTTSHHHHHHHHHHHHHHHHHHHHHHHHHHHTTT-TTSS-TT--S-GGGGG-HHHHHHHTTSHHHHHHHHHS-TTGGGTS-S--TT-TT--HHHHHHHHHHHHHHTTHHHHHHHHHHHHHHHHHHHHHHHHHHHHHHHHHHHHHHHHHHHHHHHHHHHHHHH--PPPPP-----TTGGGTHHHHGGG-TTSSSSSSTTTSSSS----------------------------------------------------------------------------------------------------------------------------------PPPPPHHHHHHHHHHHHHHHHHS-S--